Protein AF-A0AAN5IGB8-F1 (afdb_monomer)

Foldseek 3Di:
DPQLDDLKDKDFQDFCLVVADFQKAFQEWEEDAQWIWTQIQQQKTFIAGNSRDGPAIDHDDGDPDGWANAWYWYADPLQCWIWTQTPQKIWIWRDDPRDTHTQDIDHQWNHKDWEDPPPPAPCNNWTWIWTAGPQQKIFTFTQDPPNRDTDTPAIDHDPADWQDWDHHRFWIWTDGQFAIWIGGPVPPRPDDTDGLFTQDCVQADPPARGWEWDDDHQQWIWIFQSHQFWIFIAGNVSYRAADIQGGPDFHFNYWADFPFWIWGHGQFWIWIAGPNNDTSDIDTDPAGFNYWYAHNVRWIWTFHSDSRRIIMIIDRHDLLVVLVVCVVVVVLVSSQSSLVVDDQDDVSNLLSNLVSLLSVLVVVLVVVHPCSLVSNVVSVPALVSLCVSLVVLVDPDDDVLVNLSSLVSLLVSLVVVLVDDDDPVRNVSSVVSNVSSVVSCLVDLPSNCVVVVPDPDDDPPVSVVSPVVPDPPVVPVVPPDPPDPCVVVVPDPPPDPVCPPVCLVVVLVCVLPPDDLVCLVVCVVCLVVLLVDPVSVVSVLVCCLSCVVSDDPVVLCVSCPPHPCNLVRLVSSCVDPSCVPPPPSLLVNLLVLLVCLDPVNVVVDDLVRNLVSLLVNLLSLLSDPDPSNQVSQPDPLNQLSNLCNVQSVPLLSNLLSLLVVLVHPNSLSNNLSSLLSCVVPCLCSLVSNLQSNLVSCQVPVVSCVSNVVLVSLVSSCVSRVVCLVVPSVVSPHPPDDVVSNVVVLVVSCVVDPDPVVVVVSCVVVVVVVVVVVVPPPDDDDDDQDQCQAALEPRHGDDPPFDWDAQPCRGIHGPVRVPQPQQDSGSRYGDDD

pLDDT: mean 78.24, std 15.33, range [34.38, 96.38]

Secondary structure (DSSP, 8-state):
-------EEEEEEEE-TTTSPTT--EEEEEEETTEEEEEETTSEEEEE-TT--EEEEEEPPP-SSPPPTT-EEEEETTTTEEEEEETTEEEEEEEETTEEEEEEEEESEEEEEEBPTTS--SSTTSEEEEEEETTSEEEEEEEETTTTEEEEEEEEE-SS---EEEE-SSEEEEE-SSEEEEEESSSTTTPPPEEEEE--TTTS-TTPPPPEEEEEETTEEEEEEEETTEEEEEETTSS--SPPEE-SS---SEEEE-SSEEEEE-SSEEEEEETTS-EEEEEE-SS-EEEEEE-TTSPEEEEE-STT-EEEEEEEPPHHHHHHHHHHTT-HHHHHHHHHHS---SHHHHHHHHHHHHHHHHHHHHTT-TTHHHHHHHTT--HHHHHHHTHHHHS--S-HHHHHHHHHHHHHHHHHHTTS---HHHHHHHHHHHHHHHHHHHH-HHHHHHHHTTSTT--THHHHTTGGGGGTTHHHHTTT-----GGGTTT-----GGGHHHHHHHHHHHHHHH--TTHHHHHHHHHHHHTS-HHHHHHHHHHHHH-GGGS-HHHHHHHHTT-TTHHHHHHHHHHSGGGTT-HHHHHHHHHHHHHHTSTTTGGGS-HHHHHHHHHHHHHHHHH--SGGGGGT---TT-HHHHHHHHTTT-HHHHHHHHHHTTTSTTHHHHHHHHHHHHTTT-TTHHHHHHHHHHHHHHH-HHHHHHTTHHHHHHHHHHH-THHHHH-GGGGS-TTS-GGGGHHHHHHHHHH---HHHHHHHHHHHHHHHHHHH--TT--PPP---TT-B-TTT-PBPPTT---EEPTTS-EE-GGGTT-TTB-TTT-PBP--

Mean predicted aligned error: 18.36 Å

Solvent-accessible surface area (backbone atoms only — not comparable to full-atom values): 47542 Å² total; per-residue (Å²): 134,84,80,64,70,70,48,62,47,80,43,81,69,39,64,43,28,94,76,42,56,93,93,46,38,53,46,18,34,27,39,60,53,68,38,34,40,36,30,33,57,82,41,36,38,37,31,23,43,86,71,59,45,78,75,29,74,46,73,56,82,91,69,99,61,72,74,44,96,52,38,39,38,43,61,40,81,92,80,46,33,40,39,37,35,48,73,38,28,39,34,36,23,42,66,56,99,68,45,69,48,80,75,49,76,43,75,59,32,54,44,71,35,56,52,52,85,86,48,86,34,92,52,81,91,48,53,48,42,36,38,30,28,83,86,21,36,40,34,34,29,38,40,53,70,98,76,59,48,75,41,79,79,45,77,48,72,53,97,42,62,70,60,32,52,33,35,41,53,52,23,40,41,34,31,38,65,61,24,34,33,16,36,47,61,87,55,62,99,79,64,75,65,33,76,41,37,77,39,59,63,92,76,43,60,96,82,56,59,57,38,28,54,28,65,72,50,89,44,33,33,38,41,29,30,70,38,47,37,38,30,40,33,34,28,38,82,21,42,72,76,49,82,60,37,74,59,81,91,44,49,34,57,41,53,47,70,45,97,69,33,36,39,38,34,25,55,52,37,35,38,34,21,39,83,87,52,48,80,55,42,76,45,81,43,96,55,48,59,52,21,59,36,53,42,62,84,54,30,36,38,36,34,24,70,50,84,48,29,40,31,34,37,39,39,80,47,53,66,40,57,47,25,51,56,26,48,77,72,66,40,45,70,61,18,50,50,48,49,75,74,49,83,75,84,48,71,64,35,48,51,37,45,22,51,49,28,31,53,45,12,51,58,31,45,77,69,71,41,88,60,12,62,59,30,22,57,74,22,60,63,47,66,66,57,52,49,64,75,46,34,65,70,78,45,97,68,80,64,75,68,65,41,51,57,51,42,54,52,50,50,56,47,51,55,59,57,66,74,52,94,67,56,75,68,60,48,51,49,47,52,48,51,50,51,51,46,54,54,49,58,59,77,44,65,70,57,46,48,63,53,48,74,72,43,98,84,70,74,73,73,71,61,63,77,64,62,75,77,63,77,73,61,70,73,63,60,76,79,74,67,90,82,70,67,68,73,65,69,73,69,56,94,75,80,57,82,90,50,49,81,63,49,54,54,53,53,50,58,44,51,75,72,74,58,64,81,71,53,48,63,53,51,63,73,41,40,78,64,39,70,76,39,77,69,43,45,56,51,50,51,51,47,48,69,76,44,50,91,71,61,55,71,69,54,56,50,68,71,37,65,96,45,97,58,31,64,76,54,50,54,62,46,58,71,33,80,93,39,65,82,42,64,68,59,51,53,52,49,49,48,51,46,48,56,54,66,29,81,90,38,46,87,78,49,50,76,65,57,52,51,50,47,53,40,50,48,44,49,51,49,65,70,53,91,62,77,68,61,68,75,66,56,75,54,82,90,42,58,54,55,43,38,36,56,77,21,59,92,38,65,67,58,16,49,49,47,28,65,74,44,52,93,43,91,59,31,69,50,46,50,54,46,53,48,60,74,40,41,87,82,37,78,61,49,62,56,52,49,41,52,53,52,26,51,47,33,68,76,34,65,68,51,38,69,74,60,43,46,57,59,50,52,48,52,49,38,70,69,34,62,67,38,54,79,72,50,53,74,78,43,58,45,90,89,55,64,64,77,72,42,41,71,61,53,52,50,42,59,70,73,49,88,47,68,74,56,54,52,48,50,50,46,54,53,42,54,54,46,47,73,66,56,72,56,94,83,82,84,86,86,87,83,89,51,96,82,43,49,20,62,69,79,63,41,72,70,55,101,81,56,69,74,38,74,46,97,68,72,46,48,30,44,64,90,57,66,78,50,89,46,46,41,77,76,72,41,48,70,62,85,127

Organism: NCBI:txid1317129

Sequence (832 aa):
DSQDVSLFSLSQEGRLGDILVPFEYVLSVTARGSTLFALTSNGRILTLDEEFKVTGEAKLPPQKKQVSEHARIDYVDISGLLIVLFANTLYFFRIEDKSAELLYSKTDVLRFDLSASGTQLVFPDHDLVYVTTRNQVVRILLSIGEQCRERVLWKWRADSLVSAISFDGSAVCLTTQSGCYVHPFESSSSADPILAFPIDRAVLPLNAPPPSICHVNEGDFVVAGCMPDMALFVDGSGSAARPPLIWSHEHPRSVVRTDSCLVVIGETKLIVFDNVGRMRQELALPSHPCASGLAGDSTVVIFTRSADADVFCVRQMSWAQKASDLLEKGEFESALYVVRSNEVKTDEDLIAYRQVYVRLGFEKLASDEEDAISMLLEGQVTPFDVTTHFSAIFDKSDSPRDTISDVILVEKLISRVLEQEWSEELAKDWATLLTLARARLCESPIELIDVLETSEDYDHQAVADYADGRKMVNAQLVLRTISGPLNEALSMDWLDPALSPLVDRLLLATLLQRIDSTGVALVYKWRDLMMEEAESEQLLLELVRKRAAWFKEDTVIDMFEGRNNELDVILPLYHDESYAHSTALTNRLALLVTDRLSPVHHESLTVDEGSRLRKLLIEIILREKEVTVEHLLMGEHLTVERVVAANRTDPEKAIQGVIESVEFPGALQAIQQILHHFASSHASLSTHFLHQLKRKCESDPLAGSSLRLPEVMRTVIEASPALLASGAIKFIPENSQLETFAPLIFREVQSVNDRSVASRLARALGQRATQVLEDPLATQYFKVTESSRCGVCSGRFDKLSELHFLPSGKIVHPRCQPHLNLCPITNQVFRG

InterPro domains:
  IPR019453 Vacuolar sorting protein 39/Transforming growth factor beta receptor-associated zinc finger domain [PF10367] (782-817)
  IPR032914 Vam6/VPS39/TRAP1 family [PTHR12894] (28-486)

Structure (mmCIF, N/CA/C/O backbone):
data_AF-A0AAN5IGB8-F1
#
_entry.id   AF-A0AAN5IGB8-F1
#
loop_
_atom_site.group_PDB
_atom_site.id
_atom_site.type_symbol
_atom_site.label_atom_id
_atom_site.label_alt_id
_atom_site.label_comp_id
_atom_site.label_asym_id
_atom_site.label_entity_id
_atom_site.label_seq_id
_atom_site.pdbx_PDB_ins_code
_atom_site.Cartn_x
_atom_site.Cartn_y
_atom_site.Cartn_z
_atom_site.occupancy
_atom_site.B_iso_or_equiv
_atom_site.auth_seq_id
_atom_site.auth_comp_id
_atom_site.auth_asym_id
_atom_site.auth_atom_id
_atom_site.pdbx_PDB_model_num
ATOM 1 N N . ASP A 1 1 ? 8.751 23.805 12.625 1.00 38.59 1 ASP A N 1
ATOM 2 C CA . ASP A 1 1 ? 8.189 22.590 12.016 1.00 38.59 1 ASP A CA 1
ATOM 3 C C . ASP A 1 1 ? 6.742 22.845 11.642 1.00 38.59 1 ASP A C 1
ATOM 5 O O . ASP A 1 1 ? 5.879 22.864 12.508 1.00 38.59 1 ASP A O 1
ATOM 9 N N . SER A 1 2 ? 6.491 23.182 10.377 1.00 38.47 2 SER A N 1
ATOM 10 C CA . SER A 1 2 ? 5.135 23.203 9.823 1.00 38.47 2 SER A CA 1
ATOM 11 C C . SER A 1 2 ? 4.710 21.749 9.647 1.00 38.47 2 SER A C 1
ATOM 13 O O . SER A 1 2 ? 5.307 21.037 8.839 1.00 38.47 2 SER A O 1
ATOM 15 N N . GLN A 1 3 ? 3.756 21.279 10.446 1.00 49.31 3 GLN A N 1
ATOM 16 C CA . GLN A 1 3 ? 3.133 19.981 10.216 1.00 49.31 3 GLN A CA 1
ATOM 17 C C . GLN A 1 3 ? 2.326 20.084 8.918 1.00 49.31 3 GLN A C 1
ATOM 19 O O . GLN A 1 3 ? 1.175 20.485 8.953 1.00 49.31 3 GLN A O 1
ATOM 24 N N . ASP A 1 4 ? 2.927 19.787 7.764 1.00 57.06 4 ASP A N 1
ATOM 25 C CA . ASP A 1 4 ? 2.170 19.661 6.515 1.00 57.06 4 ASP A CA 1
ATOM 26 C C . ASP A 1 4 ? 1.112 18.573 6.739 1.00 57.06 4 ASP A C 1
ATOM 28 O O . ASP A 1 4 ? 1.438 17.411 7.003 1.00 57.06 4 ASP A O 1
ATOM 32 N N . VAL A 1 5 ? -0.167 18.957 6.723 1.00 63.44 5 VAL A N 1
ATOM 33 C CA . VAL A 1 5 ? -1.231 17.991 6.980 1.00 63.44 5 VAL A CA 1
ATOM 34 C C . VAL A 1 5 ? -1.286 17.005 5.830 1.00 63.44 5 VAL A C 1
ATOM 36 O O . VAL A 1 5 ? -1.385 17.380 4.665 1.00 63.44 5 VAL A O 1
ATOM 39 N N . SER A 1 6 ? -1.249 15.729 6.189 1.00 69.44 6 SER A N 1
ATOM 40 C CA . SER A 1 6 ? -1.499 14.593 5.315 1.00 69.44 6 SER A CA 1
ATOM 41 C C . SER A 1 6 ? -2.803 14.776 4.515 1.00 69.44 6 SER A C 1
ATOM 43 O O . SER A 1 6 ? -3.896 14.633 5.066 1.00 69.44 6 SER A O 1
ATOM 45 N N . LEU A 1 7 ? -2.675 15.081 3.218 1.00 84.62 7 LEU A N 1
ATOM 46 C CA . LEU A 1 7 ? -3.782 15.181 2.252 1.00 84.62 7 LEU A CA 1
ATOM 47 C C . LEU A 1 7 ? -4.020 13.877 1.480 1.00 84.62 7 LEU A C 1
ATOM 49 O O . LEU A 1 7 ? -4.922 13.811 0.655 1.00 84.62 7 LEU A O 1
ATOM 53 N N . PHE A 1 8 ? -3.219 12.842 1.718 1.00 90.06 8 PHE A N 1
ATOM 54 C CA . PHE A 1 8 ? -3.395 11.536 1.095 1.00 90.06 8 PHE A CA 1
ATOM 55 C C . PHE A 1 8 ? -3.805 10.518 2.152 1.00 90.06 8 PHE A C 1
ATOM 57 O O . PHE A 1 8 ? -3.162 10.413 3.203 1.00 90.06 8 PHE A O 1
ATOM 64 N N . SER A 1 9 ? -4.859 9.757 1.876 1.00 90.81 9 SER A N 1
ATOM 65 C CA . SER A 1 9 ? -5.251 8.607 2.689 1.00 90.81 9 SER A CA 1
ATOM 66 C C . SER A 1 9 ? -4.807 7.320 2.017 1.00 90.81 9 SER A C 1
ATOM 68 O O . SER A 1 9 ? -4.843 7.202 0.796 1.00 90.81 9 SER A O 1
ATOM 70 N N . LEU A 1 10 ? -4.368 6.364 2.835 1.00 93.62 10 LEU A N 1
ATOM 71 C CA . LEU A 1 10 ? -4.170 4.979 2.435 1.00 93.62 10 LEU A CA 1
ATOM 72 C C . LEU A 1 10 ? -5.294 4.167 3.072 1.00 93.62 10 LEU A C 1
ATOM 74 O O . LEU A 1 10 ? -5.348 4.063 4.299 1.00 93.62 10 LEU A O 1
ATOM 78 N N . SER A 1 11 ? -6.176 3.602 2.256 1.00 93.50 11 SER A N 1
ATOM 79 C CA . SER A 1 11 ? -7.280 2.756 2.710 1.00 93.50 11 SER A CA 1
ATOM 80 C C . SER A 1 11 ? -7.206 1.374 2.066 1.00 93.50 11 SER A C 1
ATOM 82 O O . SER A 1 11 ? -6.768 1.223 0.925 1.00 93.50 11 SER A O 1
ATOM 84 N N . GLN A 1 12 ? -7.592 0.342 2.819 1.00 94.75 12 GLN A N 1
ATOM 85 C CA . GLN A 1 12 ? -7.790 -0.999 2.273 1.00 94.75 12 GLN A CA 1
ATOM 86 C C . GLN A 1 12 ? -9.206 -1.072 1.702 1.00 94.75 12 GLN A C 1
ATOM 88 O O . GLN A 1 12 ? -10.170 -1.007 2.459 1.00 94.75 12 GLN A O 1
ATOM 93 N N . GLU A 1 13 ? -9.328 -1.220 0.386 1.00 93.62 13 GLU A N 1
ATOM 94 C CA . GLU A 1 13 ? -10.624 -1.157 -0.306 1.00 93.62 13 GLU A CA 1
ATOM 95 C C . GLU A 1 13 ? -11.088 -2.529 -0.815 1.00 93.62 13 GLU A C 1
ATOM 97 O O . GLU A 1 13 ? -12.259 -2.704 -1.134 1.00 93.62 13 GLU A O 1
ATOM 102 N N . GLY A 1 14 ? -10.198 -3.526 -0.879 1.00 91.44 14 GLY A N 1
ATOM 103 C CA . GLY A 1 14 ? -10.549 -4.846 -1.400 1.00 91.44 14 GLY A CA 1
ATOM 104 C C . GLY A 1 14 ? -9.584 -5.960 -1.008 1.00 91.44 14 GLY A C 1
ATOM 105 O O . GLY A 1 14 ? -8.507 -5.723 -0.450 1.00 91.44 14 GLY A O 1
ATOM 106 N N . ARG A 1 15 ? -9.993 -7.198 -1.310 1.00 93.69 15 ARG A N 1
ATOM 107 C CA . ARG A 1 15 ? -9.204 -8.429 -1.156 1.00 93.69 15 ARG A CA 1
ATOM 108 C C . ARG A 1 15 ? -9.451 -9.342 -2.347 1.00 93.69 15 ARG A C 1
ATOM 110 O O . ARG A 1 15 ? -10.602 -9.568 -2.717 1.00 93.69 15 ARG A O 1
ATOM 117 N N . LEU A 1 16 ? -8.380 -9.873 -2.932 1.00 92.38 16 LEU A N 1
ATOM 118 C CA . LEU A 1 16 ? -8.463 -10.815 -4.055 1.00 92.38 16 LEU A CA 1
ATOM 119 C C . LEU A 1 16 ? -8.115 -12.260 -3.664 1.00 92.38 16 LEU A C 1
ATOM 121 O O . LEU A 1 16 ? -8.181 -13.140 -4.522 1.00 92.38 16 LEU A O 1
ATOM 125 N N . GLY A 1 17 ? -7.768 -12.522 -2.400 1.00 87.69 17 GLY A N 1
ATOM 126 C CA . GLY A 1 17 ? -7.295 -13.825 -1.918 1.00 87.69 17 GLY A CA 1
ATOM 127 C C . GLY A 1 17 ? -8.217 -14.998 -2.256 1.00 87.69 17 GLY A C 1
ATOM 128 O O . GLY A 1 17 ? -7.735 -16.038 -2.689 1.00 87.69 17 GLY A O 1
ATOM 129 N N . ASP A 1 18 ? -9.537 -14.806 -2.182 1.00 88.56 18 ASP A N 1
ATOM 130 C CA . ASP A 1 18 ? -10.522 -15.858 -2.495 1.00 88.56 18 ASP A CA 1
ATOM 131 C C . ASP A 1 18 ? -10.593 -16.211 -3.994 1.00 88.56 18 ASP A C 1
ATOM 133 O O . ASP A 1 18 ? -11.121 -17.255 -4.382 1.00 88.56 18 ASP A O 1
ATOM 137 N N . ILE A 1 19 ? -10.085 -15.328 -4.857 1.00 91.88 19 ILE A N 1
ATOM 138 C CA . ILE A 1 19 ? -10.161 -15.439 -6.320 1.00 91.88 19 ILE A CA 1
ATOM 139 C C . ILE A 1 19 ? -8.831 -15.916 -6.913 1.00 91.88 19 ILE A C 1
ATOM 141 O O . ILE A 1 19 ? -8.786 -16.568 -7.971 1.00 91.88 19 ILE A O 1
ATOM 145 N N . LEU A 1 20 ? -7.732 -15.546 -6.263 1.00 91.62 20 LEU A N 1
ATOM 146 C CA . LEU A 1 20 ? -6.395 -15.947 -6.654 1.00 91.62 20 LEU A CA 1
ATOM 147 C C . LEU A 1 20 ? -6.136 -17.390 -6.213 1.00 91.62 20 LEU A C 1
ATOM 149 O O . LEU A 1 20 ? -6.487 -17.823 -5.120 1.00 91.62 20 LEU A O 1
ATOM 153 N N . VAL A 1 21 ? -5.513 -18.165 -7.095 1.00 89.56 21 VAL A N 1
ATOM 154 C CA . VAL A 1 21 ? -5.041 -19.511 -6.749 1.00 89.56 21 VAL A CA 1
ATOM 155 C C . VAL A 1 21 ? -3.937 -19.380 -5.684 1.00 89.56 21 VAL A C 1
ATOM 157 O O . VAL A 1 21 ? -3.217 -18.383 -5.695 1.00 89.56 21 VAL A O 1
ATOM 160 N N . PRO A 1 22 ? -3.719 -20.358 -4.782 1.00 87.75 22 PRO A N 1
ATOM 161 C CA . PRO A 1 22 ? -2.608 -20.284 -3.834 1.00 87.75 22 PRO A CA 1
ATOM 162 C C . PRO A 1 22 ? -1.275 -19.938 -4.517 1.00 87.75 22 PRO A C 1
ATOM 164 O O . PRO A 1 22 ? -0.919 -20.541 -5.532 1.00 87.75 22 PRO A O 1
ATOM 167 N N . PHE A 1 23 ? -0.547 -18.967 -3.951 1.00 85.81 23 PHE A N 1
ATOM 168 C CA . PHE A 1 23 ? 0.703 -18.384 -4.478 1.00 85.81 23 PHE A CA 1
ATOM 169 C C . PHE A 1 23 ? 0.571 -17.539 -5.757 1.00 85.81 23 PHE A C 1
ATOM 171 O O . PHE A 1 23 ? 1.577 -17.047 -6.282 1.00 85.81 23 PHE A O 1
ATOM 178 N N . GLU A 1 24 ? -0.643 -17.346 -6.264 1.00 91.31 24 GLU A N 1
ATOM 179 C CA . GLU A 1 24 ? -0.922 -16.382 -7.317 1.00 91.31 24 GLU A CA 1
ATOM 180 C C . GLU A 1 24 ? -0.945 -14.961 -6.741 1.00 91.31 24 GLU A C 1
ATOM 182 O O . GLU A 1 24 ? -1.462 -14.724 -5.656 1.00 91.31 24 GLU A O 1
ATOM 187 N N . TYR A 1 25 ? -0.369 -14.001 -7.461 1.00 92.75 25 TYR A N 1
ATOM 188 C CA . TYR A 1 25 ? -0.376 -12.589 -7.074 1.00 92.75 25 TYR A CA 1
ATOM 189 C C . TYR A 1 25 ? -0.449 -11.699 -8.312 1.00 92.75 25 TYR A C 1
ATOM 191 O O . TYR A 1 25 ? -0.102 -12.122 -9.420 1.00 92.75 25 TYR A O 1
ATOM 199 N N . VAL A 1 26 ? -0.892 -10.456 -8.128 1.00 94.62 26 VAL A N 1
ATOM 200 C CA . VAL A 1 26 ? -0.939 -9.457 -9.204 1.00 94.62 26 VAL A CA 1
ATOM 201 C C . VAL A 1 26 ? 0.481 -8.981 -9.522 1.00 94.62 26 VAL A C 1
ATOM 203 O O . VAL A 1 26 ? 1.239 -8.614 -8.626 1.00 94.62 26 VAL A O 1
ATOM 206 N N . LEU A 1 27 ? 0.856 -9.023 -10.799 1.00 93.12 27 LEU A N 1
ATOM 207 C CA . LEU A 1 27 ? 2.157 -8.591 -11.317 1.00 93.12 27 LEU A CA 1
ATOM 208 C C . LEU A 1 27 ? 2.141 -7.154 -11.825 1.00 93.12 27 LEU A C 1
ATOM 210 O O . LEU A 1 27 ? 3.134 -6.446 -11.703 1.00 93.12 27 LEU A O 1
ATOM 214 N N . SER A 1 28 ? 1.038 -6.740 -12.438 1.00 94.12 28 SER A N 1
ATOM 215 C CA . SER A 1 28 ? 0.895 -5.425 -13.054 1.00 94.12 28 SER A CA 1
ATOM 216 C C . SER A 1 28 ? -0.588 -5.095 -13.178 1.00 94.12 28 SER A C 1
ATOM 218 O O . SER A 1 28 ? -1.413 -6.003 -13.312 1.00 94.12 28 SER A O 1
ATOM 220 N N . VAL A 1 29 ? -0.917 -3.809 -13.117 1.00 95.31 29 VAL A N 1
ATOM 221 C CA . VAL A 1 29 ? -2.280 -3.300 -13.254 1.00 95.31 29 VAL A CA 1
ATOM 222 C C . VAL A 1 29 ? -2.280 -2.075 -14.164 1.00 95.31 29 VAL A C 1
ATOM 224 O O . VAL A 1 29 ? -1.329 -1.296 -14.156 1.00 95.31 29 VAL A O 1
ATOM 227 N N . THR A 1 30 ? -3.347 -1.923 -14.937 1.00 94.25 30 THR A N 1
ATOM 228 C CA . THR A 1 30 ? -3.658 -0.732 -15.737 1.00 94.25 30 THR A CA 1
ATOM 229 C C . THR A 1 30 ? -5.159 -0.445 -15.635 1.00 94.25 30 THR A C 1
ATOM 231 O O . THR A 1 30 ? -5.912 -1.287 -15.134 1.00 94.25 30 THR A O 1
ATOM 234 N N . ALA A 1 31 ? -5.605 0.720 -16.090 1.00 92.56 31 ALA A N 1
ATOM 235 C CA . ALA A 1 31 ? -6.995 1.150 -15.992 1.00 92.56 31 ALA A CA 1
ATOM 236 C C . ALA A 1 31 ? -7.528 1.671 -17.329 1.00 92.56 31 ALA A C 1
ATOM 238 O O . ALA A 1 31 ? -6.785 2.204 -18.148 1.00 92.56 31 ALA A O 1
ATOM 239 N N . ARG A 1 32 ? -8.844 1.556 -17.508 1.00 91.25 32 ARG A N 1
ATOM 240 C CA . ARG A 1 32 ? -9.628 2.247 -18.534 1.00 91.25 32 ARG A CA 1
ATOM 241 C C . ARG A 1 32 ? -10.838 2.872 -17.851 1.00 91.25 32 ARG A C 1
ATOM 243 O O . ARG A 1 32 ? -11.809 2.173 -17.550 1.00 91.25 32 ARG A O 1
ATOM 250 N N . GLY A 1 33 ? -10.792 4.182 -17.623 1.00 88.88 33 GLY A N 1
ATOM 251 C CA . GLY A 1 33 ? -11.803 4.853 -16.807 1.00 88.88 33 GLY A CA 1
ATOM 252 C C . GLY A 1 33 ? -11.903 4.182 -15.435 1.00 88.88 33 GLY A C 1
ATOM 253 O O . GLY A 1 33 ? -10.900 4.045 -14.739 1.00 88.88 33 GLY A O 1
ATOM 254 N N . SER A 1 34 ? -13.092 3.707 -15.078 1.00 89.94 34 SER A N 1
ATOM 255 C CA . SER A 1 34 ? -13.344 3.014 -13.812 1.00 89.94 34 SER A CA 1
ATOM 256 C C . SER A 1 34 ? -13.045 1.512 -13.808 1.00 89.94 34 SER A C 1
ATOM 258 O O . SER A 1 34 ? -13.142 0.861 -12.772 1.00 89.94 34 SER A O 1
ATOM 260 N N . THR A 1 35 ? -12.696 0.929 -14.957 1.00 92.88 35 THR A N 1
ATOM 261 C CA . THR A 1 35 ? -12.391 -0.504 -15.058 1.00 92.88 35 THR A CA 1
ATOM 262 C C . THR A 1 35 ? -10.893 -0.743 -14.908 1.00 92.88 35 THR A C 1
ATOM 264 O O . THR A 1 35 ? -10.097 -0.157 -15.644 1.00 92.88 35 THR A O 1
ATOM 267 N N . LEU A 1 36 ? -10.501 -1.644 -14.009 1.00 95.00 36 LEU A N 1
ATOM 268 C CA . LEU A 1 36 ? -9.106 -2.049 -13.822 1.00 95.00 36 LEU A CA 1
ATOM 269 C C . LEU A 1 36 ? -8.828 -3.387 -14.509 1.00 95.00 36 LEU A C 1
ATOM 271 O O . LEU A 1 36 ? -9.649 -4.303 -14.486 1.00 95.00 36 LEU A O 1
ATOM 275 N N . PHE A 1 37 ? -7.632 -3.527 -15.074 1.00 95.38 37 PHE A N 1
ATOM 276 C CA . PHE A 1 37 ? -7.130 -4.780 -15.629 1.00 95.38 37 PHE A CA 1
ATOM 277 C C . PHE A 1 37 ? -5.889 -5.217 -14.858 1.00 95.38 37 PHE A C 1
ATOM 279 O O . PHE A 1 37 ? -4.850 -4.560 -14.922 1.00 95.38 37 PHE A O 1
ATOM 286 N N . ALA A 1 38 ? -5.984 -6.340 -14.149 1.00 96.19 38 ALA A N 1
ATOM 287 C CA . ALA A 1 38 ? -4.895 -6.900 -13.357 1.00 96.19 38 ALA A CA 1
ATOM 288 C C . ALA A 1 38 ? -4.321 -8.155 -14.031 1.00 96.19 38 ALA A C 1
ATOM 290 O O . ALA A 1 38 ? -5.039 -9.119 -14.297 1.00 96.19 38 ALA A O 1
ATOM 291 N N . LEU A 1 39 ? -3.012 -8.162 -14.286 1.00 96.38 39 LEU A N 1
ATOM 292 C CA . LEU A 1 39 ? -2.276 -9.326 -14.782 1.00 96.38 39 LEU A CA 1
ATOM 293 C C . LEU A 1 39 ? -1.716 -10.122 -13.606 1.00 96.38 39 LEU A C 1
ATOM 295 O O . LEU A 1 39 ? -0.961 -9.580 -12.800 1.00 96.38 39 LEU A O 1
ATOM 299 N N . THR A 1 40 ? -2.020 -11.412 -13.533 1.00 95.31 40 THR A N 1
ATOM 300 C CA . THR A 1 40 ? -1.572 -12.283 -12.441 1.00 95.31 40 THR A CA 1
ATOM 301 C C . THR A 1 40 ? -0.320 -13.089 -12.788 1.00 95.31 40 THR A C 1
ATOM 303 O O . THR A 1 40 ? 0.054 -13.256 -13.954 1.00 95.31 40 THR A O 1
ATOM 306 N N . SER A 1 41 ? 0.315 -13.664 -11.764 1.00 93.06 41 SER A N 1
ATOM 307 C CA . SER A 1 41 ? 1.477 -14.542 -11.913 1.00 93.06 41 SER A CA 1
ATOM 308 C C . SER A 1 41 ? 1.203 -15.846 -12.661 1.00 93.06 41 SER A C 1
ATOM 310 O O . SER A 1 41 ? 2.129 -16.389 -13.262 1.00 93.06 41 SER A O 1
ATOM 312 N N . ASN A 1 42 ? -0.053 -16.290 -12.748 1.00 92.25 42 ASN A N 1
ATOM 313 C CA . ASN A 1 42 ? -0.445 -17.435 -13.575 1.00 92.25 42 ASN A CA 1
ATOM 314 C C . ASN A 1 42 ? -0.836 -17.049 -15.012 1.00 92.25 42 ASN A C 1
ATOM 316 O O . ASN A 1 42 ? -1.281 -17.905 -15.778 1.00 92.25 42 ASN A O 1
ATOM 320 N N . GLY A 1 43 ? -0.679 -15.778 -15.398 1.00 93.50 43 GLY A N 1
ATOM 321 C CA . GLY A 1 43 ? -1.057 -15.298 -16.726 1.00 93.50 43 GLY A CA 1
ATOM 322 C C . GLY A 1 43 ? -2.571 -15.199 -16.917 1.00 93.50 43 GLY A C 1
ATOM 323 O O . GLY A 1 43 ? -3.060 -15.402 -18.030 1.00 93.50 43 GLY A O 1
ATOM 324 N N . ARG A 1 44 ? -3.323 -14.920 -15.846 1.00 94.06 44 ARG A N 1
ATOM 325 C CA . ARG A 1 44 ? -4.726 -14.493 -15.936 1.00 94.06 44 ARG A CA 1
ATOM 326 C C . ARG A 1 44 ? -4.763 -12.973 -16.056 1.00 94.06 44 ARG A C 1
ATOM 328 O O . ARG A 1 44 ? -3.932 -12.278 -15.477 1.00 94.06 44 ARG A O 1
ATOM 335 N N . ILE A 1 45 ? -5.726 -12.475 -16.811 1.00 95.62 45 ILE A N 1
ATOM 336 C CA . ILE A 1 45 ? -6.094 -11.066 -16.878 1.00 95.62 45 ILE A CA 1
ATOM 337 C C . ILE A 1 45 ? -7.449 -10.970 -16.191 1.00 95.62 45 ILE A C 1
ATOM 339 O O . ILE A 1 45 ? -8.423 -11.545 -16.677 1.00 95.62 45 ILE A O 1
ATOM 343 N N . LEU A 1 46 ? -7.494 -10.291 -15.053 1.00 95.44 46 LEU A N 1
ATOM 344 C CA . LEU A 1 46 ? -8.718 -10.036 -14.306 1.00 95.44 46 LEU A CA 1
ATOM 345 C C . LEU A 1 46 ? -9.231 -8.645 -14.665 1.00 95.44 46 LEU A C 1
ATOM 347 O O . LEU A 1 46 ? -8.460 -7.686 -14.655 1.00 95.44 46 LEU A O 1
ATOM 351 N N . THR A 1 47 ? -10.520 -8.538 -14.959 1.00 95.50 47 THR A N 1
ATOM 352 C CA . THR A 1 47 ? -11.224 -7.262 -15.108 1.00 95.50 47 THR A CA 1
ATOM 353 C C . THR A 1 47 ? -11.930 -6.959 -13.794 1.00 95.50 47 THR A C 1
ATOM 355 O O . THR A 1 47 ? -12.768 -7.753 -13.364 1.00 95.50 47 THR A O 1
ATOM 358 N N . LEU A 1 48 ? -11.584 -5.844 -13.154 1.00 94.88 48 LEU A N 1
ATOM 359 C CA . LEU A 1 48 ? -12.139 -5.415 -11.871 1.00 94.88 48 LEU A CA 1
ATOM 360 C C . LEU A 1 48 ? -12.989 -4.154 -12.056 1.00 94.88 48 LEU A C 1
ATOM 362 O O . LEU A 1 48 ? -12.650 -3.299 -12.878 1.00 94.88 48 LEU A O 1
ATOM 366 N N . ASP A 1 49 ? -14.081 -4.054 -11.303 1.00 93.50 49 ASP A N 1
ATOM 367 C CA . ASP A 1 49 ? -14.851 -2.813 -11.163 1.00 93.50 49 ASP A CA 1
ATOM 368 C C . ASP A 1 49 ? -14.273 -1.890 -10.068 1.00 93.50 49 ASP A C 1
ATOM 370 O O . ASP A 1 49 ? -13.220 -2.173 -9.491 1.00 93.50 49 ASP A O 1
ATOM 374 N N . GLU A 1 50 ? -14.957 -0.775 -9.795 1.00 90.44 50 GLU A N 1
ATOM 375 C CA . GLU A 1 50 ? -14.576 0.223 -8.778 1.00 90.44 50 GLU A CA 1
ATOM 376 C C . GLU A 1 50 ? -14.542 -0.348 -7.352 1.00 90.44 50 GLU A C 1
ATOM 378 O O . GLU A 1 50 ? -13.827 0.166 -6.496 1.00 90.44 50 GLU A O 1
ATOM 383 N N . GLU A 1 51 ? -15.282 -1.432 -7.103 1.00 92.00 51 GLU A N 1
ATOM 384 C CA . GLU A 1 51 ? -15.311 -2.149 -5.824 1.00 92.00 51 GLU A CA 1
ATOM 385 C C . GLU A 1 51 ? -14.298 -3.308 -5.791 1.00 92.00 51 GLU A C 1
ATOM 387 O O . GLU A 1 51 ? -14.345 -4.166 -4.907 1.00 92.00 51 GLU A O 1
ATOM 392 N N . PHE A 1 52 ? -13.387 -3.365 -6.770 1.00 94.06 52 PHE A N 1
ATOM 393 C CA . PHE A 1 52 ? -12.382 -4.415 -6.943 1.00 94.06 52 PHE A CA 1
ATOM 394 C C . PHE A 1 52 ? -12.965 -5.826 -7.116 1.00 94.06 52 PHE A C 1
ATOM 396 O O . PHE A 1 52 ? -12.259 -6.822 -6.924 1.00 94.06 52 PHE A O 1
ATOM 403 N N . LYS A 1 53 ? -14.235 -5.946 -7.524 1.00 94.38 53 LYS A N 1
ATOM 404 C CA . LYS A 1 53 ? -14.870 -7.236 -7.812 1.00 94.38 53 LYS A CA 1
ATOM 405 C C . LYS A 1 53 ? -14.515 -7.685 -9.220 1.00 94.38 53 LYS A C 1
ATOM 407 O O . LYS A 1 53 ? -14.557 -6.913 -10.177 1.00 94.38 53 LYS A O 1
ATOM 412 N N . VAL A 1 54 ? -14.202 -8.972 -9.368 1.00 94.81 54 VAL A N 1
ATOM 413 C CA . VAL A 1 54 ? -13.909 -9.552 -10.683 1.00 94.81 54 VAL A CA 1
ATOM 414 C C . VAL A 1 54 ? -15.185 -9.634 -11.512 1.00 94.81 54 VAL A C 1
ATOM 416 O O . VAL A 1 54 ? -16.089 -10.418 -11.229 1.00 94.81 54 VAL A O 1
ATOM 419 N N . THR A 1 55 ? -15.234 -8.839 -12.576 1.00 94.62 55 THR A N 1
ATOM 420 C CA . THR A 1 55 ? -16.342 -8.801 -13.538 1.00 94.62 55 THR A CA 1
ATOM 421 C C . THR A 1 55 ? -16.052 -9.593 -14.811 1.00 94.62 55 THR A C 1
ATOM 423 O O . THR A 1 55 ? -16.990 -9.920 -15.542 1.00 94.62 55 THR A O 1
ATOM 426 N N . GLY A 1 56 ? -14.783 -9.922 -15.066 1.00 93.38 56 GLY A N 1
ATOM 427 C CA . GLY A 1 56 ? -14.333 -10.685 -16.227 1.00 93.38 56 GLY A CA 1
ATOM 428 C C . GLY A 1 56 ? -12.965 -11.329 -16.006 1.00 93.38 56 GLY A C 1
ATOM 429 O O . GLY A 1 56 ? -12.166 -10.871 -15.190 1.00 93.38 56 GLY A O 1
ATOM 430 N N . GLU A 1 57 ? -12.697 -12.409 -16.738 1.00 94.38 57 GLU A N 1
ATOM 431 C CA . GLU A 1 57 ? -11.412 -13.105 -16.716 1.00 94.38 57 GLU A CA 1
ATOM 432 C C . GLU A 1 57 ? -11.035 -13.571 -18.125 1.00 94.38 57 GLU A C 1
ATOM 434 O O . GLU A 1 57 ? -11.833 -14.204 -18.820 1.00 94.38 57 GLU A O 1
ATOM 439 N N . ALA A 1 58 ? -9.783 -13.334 -18.511 1.00 93.56 58 ALA A N 1
ATOM 440 C CA . ALA A 1 58 ? -9.164 -13.945 -19.679 1.00 93.56 58 ALA A CA 1
ATOM 441 C C . ALA A 1 58 ? -7.887 -14.691 -19.276 1.00 93.56 58 ALA A C 1
ATOM 443 O O . ALA A 1 58 ? -7.141 -14.259 -18.399 1.00 93.56 58 ALA A O 1
ATOM 444 N N . LYS A 1 59 ? -7.608 -15.822 -19.929 1.00 93.25 59 LYS A N 1
ATOM 445 C CA . LYS A 1 59 ? -6.380 -16.597 -19.705 1.00 93.25 59 LYS A CA 1
ATOM 446 C C . LYS A 1 59 ? -5.447 -16.453 -20.890 1.00 93.25 59 LYS A C 1
ATOM 448 O O . LYS A 1 59 ? -5.846 -16.680 -22.032 1.00 93.25 59 LYS A O 1
ATOM 453 N N . LEU A 1 60 ? -4.190 -16.127 -20.610 1.00 92.69 60 LEU A N 1
ATOM 454 C CA . LEU A 1 60 ? -3.142 -16.181 -21.616 1.00 92.69 60 LEU A CA 1
ATOM 455 C C . LEU A 1 60 ? -2.884 -17.642 -22.030 1.00 92.69 60 LEU A C 1
ATOM 457 O O . LEU A 1 60 ? -3.073 -18.559 -21.222 1.00 92.69 60 LEU A O 1
ATOM 461 N N . PRO A 1 61 ? -2.426 -17.887 -23.271 1.00 89.38 61 PRO A N 1
ATOM 462 C CA . PRO A 1 61 ? -2.039 -19.224 -23.705 1.00 89.38 61 PRO A CA 1
ATOM 463 C C . PRO A 1 61 ? -1.036 -19.860 -22.726 1.00 89.38 61 PRO A C 1
ATOM 465 O O . PRO A 1 61 ? -0.107 -19.174 -22.291 1.00 89.38 61 PRO A O 1
ATOM 468 N N . PRO A 1 62 ? -1.177 -21.155 -22.383 1.00 82.19 62 PRO A N 1
ATOM 469 C CA . PRO A 1 62 ? -0.336 -21.797 -21.381 1.00 82.19 62 PRO A CA 1
ATOM 470 C C . PRO A 1 62 ? 1.140 -21.753 -21.790 1.00 82.19 62 PRO A C 1
ATOM 472 O O . PRO A 1 62 ? 1.531 -22.230 -22.858 1.00 82.19 62 PRO A O 1
ATOM 475 N N . GLN A 1 63 ? 1.974 -21.195 -20.916 1.00 79.75 63 GLN A N 1
ATOM 476 C CA . GLN A 1 63 ? 3.415 -21.071 -21.117 1.00 79.75 63 GLN A CA 1
ATOM 477 C C . GLN A 1 63 ? 4.144 -22.094 -20.243 1.00 79.75 63 GLN A C 1
ATOM 479 O O . GLN A 1 63 ? 3.870 -22.229 -19.057 1.00 79.75 63 GLN A O 1
ATOM 484 N N . LYS A 1 64 ? 5.123 -22.808 -20.811 1.00 76.00 64 LYS A N 1
ATOM 485 C CA . LYS A 1 64 ? 5.936 -23.801 -20.077 1.00 76.00 64 LYS A CA 1
ATOM 486 C C . LYS A 1 64 ? 6.980 -23.179 -19.134 1.00 76.00 64 LYS A C 1
ATOM 488 O O . LYS A 1 64 ? 7.772 -23.910 -18.548 1.00 76.00 64 LYS A O 1
ATOM 493 N N . LYS A 1 65 ? 7.077 -21.848 -19.068 1.00 65.19 65 LYS A N 1
ATOM 494 C CA . LYS A 1 65 ? 8.185 -21.130 -18.423 1.00 65.19 65 LYS A CA 1
ATOM 495 C C . LYS A 1 65 ? 7.744 -20.410 -17.154 1.00 65.19 65 LYS A C 1
ATOM 497 O O . LYS A 1 65 ? 6.604 -19.976 -17.057 1.00 65.19 65 LYS A O 1
ATOM 502 N N . GLN A 1 66 ? 8.706 -20.266 -16.240 1.00 68.62 66 GLN A N 1
ATOM 503 C CA . GLN A 1 66 ? 8.628 -19.436 -15.039 1.00 68.62 66 GLN A CA 1
ATOM 504 C C . GLN A 1 66 ? 8.077 -18.038 -15.341 1.00 68.62 66 GLN A C 1
ATOM 506 O O . GLN A 1 66 ? 8.344 -17.458 -16.400 1.00 68.62 66 GLN A O 1
ATOM 511 N N . VAL A 1 67 ? 7.347 -17.513 -14.358 1.00 75.69 67 VAL A N 1
ATOM 512 C CA . VAL A 1 67 ? 6.848 -16.140 -14.302 1.00 75.69 67 VAL A CA 1
ATOM 513 C C . VAL A 1 67 ? 7.990 -15.172 -14.604 1.00 75.69 67 VAL A C 1
ATOM 515 O O . VAL A 1 67 ? 9.051 -15.236 -13.988 1.00 75.69 67 VAL A O 1
ATOM 518 N N . SER A 1 68 ? 7.795 -14.304 -15.595 1.00 75.56 68 SER A N 1
ATOM 519 C CA . SER A 1 68 ? 8.786 -13.286 -15.936 1.00 75.56 68 SER A CA 1
ATOM 520 C C . SER A 1 68 ? 8.642 -12.103 -14.986 1.00 75.56 68 SER A C 1
ATOM 522 O O . SER A 1 68 ? 7.554 -11.549 -14.868 1.00 75.56 68 SER A O 1
ATOM 524 N N . GLU A 1 69 ? 9.750 -11.656 -14.392 1.00 75.69 69 GLU A N 1
ATOM 525 C CA . GLU A 1 69 ? 9.830 -10.414 -13.596 1.00 75.69 69 GLU A CA 1
ATOM 526 C C . GLU A 1 69 ? 9.496 -9.144 -14.398 1.00 75.69 69 GLU A C 1
ATOM 528 O O . GLU A 1 69 ? 9.490 -8.040 -13.866 1.00 75.69 69 GLU A O 1
ATOM 533 N N . HIS A 1 70 ? 9.284 -9.273 -15.706 1.00 85.31 70 HIS A N 1
ATOM 534 C CA . HIS A 1 70 ? 8.993 -8.170 -16.616 1.00 85.31 70 HIS A CA 1
ATOM 535 C C . HIS A 1 70 ? 7.564 -8.224 -17.148 1.00 85.31 70 HIS A C 1
ATOM 537 O O . HIS A 1 70 ? 7.259 -7.598 -18.163 1.00 85.31 70 HIS A O 1
ATOM 543 N N . ALA A 1 71 ? 6.701 -9.012 -16.507 1.00 91.44 71 ALA A N 1
ATOM 544 C CA . ALA A 1 71 ? 5.301 -9.036 -16.864 1.00 91.44 71 ALA A CA 1
ATOM 545 C C . ALA A 1 71 ? 4.685 -7.648 -16.665 1.00 91.44 71 ALA A C 1
ATOM 547 O O . ALA A 1 71 ? 4.893 -7.012 -15.632 1.00 91.44 71 ALA A O 1
ATOM 548 N N . ARG A 1 72 ? 3.944 -7.184 -17.665 1.00 93.38 72 ARG A N 1
ATOM 549 C CA . ARG A 1 72 ? 3.317 -5.864 -17.657 1.00 93.38 72 ARG A CA 1
ATOM 550 C C . ARG A 1 72 ? 2.014 -5.919 -18.431 1.00 93.38 72 ARG A C 1
ATOM 552 O O . ARG A 1 72 ? 1.930 -6.631 -19.431 1.00 93.38 72 ARG A O 1
ATOM 559 N N . ILE A 1 73 ? 1.024 -5.171 -17.979 1.00 94.81 73 ILE A N 1
ATOM 560 C CA . ILE A 1 73 ? -0.227 -4.946 -18.691 1.00 94.81 73 ILE A CA 1
ATOM 561 C C . ILE A 1 73 ? -0.434 -3.449 -18.841 1.00 94.81 73 ILE A C 1
ATOM 563 O O . ILE A 1 73 ? -0.133 -2.698 -17.917 1.00 94.81 73 ILE A O 1
ATOM 567 N N . ASP A 1 74 ? -0.883 -3.021 -20.013 1.00 93.38 74 ASP A N 1
ATOM 568 C CA . ASP A 1 74 ? -1.148 -1.614 -20.271 1.00 93.38 74 ASP A CA 1
ATOM 569 C C . ASP A 1 74 ? -2.279 -1.439 -21.286 1.00 93.38 74 ASP A C 1
ATOM 571 O O . ASP A 1 74 ? -2.437 -2.270 -22.188 1.00 93.38 74 ASP A O 1
ATOM 575 N N . TYR A 1 75 ? -3.088 -0.397 -21.116 1.00 90.81 75 TYR A N 1
ATOM 576 C CA . TYR A 1 75 ? -4.265 -0.135 -21.939 1.00 90.81 75 TYR A CA 1
ATOM 577 C C . TYR A 1 75 ? -4.038 1.096 -22.818 1.00 90.81 75 TYR A C 1
ATOM 579 O O . TYR A 1 75 ? -3.558 2.128 -22.362 1.00 90.81 75 TYR A O 1
ATOM 587 N N . VAL A 1 76 ? -4.381 0.977 -24.099 1.00 87.50 76 VAL A N 1
ATOM 588 C CA . VAL A 1 76 ? -4.228 2.040 -25.092 1.00 87.50 76 VAL A CA 1
ATOM 589 C C . VAL A 1 76 ? -5.604 2.604 -25.431 1.00 87.50 76 VAL A C 1
ATOM 591 O O . VAL A 1 76 ? -6.381 1.965 -26.142 1.00 87.50 76 VAL A O 1
ATOM 594 N N . ASP A 1 77 ? -5.901 3.816 -24.957 1.00 82.62 77 ASP A N 1
ATOM 595 C CA . ASP A 1 77 ? -7.213 4.450 -25.155 1.00 82.62 77 ASP A CA 1
ATOM 596 C C . ASP A 1 77 ? -7.566 4.669 -26.631 1.00 82.62 77 ASP A C 1
ATOM 598 O O . ASP A 1 77 ? -8.700 4.412 -27.034 1.00 82.62 77 ASP A O 1
ATOM 602 N N . ILE A 1 78 ? -6.598 5.112 -27.441 1.00 78.12 78 ILE A N 1
ATOM 603 C CA . ILE A 1 78 ? -6.824 5.525 -28.837 1.00 78.12 78 ILE A CA 1
ATOM 604 C C . ILE A 1 78 ? -7.305 4.349 -29.699 1.00 78.12 78 ILE A C 1
ATOM 606 O O . ILE A 1 78 ? -8.226 4.505 -30.502 1.00 78.12 78 ILE A O 1
ATOM 610 N N . SER A 1 79 ? -6.719 3.164 -29.526 1.00 79.38 79 SER A N 1
ATOM 611 C CA . SER A 1 79 ? -7.089 1.960 -30.282 1.00 79.38 79 SER A CA 1
ATOM 612 C C . SER A 1 79 ? -7.997 0.990 -29.541 1.00 79.38 79 SER A C 1
ATOM 614 O O . SER A 1 79 ? -8.460 0.015 -30.138 1.00 79.38 79 SER A O 1
ATOM 616 N N . GLY A 1 80 ? -8.252 1.229 -28.256 1.00 86.50 80 GLY A N 1
ATOM 617 C CA . GLY A 1 80 ? -9.009 0.318 -27.407 1.00 86.50 80 GLY A CA 1
ATOM 618 C C . GLY A 1 80 ? -8.329 -1.040 -27.209 1.00 86.50 80 GLY A C 1
ATOM 619 O O . GLY A 1 80 ? -9.008 -2.064 -27.079 1.00 86.50 80 GLY A O 1
ATOM 620 N N . LEU A 1 81 ? -6.994 -1.069 -27.248 1.00 89.38 81 LEU A N 1
ATOM 621 C CA . LEU A 1 81 ? -6.203 -2.291 -27.140 1.00 89.38 81 LEU A CA 1
ATOM 622 C C . LEU A 1 81 ? -5.637 -2.469 -25.734 1.00 89.38 81 LEU A C 1
ATOM 624 O O . LEU A 1 81 ? -5.068 -1.551 -25.153 1.00 89.38 81 LEU A O 1
ATOM 628 N N . LEU A 1 82 ? -5.716 -3.694 -25.224 1.00 92.81 82 LEU A N 1
ATOM 629 C CA . LEU A 1 82 ? -5.035 -4.120 -24.009 1.00 92.81 82 LEU A CA 1
ATOM 630 C C . LEU A 1 82 ? -3.774 -4.896 -24.397 1.00 92.81 82 LEU A C 1
ATOM 632 O O . LEU A 1 82 ? -3.844 -5.971 -25.000 1.00 92.81 82 LEU A O 1
ATOM 636 N N . ILE A 1 83 ? -2.609 -4.345 -24.073 1.00 93.31 83 ILE A N 1
ATOM 637 C CA . ILE A 1 83 ? -1.311 -4.932 -24.398 1.00 93.31 83 ILE A CA 1
ATOM 638 C C . ILE A 1 83 ? -0.753 -5.623 -23.161 1.00 93.31 83 ILE A C 1
ATOM 640 O O . ILE A 1 83 ? -0.656 -5.042 -22.084 1.00 93.31 83 ILE A O 1
ATOM 644 N N . VAL A 1 84 ? -0.369 -6.886 -23.319 1.00 94.75 84 VAL A N 1
ATOM 645 C CA . VAL A 1 84 ? 0.068 -7.734 -22.209 1.00 94.75 84 VAL A CA 1
ATOM 646 C C . VAL A 1 84 ? 1.412 -8.348 -22.544 1.00 94.75 84 VAL A C 1
ATOM 648 O O . VAL A 1 84 ? 1.538 -9.103 -23.500 1.00 94.75 84 VAL A O 1
ATOM 651 N N . LEU A 1 85 ? 2.430 -8.079 -21.740 1.00 94.25 85 LEU A N 1
ATOM 652 C CA . LEU A 1 85 ? 3.700 -8.784 -21.791 1.00 94.25 85 LEU A CA 1
ATOM 653 C C . LEU A 1 85 ? 3.713 -9.867 -20.721 1.00 94.25 85 LEU A C 1
ATOM 655 O O . LEU A 1 85 ? 3.656 -9.574 -19.531 1.00 94.25 85 LEU A O 1
ATOM 659 N N . PHE A 1 86 ? 3.840 -11.122 -21.140 1.00 94.00 86 PHE A N 1
ATOM 660 C CA . PHE A 1 86 ? 3.944 -12.253 -20.223 1.00 94.00 86 PHE A CA 1
ATOM 661 C C . PHE A 1 86 ? 4.843 -13.344 -20.804 1.00 94.00 86 PHE A C 1
ATOM 663 O O . PHE A 1 86 ? 4.767 -13.676 -21.988 1.00 94.00 86 PHE A O 1
ATOM 670 N N . ALA A 1 87 ? 5.733 -13.900 -19.977 1.00 91.81 87 ALA A N 1
ATOM 671 C CA . ALA A 1 87 ? 6.705 -14.925 -20.380 1.00 91.81 87 ALA A CA 1
ATOM 672 C C . ALA A 1 87 ? 7.536 -14.564 -21.639 1.00 91.81 87 ALA A C 1
ATOM 674 O O . ALA A 1 87 ? 7.935 -15.436 -22.415 1.00 91.81 87 ALA A O 1
ATOM 675 N N . ASN A 1 88 ? 7.871 -13.281 -21.814 1.00 91.50 88 ASN A N 1
ATOM 676 C CA . ASN A 1 88 ? 8.555 -12.712 -22.987 1.00 91.50 88 ASN A CA 1
ATOM 677 C C . ASN A 1 88 ? 7.763 -12.752 -24.305 1.00 91.50 88 ASN A C 1
ATOM 679 O O . ASN A 1 88 ? 8.349 -12.765 -25.394 1.00 91.50 88 ASN A O 1
ATOM 683 N N . THR A 1 89 ? 6.439 -12.827 -24.208 1.00 92.00 89 THR A N 1
ATOM 684 C CA . THR A 1 89 ? 5.523 -12.714 -25.340 1.00 92.00 89 THR A CA 1
ATOM 685 C C . THR A 1 89 ? 4.622 -11.510 -25.108 1.00 92.00 89 THR A C 1
ATOM 687 O O . THR A 1 89 ? 4.015 -11.395 -24.047 1.00 92.00 89 THR A O 1
ATOM 690 N N . LEU A 1 90 ? 4.585 -10.605 -26.080 1.00 92.12 90 LEU A N 1
ATOM 691 C CA . LEU A 1 90 ? 3.724 -9.433 -26.109 1.00 92.12 90 LEU A CA 1
ATOM 692 C C . LEU A 1 90 ? 2.431 -9.801 -26.837 1.00 92.12 90 LEU A C 1
ATOM 694 O O . LEU A 1 90 ? 2.478 -10.167 -28.008 1.00 92.12 90 LEU A O 1
ATOM 698 N N . TYR A 1 91 ? 1.306 -9.736 -26.150 1.00 92.94 91 TYR A N 1
ATOM 699 C CA . TYR A 1 91 ? -0.028 -10.033 -26.650 1.00 92.94 91 TYR A CA 1
ATOM 700 C C . TYR A 1 91 ? -0.808 -8.734 -26.825 1.00 92.94 91 TYR A C 1
ATOM 702 O O . TYR A 1 91 ? -0.666 -7.815 -26.022 1.00 92.94 91 TYR A O 1
ATOM 710 N N . PHE A 1 92 ? -1.641 -8.684 -27.856 1.00 91.44 92 PHE A N 1
ATOM 711 C CA . PHE A 1 92 ? -2.519 -7.561 -28.157 1.00 91.44 92 PHE A CA 1
ATOM 712 C C . PHE A 1 92 ? -3.953 -8.065 -28.109 1.00 91.44 92 PHE A C 1
ATOM 714 O O . PHE A 1 92 ? -4.328 -8.924 -28.911 1.00 91.44 92 PHE A O 1
ATOM 721 N N . PHE A 1 93 ? -4.732 -7.546 -27.169 1.00 91.62 93 PHE A N 1
ATOM 722 C CA . PHE A 1 93 ? -6.133 -7.891 -26.993 1.00 91.62 93 PHE A CA 1
ATOM 723 C C . PHE A 1 93 ? -7.024 -6.731 -27.411 1.00 91.62 93 PHE A C 1
ATOM 725 O O . PHE A 1 93 ? -6.745 -5.582 -27.074 1.00 91.62 93 PHE A O 1
ATOM 732 N N . ARG A 1 94 ? -8.122 -7.041 -28.096 1.00 90.31 94 ARG A N 1
ATOM 733 C CA . ARG A 1 94 ? -9.261 -6.133 -28.215 1.00 90.31 94 ARG A CA 1
ATOM 734 C C . ARG A 1 94 ? -10.191 -6.379 -27.035 1.00 90.31 94 ARG A C 1
ATOM 736 O O . ARG A 1 94 ? -10.526 -7.531 -26.760 1.00 90.31 94 ARG A O 1
ATOM 743 N N . ILE A 1 95 ? -10.582 -5.313 -26.345 1.00 86.50 95 ILE A N 1
ATOM 744 C CA . ILE A 1 95 ? -11.527 -5.396 -25.230 1.00 86.50 95 ILE A CA 1
ATOM 745 C C . ILE A 1 95 ? -12.898 -4.925 -25.707 1.00 86.50 95 ILE A C 1
ATOM 747 O O . ILE A 1 95 ? -13.105 -3.733 -25.939 1.00 86.50 95 ILE A O 1
ATOM 751 N N . GLU A 1 96 ? -13.830 -5.869 -25.819 1.00 83.50 96 GLU A N 1
ATOM 752 C CA . GLU A 1 96 ? -15.247 -5.607 -26.082 1.00 83.50 96 GLU A CA 1
ATOM 753 C C . GLU A 1 96 ? -16.058 -6.066 -24.864 1.00 83.50 96 GLU A C 1
ATOM 755 O O . GLU A 1 96 ? -16.080 -7.253 -24.516 1.00 83.50 96 GLU A O 1
ATOM 760 N N . ASP A 1 97 ? -16.679 -5.097 -24.184 1.00 77.31 97 ASP A N 1
ATOM 761 C CA . ASP A 1 97 ? -17.400 -5.234 -22.916 1.00 77.31 97 ASP A CA 1
ATOM 762 C C . ASP A 1 97 ? -16.580 -5.914 -21.804 1.00 77.31 97 ASP A C 1
ATOM 764 O O . ASP A 1 97 ? -15.869 -5.256 -21.046 1.00 77.31 97 ASP A O 1
ATOM 768 N N . LYS A 1 98 ? -16.690 -7.244 -21.706 1.00 74.12 98 LYS A N 1
ATOM 769 C CA . LYS A 1 98 ? -16.062 -8.106 -20.688 1.00 74.12 98 LYS A CA 1
ATOM 770 C C . LYS A 1 98 ? -15.249 -9.249 -21.299 1.00 74.12 98 LYS A C 1
ATOM 772 O O . LYS A 1 98 ? -14.810 -10.150 -20.584 1.00 74.12 98 LYS A O 1
ATOM 777 N N . SER A 1 99 ? -15.091 -9.251 -22.620 1.00 80.38 99 SER A N 1
ATOM 778 C CA . SER A 1 99 ? -14.336 -10.262 -23.353 1.00 80.38 99 SER A CA 1
ATOM 779 C C . SER A 1 99 ? -13.056 -9.661 -23.926 1.00 80.38 99 SER A C 1
ATOM 781 O O . SER A 1 99 ? -13.042 -8.523 -24.396 1.00 80.38 99 SER A O 1
ATOM 783 N N . ALA A 1 100 ? -11.970 -10.429 -23.856 1.00 87.38 100 ALA A N 1
ATOM 784 C CA . ALA A 1 100 ? -10.688 -10.067 -24.439 1.00 87.38 100 ALA A CA 1
ATOM 785 C C . ALA A 1 100 ? -10.406 -10.987 -25.632 1.00 87.38 100 ALA A C 1
ATOM 787 O O . ALA A 1 100 ? -10.124 -12.175 -25.452 1.00 87.38 100 ALA A O 1
ATOM 788 N N . GLU A 1 101 ? -10.479 -10.449 -26.848 1.00 90.81 101 GLU A N 1
ATOM 789 C CA . GLU A 1 101 ? -10.131 -11.180 -28.067 1.00 90.81 101 GLU A CA 1
ATOM 790 C C . GLU A 1 101 ? -8.645 -10.987 -28.380 1.00 90.81 101 GLU A C 1
ATOM 792 O O . GLU A 1 101 ? -8.173 -9.863 -28.549 1.00 90.81 101 GLU A O 1
ATOM 797 N N . LEU A 1 102 ? -7.887 -12.083 -28.461 1.00 91.69 102 LEU A N 1
ATOM 798 C CA . LEU A 1 102 ? -6.477 -12.033 -28.844 1.00 91.69 102 LEU A CA 1
ATOM 799 C C . LEU A 1 102 ? -6.349 -11.743 -30.346 1.00 91.69 102 LEU A C 1
ATOM 801 O O . LEU A 1 102 ? -6.651 -12.605 -31.168 1.00 91.69 102 LEU A O 1
ATOM 805 N N . LEU A 1 103 ? -5.814 -10.574 -30.696 1.00 89.31 103 LEU A N 1
ATOM 806 C CA . LEU A 1 103 ? -5.583 -10.182 -32.088 1.00 89.31 103 LEU A CA 1
ATOM 807 C C . LEU A 1 103 ? -4.246 -10.709 -32.618 1.00 89.31 103 LEU A C 1
ATOM 809 O O . LEU A 1 103 ? -4.151 -11.229 -33.729 1.00 89.31 103 LEU A O 1
ATOM 813 N N . TYR A 1 104 ? -3.183 -10.530 -31.832 1.00 88.00 104 TYR A N 1
ATOM 814 C CA . TYR A 1 104 ? -1.811 -10.771 -32.270 1.00 88.00 104 TYR A CA 1
ATOM 815 C C . TYR A 1 104 ? -0.883 -11.039 -31.081 1.00 88.00 104 TYR A C 1
ATOM 817 O O . TYR A 1 104 ? -1.115 -10.562 -29.969 1.00 88.00 104 TYR A O 1
ATOM 825 N N . SER A 1 105 ? 0.193 -11.798 -31.312 1.00 90.69 105 SER A N 1
ATOM 826 C CA . SER A 1 105 ? 1.227 -12.048 -30.307 1.00 90.69 105 SER A CA 1
ATOM 827 C C . SER A 1 105 ? 2.631 -12.033 -30.909 1.00 90.69 105 SER A C 1
ATOM 829 O O . SER A 1 105 ? 2.849 -12.601 -31.981 1.00 90.69 105 SER A O 1
ATOM 831 N N . LYS A 1 106 ? 3.596 -11.472 -30.179 1.00 88.62 106 LYS A N 1
ATOM 832 C CA . LYS A 1 106 ? 5.005 -11.374 -30.564 1.00 88.62 106 LYS A CA 1
ATOM 833 C C . LYS A 1 106 ? 5.915 -11.934 -29.480 1.00 88.62 106 LYS A C 1
ATOM 835 O O . LYS A 1 106 ? 5.934 -11.444 -28.357 1.00 88.62 106 LYS A O 1
ATOM 840 N N . THR A 1 107 ? 6.730 -12.920 -29.822 1.00 90.44 107 THR A N 1
ATOM 841 C CA . THR A 1 107 ? 7.721 -13.498 -28.903 1.00 90.44 107 THR A CA 1
ATOM 842 C C . THR A 1 107 ? 9.022 -12.691 -28.860 1.00 90.44 107 THR A C 1
ATOM 844 O O . THR A 1 107 ? 9.309 -11.914 -29.769 1.00 90.44 107 THR A O 1
ATOM 847 N N . ASP A 1 108 ? 9.860 -12.974 -27.862 1.00 87.75 108 ASP A N 1
ATOM 848 C CA . ASP A 1 108 ? 11.199 -12.388 -27.673 1.00 87.75 108 ASP A CA 1
ATOM 849 C C . ASP A 1 108 ? 11.188 -10.903 -27.276 1.00 87.75 108 ASP A C 1
ATOM 851 O O . ASP A 1 108 ? 12.109 -10.144 -27.585 1.00 87.75 108 ASP A O 1
ATOM 855 N N . VAL A 1 109 ? 10.139 -10.498 -26.558 1.00 89.25 109 VAL A N 1
ATOM 856 C CA . VAL A 1 109 ? 9.999 -9.167 -25.959 1.00 89.25 109 VAL A CA 1
ATOM 857 C C . VAL A 1 109 ? 10.388 -9.229 -24.486 1.00 89.25 109 VAL A C 1
ATOM 859 O O . VAL A 1 109 ? 9.912 -10.100 -23.771 1.00 89.25 109 VAL A O 1
ATOM 862 N N . LEU A 1 110 ? 11.254 -8.331 -24.026 1.00 87.50 110 LEU A N 1
ATOM 863 C CA . LEU A 1 110 ? 11.677 -8.236 -22.627 1.00 87.50 110 LEU A CA 1
ATOM 864 C C . LEU A 1 110 ? 10.912 -7.174 -21.846 1.00 87.50 110 LEU A C 1
ATOM 866 O O . LEU A 1 110 ? 10.570 -7.415 -20.697 1.00 87.50 110 LEU A O 1
ATOM 870 N N . ARG A 1 111 ? 10.679 -6.004 -22.443 1.00 88.56 111 ARG A N 1
ATOM 871 C CA . ARG A 1 111 ? 9.941 -4.885 -21.845 1.00 88.56 111 ARG A CA 1
ATOM 872 C C . ARG A 1 111 ? 9.150 -4.169 -22.925 1.00 88.56 111 ARG A C 1
ATOM 874 O O . ARG A 1 111 ? 9.561 -4.176 -24.091 1.00 88.56 111 ARG A O 1
ATOM 881 N N . PHE A 1 112 ? 8.070 -3.516 -22.513 1.00 90.50 112 PHE A N 1
ATOM 882 C CA . PHE A 1 112 ? 7.409 -2.521 -23.337 1.00 90.50 112 PHE A CA 1
ATOM 883 C C . PHE A 1 112 ? 6.962 -1.304 -22.526 1.00 90.50 112 PHE A C 1
ATOM 885 O O . PHE A 1 112 ? 6.818 -1.394 -21.302 1.00 90.50 112 PHE A O 1
ATOM 892 N N . ASP A 1 113 ? 6.776 -0.190 -23.227 1.00 88.50 113 ASP A N 1
ATOM 893 C CA . ASP A 1 113 ? 6.024 0.963 -22.734 1.00 88.50 113 ASP A CA 1
ATOM 894 C C . ASP A 1 113 ? 5.163 1.557 -23.852 1.00 88.50 113 ASP A C 1
ATOM 896 O O . ASP A 1 113 ? 5.403 1.301 -25.043 1.00 88.50 113 ASP A O 1
ATOM 900 N N . LEU A 1 114 ? 4.151 2.311 -23.442 1.00 85.75 114 LEU A N 1
ATOM 901 C CA . LEU A 1 114 ? 3.230 3.027 -24.311 1.00 85.75 114 LEU A CA 1
ATOM 902 C C . LEU A 1 114 ? 3.555 4.516 -24.333 1.00 85.75 114 LEU A C 1
ATOM 904 O O . LEU A 1 114 ? 4.168 5.051 -23.414 1.00 85.75 114 LEU A O 1
ATOM 908 N N . SER A 1 115 ? 3.114 5.191 -25.389 1.00 77.44 115 SER A N 1
ATOM 909 C CA . SER A 1 115 ? 3.063 6.648 -25.375 1.00 77.44 115 SER A CA 1
ATOM 910 C C . SER A 1 115 ? 2.016 7.143 -24.395 1.00 77.44 115 SER A C 1
ATOM 912 O O . SER A 1 115 ? 0.877 6.679 -24.445 1.00 77.44 115 SER A O 1
ATOM 914 N N . ALA A 1 116 ? 2.380 8.132 -23.578 1.00 67.56 116 ALA A N 1
ATOM 915 C CA . ALA A 1 116 ? 1.408 8.891 -22.805 1.00 67.56 116 ALA A CA 1
ATOM 916 C C . ALA A 1 116 ? 0.332 9.461 -23.747 1.00 67.56 116 ALA A C 1
ATOM 918 O O . ALA A 1 116 ? 0.646 10.038 -24.793 1.00 67.56 116 ALA A O 1
ATOM 919 N N . SER A 1 117 ? -0.938 9.254 -23.403 1.00 58.06 117 SER A N 1
ATOM 920 C CA . SER A 1 117 ? -2.069 9.820 -24.131 1.00 58.06 117 SER A CA 1
ATOM 921 C C . SER A 1 117 ? -2.100 11.341 -23.930 1.00 58.06 117 SER A C 1
ATOM 923 O O . SER A 1 117 ? -1.914 11.844 -22.826 1.00 58.06 117 SER A O 1
ATOM 925 N N . GLY A 1 118 ? -2.311 12.096 -25.012 1.00 56.59 118 GLY A N 1
ATOM 926 C CA . GLY A 1 118 ? -2.545 13.545 -24.953 1.00 56.59 118 GLY A CA 1
ATOM 927 C C . GLY A 1 118 ? -1.359 14.457 -25.281 1.00 56.59 118 GLY A C 1
ATOM 928 O O . GLY A 1 118 ? -1.583 15.651 -25.484 1.00 56.59 118 GLY A O 1
ATOM 929 N N . THR A 1 119 ? -0.132 13.950 -25.419 1.00 55.44 119 THR A N 1
ATOM 930 C CA . THR A 1 119 ? 0.944 14.749 -26.030 1.00 55.44 119 THR A CA 1
ATOM 931 C C . THR A 1 119 ? 0.732 14.835 -27.541 1.00 55.44 119 THR A C 1
ATOM 933 O O . THR A 1 119 ? 0.202 13.906 -28.158 1.00 55.44 119 THR A O 1
ATOM 936 N N . GLN A 1 120 ? 1.075 15.976 -28.155 1.00 54.62 120 GLN A N 1
ATOM 937 C CA . GLN A 1 120 ? 1.061 16.112 -29.614 1.00 54.62 120 GLN A CA 1
ATOM 938 C C . GLN A 1 120 ? 2.114 15.168 -30.187 1.00 54.62 120 GLN A C 1
ATOM 940 O O . GLN A 1 120 ? 3.272 15.527 -30.380 1.00 54.62 120 GLN A O 1
ATOM 945 N N . LEU A 1 121 ? 1.712 13.925 -30.430 1.00 59.00 121 LEU A N 1
ATOM 946 C CA . LEU A 1 121 ? 2.585 12.951 -31.042 1.00 59.00 121 LEU A CA 1
ATOM 947 C C . LEU A 1 121 ? 2.967 13.449 -32.429 1.00 59.00 121 LEU A C 1
ATOM 949 O O . LEU A 1 121 ? 2.132 13.944 -33.187 1.00 59.00 121 LEU A O 1
ATOM 953 N N . VAL A 1 122 ? 4.214 13.185 -32.814 1.00 60.41 122 VAL A N 1
ATOM 954 C CA . VAL A 1 122 ? 4.645 13.254 -34.220 1.00 60.41 122 VAL A CA 1
ATOM 955 C C . VAL A 1 122 ? 3.721 12.400 -35.116 1.00 60.41 122 VAL A C 1
ATOM 957 O O . VAL A 1 122 ? 3.606 12.646 -36.316 1.00 60.41 122 VAL A O 1
ATOM 960 N N . PHE A 1 123 ? 3.024 11.419 -34.524 1.00 66.19 123 PHE A N 1
ATOM 961 C CA . PHE A 1 123 ? 2.050 10.534 -35.160 1.00 66.19 123 PHE A CA 1
ATOM 962 C C . PHE A 1 123 ? 0.716 10.524 -34.381 1.00 66.19 123 PHE A C 1
ATOM 964 O O . PHE A 1 123 ? 0.487 9.608 -33.596 1.00 66.19 123 PHE A O 1
ATOM 971 N N . PRO A 1 124 ? -0.171 11.517 -34.573 1.00 62.84 124 PRO A N 1
ATOM 972 C CA . PRO A 1 124 ? -1.389 11.679 -33.766 1.00 62.84 124 PRO A CA 1
ATOM 973 C C . PRO A 1 124 ? -2.436 10.566 -33.957 1.00 62.84 124 PRO A C 1
ATOM 975 O O . PRO A 1 124 ? -3.278 10.376 -33.088 1.00 62.84 124 PRO A O 1
ATOM 978 N N . ASP A 1 125 ? -2.363 9.808 -35.057 1.00 65.62 125 ASP A N 1
ATOM 979 C CA . ASP A 1 125 ? -3.350 8.775 -35.418 1.00 65.62 125 ASP A CA 1
ATOM 980 C C . ASP A 1 125 ? -2.863 7.335 -35.167 1.00 65.62 125 ASP A C 1
ATOM 982 O O . ASP A 1 125 ? -3.428 6.374 -35.704 1.00 65.62 125 ASP A O 1
ATOM 986 N N . HIS A 1 126 ? -1.755 7.154 -34.444 1.00 66.00 126 HIS A N 1
ATOM 987 C CA . HIS A 1 126 ? -1.126 5.844 -34.310 1.00 66.00 126 HIS A CA 1
ATOM 988 C C . HIS A 1 126 ? -0.631 5.558 -32.897 1.00 66.00 126 HIS A C 1
ATOM 990 O O . HIS A 1 126 ? 0.026 6.392 -32.279 1.00 66.00 126 HIS A O 1
ATOM 996 N N . ASP A 1 127 ? -0.824 4.318 -32.448 1.00 67.00 127 ASP A N 1
ATOM 997 C CA . ASP A 1 127 ? -0.228 3.868 -31.196 1.00 67.00 127 ASP A CA 1
ATOM 998 C C . ASP A 1 127 ? 1.240 3.528 -31.415 1.00 67.00 127 ASP A C 1
ATOM 1000 O O . ASP A 1 127 ? 1.607 2.739 -32.299 1.00 67.00 127 ASP A O 1
ATOM 1004 N N . LEU A 1 128 ? 2.085 4.100 -30.569 1.00 66.88 128 LEU A N 1
ATOM 1005 C CA . LEU A 1 128 ? 3.498 3.776 -30.509 1.00 66.88 128 LEU A CA 1
ATOM 1006 C C . LEU A 1 128 ? 3.734 2.822 -29.343 1.00 66.88 128 LEU A C 1
ATOM 1008 O O . LEU A 1 128 ? 3.544 3.176 -28.182 1.00 66.88 128 LEU A O 1
ATOM 1012 N N . VAL A 1 129 ? 4.170 1.607 -29.671 1.00 73.00 129 VAL A N 1
ATOM 1013 C CA . VAL A 1 129 ? 4.557 0.584 -28.698 1.00 73.00 129 VAL A CA 1
ATOM 1014 C C . VAL A 1 129 ? 6.067 0.422 -28.739 1.00 73.00 129 VAL A C 1
ATOM 1016 O O . VAL A 1 129 ? 6.653 0.016 -29.749 1.00 73.00 129 VAL A O 1
ATOM 1019 N N . TYR A 1 130 ? 6.714 0.710 -27.621 1.00 72.00 130 TYR A N 1
ATOM 1020 C CA . TYR A 1 130 ? 8.158 0.590 -27.477 1.00 72.00 130 TYR A CA 1
ATOM 1021 C C . TYR A 1 130 ? 8.477 -0.802 -26.989 1.00 72.00 130 TYR A C 1
ATOM 1023 O O . TYR A 1 130 ? 7.905 -1.250 -26.010 1.00 72.00 130 TYR A O 1
ATOM 1031 N N . VAL A 1 131 ? 9.379 -1.506 -27.662 1.00 78.62 131 VAL A N 1
ATOM 1032 C CA . VAL A 1 131 ? 9.674 -2.906 -27.364 1.00 78.62 131 VAL A CA 1
ATOM 1033 C C . VAL A 1 131 ? 11.170 -3.113 -27.280 1.00 78.62 131 VAL A C 1
ATOM 1035 O O . VAL A 1 131 ? 11.909 -2.810 -28.220 1.00 78.62 131 VAL A O 1
ATOM 1038 N N . THR A 1 132 ? 11.624 -3.711 -26.186 1.00 77.31 132 THR A N 1
ATOM 1039 C CA . THR A 1 132 ? 12.996 -4.208 -26.072 1.00 77.31 132 THR A CA 1
ATOM 1040 C C . THR A 1 132 ? 13.012 -5.715 -26.275 1.00 77.31 132 THR A C 1
ATOM 1042 O O . THR A 1 132 ? 12.101 -6.427 -25.861 1.00 77.31 132 THR A O 1
ATOM 1045 N N . THR A 1 133 ? 14.030 -6.218 -26.967 1.00 80.56 133 THR A N 1
ATOM 1046 C CA . THR A 1 133 ? 14.190 -7.654 -27.261 1.00 80.56 133 THR A CA 1
ATOM 1047 C C . THR A 1 133 ? 15.369 -8.240 -26.494 1.00 80.56 133 THR A C 1
ATOM 1049 O O . THR A 1 133 ? 16.255 -7.494 -26.068 1.00 80.56 133 THR A O 1
ATOM 1052 N N . ARG A 1 134 ? 15.453 -9.574 -26.365 1.00 78.62 134 ARG A N 1
ATOM 1053 C CA . ARG A 1 134 ? 16.597 -10.234 -25.691 1.00 78.62 134 ARG A CA 1
ATOM 1054 C C . ARG A 1 134 ? 17.949 -9.907 -26.307 1.00 78.62 134 ARG A C 1
ATOM 1056 O O . ARG A 1 134 ? 18.961 -9.921 -25.617 1.00 78.62 134 ARG A O 1
ATOM 1063 N N . ASN A 1 135 ? 17.957 -9.542 -27.584 1.00 79.69 135 ASN A N 1
ATOM 1064 C CA . ASN A 1 135 ? 19.154 -9.116 -28.301 1.00 79.69 135 ASN A CA 1
ATOM 1065 C C . ASN A 1 135 ? 19.573 -7.666 -27.996 1.00 79.69 135 ASN A C 1
ATOM 1067 O O . ASN A 1 135 ? 20.359 -7.101 -28.760 1.00 79.69 135 ASN A O 1
ATOM 1071 N N . GLN A 1 136 ? 19.027 -7.064 -26.929 1.00 83.81 136 GLN A N 1
ATOM 1072 C CA . GLN A 1 136 ? 19.276 -5.681 -26.501 1.00 83.81 136 GLN A CA 1
ATOM 1073 C C . GLN A 1 136 ? 18.896 -4.657 -27.577 1.00 83.81 136 GLN A C 1
ATOM 1075 O O . GLN A 1 136 ? 19.396 -3.539 -27.604 1.00 83.81 136 GLN A O 1
ATOM 1080 N N . VAL A 1 137 ? 18.012 -5.040 -28.501 1.00 82.06 137 VAL A N 1
ATOM 1081 C CA . VAL A 1 137 ? 17.517 -4.134 -29.534 1.00 82.06 137 VAL A CA 1
ATOM 1082 C C . VAL A 1 137 ? 16.233 -3.496 -29.034 1.00 82.06 137 VAL A C 1
ATOM 1084 O O . VAL A 1 137 ? 15.256 -4.215 -28.801 1.00 82.06 137 VAL A O 1
ATOM 1087 N N . VAL A 1 138 ? 16.243 -2.172 -28.929 1.00 79.88 138 VAL A N 1
ATOM 1088 C CA . VAL A 1 138 ? 15.064 -1.335 -28.706 1.00 79.88 138 VAL A CA 1
ATOM 1089 C C . VAL A 1 138 ? 14.439 -1.026 -30.061 1.00 79.88 138 VAL A C 1
ATOM 1091 O O . VAL A 1 138 ? 15.146 -0.673 -31.009 1.00 79.88 138 VAL A O 1
ATOM 1094 N N . ARG A 1 139 ? 13.128 -1.226 -30.180 1.00 83.56 139 ARG A N 1
ATOM 1095 C CA . ARG A 1 139 ? 12.340 -0.975 -31.390 1.00 83.56 139 ARG A CA 1
ATOM 1096 C C . ARG A 1 139 ? 11.116 -0.152 -31.035 1.00 83.56 139 ARG A C 1
ATOM 1098 O O . ARG A 1 139 ? 10.460 -0.443 -30.043 1.00 83.56 139 ARG A O 1
ATOM 1105 N N . ILE A 1 140 ? 10.777 0.792 -31.898 1.00 77.38 140 ILE A N 1
ATOM 1106 C CA . ILE A 1 140 ? 9.489 1.491 -31.843 1.00 77.38 140 ILE A CA 1
ATOM 1107 C C . ILE A 1 140 ? 8.591 0.846 -32.872 1.00 77.38 140 ILE A C 1
ATOM 1109 O O . ILE A 1 140 ? 8.926 0.850 -34.060 1.00 77.38 140 ILE A O 1
ATOM 1113 N N . LEU A 1 141 ? 7.500 0.256 -32.412 1.00 77.12 141 LEU A N 1
ATOM 1114 C CA . LEU A 1 141 ? 6.490 -0.349 -33.256 1.00 77.12 141 LEU A CA 1
ATOM 1115 C C . LEU A 1 141 ? 5.342 0.642 -33.390 1.00 77.12 141 LEU A C 1
ATOM 1117 O O . LEU A 1 141 ? 4.752 1.052 -32.398 1.00 77.12 141 LEU A O 1
ATOM 1121 N N . LEU A 1 142 ? 5.029 1.003 -34.624 1.00 70.00 142 LEU A N 1
ATOM 1122 C CA . LEU A 1 142 ? 3.771 1.657 -34.944 1.00 70.00 142 LEU A CA 1
ATOM 1123 C C . LEU A 1 142 ? 2.700 0.572 -35.079 1.00 70.00 142 LEU A C 1
ATOM 1125 O O . LEU A 1 142 ? 2.883 -0.335 -35.900 1.00 70.00 142 LEU A O 1
ATOM 1129 N N . SER A 1 143 ? 1.620 0.651 -34.303 1.00 68.88 143 SER A N 1
ATOM 1130 C CA . SER A 1 143 ? 0.418 -0.147 -34.548 1.00 68.88 143 SER A CA 1
ATOM 1131 C C . SER A 1 143 ? -0.483 0.619 -35.514 1.00 68.88 143 SER A C 1
ATOM 1133 O O . SER A 1 143 ? -0.963 1.705 -35.199 1.00 68.88 143 SER A O 1
ATOM 1135 N N . ILE A 1 144 ? -0.669 0.091 -36.728 1.00 62.28 144 ILE A N 1
ATOM 1136 C CA . ILE A 1 144 ? -1.501 0.730 -37.757 1.00 62.28 144 ILE A CA 1
ATOM 1137 C C . ILE A 1 144 ? -2.793 -0.072 -37.947 1.00 62.28 144 ILE A C 1
ATOM 1139 O O . ILE A 1 144 ? -2.783 -1.131 -38.585 1.00 62.28 144 ILE A O 1
ATOM 1143 N N . GLY A 1 145 ? -3.905 0.483 -37.455 1.00 65.81 145 GLY A N 1
ATOM 1144 C CA . GLY A 1 145 ? -5.268 -0.004 -37.690 1.00 65.81 145 GLY A CA 1
ATOM 1145 C C . GLY A 1 145 ? -5.583 -1.377 -37.082 1.00 65.81 145 GLY A C 1
ATOM 1146 O O . GLY A 1 145 ? -4.801 -1.946 -36.328 1.00 65.81 145 GLY A O 1
ATOM 1147 N N . GLU A 1 146 ? -6.735 -1.942 -37.459 1.00 65.25 146 GLU A N 1
ATOM 1148 C CA . GLU A 1 146 ? -7.262 -3.199 -36.892 1.00 65.25 146 GLU A CA 1
ATOM 1149 C C . GLU A 1 146 ? -6.365 -4.428 -37.095 1.00 65.25 146 GLU A C 1
ATOM 1151 O O . GLU A 1 146 ? -6.515 -5.427 -36.401 1.00 65.25 146 GLU A O 1
ATOM 1156 N N . GLN A 1 147 ? -5.437 -4.381 -38.055 1.00 67.38 147 GLN A N 1
ATOM 1157 C CA . GLN A 1 147 ? -4.559 -5.511 -38.368 1.00 67.38 147 GLN A CA 1
ATOM 1158 C C . GLN A 1 147 ? -3.264 -5.534 -37.543 1.00 67.38 147 GLN A C 1
ATOM 1160 O O . GLN A 1 147 ? -2.435 -6.410 -37.793 1.00 67.38 147 GLN A O 1
ATOM 1165 N N . CYS A 1 148 ? -3.048 -4.578 -36.626 1.00 66.38 148 CYS A N 1
ATOM 1166 C CA . CYS A 1 148 ? -1.837 -4.470 -35.796 1.00 66.38 148 CYS A CA 1
ATOM 1167 C C . CYS A 1 148 ? -0.537 -4.671 -36.604 1.00 66.38 148 CYS A C 1
ATOM 1169 O O . CYS A 1 148 ? 0.370 -5.401 -36.194 1.00 66.38 148 CYS A O 1
ATOM 1171 N N . ARG A 1 149 ? -0.445 -4.079 -37.807 1.00 70.44 149 ARG A N 1
ATOM 1172 C CA . ARG A 1 149 ? 0.749 -4.240 -38.647 1.00 70.44 149 ARG A CA 1
ATOM 1173 C C . ARG A 1 149 ? 1.906 -3.466 -38.044 1.00 70.44 149 ARG A C 1
ATOM 1175 O O . ARG A 1 149 ? 1.869 -2.244 -37.988 1.00 70.44 149 ARG A O 1
ATOM 1182 N N . GLU A 1 150 ? 2.955 -4.189 -37.674 1.00 72.62 150 GLU A N 1
ATOM 1183 C CA . GLU A 1 150 ? 4.150 -3.595 -37.095 1.00 72.62 150 GLU A CA 1
ATOM 1184 C C . GLU A 1 150 ? 4.988 -2.862 -38.148 1.00 72.62 150 GLU A C 1
ATOM 1186 O O . GLU A 1 150 ? 5.475 -3.460 -39.115 1.00 72.62 150 GLU A O 1
ATOM 1191 N N . ARG A 1 151 ? 5.261 -1.579 -37.910 1.00 81.00 151 ARG A N 1
ATOM 1192 C CA . ARG A 1 151 ? 6.334 -0.854 -38.600 1.00 81.00 151 ARG A CA 1
ATOM 1193 C C . ARG A 1 151 ? 7.390 -0.428 -37.591 1.00 81.00 151 ARG A C 1
ATOM 1195 O O . ARG A 1 151 ? 7.077 0.267 -36.632 1.00 81.00 151 ARG A O 1
ATOM 1202 N N . VAL A 1 152 ? 8.642 -0.825 -37.821 1.00 82.94 152 VAL A N 1
ATOM 1203 C CA . VAL A 1 152 ? 9.776 -0.382 -36.997 1.00 82.94 152 VAL A CA 1
ATOM 1204 C C . VAL A 1 152 ? 10.162 1.036 -37.417 1.00 82.94 152 VAL A C 1
ATOM 1206 O O . VAL A 1 152 ? 10.658 1.218 -38.528 1.00 82.94 152 VAL A O 1
ATOM 1209 N N . LEU A 1 153 ? 9.922 2.025 -36.554 1.00 79.06 153 LEU A N 1
ATOM 1210 C CA . LEU A 1 153 ? 10.269 3.428 -36.826 1.00 79.06 153 LEU A CA 1
ATOM 1211 C C . LEU A 1 153 ? 11.711 3.760 -36.447 1.00 79.06 153 LEU A C 1
ATOM 1213 O O . LEU A 1 153 ? 12.390 4.496 -37.156 1.00 79.06 153 LEU A O 1
ATOM 1217 N N . TRP A 1 154 ? 12.186 3.176 -35.352 1.00 83.25 154 TRP A N 1
ATOM 1218 C CA . TRP A 1 154 ? 13.533 3.374 -34.838 1.00 83.25 154 TRP A CA 1
ATOM 1219 C C . TRP A 1 154 ? 14.065 2.070 -34.265 1.00 83.25 154 TRP A C 1
ATOM 1221 O O . TRP A 1 154 ? 13.303 1.226 -33.777 1.00 83.25 154 TRP A O 1
ATOM 1231 N N . LYS A 1 155 ? 15.383 1.898 -34.364 1.00 87.31 155 LYS A N 1
ATOM 1232 C CA . LYS A 1 155 ? 16.092 0.719 -33.891 1.00 87.31 155 LYS A CA 1
ATOM 1233 C C . LYS A 1 155 ? 17.428 1.139 -33.304 1.00 87.31 155 LYS A C 1
ATOM 1235 O O . LYS A 1 155 ? 18.291 1.617 -34.032 1.00 87.31 155 LYS A O 1
ATOM 1240 N N . TRP A 1 156 ? 17.629 0.830 -32.035 1.00 87.88 156 TRP A N 1
ATOM 1241 C CA . TRP A 1 156 ? 18.906 1.022 -31.359 1.00 87.88 156 TRP A CA 1
ATOM 1242 C C . TRP A 1 156 ? 19.319 -0.244 -30.625 1.00 87.88 156 TRP A C 1
ATOM 1244 O O . TRP A 1 156 ? 18.478 -1.074 -30.274 1.00 87.88 156 TRP A O 1
ATOM 1254 N N . ARG A 1 157 ? 20.626 -0.423 -30.440 1.00 89.44 157 ARG A N 1
ATOM 1255 C CA . ARG A 1 157 ? 21.188 -1.551 -29.705 1.00 89.44 157 ARG A CA 1
ATOM 1256 C C . ARG A 1 157 ? 21.805 -1.033 -28.415 1.00 89.44 157 ARG A C 1
ATOM 1258 O O . ARG A 1 157 ? 22.838 -0.374 -28.468 1.00 89.44 157 ARG A O 1
ATOM 1265 N N . ALA A 1 158 ? 21.167 -1.356 -27.298 1.00 88.06 158 ALA A N 1
ATOM 1266 C CA . ALA A 1 158 ? 21.698 -1.082 -25.977 1.00 88.06 158 ALA A CA 1
ATOM 1267 C C . ALA A 1 158 ? 22.974 -1.896 -25.732 1.00 88.06 158 ALA A C 1
ATOM 1269 O O . ALA A 1 158 ? 23.167 -2.972 -26.301 1.00 88.06 158 ALA A O 1
ATOM 1270 N N . ASP A 1 159 ? 23.839 -1.366 -24.877 1.00 86.00 159 ASP A N 1
ATOM 1271 C CA . ASP A 1 159 ? 25.074 -2.014 -24.433 1.00 86.00 159 ASP A CA 1
ATOM 1272 C C . ASP A 1 159 ? 24.825 -3.155 -23.430 1.00 86.00 159 ASP A C 1
ATOM 1274 O O . ASP A 1 159 ? 25.651 -4.052 -23.260 1.00 86.00 159 ASP A O 1
ATOM 1278 N N . SER A 1 160 ? 23.669 -3.128 -22.771 1.00 89.50 160 SER A N 1
ATOM 1279 C CA . SER A 1 160 ? 23.239 -4.095 -21.774 1.00 89.50 160 SER A CA 1
ATOM 1280 C C . SER A 1 160 ? 21.714 -4.264 -21.794 1.00 89.50 160 SER A C 1
ATOM 1282 O O . SER A 1 160 ? 21.006 -3.696 -22.628 1.00 89.50 160 SER A O 1
ATOM 1284 N N . LEU A 1 161 ? 21.189 -5.129 -20.923 1.00 87.94 161 LEU A N 1
ATOM 1285 C CA . LEU A 1 161 ? 19.747 -5.361 -20.827 1.00 87.94 161 LEU A CA 1
ATOM 1286 C C . LEU A 1 161 ? 19.037 -4.094 -20.335 1.00 87.94 161 LEU A C 1
ATOM 1288 O O . LEU A 1 161 ? 19.414 -3.536 -19.306 1.00 87.94 161 LEU A O 1
ATOM 1292 N N . VAL A 1 162 ? 17.996 -3.677 -21.058 1.00 90.19 162 VAL A N 1
ATOM 1293 C CA . VAL A 1 162 ? 17.152 -2.536 -20.681 1.00 90.19 162 VAL A CA 1
ATOM 1294 C C . VAL A 1 162 ? 16.267 -2.936 -19.500 1.00 90.19 162 VAL A C 1
ATOM 1296 O O . VAL A 1 162 ? 15.471 -3.872 -19.615 1.00 90.19 162 VAL A O 1
ATOM 1299 N N . SER A 1 163 ? 16.415 -2.241 -18.373 1.00 89.56 163 SER A N 1
ATOM 1300 C CA . SER A 1 163 ? 15.670 -2.479 -17.133 1.00 89.56 163 SER A CA 1
ATOM 1301 C C . SER A 1 163 ? 14.313 -1.784 -17.115 1.00 89.56 163 SER A C 1
ATOM 1303 O O . SER A 1 163 ? 13.339 -2.397 -16.684 1.00 89.56 163 SER A O 1
ATOM 1305 N N . ALA A 1 164 ? 14.231 -0.553 -17.616 1.00 91.38 164 ALA A N 1
ATOM 1306 C CA . ALA A 1 164 ? 12.983 0.186 -17.782 1.00 91.38 164 ALA A CA 1
ATOM 1307 C C . ALA A 1 164 ? 13.064 1.122 -18.988 1.00 91.38 164 ALA A C 1
ATOM 1309 O O . ALA A 1 164 ? 14.150 1.456 -19.464 1.00 91.38 164 ALA A O 1
ATOM 1310 N N . ILE A 1 165 ? 11.903 1.508 -19.502 1.00 91.75 165 ILE A N 1
ATOM 1311 C CA . ILE A 1 165 ? 11.749 2.396 -20.649 1.00 91.75 165 ILE A CA 1
ATOM 1312 C C . ILE A 1 165 ? 10.496 3.236 -20.430 1.00 91.75 165 ILE A C 1
ATOM 1314 O O . ILE A 1 165 ? 9.509 2.699 -19.933 1.00 91.75 165 ILE A O 1
ATOM 1318 N N . SER A 1 166 ? 10.565 4.520 -20.775 1.00 91.56 166 SER A N 1
ATOM 1319 C CA . SER A 1 166 ? 9.407 5.393 -20.855 1.00 91.56 166 SER A CA 1
ATOM 1320 C C . SER A 1 166 ? 9.449 6.377 -22.012 1.00 91.56 166 SER A C 1
ATOM 1322 O O . SER A 1 166 ? 10.527 6.734 -22.489 1.00 91.56 166 SER A O 1
ATOM 1324 N N . PHE A 1 167 ? 8.271 6.761 -22.500 1.00 87.00 167 PHE A N 1
ATOM 1325 C CA . PHE A 1 167 ? 8.098 7.616 -23.668 1.00 87.00 167 PHE A CA 1
ATOM 1326 C C . PHE A 1 167 ? 7.046 8.698 -23.415 1.00 87.00 167 PHE A C 1
ATOM 1328 O O . PHE A 1 167 ? 5.933 8.409 -22.981 1.00 87.00 167 PHE A O 1
ATOM 1335 N N . ASP A 1 168 ? 7.397 9.941 -23.729 1.00 84.94 168 ASP A N 1
ATOM 1336 C CA . ASP A 1 168 ? 6.543 11.113 -23.509 1.00 84.94 168 ASP A CA 1
ATOM 1337 C C . ASP A 1 168 ? 5.893 11.660 -24.795 1.00 84.94 168 ASP A C 1
ATOM 1339 O O . ASP A 1 168 ? 5.067 12.564 -24.733 1.00 84.94 168 ASP A O 1
ATOM 1343 N N . GLY A 1 169 ? 6.249 11.137 -25.972 1.00 81.38 169 GLY A N 1
ATOM 1344 C CA . GLY A 1 169 ? 5.839 11.677 -27.277 1.00 81.38 169 GLY A CA 1
ATOM 1345 C C . GLY A 1 169 ? 6.976 12.323 -28.080 1.00 81.38 169 GLY A C 1
ATOM 1346 O O . GLY A 1 169 ? 6.980 12.259 -29.312 1.00 81.38 169 GLY A O 1
ATOM 1347 N N . SER A 1 170 ? 7.973 12.877 -27.391 1.00 84.38 170 SER A N 1
ATOM 1348 C CA . SER A 1 170 ? 9.073 13.684 -27.937 1.00 84.38 170 SER A CA 1
ATOM 1349 C C . SER A 1 170 ? 10.455 13.043 -27.750 1.00 84.38 170 SER A C 1
ATOM 1351 O O . SER A 1 170 ? 11.353 13.236 -28.573 1.00 84.38 170 SER A O 1
ATOM 1353 N N . ALA A 1 171 ? 10.623 12.219 -26.715 1.00 88.94 171 ALA A N 1
ATOM 1354 C CA . ALA A 1 171 ? 11.853 11.550 -26.333 1.00 88.94 171 ALA A CA 1
ATOM 1355 C C . ALA A 1 171 ? 11.563 10.200 -25.655 1.00 88.94 171 ALA A C 1
ATOM 1357 O O . ALA A 1 171 ? 10.557 10.016 -24.978 1.00 88.94 171 ALA A O 1
ATOM 1358 N N . VAL A 1 172 ? 12.462 9.229 -25.824 1.00 90.19 172 VAL A N 1
ATOM 1359 C CA . VAL A 1 172 ? 12.473 7.990 -25.026 1.00 90.19 172 VAL A CA 1
ATOM 1360 C C . VAL A 1 172 ? 13.512 8.118 -23.930 1.00 90.19 172 VAL A C 1
ATOM 1362 O O . VAL A 1 172 ? 14.681 8.345 -24.233 1.00 90.19 172 VAL A O 1
ATOM 1365 N N . CYS A 1 173 ? 13.121 7.854 -22.690 1.00 93.31 173 CYS A N 1
ATOM 1366 C CA . CYS A 1 173 ? 14.031 7.613 -21.579 1.00 93.31 173 CYS A CA 1
ATOM 1367 C C . CYS A 1 173 ? 14.120 6.110 -21.301 1.00 93.31 173 CYS A C 1
ATOM 1369 O O . CYS A 1 173 ? 13.112 5.409 -21.277 1.00 93.31 173 CYS A O 1
ATOM 1371 N N . LEU A 1 174 ? 15.319 5.574 -21.105 1.00 94.12 174 LEU A N 1
ATOM 1372 C CA . LEU A 1 174 ? 15.514 4.166 -20.771 1.00 94.12 174 LEU A CA 1
ATOM 1373 C C . LEU A 1 174 ? 16.653 3.985 -19.777 1.00 94.12 174 LEU A C 1
ATOM 1375 O O . LEU A 1 174 ? 17.626 4.734 -19.779 1.00 94.12 174 LEU A O 1
ATOM 1379 N N . THR A 1 175 ? 16.559 2.950 -18.953 1.00 93.69 175 THR A N 1
ATOM 1380 C CA . THR A 1 175 ? 17.635 2.538 -18.049 1.00 93.69 175 THR A CA 1
ATOM 1381 C C . THR A 1 175 ? 18.185 1.194 -18.486 1.00 93.69 175 THR A C 1
ATOM 1383 O O . THR A 1 175 ? 17.451 0.303 -18.919 1.00 93.69 175 THR A O 1
ATOM 1386 N N . THR A 1 176 ? 19.496 1.043 -18.386 1.00 92.31 176 THR A N 1
ATOM 1387 C CA . THR A 1 176 ? 20.214 -0.210 -18.600 1.00 92.31 176 THR A CA 1
ATOM 1388 C C . THR A 1 176 ? 21.021 -0.550 -17.346 1.00 92.31 176 THR A C 1
ATOM 1390 O O . THR A 1 176 ? 20.913 0.115 -16.315 1.00 92.31 176 THR A O 1
ATOM 1393 N N . GLN A 1 177 ? 21.852 -1.591 -17.408 1.00 87.88 177 GLN A N 1
ATOM 1394 C CA . GLN A 1 177 ? 22.744 -1.921 -16.293 1.00 87.88 177 GLN A CA 1
ATOM 1395 C C . GLN A 1 177 ? 23.892 -0.917 -16.128 1.00 87.88 177 GLN A C 1
ATOM 1397 O O . GLN A 1 177 ? 24.501 -0.888 -15.063 1.00 87.88 177 GLN A O 1
ATOM 1402 N N . SER A 1 178 ? 24.205 -0.147 -17.172 1.00 88.75 178 SER A N 1
ATOM 1403 C CA . SER A 1 178 ? 25.332 0.789 -17.226 1.00 88.75 178 SER A CA 1
ATOM 1404 C C . SER A 1 178 ? 24.917 2.249 -17.041 1.00 88.75 178 SER A C 1
ATOM 1406 O O . SER A 1 178 ? 25.731 3.062 -16.599 1.00 88.75 178 SER A O 1
ATOM 1408 N N . GLY A 1 179 ? 23.670 2.613 -17.352 1.00 92.25 179 GLY A N 1
ATOM 1409 C CA . GLY A 1 179 ? 23.251 4.009 -17.307 1.00 92.25 179 GLY A CA 1
ATOM 1410 C C . GLY A 1 179 ? 21.787 4.271 -17.629 1.00 92.25 179 GLY A C 1
ATOM 1411 O O . GLY A 1 179 ? 21.038 3.388 -18.046 1.00 92.25 179 GLY A O 1
ATOM 1412 N N . CYS A 1 180 ? 21.396 5.526 -17.436 1.00 93.94 180 CYS A N 1
ATOM 1413 C CA . CYS A 1 180 ? 20.160 6.103 -17.941 1.00 93.94 180 CYS A CA 1
ATOM 1414 C C . CYS A 1 180 ? 20.451 6.843 -19.250 1.00 93.94 180 CYS A C 1
ATOM 1416 O O . CYS A 1 180 ? 21.356 7.679 -19.299 1.00 93.94 180 CYS A O 1
ATOM 1418 N N . TYR A 1 181 ? 19.680 6.560 -20.295 1.00 94.00 181 TYR A N 1
ATOM 1419 C CA . TYR A 1 181 ? 19.833 7.135 -21.628 1.00 94.00 181 TYR A CA 1
ATOM 1420 C C . TYR A 1 181 ? 18.544 7.821 -22.062 1.00 94.00 181 TYR A C 1
ATOM 1422 O O . TYR A 1 181 ? 17.455 7.325 -21.780 1.00 94.00 181 TYR A O 1
ATOM 1430 N N . VAL A 1 182 ? 18.676 8.920 -22.799 1.00 93.12 182 VAL A N 1
ATOM 1431 C CA . VAL A 1 182 ? 17.556 9.646 -23.399 1.00 93.12 182 VAL A CA 1
ATOM 1432 C C . VAL A 1 182 ? 17.779 9.800 -24.896 1.00 93.12 182 VAL A C 1
ATOM 1434 O O . VAL A 1 182 ? 18.871 10.147 -25.339 1.00 93.12 182 VAL A O 1
ATOM 1437 N N . HIS A 1 183 ? 16.755 9.527 -25.694 1.00 90.75 183 HIS A N 1
ATOM 1438 C CA . HIS A 1 183 ? 16.788 9.680 -27.142 1.00 90.75 183 HIS A CA 1
ATOM 1439 C C . HIS A 1 183 ? 15.673 10.631 -27.606 1.00 90.75 183 HIS A C 1
ATOM 1441 O O . HIS A 1 183 ? 14.513 10.214 -27.605 1.00 90.75 183 HIS A O 1
ATOM 1447 N N . PRO A 1 184 ? 15.998 11.874 -28.007 1.00 88.62 184 PRO A N 1
ATOM 1448 C CA . PRO A 1 184 ? 15.024 12.808 -28.572 1.00 88.62 184 PRO A CA 1
ATOM 1449 C C . PRO A 1 184 ? 14.656 12.432 -30.019 1.00 88.62 184 PRO A C 1
ATOM 1451 O O . PRO A 1 184 ? 15.533 12.097 -30.815 1.00 88.62 184 PRO A O 1
ATOM 1454 N N . PHE A 1 185 ? 13.375 12.532 -30.389 1.00 79.56 185 PHE A N 1
ATOM 1455 C CA . PHE A 1 185 ? 12.883 12.213 -31.742 1.00 79.56 185 PHE A CA 1
ATOM 1456 C C . PHE A 1 185 ? 12.891 13.390 -32.713 1.00 79.56 185 PHE A C 1
ATOM 1458 O O . PHE A 1 185 ? 12.920 13.172 -33.925 1.00 79.56 185 PHE A O 1
ATOM 1465 N N . GLU A 1 186 ? 12.881 14.627 -32.216 1.00 73.88 186 GLU A N 1
ATOM 1466 C CA . GLU A 1 186 ? 12.831 15.819 -33.075 1.00 73.88 186 GLU A CA 1
ATOM 1467 C C . GLU A 1 186 ? 14.110 16.012 -33.909 1.00 73.88 186 GLU A C 1
ATOM 1469 O O . GLU A 1 186 ? 14.100 16.645 -34.966 1.00 73.88 186 GLU A O 1
ATOM 1474 N N . SER A 1 187 ? 15.228 15.433 -33.471 1.00 59.12 187 SER A N 1
ATOM 1475 C CA . SER A 1 187 ? 16.523 15.525 -34.143 1.00 59.12 187 SER A CA 1
ATOM 1476 C C . SER A 1 187 ? 16.768 14.253 -34.949 1.00 59.12 187 SER A C 1
ATOM 1478 O O . SER A 1 187 ? 17.062 13.225 -34.365 1.00 59.12 187 SER A O 1
ATOM 1480 N N . SER A 1 188 ? 16.635 14.324 -36.283 1.00 59.59 188 SER A N 1
ATOM 1481 C CA . SER A 1 188 ? 17.052 13.323 -37.292 1.00 59.59 188 SER A CA 1
ATOM 1482 C C . SER A 1 188 ? 17.232 11.879 -36.784 1.00 59.59 188 SER A C 1
ATOM 1484 O O . SER A 1 188 ? 18.203 11.608 -36.087 1.00 59.59 188 SER A O 1
ATOM 1486 N N . SER A 1 189 ? 16.395 10.941 -37.252 1.00 58.97 189 SER A N 1
ATOM 1487 C CA . SER A 1 189 ? 16.319 9.491 -36.913 1.00 58.97 189 SER A CA 1
ATOM 1488 C C . SER A 1 189 ? 17.617 8.660 -36.733 1.00 58.97 189 SER A C 1
ATOM 1490 O O . SER A 1 189 ? 17.542 7.477 -36.409 1.00 58.97 189 SER A O 1
ATOM 1492 N N . SER A 1 190 ? 18.796 9.240 -36.955 1.00 64.31 190 SER A N 1
ATOM 1493 C CA . SER A 1 190 ? 20.129 8.672 -36.766 1.00 64.31 190 SER A CA 1
ATOM 1494 C C . SER A 1 190 ? 20.880 9.153 -35.514 1.00 64.31 190 SER A C 1
ATOM 1496 O O . SER A 1 190 ? 22.050 8.804 -35.382 1.00 64.31 190 SER A O 1
ATOM 1498 N N . ALA A 1 191 ? 20.304 9.989 -34.642 1.00 76.12 191 ALA A N 1
ATOM 1499 C CA . ALA A 1 191 ? 21.005 10.418 -33.429 1.00 76.12 191 ALA A CA 1
ATOM 1500 C C . ALA A 1 191 ? 21.151 9.247 -32.435 1.00 76.12 191 ALA A C 1
ATOM 1502 O O . ALA A 1 191 ? 20.178 8.556 -32.132 1.00 76.12 191 ALA A O 1
ATOM 1503 N N . ASP A 1 192 ? 22.362 9.015 -31.929 1.00 85.00 192 ASP A N 1
ATOM 1504 C CA . ASP A 1 192 ? 22.585 8.048 -30.852 1.00 85.00 192 ASP A CA 1
ATOM 1505 C C . ASP A 1 192 ? 21.922 8.542 -29.547 1.00 85.00 192 ASP A C 1
ATOM 1507 O O . ASP A 1 192 ? 21.867 9.754 -29.315 1.00 85.00 192 ASP A O 1
ATOM 1511 N N . PRO A 1 193 ? 21.420 7.646 -28.674 1.00 89.62 193 PRO A N 1
ATOM 1512 C CA . PRO A 1 193 ? 20.920 8.033 -27.359 1.00 89.62 193 PRO A CA 1
ATOM 1513 C C . PRO A 1 193 ? 21.984 8.740 -26.518 1.00 89.62 193 PRO A C 1
ATOM 1515 O O . PRO A 1 193 ? 23.148 8.336 -26.471 1.00 89.62 193 PRO A O 1
ATOM 1518 N N . ILE A 1 194 ? 21.558 9.776 -25.809 1.00 92.38 194 ILE A N 1
ATOM 1519 C CA . ILE A 1 194 ? 22.372 10.592 -24.918 1.00 92.38 194 ILE A CA 1
ATOM 1520 C C . ILE A 1 194 ? 22.438 9.892 -23.561 1.00 92.38 194 ILE A C 1
ATOM 1522 O O . ILE A 1 194 ? 21.407 9.618 -22.954 1.00 92.38 194 ILE A O 1
ATOM 1526 N N . LEU A 1 195 ? 23.642 9.601 -23.060 1.00 93.12 195 LEU A N 1
ATOM 1527 C CA . LEU A 1 195 ? 23.823 9.112 -21.690 1.00 93.12 195 LEU A CA 1
ATOM 1528 C C . LEU A 1 195 ? 23.545 10.259 -20.708 1.00 93.12 195 LEU A C 1
ATOM 1530 O O . LEU A 1 195 ? 24.362 11.172 -20.591 1.00 93.12 195 LEU A O 1
ATOM 1534 N N . ALA A 1 196 ? 22.428 10.183 -19.986 1.00 91.50 196 ALA A N 1
ATOM 1535 C CA . ALA A 1 196 ? 22.065 11.167 -18.972 1.00 91.50 196 ALA A CA 1
ATOM 1536 C C . ALA A 1 196 ? 22.956 11.032 -17.729 1.00 91.50 196 ALA A C 1
ATOM 1538 O O . ALA A 1 196 ? 23.571 11.996 -17.270 1.00 91.50 196 ALA A O 1
ATOM 1539 N N . PHE A 1 197 ? 23.079 9.810 -17.202 1.00 91.00 197 PHE A N 1
ATOM 1540 C CA . PHE A 1 197 ? 23.992 9.495 -16.103 1.00 91.00 197 PHE A CA 1
ATOM 1541 C C . PHE A 1 197 ? 24.301 7.993 -16.019 1.00 91.00 197 PHE A C 1
ATOM 1543 O O . PHE A 1 197 ? 23.463 7.172 -16.398 1.00 91.00 197 PHE A O 1
ATOM 1550 N N . PRO A 1 198 ? 25.493 7.609 -15.524 1.00 90.06 198 PRO A N 1
ATOM 1551 C CA . PRO A 1 198 ? 25.829 6.208 -15.287 1.00 90.06 198 PRO A CA 1
ATOM 1552 C C . PRO A 1 198 ? 25.074 5.650 -14.070 1.00 90.06 198 PRO A C 1
ATOM 1554 O O . PRO A 1 198 ? 24.800 6.381 -13.117 1.00 90.06 198 PRO A O 1
ATOM 1557 N N . ILE A 1 199 ? 24.776 4.350 -14.087 1.00 88.38 199 ILE A N 1
ATOM 1558 C CA . ILE A 1 199 ? 24.189 3.616 -12.956 1.00 88.38 199 ILE A CA 1
ATOM 1559 C C . ILE A 1 199 ? 25.268 2.690 -12.398 1.00 88.38 199 ILE A C 1
ATOM 1561 O O . ILE A 1 199 ? 25.746 1.799 -13.098 1.00 88.38 199 ILE A O 1
ATOM 1565 N N . ASP A 1 200 ? 25.652 2.899 -11.139 1.00 82.06 200 ASP A N 1
ATOM 1566 C CA . ASP A 1 200 ? 26.616 2.036 -10.460 1.00 82.06 200 ASP A CA 1
ATOM 1567 C C . ASP A 1 200 ? 25.894 0.923 -9.693 1.00 82.06 200 ASP A C 1
ATOM 1569 O O . ASP A 1 200 ? 25.287 1.141 -8.642 1.00 82.06 200 ASP A O 1
ATOM 1573 N N . ARG A 1 201 ? 25.979 -0.303 -10.214 1.00 75.06 201 ARG A N 1
ATOM 1574 C CA . ARG A 1 201 ? 25.390 -1.482 -9.569 1.00 75.06 201 ARG A CA 1
ATOM 1575 C C . ARG A 1 201 ? 26.031 -1.838 -8.235 1.00 75.06 201 ARG A C 1
ATOM 1577 O O . ARG A 1 201 ? 25.380 -2.526 -7.458 1.00 75.06 201 ARG A O 1
ATOM 1584 N N . ALA A 1 202 ? 27.250 -1.383 -7.947 1.00 73.62 202 ALA A N 1
ATOM 1585 C CA . ALA A 1 202 ? 27.866 -1.620 -6.644 1.00 73.62 202 ALA A CA 1
ATOM 1586 C C . ALA A 1 202 ? 27.104 -0.919 -5.503 1.00 73.62 202 ALA A C 1
ATOM 1588 O O . ALA A 1 202 ? 27.227 -1.323 -4.348 1.00 73.62 202 ALA A O 1
ATOM 1589 N N . VAL A 1 203 ? 26.314 0.112 -5.827 1.00 72.50 203 VAL A N 1
ATOM 1590 C CA . VAL A 1 203 ? 25.513 0.886 -4.867 1.00 72.50 203 VAL A CA 1
ATOM 1591 C C . VAL A 1 203 ? 24.102 0.306 -4.699 1.00 72.50 203 VAL A C 1
ATOM 1593 O O . VAL A 1 203 ? 23.449 0.549 -3.685 1.00 72.50 203 VAL A O 1
ATOM 1596 N N . LEU A 1 204 ? 23.629 -0.490 -5.662 1.00 75.06 204 LEU A N 1
ATOM 1597 C CA . LEU A 1 204 ? 22.308 -1.107 -5.601 1.00 75.06 204 LEU A CA 1
ATOM 1598 C C . LEU A 1 204 ? 22.344 -2.394 -4.759 1.00 75.06 204 LEU A C 1
ATOM 1600 O O . LEU A 1 204 ? 23.241 -3.221 -4.937 1.00 75.06 204 LEU A O 1
ATOM 1604 N N . PRO A 1 205 ? 21.360 -2.619 -3.870 1.00 76.38 205 PRO A N 1
ATOM 1605 C CA . PRO A 1 205 ? 21.181 -3.912 -3.218 1.00 76.38 205 PRO A CA 1
ATOM 1606 C C . PRO A 1 205 ? 21.143 -5.056 -4.243 1.00 76.38 205 PRO A C 1
ATOM 1608 O O . PRO A 1 205 ? 20.518 -4.928 -5.291 1.00 76.38 205 PRO A O 1
ATOM 1611 N N . LEU A 1 206 ? 21.754 -6.207 -3.933 1.00 74.12 206 LEU A N 1
ATOM 1612 C CA . LEU A 1 206 ? 21.798 -7.376 -4.835 1.00 74.12 206 LEU A CA 1
ATOM 1613 C C . LEU A 1 206 ? 20.413 -7.839 -5.324 1.00 74.12 206 LEU A C 1
ATOM 1615 O O . LEU A 1 206 ? 20.305 -8.383 -6.418 1.00 74.12 206 LEU A O 1
ATOM 1619 N N . ASN A 1 207 ? 19.371 -7.585 -4.528 1.00 77.44 207 ASN A N 1
ATOM 1620 C CA . ASN A 1 207 ? 17.981 -7.942 -4.818 1.00 77.44 207 ASN A CA 1
ATOM 1621 C C . ASN A 1 207 ? 17.087 -6.712 -5.043 1.00 77.44 207 ASN A C 1
ATOM 1623 O O . ASN A 1 207 ? 15.869 -6.802 -4.900 1.00 77.44 207 ASN A O 1
ATOM 1627 N N . ALA A 1 208 ? 17.685 -5.557 -5.340 1.00 79.31 208 ALA A N 1
ATOM 1628 C CA . ALA A 1 208 ? 16.938 -4.352 -5.652 1.00 79.31 208 ALA A CA 1
ATOM 1629 C C . ALA A 1 208 ? 16.056 -4.556 -6.892 1.00 79.31 208 ALA A C 1
ATOM 1631 O O . ALA A 1 208 ? 16.517 -5.140 -7.883 1.00 79.31 208 ALA A O 1
ATOM 1632 N N . PRO A 1 209 ? 14.811 -4.049 -6.883 1.00 81.88 209 PRO A N 1
ATOM 1633 C CA . PRO A 1 209 ? 14.023 -3.978 -8.098 1.00 81.88 209 PRO A CA 1
ATOM 1634 C C . PRO A 1 209 ? 14.760 -3.129 -9.151 1.00 81.88 209 PRO A C 1
ATOM 1636 O O . PRO A 1 209 ? 15.519 -2.217 -8.810 1.00 81.88 209 PRO A O 1
ATOM 1639 N N . PRO A 1 210 ? 14.551 -3.413 -10.448 1.00 85.81 210 PRO A N 1
ATOM 1640 C CA . PRO A 1 210 ? 15.095 -2.579 -11.509 1.00 85.81 210 PRO A CA 1
ATOM 1641 C C . PRO A 1 210 ? 14.602 -1.129 -11.360 1.00 85.81 210 PRO A C 1
ATOM 1643 O O . PRO A 1 210 ? 13.473 -0.931 -10.907 1.00 85.81 210 PRO A O 1
ATOM 1646 N N . PRO A 1 211 ? 15.396 -0.126 -11.785 1.00 91.25 211 PRO A N 1
ATOM 1647 C CA . PRO A 1 211 ? 14.968 1.266 -11.748 1.00 91.25 211 PRO A CA 1
ATOM 1648 C C . PRO A 1 211 ? 13.612 1.465 -12.431 1.00 91.25 211 PRO A C 1
ATOM 1650 O O . PRO A 1 211 ? 13.373 0.908 -13.503 1.00 91.25 211 PRO A O 1
ATOM 1653 N N . SER A 1 212 ? 12.752 2.281 -11.831 1.00 92.31 212 SER A N 1
ATOM 1654 C CA . SER A 1 212 ? 11.461 2.687 -12.385 1.00 92.31 212 SER A CA 1
ATOM 1655 C C . SER A 1 212 ? 11.612 4.020 -13.110 1.00 92.31 212 SER A C 1
ATOM 1657 O O . SER A 1 212 ? 12.291 4.920 -12.615 1.00 92.31 212 SER A O 1
ATOM 1659 N N . ILE A 1 213 ? 10.958 4.164 -14.262 1.00 94.38 213 ILE A N 1
ATOM 1660 C CA . ILE A 1 213 ? 10.878 5.427 -15.005 1.00 94.38 213 ILE A CA 1
ATOM 1661 C C . ILE A 1 213 ? 9.409 5.824 -15.071 1.00 94.38 213 ILE A C 1
ATOM 1663 O O . ILE A 1 213 ? 8.573 4.996 -15.421 1.00 94.38 213 ILE A O 1
ATOM 1667 N N . CYS A 1 214 ? 9.111 7.071 -14.732 1.00 93.38 214 CYS A N 1
ATOM 1668 C CA . CYS A 1 214 ? 7.782 7.654 -14.834 1.00 93.38 214 CYS A CA 1
ATOM 1669 C C . CYS A 1 214 ? 7.860 8.916 -15.696 1.00 93.38 214 CYS A C 1
ATOM 1671 O O . CYS A 1 214 ? 8.702 9.782 -15.447 1.00 93.38 214 CYS A O 1
ATOM 1673 N N . HIS A 1 215 ? 7.011 9.016 -16.716 1.00 91.62 215 HIS A N 1
ATOM 1674 C CA . HIS A 1 215 ? 6.829 10.255 -17.464 1.00 91.62 215 HIS A CA 1
ATOM 1675 C C . HIS A 1 215 ? 6.130 11.292 -16.576 1.00 91.62 215 HIS A C 1
ATOM 1677 O O . HIS A 1 215 ? 5.136 10.994 -15.911 1.00 91.62 215 HIS A O 1
ATOM 1683 N N . VAL A 1 216 ? 6.672 12.508 -16.555 1.00 89.56 216 VAL A N 1
ATOM 1684 C CA . VAL A 1 216 ? 6.152 13.607 -15.749 1.00 89.56 216 VAL A CA 1
ATOM 1685 C C . VAL A 1 216 ? 5.488 14.625 -16.660 1.00 89.56 216 VAL A C 1
ATOM 1687 O O . VAL A 1 216 ? 4.269 14.673 -16.722 1.00 89.56 216 VAL A O 1
ATOM 1690 N N . ASN A 1 217 ? 6.247 15.426 -17.393 1.00 85.75 217 ASN A N 1
ATOM 1691 C CA . ASN A 1 217 ? 5.680 16.395 -18.334 1.00 85.75 217 ASN A CA 1
ATOM 1692 C C . ASN A 1 217 ? 6.286 16.176 -19.716 1.00 85.75 217 ASN A C 1
ATOM 1694 O O . ASN A 1 217 ? 7.214 15.389 -19.854 1.00 85.75 217 ASN A O 1
ATOM 1698 N N . GLU A 1 218 ? 5.813 16.924 -20.711 1.00 81.81 218 GLU A N 1
ATOM 1699 C CA . GLU A 1 218 ? 6.420 16.949 -22.041 1.00 81.81 218 GLU A CA 1
ATOM 1700 C C . GLU A 1 218 ? 7.929 17.220 -21.9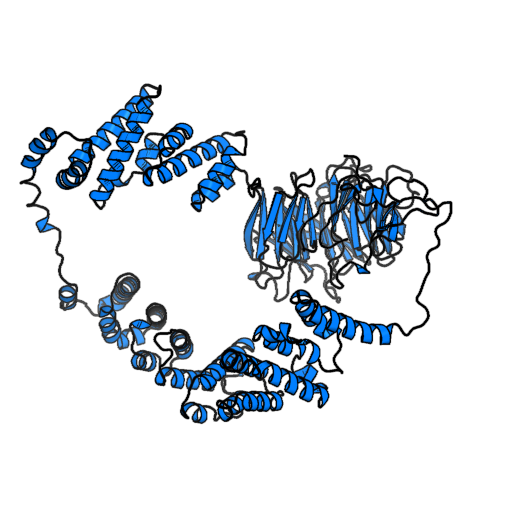34 1.00 81.81 218 GLU A C 1
ATOM 1702 O O . GLU A 1 218 ? 8.356 18.273 -21.455 1.00 81.81 218 GLU A O 1
ATOM 1707 N N . GLY A 1 219 ? 8.737 16.237 -22.322 1.00 83.50 219 GLY A N 1
ATOM 1708 C CA . GLY A 1 219 ? 10.187 16.266 -22.210 1.00 83.50 219 GLY A CA 1
ATOM 1709 C C . GLY A 1 219 ? 10.751 15.777 -20.876 1.00 83.50 219 GLY A C 1
ATOM 1710 O O . GLY A 1 219 ? 11.951 15.580 -20.817 1.00 83.50 219 GLY A O 1
ATOM 1711 N N . ASP A 1 220 ? 9.973 15.578 -19.810 1.00 91.06 220 ASP A N 1
ATOM 1712 C CA . ASP A 1 220 ? 10.472 15.334 -18.447 1.00 91.06 220 ASP A CA 1
ATOM 1713 C C . ASP A 1 220 ? 10.147 13.918 -17.937 1.00 91.06 220 ASP A C 1
ATOM 1715 O O . ASP A 1 220 ? 8.989 13.498 -17.862 1.00 91.06 220 ASP A O 1
ATOM 1719 N N . PHE A 1 221 ? 11.168 13.223 -17.438 1.00 94.62 221 PHE A N 1
ATOM 1720 C CA . PHE A 1 221 ? 11.078 11.900 -16.818 1.00 94.62 221 PHE A CA 1
ATOM 1721 C C . PHE A 1 221 ? 11.571 11.930 -15.374 1.00 94.62 221 PHE A C 1
ATOM 1723 O O . PHE A 1 221 ? 12.489 12.673 -15.036 1.00 94.62 221 PHE A O 1
ATOM 1730 N N . VAL A 1 222 ? 11.021 11.060 -14.529 1.00 95.62 222 VAL A N 1
ATOM 1731 C CA . VAL A 1 222 ? 11.547 10.749 -13.196 1.00 95.62 222 VAL A CA 1
ATOM 1732 C C . VAL A 1 222 ? 12.063 9.325 -13.182 1.00 95.62 222 VAL A C 1
ATOM 1734 O O . VAL A 1 222 ? 11.334 8.384 -13.488 1.00 95.62 222 VAL A O 1
ATOM 1737 N N . VAL A 1 223 ? 13.327 9.172 -12.803 1.00 95.50 223 VAL A N 1
ATOM 1738 C CA . VAL A 1 223 ? 14.020 7.889 -12.707 1.00 95.50 223 VAL A CA 1
ATOM 1739 C C . VAL A 1 223 ? 14.311 7.600 -11.241 1.00 95.50 223 VAL A C 1
ATOM 1741 O O . VAL A 1 223 ? 15.094 8.307 -10.607 1.00 95.50 223 VAL A O 1
ATOM 1744 N N . ALA A 1 224 ? 13.690 6.555 -10.702 1.00 94.62 224 ALA A N 1
ATOM 1745 C CA . ALA A 1 224 ? 13.847 6.122 -9.317 1.00 94.62 224 ALA A CA 1
ATOM 1746 C C . ALA A 1 224 ? 14.448 4.716 -9.241 1.00 94.62 224 ALA A C 1
ATOM 1748 O O . ALA A 1 224 ? 14.315 3.920 -10.168 1.00 94.62 224 ALA A O 1
ATOM 1749 N N . GLY A 1 225 ? 15.115 4.397 -8.133 1.00 90.50 225 GLY A N 1
ATOM 1750 C CA . GLY A 1 225 ? 15.712 3.074 -7.913 1.00 90.50 225 GLY A CA 1
ATOM 1751 C C . GLY A 1 225 ? 17.102 2.913 -8.521 1.00 90.50 225 GLY A C 1
ATOM 1752 O O . GLY A 1 225 ? 17.663 1.826 -8.484 1.00 90.50 225 GLY A O 1
ATOM 1753 N N . CYS A 1 226 ? 17.689 3.992 -9.052 1.00 88.31 226 CYS A N 1
ATOM 1754 C CA . CYS A 1 226 ? 19.133 4.066 -9.299 1.00 88.31 226 CYS A CA 1
ATOM 1755 C C . CYS A 1 226 ? 19.925 4.270 -7.998 1.00 88.31 226 CYS A C 1
ATOM 1757 O O . CYS A 1 226 ? 21.112 3.962 -7.954 1.00 88.31 226 CYS A O 1
ATOM 1759 N N . MET A 1 227 ? 19.264 4.774 -6.954 1.00 85.56 227 MET A N 1
ATOM 1760 C CA . MET A 1 227 ? 19.717 4.760 -5.567 1.00 85.56 227 MET A CA 1
ATOM 1761 C C . MET A 1 227 ? 18.517 4.471 -4.654 1.00 85.56 227 MET A C 1
ATOM 1763 O O . MET A 1 227 ? 17.382 4.746 -5.060 1.00 85.56 227 MET A O 1
ATOM 1767 N N . PRO A 1 228 ? 18.738 3.927 -3.443 1.00 83.31 228 PRO A N 1
ATOM 1768 C CA . PRO A 1 228 ? 17.648 3.588 -2.536 1.00 83.31 228 PRO A CA 1
ATOM 1769 C C . PRO A 1 228 ? 16.838 4.799 -2.071 1.00 83.31 228 PRO A C 1
ATOM 1771 O O . PRO A 1 228 ? 15.661 4.664 -1.823 1.00 83.31 228 PRO A O 1
ATOM 1774 N N . ASP A 1 229 ? 17.437 5.973 -1.939 1.00 88.75 229 ASP A N 1
ATOM 1775 C CA . ASP A 1 229 ? 16.874 7.120 -1.220 1.00 88.75 229 ASP A CA 1
ATOM 1776 C C . ASP A 1 229 ? 16.601 8.332 -2.124 1.00 88.75 229 ASP A C 1
ATOM 1778 O O . ASP A 1 229 ? 16.424 9.451 -1.638 1.00 88.75 229 ASP A O 1
ATOM 1782 N N . MET A 1 230 ? 16.600 8.129 -3.448 1.00 91.94 230 MET A N 1
ATOM 1783 C CA . MET A 1 230 ? 16.538 9.236 -4.395 1.00 91.94 230 MET A CA 1
ATOM 1784 C C . MET A 1 230 ? 15.904 8.891 -5.749 1.00 91.94 230 MET A C 1
ATOM 1786 O O . MET A 1 230 ? 16.110 7.804 -6.300 1.00 91.94 230 MET A O 1
ATOM 1790 N N . ALA A 1 231 ? 15.224 9.877 -6.344 1.00 94.56 231 ALA A N 1
ATOM 1791 C CA . ALA A 1 231 ? 14.874 9.908 -7.763 1.00 94.56 231 ALA A CA 1
ATOM 1792 C C . ALA A 1 231 ? 15.477 11.127 -8.467 1.00 94.56 231 ALA A C 1
ATOM 1794 O O . ALA A 1 231 ? 15.635 12.203 -7.885 1.00 94.56 231 ALA A O 1
ATOM 1795 N N . LEU A 1 232 ? 15.790 10.958 -9.748 1.00 93.88 232 LEU A N 1
ATOM 1796 C CA . LEU A 1 232 ? 16.336 11.995 -10.615 1.00 93.88 232 LEU A CA 1
ATOM 1797 C C . LEU A 1 232 ? 15.315 12.424 -11.660 1.00 93.88 232 LEU A C 1
ATOM 1799 O O . LEU A 1 232 ? 14.730 11.575 -12.326 1.00 93.88 232 LEU A O 1
ATOM 1803 N N . PHE A 1 233 ? 15.174 13.734 -11.857 1.00 94.25 233 PHE A N 1
ATOM 1804 C CA . PHE A 1 233 ? 14.514 14.266 -13.044 1.00 94.25 233 PHE A CA 1
ATOM 1805 C C . PHE A 1 233 ? 15.487 14.274 -14.218 1.00 94.25 233 PHE A C 1
ATOM 1807 O O . PHE A 1 233 ? 16.640 14.680 -14.054 1.00 94.25 233 PHE A O 1
ATOM 1814 N N . VAL A 1 234 ? 15.021 13.854 -15.388 1.00 93.94 234 VAL A N 1
ATOM 1815 C CA . VAL A 1 234 ? 15.786 13.828 -16.636 1.00 93.94 234 VAL A CA 1
ATOM 1816 C C . VAL A 1 234 ? 14.930 14.435 -17.731 1.00 93.94 234 VAL A C 1
ATOM 1818 O O . VAL A 1 234 ? 13.820 13.960 -17.944 1.00 93.94 234 VAL A O 1
ATOM 1821 N N . ASP A 1 235 ? 15.431 15.457 -18.416 1.00 93.12 235 ASP A N 1
ATOM 1822 C CA . ASP A 1 235 ? 14.737 16.024 -19.572 1.00 93.12 235 ASP A CA 1
ATOM 1823 C C . ASP A 1 235 ? 15.046 15.265 -20.880 1.00 93.12 235 ASP A C 1
ATOM 1825 O O . ASP A 1 235 ? 15.940 14.414 -20.945 1.00 93.12 235 ASP A O 1
ATOM 1829 N N . GLY A 1 236 ? 14.348 15.622 -21.960 1.00 89.81 236 GLY A N 1
ATOM 1830 C CA . GLY A 1 236 ? 14.494 15.067 -23.306 1.00 89.81 236 GLY A CA 1
ATOM 1831 C C . GLY A 1 236 ? 15.877 15.303 -23.923 1.00 89.81 236 GLY A C 1
ATOM 1832 O O . GLY A 1 236 ? 16.246 14.642 -24.893 1.00 89.81 236 GLY A O 1
ATOM 1833 N N . SER A 1 237 ? 16.673 16.209 -23.343 1.00 90.06 237 SER A N 1
ATOM 1834 C CA . SER A 1 237 ? 18.071 16.442 -23.720 1.00 90.06 237 SER A CA 1
ATOM 1835 C C . SER A 1 237 ? 19.058 15.541 -22.966 1.00 90.06 237 SER A C 1
ATOM 1837 O O . SER A 1 237 ? 20.260 15.589 -23.232 1.00 90.06 237 SER A O 1
ATOM 1839 N N . GLY A 1 238 ? 18.572 14.718 -22.030 1.00 89.25 238 GLY A N 1
ATOM 1840 C CA . GLY A 1 238 ? 19.395 13.897 -21.146 1.00 89.25 238 GLY A CA 1
ATOM 1841 C C . GLY A 1 238 ? 20.044 14.686 -20.005 1.00 89.25 238 GLY A C 1
ATOM 1842 O O . GLY A 1 238 ? 21.019 14.215 -19.421 1.00 89.25 238 GLY A O 1
ATOM 1843 N N . SER A 1 239 ? 19.548 15.883 -19.684 1.00 89.25 239 SER A N 1
ATOM 1844 C CA . SER A 1 239 ? 20.065 16.713 -18.590 1.00 89.25 239 SER A CA 1
ATOM 1845 C C . SER A 1 239 ? 19.213 16.565 -17.330 1.00 89.25 239 SER A C 1
ATOM 1847 O O . SER A 1 239 ? 18.020 16.276 -17.399 1.00 89.25 239 SER A O 1
ATOM 1849 N N . ALA A 1 240 ? 19.815 16.764 -16.151 1.00 83.19 240 ALA A N 1
ATOM 1850 C CA . ALA A 1 240 ? 19.060 16.775 -14.904 1.00 83.19 240 ALA A CA 1
ATOM 1851 C C . ALA A 1 240 ? 18.346 18.125 -14.757 1.00 83.19 240 ALA A C 1
ATOM 1853 O O . ALA A 1 240 ? 18.929 19.098 -14.276 1.00 83.19 240 ALA A O 1
ATOM 1854 N N . ALA A 1 241 ? 17.095 18.193 -15.210 1.00 72.62 241 ALA A N 1
ATOM 1855 C CA . ALA A 1 241 ? 16.356 19.451 -15.305 1.00 72.62 241 ALA A CA 1
ATOM 1856 C C . ALA A 1 241 ? 15.922 20.032 -13.952 1.00 72.62 241 ALA A C 1
ATOM 1858 O O . ALA A 1 241 ? 15.727 21.242 -13.838 1.00 72.62 241 ALA A O 1
ATOM 1859 N N . ARG A 1 242 ? 15.772 19.196 -12.915 1.00 86.12 242 ARG A N 1
ATOM 1860 C CA . ARG A 1 242 ? 15.264 19.607 -11.595 1.00 86.12 242 ARG A CA 1
ATOM 1861 C C . ARG A 1 242 ? 16.064 18.972 -10.456 1.00 86.12 242 ARG A C 1
ATOM 1863 O O . ARG A 1 242 ? 16.681 17.923 -10.671 1.00 86.12 242 ARG A O 1
ATOM 1870 N N . PRO A 1 243 ? 16.039 19.572 -9.249 1.00 86.81 243 PRO A N 1
ATOM 1871 C CA . PRO A 1 243 ? 16.621 18.962 -8.061 1.00 86.81 243 PRO A CA 1
ATOM 1872 C C . PRO A 1 243 ? 16.112 17.528 -7.847 1.00 86.81 243 PRO A C 1
ATOM 1874 O O . PRO A 1 243 ? 14.953 17.245 -8.157 1.00 86.81 243 PRO A O 1
ATOM 1877 N N . PRO A 1 244 ? 16.953 16.619 -7.326 1.00 90.81 244 PRO A N 1
ATOM 1878 C CA . PRO A 1 244 ? 16.535 15.257 -7.032 1.00 90.81 244 PRO A CA 1
ATOM 1879 C C . PRO A 1 244 ? 15.428 15.230 -5.976 1.00 90.81 244 PRO A C 1
ATOM 1881 O O . PRO A 1 244 ? 15.424 16.037 -5.046 1.00 90.81 244 PRO A O 1
ATOM 1884 N N . LEU A 1 245 ? 14.543 14.242 -6.083 1.00 93.81 245 LEU A N 1
ATOM 1885 C CA . LEU A 1 245 ? 13.645 13.876 -4.992 1.00 93.81 245 LEU A CA 1
ATOM 1886 C C . LEU A 1 245 ? 14.441 13.017 -4.019 1.00 93.81 245 LEU A C 1
ATOM 1888 O O . LEU A 1 245 ? 15.002 12.016 -4.449 1.00 93.81 245 LEU A O 1
ATOM 1892 N N . ILE A 1 246 ? 14.510 13.402 -2.748 1.00 91.25 246 ILE A N 1
ATOM 1893 C CA . ILE A 1 246 ? 15.271 12.688 -1.716 1.00 91.25 246 ILE A CA 1
ATOM 1894 C C . ILE A 1 246 ? 14.306 12.264 -0.610 1.00 91.25 246 ILE A C 1
ATOM 1896 O O . ILE A 1 246 ? 13.447 13.048 -0.205 1.00 91.25 246 ILE A O 1
ATOM 1900 N N . TRP A 1 247 ? 14.461 11.041 -0.114 1.00 93.31 247 TRP A N 1
ATOM 1901 C CA . TRP A 1 247 ? 13.697 10.488 1.006 1.00 93.31 247 TRP A CA 1
ATOM 1902 C C . TRP A 1 247 ? 14.581 9.600 1.884 1.00 93.31 247 TRP A C 1
ATOM 1904 O O . TRP A 1 247 ? 15.775 9.487 1.644 1.00 93.31 247 TRP A O 1
ATOM 1914 N N . SER A 1 248 ? 14.035 8.998 2.945 1.00 85.88 248 SER A N 1
ATOM 1915 C CA . SER A 1 248 ? 14.837 8.221 3.899 1.00 85.88 248 SER A CA 1
ATOM 1916 C C . SER A 1 248 ? 14.649 6.706 3.749 1.00 85.88 248 SER A C 1
ATOM 1918 O O . SER A 1 248 ? 13.541 6.194 3.866 1.00 85.88 248 SER A O 1
ATOM 1920 N N . HIS A 1 249 ? 15.762 5.994 3.524 1.00 80.75 249 HIS A N 1
ATOM 1921 C CA . HIS A 1 249 ? 15.924 4.542 3.716 1.00 80.75 249 HIS A CA 1
ATOM 1922 C C . HIS A 1 249 ? 14.873 3.619 3.071 1.00 80.75 249 HIS A C 1
ATOM 1924 O O . HIS A 1 249 ? 14.486 2.631 3.689 1.00 80.75 249 HIS A O 1
ATOM 1930 N N . GLU A 1 250 ? 14.447 3.886 1.834 1.00 87.38 250 GLU A N 1
ATOM 1931 C CA . GLU A 1 250 ? 13.339 3.137 1.230 1.00 87.38 250 GLU A CA 1
ATOM 1932 C C . GLU A 1 250 ? 13.533 2.883 -0.267 1.00 87.38 250 GLU A C 1
ATOM 1934 O O . GLU A 1 250 ? 13.328 3.789 -1.067 1.00 87.38 250 GLU A O 1
ATOM 1939 N N . HIS A 1 251 ? 13.858 1.650 -0.673 1.00 89.62 251 HIS A N 1
ATOM 1940 C CA . HIS A 1 251 ? 14.062 1.363 -2.094 1.00 89.62 251 HIS A CA 1
ATOM 1941 C C . HIS A 1 251 ? 12.744 1.478 -2.878 1.00 89.62 251 HIS A C 1
ATOM 1943 O O . HIS A 1 251 ? 11.817 0.705 -2.625 1.00 89.62 251 HIS A O 1
ATOM 1949 N N . PRO A 1 252 ? 12.657 2.363 -3.885 1.00 92.25 252 PRO A N 1
ATOM 1950 C CA . PRO A 1 252 ? 11.445 2.507 -4.677 1.00 92.25 252 PRO A CA 1
ATOM 1951 C C . PRO A 1 252 ? 11.243 1.263 -5.548 1.00 92.25 252 PRO A C 1
ATOM 1953 O O . PRO A 1 252 ? 12.181 0.789 -6.197 1.00 92.25 252 PRO A O 1
ATOM 1956 N N . ARG A 1 253 ? 10.020 0.734 -5.571 1.00 91.12 253 ARG A N 1
ATOM 1957 C CA . ARG A 1 253 ? 9.578 -0.318 -6.498 1.00 91.12 253 ARG A CA 1
ATOM 1958 C C . ARG A 1 253 ? 8.951 0.264 -7.748 1.00 91.12 253 ARG A C 1
ATOM 1960 O O . ARG A 1 253 ? 9.182 -0.238 -8.845 1.00 91.12 253 ARG A O 1
ATOM 1967 N N . SER A 1 254 ? 8.170 1.318 -7.574 1.00 92.38 254 SER A N 1
ATOM 1968 C CA . SER A 1 254 ? 7.503 2.018 -8.659 1.00 92.38 254 SER A CA 1
ATOM 1969 C C . SER A 1 254 ? 7.362 3.496 -8.331 1.00 92.38 254 SER A C 1
ATOM 1971 O O . SER A 1 254 ? 7.442 3.926 -7.177 1.00 92.38 254 SER A O 1
ATOM 1973 N N . VAL A 1 255 ? 7.179 4.285 -9.383 1.00 94.25 255 VAL A N 1
ATOM 1974 C CA . VAL A 1 255 ? 6.817 5.695 -9.285 1.00 94.25 255 VAL A CA 1
ATOM 1975 C C . VAL A 1 255 ? 5.592 5.896 -10.145 1.00 94.25 255 VAL A C 1
ATOM 1977 O O . VAL A 1 255 ? 5.599 5.527 -11.319 1.00 94.25 255 VAL A O 1
ATOM 1980 N N . VAL A 1 256 ? 4.556 6.473 -9.554 1.00 93.50 256 VAL A N 1
ATOM 1981 C CA . VAL A 1 256 ? 3.291 6.766 -10.218 1.00 93.50 256 VAL A CA 1
ATOM 1982 C C . VAL A 1 256 ? 3.092 8.272 -10.192 1.00 93.50 256 VAL A C 1
ATOM 1984 O O . VAL A 1 256 ? 3.263 8.913 -9.155 1.00 93.50 256 VAL A O 1
ATOM 1987 N N . ARG A 1 257 ? 2.761 8.848 -11.343 1.00 92.50 257 ARG A N 1
ATOM 1988 C CA . ARG A 1 257 ? 2.329 10.238 -11.436 1.00 92.50 257 ARG A CA 1
ATOM 1989 C C . ARG A 1 257 ? 0.808 10.292 -11.345 1.00 92.50 257 ARG A C 1
ATOM 1991 O O . ARG A 1 257 ? 0.137 9.553 -12.056 1.00 92.50 257 ARG A O 1
ATOM 1998 N N . THR A 1 258 ? 0.300 11.190 -10.513 1.00 91.56 258 THR A N 1
ATOM 1999 C CA . THR A 1 258 ? -1.093 11.650 -10.548 1.00 91.56 258 THR A CA 1
ATOM 2000 C C . THR A 1 258 ? -1.141 13.038 -11.199 1.00 91.56 258 THR A C 1
ATOM 2002 O O . THR A 1 258 ? -0.106 13.608 -11.555 1.00 91.56 258 THR A O 1
ATOM 2005 N N . ASP A 1 259 ? -2.325 13.630 -11.327 1.00 87.50 259 ASP A N 1
ATOM 2006 C CA . ASP A 1 259 ? -2.461 14.987 -11.875 1.00 87.50 259 ASP A CA 1
ATOM 2007 C C . ASP A 1 259 ? -1.747 16.065 -11.036 1.00 87.50 259 ASP A C 1
ATOM 2009 O O . ASP A 1 259 ? -1.320 17.101 -11.554 1.00 87.50 259 ASP A O 1
ATOM 2013 N N . SER A 1 260 ? -1.604 15.836 -9.729 1.00 86.69 260 SER A N 1
ATOM 2014 C CA . SER A 1 260 ? -1.151 16.846 -8.766 1.00 86.69 260 SER A CA 1
ATOM 2015 C C . SER A 1 260 ? 0.161 16.492 -8.060 1.00 86.69 260 SER A C 1
ATOM 2017 O O . SER A 1 260 ? 0.793 17.376 -7.466 1.00 86.69 260 SER A O 1
ATOM 2019 N N . CYS A 1 261 ? 0.567 15.221 -8.091 1.00 93.25 261 CYS A N 1
ATOM 2020 C CA . CYS A 1 261 ? 1.680 14.726 -7.297 1.00 93.25 261 CYS A CA 1
ATOM 2021 C C . CYS A 1 261 ? 2.435 13.565 -7.962 1.00 93.25 261 CYS A C 1
ATOM 2023 O O . CYS A 1 261 ? 2.001 12.938 -8.930 1.00 93.25 261 CYS A O 1
ATOM 2025 N N . LEU A 1 262 ? 3.606 13.276 -7.404 1.00 94.50 262 LEU A N 1
ATOM 2026 C CA . LEU A 1 262 ? 4.389 12.082 -7.684 1.00 94.50 262 LEU A CA 1
ATOM 2027 C C . LEU A 1 262 ? 4.358 11.187 -6.450 1.00 94.50 262 LEU A C 1
ATOM 2029 O O . LEU A 1 262 ? 4.739 11.611 -5.360 1.00 94.50 262 LEU A O 1
ATOM 2033 N N . VAL A 1 263 ? 3.936 9.941 -6.626 1.00 95.75 263 VAL A N 1
ATOM 2034 C CA . VAL A 1 263 ? 3.889 8.938 -5.564 1.00 95.75 263 VAL A CA 1
ATOM 2035 C C . VAL A 1 263 ? 4.994 7.920 -5.809 1.00 95.75 263 VAL A C 1
ATOM 2037 O O . VAL A 1 263 ? 4.991 7.193 -6.803 1.00 95.75 263 VAL A O 1
ATOM 2040 N N . VAL A 1 264 ? 5.956 7.874 -4.895 1.00 95.75 264 VAL A N 1
ATOM 2041 C CA . VAL A 1 264 ? 7.020 6.872 -4.862 1.00 95.75 264 VAL A CA 1
ATOM 2042 C C . VAL A 1 264 ? 6.564 5.737 -3.956 1.00 95.75 264 VAL A C 1
ATOM 2044 O O . VAL A 1 264 ? 6.316 5.950 -2.772 1.00 95.75 264 VAL A O 1
ATOM 2047 N N . ILE A 1 265 ? 6.449 4.531 -4.503 1.00 95.44 265 ILE A N 1
ATOM 2048 C CA . ILE A 1 265 ? 5.987 3.350 -3.769 1.00 95.44 265 ILE A CA 1
ATOM 2049 C C . ILE A 1 265 ? 7.205 2.480 -3.479 1.00 95.44 265 ILE A C 1
ATOM 2051 O O . ILE A 1 265 ? 7.836 1.957 -4.401 1.00 95.44 265 ILE A O 1
ATOM 2055 N N . GLY A 1 266 ? 7.554 2.357 -2.204 1.00 93.75 266 GLY A N 1
ATOM 2056 C CA . GLY A 1 266 ? 8.653 1.538 -1.711 1.00 93.75 266 GLY A CA 1
ATOM 2057 C C . GLY A 1 266 ? 8.244 0.105 -1.364 1.00 93.75 266 GLY A C 1
ATOM 2058 O O . GLY A 1 266 ? 7.270 -0.430 -1.885 1.00 93.75 266 GLY A O 1
ATOM 2059 N N . GLU A 1 267 ? 9.011 -0.545 -0.495 1.00 89.62 267 GLU A N 1
ATOM 2060 C CA . GLU A 1 267 ? 8.737 -1.885 0.037 1.00 89.62 267 GLU A CA 1
ATOM 2061 C C . GLU A 1 267 ? 7.894 -1.889 1.318 1.00 89.62 267 GLU A C 1
ATOM 2063 O O . GLU A 1 267 ? 7.191 -2.868 1.579 1.00 89.62 267 GLU A O 1
ATOM 2068 N N . THR A 1 268 ? 8.014 -0.835 2.121 1.00 91.44 268 THR A N 1
ATOM 2069 C CA . THR A 1 268 ? 7.412 -0.637 3.445 1.00 91.44 268 THR A CA 1
ATOM 2070 C C . THR A 1 268 ? 6.730 0.717 3.588 1.00 91.44 268 THR A C 1
ATOM 2072 O O . THR A 1 268 ? 5.962 0.914 4.528 1.00 91.44 268 THR A O 1
ATOM 2075 N N . LYS A 1 269 ? 6.991 1.662 2.682 1.00 94.12 269 LYS A N 1
ATOM 2076 C CA . LYS A 1 269 ? 6.454 3.022 2.733 1.00 94.12 269 LYS A CA 1
ATOM 2077 C C . LYS A 1 269 ? 6.078 3.511 1.344 1.00 94.12 269 LYS A C 1
ATOM 2079 O O . LYS A 1 269 ? 6.652 3.091 0.343 1.00 94.12 269 LYS A O 1
ATOM 2084 N N . LEU A 1 270 ? 5.139 4.442 1.292 1.00 94.94 270 LEU A N 1
ATOM 2085 C CA . LEU A 1 270 ? 4.891 5.271 0.121 1.00 94.94 270 LEU A CA 1
ATOM 2086 C C . LEU A 1 270 ? 5.179 6.732 0.477 1.00 94.94 270 LEU A C 1
ATOM 2088 O O . LEU A 1 270 ? 4.939 7.175 1.603 1.00 94.94 270 LEU A O 1
ATOM 2092 N N . ILE A 1 271 ? 5.717 7.477 -0.477 1.00 95.50 271 ILE A N 1
ATOM 2093 C CA . ILE A 1 271 ? 6.154 8.855 -0.277 1.00 95.50 271 ILE A CA 1
ATOM 2094 C C . ILE A 1 271 ? 5.531 9.706 -1.371 1.00 95.50 271 ILE A C 1
ATOM 2096 O O . ILE A 1 271 ? 5.635 9.389 -2.556 1.00 95.50 271 ILE A O 1
ATOM 2100 N N . VAL A 1 272 ? 4.879 10.790 -0.971 1.00 94.88 272 VAL A N 1
ATOM 2101 C CA . VAL A 1 272 ? 4.176 11.692 -1.876 1.00 94.88 272 VAL A CA 1
ATOM 2102 C C . VAL A 1 272 ? 4.955 12.991 -2.007 1.00 94.88 272 VAL A C 1
ATOM 2104 O O . VAL A 1 272 ? 5.251 13.653 -1.011 1.00 94.88 272 VAL A O 1
ATOM 2107 N N . PHE A 1 273 ? 5.256 13.369 -3.242 1.00 94.25 273 PHE A N 1
ATOM 2108 C CA . PHE A 1 273 ? 5.904 14.619 -3.611 1.00 94.25 273 PHE A CA 1
ATOM 2109 C C . PHE A 1 273 ? 4.935 15.500 -4.386 1.00 94.25 273 PHE A C 1
ATOM 2111 O O . PHE A 1 273 ? 4.200 15.011 -5.239 1.00 94.25 273 PHE A O 1
ATOM 2118 N N . ASP A 1 274 ? 4.956 16.805 -4.141 1.00 90.19 274 ASP A N 1
ATOM 2119 C CA . ASP A 1 274 ? 4.253 17.735 -5.023 1.00 90.19 274 ASP A CA 1
ATOM 2120 C C . ASP A 1 274 ? 4.974 17.908 -6.373 1.00 90.19 274 ASP A C 1
ATOM 2122 O O . ASP A 1 274 ? 6.105 17.458 -6.575 1.00 90.19 274 ASP A O 1
ATOM 2126 N N . ASN A 1 275 ? 4.333 18.613 -7.306 1.00 85.12 275 ASN A N 1
ATOM 2127 C CA . ASN A 1 275 ? 4.893 18.907 -8.631 1.00 85.12 275 ASN A CA 1
ATOM 2128 C C . ASN A 1 275 ? 6.203 19.728 -8.610 1.00 85.12 275 ASN A C 1
ATOM 2130 O O . ASN A 1 275 ? 6.896 19.809 -9.630 1.00 85.12 275 ASN A O 1
ATOM 2134 N N . VAL A 1 276 ? 6.552 20.339 -7.471 1.00 85.56 276 VAL A N 1
ATOM 2135 C CA . VAL A 1 276 ? 7.803 21.091 -7.259 1.00 85.56 276 VAL A CA 1
ATOM 2136 C C . VAL A 1 276 ? 8.907 20.181 -6.696 1.00 85.56 276 VAL A C 1
ATOM 2138 O O . VAL A 1 276 ? 10.068 20.579 -6.631 1.00 85.56 276 VAL A O 1
ATOM 2141 N N . GLY A 1 277 ? 8.569 18.944 -6.328 1.00 88.06 277 GLY A N 1
ATOM 2142 C CA . GLY A 1 277 ? 9.484 17.960 -5.764 1.00 88.06 277 GLY A CA 1
ATOM 2143 C C . GLY A 1 277 ? 9.665 18.072 -4.252 1.00 88.06 277 GLY A C 1
ATOM 2144 O O . GLY A 1 277 ? 10.636 17.542 -3.712 1.00 88.06 277 GLY A O 1
ATOM 2145 N N . ARG A 1 278 ? 8.754 18.752 -3.546 1.00 89.12 278 ARG A N 1
ATOM 2146 C CA . ARG A 1 278 ? 8.753 18.780 -2.077 1.00 89.12 278 ARG A CA 1
ATOM 2147 C C . ARG A 1 278 ? 8.016 17.561 -1.547 1.00 89.12 278 ARG A C 1
ATOM 2149 O O . ARG A 1 278 ? 6.889 17.296 -1.962 1.00 89.12 278 ARG A O 1
ATOM 2156 N N . MET A 1 279 ? 8.645 16.845 -0.618 1.00 91.94 279 MET A N 1
ATOM 2157 C CA . MET A 1 279 ? 8.000 15.746 0.096 1.00 91.94 279 MET A CA 1
ATOM 2158 C C . MET A 1 279 ? 6.845 16.308 0.928 1.00 91.94 279 MET A C 1
ATOM 2160 O O . MET A 1 279 ? 7.066 17.137 1.807 1.00 91.94 279 MET A O 1
ATOM 2164 N N . ARG A 1 280 ? 5.625 15.871 0.623 1.00 90.12 280 ARG A N 1
ATOM 2165 C CA . ARG A 1 280 ? 4.400 16.261 1.329 1.00 90.12 280 ARG A CA 1
ATOM 2166 C C . ARG A 1 280 ? 4.044 15.286 2.425 1.00 90.12 280 ARG A C 1
ATOM 2168 O O . ARG A 1 280 ? 3.571 15.691 3.478 1.00 90.12 280 ARG A O 1
ATOM 2175 N N . GLN A 1 281 ? 4.238 14.001 2.160 1.00 91.75 281 GLN A N 1
ATOM 2176 C CA . GLN A 1 281 ? 3.741 12.974 3.050 1.00 91.75 281 GLN A CA 1
ATOM 2177 C C . GLN A 1 281 ? 4.513 11.673 2.892 1.00 91.75 281 GLN A C 1
ATOM 2179 O O . GLN A 1 281 ? 4.939 11.317 1.796 1.00 91.75 281 GLN A O 1
ATOM 2184 N N . GLU A 1 282 ? 4.626 10.946 3.994 1.00 93.94 282 GLU A N 1
ATOM 2185 C CA . GLU A 1 282 ? 5.113 9.575 4.050 1.00 93.94 282 GLU A CA 1
ATOM 2186 C C . GLU A 1 282 ? 4.030 8.729 4.733 1.00 93.94 282 GLU A C 1
ATOM 2188 O O . GLU A 1 282 ? 3.518 9.112 5.787 1.00 93.94 282 GLU A O 1
ATOM 2193 N N . LEU A 1 283 ? 3.634 7.613 4.121 1.00 92.75 283 LEU A N 1
ATOM 2194 C CA . LEU A 1 283 ? 2.675 6.666 4.693 1.00 92.75 283 LEU A CA 1
ATOM 2195 C C . LEU A 1 283 ? 3.308 5.279 4.769 1.00 92.75 283 LEU A C 1
ATOM 2197 O O . LEU A 1 283 ? 3.941 4.823 3.819 1.00 92.75 283 LEU A O 1
ATOM 2201 N N . ALA A 1 284 ? 3.113 4.594 5.893 1.00 93.00 284 ALA A N 1
ATOM 2202 C CA . ALA A 1 284 ? 3.526 3.205 6.040 1.00 93.00 284 ALA A CA 1
ATOM 2203 C C . ALA A 1 284 ? 2.620 2.288 5.204 1.00 93.00 284 ALA A C 1
ATOM 2205 O O . ALA A 1 284 ? 1.397 2.417 5.231 1.00 93.00 284 ALA A O 1
ATOM 2206 N N . LEU A 1 285 ? 3.227 1.346 4.488 1.00 90.69 285 LEU A N 1
ATOM 2207 C CA . LEU A 1 285 ? 2.537 0.269 3.792 1.00 90.69 285 LEU A CA 1
ATOM 2208 C C . LEU A 1 285 ? 2.470 -0.956 4.717 1.00 90.69 285 LEU A C 1
ATOM 2210 O O . LEU A 1 285 ? 3.500 -1.386 5.239 1.00 90.69 285 LEU A O 1
ATOM 2214 N N . PRO A 1 286 ? 1.285 -1.553 4.919 1.00 83.81 286 PRO A N 1
ATOM 2215 C CA . PRO A 1 286 ? 1.115 -2.670 5.851 1.00 83.81 286 PRO A CA 1
ATOM 2216 C C . PRO A 1 286 ? 1.713 -3.986 5.337 1.00 83.81 286 PRO A C 1
ATOM 2218 O O . PRO A 1 286 ? 1.933 -4.912 6.112 1.00 83.81 286 PRO A O 1
ATOM 2221 N N . SER A 1 287 ? 1.966 -4.098 4.032 1.00 85.19 287 SER A N 1
ATOM 2222 C CA . SER A 1 287 ? 2.565 -5.282 3.418 1.00 85.19 287 SER A CA 1
ATOM 2223 C C . SER A 1 287 ? 3.339 -4.923 2.149 1.00 85.19 287 SER A C 1
ATOM 2225 O O . SER A 1 287 ? 3.256 -3.805 1.644 1.00 85.19 287 SER A O 1
ATOM 2227 N N . HIS A 1 288 ? 4.122 -5.877 1.642 1.00 87.75 288 HIS A N 1
ATOM 2228 C CA . HIS A 1 288 ? 4.999 -5.657 0.497 1.00 87.75 288 HIS A CA 1
ATOM 2229 C C . HIS A 1 288 ? 4.208 -5.522 -0.816 1.00 87.75 288 HIS A C 1
ATOM 2231 O O . HIS A 1 288 ? 3.599 -6.510 -1.258 1.00 87.75 288 HIS A O 1
ATOM 2237 N N . PRO A 1 289 ? 4.261 -4.360 -1.494 1.00 85.44 289 PRO A N 1
ATOM 2238 C CA . PRO A 1 289 ? 3.561 -4.164 -2.755 1.00 85.44 289 PRO A CA 1
ATOM 2239 C C . PRO A 1 289 ? 4.189 -5.014 -3.870 1.00 85.44 289 PRO A C 1
ATOM 2241 O O . PRO A 1 289 ? 5.418 -5.095 -4.011 1.00 85.44 289 PRO A O 1
ATOM 2244 N N . CYS A 1 290 ? 3.350 -5.670 -4.675 1.00 86.44 290 CYS A N 1
ATOM 2245 C CA . CYS A 1 290 ? 3.768 -6.356 -5.902 1.00 86.44 290 CYS A CA 1
ATOM 2246 C C . CYS A 1 290 ? 3.466 -5.582 -7.170 1.00 86.44 290 CYS A C 1
ATOM 2248 O O . CYS A 1 290 ? 4.240 -5.696 -8.118 1.00 86.44 290 CYS A O 1
ATOM 2250 N N . ALA A 1 291 ? 2.354 -4.859 -7.201 1.00 89.25 291 ALA A N 1
ATOM 2251 C CA . ALA A 1 291 ? 1.914 -4.128 -8.372 1.00 89.25 291 ALA A CA 1
ATOM 2252 C C . ALA A 1 291 ? 1.277 -2.814 -7.943 1.00 89.25 291 ALA A C 1
ATOM 2254 O O . ALA A 1 291 ? 0.656 -2.725 -6.885 1.00 89.25 291 ALA A O 1
ATOM 2255 N N . SER A 1 292 ? 1.423 -1.805 -8.788 1.00 92.81 292 SER A N 1
ATOM 2256 C CA . SER A 1 292 ? 0.783 -0.513 -8.602 1.00 92.81 292 SER A CA 1
ATOM 2257 C C . SER A 1 292 ? 0.391 0.073 -9.947 1.00 92.81 292 SER A C 1
ATOM 2259 O O . SER A 1 292 ? 1.094 -0.158 -10.933 1.00 92.81 292 SER A O 1
ATOM 2261 N N . GLY A 1 293 ? -0.663 0.875 -9.969 1.00 90.19 293 GLY A N 1
ATOM 2262 C CA . GLY A 1 293 ? -1.065 1.646 -11.140 1.00 90.19 293 GLY A CA 1
ATOM 2263 C C . GLY A 1 293 ? -1.987 2.793 -10.757 1.00 90.19 293 GLY A C 1
ATOM 2264 O O . GLY A 1 293 ? -2.220 3.040 -9.575 1.00 90.19 293 GLY A O 1
ATOM 2265 N N . LEU A 1 294 ? -2.484 3.495 -11.768 1.00 91.06 294 LEU A N 1
ATOM 2266 C CA . LEU A 1 294 ? -3.403 4.616 -11.615 1.00 91.06 294 LEU A CA 1
ATOM 2267 C C . LEU A 1 294 ? -4.795 4.187 -12.095 1.00 91.06 294 LEU A C 1
ATOM 2269 O O . LEU A 1 294 ? -4.907 3.615 -13.178 1.00 91.06 294 LEU A O 1
ATOM 2273 N N . ALA A 1 295 ? -5.828 4.438 -11.296 1.00 90.06 295 ALA A N 1
ATOM 2274 C CA . ALA A 1 295 ? -7.225 4.343 -11.709 1.00 90.06 295 ALA A CA 1
ATOM 2275 C C . ALA A 1 295 ? -7.664 5.631 -12.435 1.00 90.06 295 ALA A C 1
ATOM 2277 O O . ALA A 1 295 ? -6.967 6.645 -12.394 1.00 90.06 295 ALA A O 1
ATOM 2278 N N . GLY A 1 296 ? -8.810 5.607 -13.124 1.00 82.69 296 GLY A N 1
ATOM 2279 C CA . GLY A 1 296 ? -9.259 6.734 -13.955 1.00 82.69 296 GLY A CA 1
ATOM 2280 C C . GLY A 1 296 ? -9.571 8.035 -13.204 1.00 82.69 296 GLY A C 1
ATOM 2281 O O . GLY A 1 296 ? -9.663 9.081 -13.835 1.00 82.69 296 GLY A O 1
ATOM 2282 N N . ASP A 1 297 ? -9.718 7.985 -11.883 1.00 84.69 297 ASP A N 1
ATOM 2283 C CA . ASP A 1 297 ? -9.940 9.124 -10.985 1.00 84.69 297 ASP A CA 1
ATOM 2284 C C . ASP A 1 297 ? -8.636 9.650 -10.349 1.00 84.69 297 ASP A C 1
ATOM 2286 O O . ASP A 1 297 ? -8.673 10.358 -9.343 1.00 84.69 297 ASP A O 1
ATOM 2290 N N . SER A 1 298 ? -7.476 9.279 -10.899 1.00 87.94 298 SER A N 1
ATOM 2291 C CA . SER A 1 298 ? -6.153 9.572 -10.333 1.00 87.94 298 SER A CA 1
ATOM 2292 C C . SER A 1 298 ? -5.872 8.909 -8.973 1.00 87.94 298 SER A C 1
ATOM 2294 O O . SER A 1 298 ? -4.877 9.238 -8.319 1.00 87.94 298 SER A O 1
ATOM 2296 N N . THR A 1 299 ? -6.680 7.924 -8.559 1.00 92.38 299 THR A N 1
ATOM 2297 C CA . THR A 1 299 ? -6.383 7.078 -7.396 1.00 92.38 299 THR A CA 1
ATOM 2298 C C . THR A 1 299 ? -5.229 6.133 -7.713 1.00 92.38 299 THR A C 1
ATOM 2300 O O . THR A 1 299 ? -5.247 5.407 -8.709 1.00 92.38 299 THR A O 1
ATOM 2303 N N . VAL A 1 300 ? -4.220 6.087 -6.841 1.00 94.81 300 VAL A N 1
ATOM 2304 C CA . VAL A 1 300 ? -3.138 5.103 -6.969 1.00 94.81 300 VAL A CA 1
ATOM 2305 C C . VAL A 1 300 ? -3.583 3.804 -6.314 1.00 94.81 300 VAL A C 1
ATOM 2307 O O . VAL A 1 300 ? -3.837 3.761 -5.112 1.00 94.81 300 VAL A O 1
ATOM 2310 N N . VAL A 1 301 ? -3.652 2.732 -7.095 1.00 95.62 301 VAL A N 1
ATOM 2311 C CA . VAL A 1 301 ? -4.038 1.400 -6.620 1.00 95.62 301 VAL A CA 1
ATOM 2312 C C . VAL A 1 301 ? -2.780 0.572 -6.398 1.00 95.62 301 VAL A C 1
ATOM 2314 O O . VAL A 1 301 ? -1.903 0.525 -7.262 1.00 95.62 301 VAL A O 1
ATOM 2317 N N . ILE A 1 302 ? -2.691 -0.094 -5.248 1.00 95.44 302 ILE A N 1
ATOM 2318 C CA . ILE A 1 302 ? -1.550 -0.903 -4.819 1.00 95.44 302 ILE A CA 1
ATOM 2319 C C . ILE A 1 302 ? -2.044 -2.303 -4.452 1.00 95.44 302 ILE A C 1
ATOM 2321 O O . ILE A 1 302 ? -2.884 -2.466 -3.572 1.00 95.44 302 ILE A O 1
ATOM 2325 N N . PHE A 1 303 ? -1.474 -3.319 -5.090 1.00 93.31 303 PHE A N 1
ATOM 2326 C CA . PHE A 1 303 ? -1.701 -4.726 -4.768 1.00 93.31 303 PHE A CA 1
ATOM 2327 C C . PHE A 1 303 ? -0.512 -5.277 -3.993 1.00 93.31 303 PHE A C 1
ATOM 2329 O O . PHE A 1 303 ? 0.642 -4.939 -4.290 1.00 93.31 303 PHE A O 1
ATOM 2336 N N . THR A 1 304 ? -0.773 -6.161 -3.034 1.00 91.81 304 THR A N 1
ATOM 2337 C CA . THR A 1 304 ? 0.266 -6.723 -2.162 1.00 91.81 304 THR A CA 1
ATOM 2338 C C . THR A 1 304 ? 0.437 -8.227 -2.358 1.00 91.81 304 THR A C 1
ATOM 2340 O O . THR A 1 304 ? -0.446 -8.923 -2.860 1.00 91.81 304 THR A O 1
ATOM 2343 N N . ARG A 1 305 ? 1.613 -8.751 -1.982 1.00 86.62 305 ARG A N 1
ATOM 2344 C CA . ARG A 1 305 ? 1.903 -10.202 -2.019 1.00 86.62 305 ARG A CA 1
ATOM 2345 C C . ARG A 1 305 ? 1.377 -10.959 -0.791 1.00 86.62 305 ARG A C 1
ATOM 2347 O O . ARG A 1 305 ? 1.946 -11.994 -0.444 1.00 86.62 305 ARG A O 1
ATOM 2354 N N . SER A 1 306 ? 0.370 -10.440 -0.088 1.00 84.12 306 SER A N 1
ATOM 2355 C CA . SER A 1 306 ? -0.214 -11.140 1.061 1.00 84.12 306 SER A CA 1
ATOM 2356 C C . SER A 1 306 ? -1.006 -12.373 0.608 1.00 84.12 306 SER A C 1
ATOM 2358 O O . SER A 1 306 ? -1.383 -12.485 -0.558 1.00 84.12 306 SER A O 1
ATOM 2360 N N . ALA A 1 307 ? -1.250 -13.315 1.527 1.00 78.94 307 ALA A N 1
ATOM 2361 C CA . ALA A 1 307 ? -2.127 -14.459 1.257 1.00 78.94 307 ALA A CA 1
ATOM 2362 C C . ALA A 1 307 ? -3.544 -14.003 0.860 1.00 78.94 307 ALA A C 1
ATOM 2364 O O . ALA A 1 307 ? -4.179 -14.632 0.020 1.00 78.94 307 ALA A O 1
ATOM 2365 N N . ASP A 1 308 ? -3.980 -12.870 1.413 1.00 84.88 308 ASP A N 1
ATOM 2366 C CA . ASP A 1 308 ? -5.282 -12.257 1.155 1.00 84.88 308 ASP A CA 1
ATOM 2367 C C . ASP A 1 308 ? -5.298 -11.371 -0.106 1.00 84.88 308 ASP A C 1
ATOM 2369 O O . ASP A 1 308 ? -6.366 -10.918 -0.527 1.00 84.88 308 ASP A O 1
ATOM 2373 N N . ALA A 1 309 ? -4.128 -11.138 -0.721 1.00 88.56 309 ALA A N 1
ATOM 2374 C CA . ALA A 1 309 ? -3.922 -10.258 -1.870 1.00 88.56 309 ALA A CA 1
ATOM 2375 C C . ALA A 1 309 ? -4.684 -8.933 -1.724 1.00 88.56 309 ALA A C 1
ATOM 2377 O O . ALA A 1 309 ? -5.586 -8.612 -2.506 1.00 88.56 309 ALA A O 1
ATOM 2378 N N . ASP A 1 310 ? -4.344 -8.202 -0.663 1.00 93.38 310 ASP A N 1
ATOM 2379 C CA . ASP A 1 310 ? -5.017 -6.963 -0.297 1.00 93.38 310 ASP A CA 1
ATOM 2380 C C . ASP A 1 310 ? -4.829 -5.887 -1.373 1.00 93.38 310 ASP A C 1
ATOM 2382 O O . ASP A 1 310 ? -3.755 -5.753 -1.979 1.00 93.38 310 ASP A O 1
ATOM 2386 N N . VAL A 1 311 ? -5.883 -5.096 -1.570 1.00 94.69 311 VAL A N 1
ATOM 2387 C CA . VAL A 1 311 ? -5.887 -3.938 -2.461 1.00 94.69 311 VAL A CA 1
ATOM 2388 C C . VAL A 1 311 ? -5.975 -2.672 -1.625 1.00 94.69 311 VAL A C 1
ATOM 2390 O O . VAL A 1 311 ? -6.954 -2.450 -0.905 1.00 94.69 311 VAL A O 1
ATOM 2393 N N . PHE A 1 312 ? -4.946 -1.840 -1.732 1.00 95.31 312 PHE A N 1
ATOM 2394 C CA . PHE A 1 312 ? -4.894 -0.529 -1.106 1.00 95.31 312 PHE A CA 1
ATOM 2395 C C . PHE A 1 312 ? -5.082 0.565 -2.144 1.00 95.31 312 PHE A C 1
ATOM 2397 O O . PHE A 1 312 ? -4.543 0.484 -3.248 1.00 95.31 312 PHE A O 1
ATOM 2404 N N . CYS A 1 313 ? -5.798 1.613 -1.762 1.00 94.88 313 CYS A N 1
ATOM 2405 C CA . CYS A 1 313 ? -5.928 2.823 -2.554 1.00 94.88 313 CYS A CA 1
ATOM 2406 C C . CYS A 1 313 ? -5.260 3.985 -1.839 1.00 94.88 313 CYS A C 1
ATOM 2408 O O . CYS A 1 313 ? -5.438 4.171 -0.634 1.00 94.88 313 CYS A O 1
ATOM 2410 N N . VAL A 1 314 ? -4.507 4.774 -2.600 1.00 94.06 314 VAL A N 1
ATOM 2411 C CA . VAL A 1 314 ? -4.035 6.086 -2.177 1.00 94.06 314 VAL A CA 1
ATOM 2412 C C . VAL A 1 314 ? -4.867 7.125 -2.902 1.00 94.06 314 VAL A C 1
ATOM 2414 O O . VAL A 1 314 ? -4.715 7.319 -4.112 1.00 94.06 314 VAL A O 1
ATOM 2417 N N . ARG A 1 315 ? -5.753 7.776 -2.152 1.00 92.56 315 ARG A N 1
ATOM 2418 C CA . ARG A 1 315 ? -6.614 8.845 -2.660 1.00 92.56 315 ARG A CA 1
ATOM 2419 C C . ARG A 1 315 ? -6.090 10.185 -2.173 1.00 92.56 315 ARG A C 1
ATOM 2421 O O . ARG A 1 315 ? -5.690 10.323 -1.015 1.00 92.56 315 ARG A O 1
ATOM 2428 N N . GLN A 1 316 ? -6.097 11.175 -3.060 1.00 89.44 316 GLN A N 1
ATOM 2429 C CA . GLN A 1 316 ? -5.958 12.558 -2.634 1.00 89.44 316 GLN A CA 1
ATOM 2430 C C . GLN A 1 316 ? -7.290 12.989 -2.023 1.00 89.44 316 GLN A C 1
ATOM 2432 O O . GLN A 1 316 ? -8.311 13.016 -2.703 1.00 89.44 316 GLN A O 1
ATOM 2437 N N . MET A 1 317 ? -7.276 13.314 -0.740 1.00 88.69 317 MET A N 1
ATOM 2438 C CA . MET A 1 317 ? -8.429 13.867 -0.050 1.00 88.69 317 MET A CA 1
ATOM 2439 C C . MET A 1 317 ? -8.483 15.375 -0.256 1.00 88.69 317 MET A C 1
ATOM 2441 O O . MET A 1 317 ? -7.448 16.055 -0.279 1.00 88.69 317 MET A O 1
ATOM 2445 N N . SER A 1 318 ? -9.697 15.921 -0.331 1.00 88.56 318 SER A N 1
ATOM 2446 C CA . SER A 1 318 ? -9.855 17.354 -0.100 1.00 88.56 318 SER A CA 1
ATOM 2447 C C . SER A 1 318 ? -9.501 17.669 1.355 1.00 88.56 318 SER A C 1
ATOM 2449 O O . SER A 1 318 ? -9.659 16.836 2.255 1.00 88.56 318 SER A O 1
ATOM 2451 N N . TRP A 1 319 ? -9.017 18.885 1.616 1.00 90.00 319 TRP A N 1
ATOM 2452 C CA . TRP A 1 319 ? -8.751 19.291 2.995 1.00 90.00 319 TRP A CA 1
ATOM 2453 C C . TRP A 1 319 ? -10.047 19.297 3.826 1.00 90.00 319 TRP A C 1
ATOM 2455 O O . TRP A 1 319 ? -9.997 18.997 5.015 1.00 90.00 319 TRP A O 1
ATOM 2465 N N . ALA A 1 320 ? -11.203 19.551 3.199 1.00 90.50 320 ALA A N 1
ATOM 2466 C CA . ALA A 1 320 ? -12.522 19.483 3.823 1.00 90.50 320 ALA A CA 1
ATOM 2467 C C . ALA A 1 320 ? -12.855 18.063 4.315 1.00 90.50 320 ALA A C 1
ATOM 2469 O O . ALA A 1 320 ? -13.193 17.880 5.485 1.00 90.50 320 ALA A O 1
ATOM 2470 N N . GLN A 1 321 ? -12.671 17.047 3.462 1.00 90.19 321 GLN A N 1
ATOM 2471 C CA . GLN A 1 321 ? -12.825 15.638 3.848 1.00 90.19 321 GLN A CA 1
ATOM 2472 C C . GLN A 1 321 ? -11.853 15.269 4.968 1.00 90.19 321 GLN A C 1
ATOM 2474 O O . GLN A 1 321 ? -12.246 14.669 5.963 1.00 90.19 321 GLN A O 1
ATOM 2479 N N . LYS A 1 322 ? -10.587 15.687 4.852 1.00 89.88 322 LYS A N 1
ATOM 2480 C CA . LYS A 1 322 ? -9.577 15.407 5.875 1.00 89.88 322 LYS A CA 1
ATOM 2481 C C . LYS A 1 322 ? -9.944 16.012 7.228 1.00 89.88 322 LYS A C 1
ATOM 2483 O O . LYS A 1 322 ? -9.753 15.363 8.252 1.00 89.88 322 LYS A O 1
ATOM 2488 N N . ALA A 1 323 ? -10.447 17.242 7.239 1.00 91.56 323 ALA A N 1
ATOM 2489 C CA . ALA A 1 323 ? -10.885 17.896 8.460 1.00 91.56 323 ALA A CA 1
ATOM 2490 C C . ALA A 1 323 ? -12.073 17.153 9.093 1.00 91.56 323 ALA A C 1
ATOM 2492 O O . ALA A 1 323 ? -12.062 16.933 10.301 1.00 91.56 323 ALA A O 1
ATOM 2493 N N . SER A 1 324 ? -13.033 16.688 8.285 1.00 90.38 324 SER A N 1
ATOM 2494 C CA . SER A 1 324 ? -14.147 15.851 8.755 1.00 90.38 324 SER A CA 1
ATOM 2495 C C . SER A 1 324 ? -13.667 14.535 9.376 1.00 90.38 324 SER A C 1
ATOM 2497 O O . SER A 1 324 ? -14.051 14.213 10.497 1.00 90.38 324 SER A O 1
ATOM 2499 N N . ASP A 1 325 ? -12.759 13.816 8.711 1.00 89.25 325 ASP A N 1
ATOM 2500 C CA . ASP A 1 325 ? -12.189 12.565 9.231 1.00 89.25 325 ASP A CA 1
ATOM 2501 C C . ASP A 1 325 ? -11.459 12.768 10.569 1.00 89.25 325 ASP A C 1
ATOM 2503 O O . ASP A 1 325 ? -11.521 11.920 11.460 1.00 89.25 325 ASP A O 1
ATOM 2507 N N . LEU A 1 326 ? -10.734 13.883 10.713 1.00 90.19 326 LEU A N 1
ATOM 2508 C CA . LEU A 1 326 ? -10.040 14.233 11.956 1.00 90.19 326 LEU A CA 1
ATOM 2509 C C . LEU A 1 326 ? -11.034 14.564 13.074 1.00 90.19 326 LEU A C 1
ATOM 2511 O O . LEU A 1 326 ? -10.835 14.132 14.209 1.00 90.19 326 LEU A O 1
ATOM 2515 N N . LEU A 1 327 ? -12.131 15.260 12.756 1.00 89.94 327 LEU A N 1
ATOM 2516 C CA . LEU A 1 327 ? -13.209 15.513 13.714 1.00 89.94 327 LEU A CA 1
ATOM 2517 C C . LEU A 1 327 ? -13.868 14.223 14.200 1.00 89.94 327 LEU A C 1
ATOM 2519 O O . LEU A 1 327 ? -14.165 14.106 15.385 1.00 89.94 327 LEU A O 1
ATOM 2523 N N . GLU A 1 328 ? -14.123 13.263 13.312 1.00 90.12 328 GLU A N 1
ATOM 2524 C CA . GLU A 1 328 ? -14.734 11.979 13.683 1.00 90.12 328 GLU A CA 1
ATOM 2525 C C . GLU A 1 328 ? -13.827 11.131 14.580 1.00 90.12 328 GLU A C 1
ATOM 2527 O O . GLU A 1 328 ? -14.316 10.375 15.417 1.00 90.12 328 GLU A O 1
ATOM 2532 N N . LYS A 1 329 ? -12.506 11.295 14.452 1.00 90.06 329 LYS A N 1
ATOM 2533 C CA . LYS A 1 329 ? -11.508 10.651 15.319 1.00 90.06 329 LYS A CA 1
ATOM 2534 C C . LYS A 1 329 ? -11.273 11.387 16.643 1.00 90.06 329 LYS A C 1
ATOM 2536 O O . LYS A 1 329 ? -10.521 10.882 17.471 1.00 90.06 329 LYS A O 1
ATOM 2541 N N . GLY A 1 330 ? -11.885 12.558 16.843 1.00 90.75 330 GLY A N 1
ATOM 2542 C CA . GLY A 1 330 ? -11.653 13.413 18.013 1.00 90.75 330 GLY A CA 1
ATOM 2543 C C . GLY A 1 330 ? -10.313 14.164 17.987 1.00 90.75 330 GLY A C 1
ATOM 2544 O O . GLY A 1 330 ? -9.876 14.690 19.007 1.00 90.75 330 GLY A O 1
ATOM 2545 N N . GLU A 1 331 ? -9.638 14.240 16.836 1.00 92.38 331 GLU A N 1
ATOM 2546 C CA . GLU A 1 331 ? -8.370 14.965 16.658 1.00 92.38 331 GLU A CA 1
ATOM 2547 C C . GLU A 1 331 ? -8.628 16.448 16.321 1.00 92.38 331 GLU A C 1
ATOM 2549 O O . GLU A 1 331 ? -8.245 16.956 15.261 1.00 92.38 331 GLU A O 1
ATOM 2554 N N . PHE A 1 332 ? -9.320 17.156 17.218 1.00 91.25 332 PHE A N 1
ATOM 2555 C CA . PHE A 1 332 ? -9.880 18.482 16.930 1.00 91.25 332 PHE A CA 1
ATOM 2556 C C . PHE A 1 332 ? -8.834 19.555 16.584 1.00 91.25 332 PHE A C 1
ATOM 2558 O O . PHE A 1 332 ? -9.033 20.326 15.647 1.00 91.25 332 PHE A O 1
ATOM 2565 N N . GLU A 1 333 ? -7.696 19.589 17.282 1.00 91.44 333 GLU A N 1
ATOM 2566 C CA . GLU A 1 333 ? -6.622 20.563 17.016 1.00 91.44 333 GLU A CA 1
ATOM 2567 C C . GLU A 1 333 ? -5.992 20.365 15.630 1.00 91.44 333 GLU A C 1
ATOM 2569 O O . GLU A 1 333 ? -5.704 21.325 14.910 1.00 91.44 333 GLU A O 1
ATOM 2574 N N . SER A 1 334 ? -5.830 19.108 15.207 1.00 90.12 334 SER A N 1
ATOM 2575 C CA . SER A 1 334 ? -5.348 18.786 13.865 1.00 90.12 334 SER A CA 1
ATOM 2576 C C . SER A 1 334 ? -6.372 19.177 12.801 1.00 90.12 334 SER A C 1
ATOM 2578 O O . SER A 1 334 ? -5.985 19.737 11.773 1.00 90.12 334 SER A O 1
ATOM 2580 N N . ALA A 1 335 ? -7.667 18.954 13.053 1.00 92.19 335 ALA A N 1
ATOM 2581 C CA . ALA A 1 335 ? -8.737 19.408 12.164 1.00 92.19 335 ALA A CA 1
ATOM 2582 C C . ALA A 1 335 ? -8.732 20.940 12.016 1.00 92.19 335 ALA A C 1
ATOM 2584 O O . ALA A 1 335 ? -8.756 21.452 10.896 1.00 92.19 335 ALA A O 1
ATOM 2585 N N . LEU A 1 336 ? -8.613 21.682 13.122 1.00 92.75 336 LEU A N 1
ATOM 2586 C CA . LEU A 1 336 ? -8.537 23.145 13.104 1.00 92.75 336 LEU A CA 1
ATOM 2587 C C . LEU A 1 336 ? -7.317 23.644 12.319 1.00 92.75 336 LEU A C 1
ATOM 2589 O O . LEU A 1 336 ? -7.419 24.592 11.536 1.00 92.75 336 LEU A O 1
ATOM 2593 N N . TYR A 1 337 ? -6.165 22.995 12.495 1.00 91.19 337 TYR A N 1
ATOM 2594 C CA . TYR A 1 337 ? -4.954 23.338 11.759 1.00 91.19 337 TYR A CA 1
ATOM 2595 C C . TYR A 1 337 ? -5.113 23.133 10.243 1.00 91.19 337 TYR A C 1
ATOM 2597 O O . TYR A 1 337 ? -4.686 24.000 9.472 1.00 91.19 337 TYR A O 1
ATOM 2605 N N . VAL A 1 338 ? -5.764 22.041 9.805 1.00 89.69 338 VAL A N 1
ATOM 2606 C CA . VAL A 1 338 ? -6.103 21.812 8.384 1.00 89.69 338 VAL A CA 1
ATOM 2607 C C . VAL A 1 338 ? -6.909 22.977 7.838 1.00 89.69 338 VAL A C 1
ATOM 2609 O O . VAL A 1 338 ? -6.535 23.557 6.820 1.00 89.69 338 VAL A O 1
ATOM 2612 N N . VAL A 1 339 ? -7.992 23.326 8.527 1.00 93.25 339 VAL A N 1
ATOM 2613 C CA . VAL A 1 339 ? -8.927 24.361 8.085 1.00 93.25 339 VAL A CA 1
ATOM 2614 C C . VAL A 1 339 ? -8.239 25.725 7.988 1.00 93.25 339 VAL A C 1
ATOM 2616 O O . VAL A 1 339 ? -8.383 26.413 6.984 1.00 93.25 339 VAL A O 1
ATOM 2619 N N . ARG A 1 340 ? -7.428 26.103 8.984 1.00 91.62 340 ARG A N 1
ATOM 2620 C CA . ARG A 1 340 ? -6.729 27.403 9.006 1.00 91.62 340 ARG A CA 1
ATOM 2621 C C . ARG A 1 340 ? -5.599 27.520 7.986 1.00 91.62 340 ARG A C 1
ATOM 2623 O O . ARG A 1 340 ? -5.246 28.629 7.593 1.00 91.62 340 ARG A O 1
ATOM 2630 N N . SER A 1 341 ? -5.011 26.395 7.589 1.00 87.88 341 SER A N 1
ATOM 2631 C CA . SER A 1 341 ? -3.885 26.365 6.650 1.00 87.88 341 SER A CA 1
ATOM 2632 C C . SER A 1 341 ? -4.323 26.340 5.184 1.00 87.88 341 SER A C 1
ATOM 2634 O O . SER A 1 341 ? -3.471 26.419 4.299 1.00 87.88 341 SER A O 1
ATOM 2636 N N . ASN A 1 342 ? -5.627 26.222 4.914 1.00 88.44 342 ASN A N 1
ATOM 2637 C CA . ASN A 1 342 ? -6.176 26.111 3.568 1.00 88.44 342 ASN A CA 1
ATOM 2638 C C . ASN A 1 342 ? -7.177 27.236 3.272 1.00 88.44 342 ASN A C 1
ATOM 2640 O O . ASN A 1 342 ? -7.878 27.731 4.148 1.00 88.44 342 ASN A O 1
ATOM 2644 N N . GLU A 1 343 ? -7.237 27.652 2.008 1.00 90.06 343 GLU A N 1
ATOM 2645 C CA . GLU A 1 343 ? -8.215 28.639 1.547 1.00 90.06 343 GLU A CA 1
ATOM 2646 C C . GLU A 1 343 ? -9.562 27.966 1.255 1.00 90.06 343 GLU A C 1
ATOM 2648 O O . GLU A 1 343 ? -9.613 26.947 0.562 1.00 90.06 343 GLU A O 1
ATOM 2653 N N . VAL A 1 344 ? -10.653 28.580 1.719 1.00 91.12 344 VAL A N 1
ATOM 2654 C CA . VAL A 1 344 ? -12.032 28.187 1.392 1.00 91.12 344 VAL A CA 1
ATOM 2655 C C . VAL A 1 344 ? -12.342 28.587 -0.049 1.00 91.12 344 VAL A C 1
ATOM 2657 O O . VAL A 1 344 ? -12.434 29.778 -0.354 1.00 91.12 344 VAL A O 1
ATOM 2660 N N . LYS A 1 345 ? -12.477 27.602 -0.945 1.00 90.62 345 LYS A N 1
ATOM 2661 C CA . LYS A 1 345 ? -12.722 27.831 -2.381 1.00 90.62 345 LYS A CA 1
ATOM 2662 C C . LYS A 1 345 ? -14.101 27.373 -2.830 1.00 90.62 345 LYS A C 1
ATOM 2664 O O . LYS A 1 345 ? -14.623 27.912 -3.804 1.00 90.62 345 LYS A O 1
ATOM 2669 N N . THR A 1 346 ? -14.666 26.382 -2.151 1.00 90.44 346 THR A N 1
ATOM 2670 C CA . THR A 1 346 ? -15.956 25.771 -2.488 1.00 90.44 346 THR A CA 1
ATOM 2671 C C . THR A 1 346 ? -16.968 25.923 -1.348 1.00 90.44 346 THR A C 1
ATOM 2673 O O . THR A 1 346 ? -16.610 26.263 -0.221 1.00 90.44 346 THR A O 1
ATOM 2676 N N . ASP A 1 347 ? -18.249 25.670 -1.620 1.00 90.81 347 ASP A N 1
ATOM 2677 C CA . ASP A 1 347 ? -19.266 25.646 -0.559 1.00 90.81 347 ASP A CA 1
ATOM 2678 C C . ASP A 1 347 ? -19.047 24.462 0.402 1.00 90.81 347 ASP A C 1
ATOM 2680 O O . ASP A 1 347 ? -19.288 24.591 1.601 1.00 90.81 347 ASP A O 1
ATOM 2684 N N . GLU A 1 348 ? -18.526 23.331 -0.091 1.00 89.44 348 GLU A N 1
ATOM 2685 C CA . GLU A 1 348 ? -18.142 22.176 0.737 1.00 89.44 348 GLU A CA 1
ATOM 2686 C C . GLU A 1 348 ? -17.027 22.536 1.724 1.00 89.44 348 GLU A C 1
ATOM 2688 O O . GLU A 1 348 ? -17.114 22.209 2.908 1.00 89.44 348 GLU A O 1
ATOM 2693 N N . ASP A 1 349 ? -16.023 23.282 1.259 1.00 90.50 349 ASP A N 1
ATOM 2694 C CA . ASP A 1 349 ? -14.957 23.826 2.099 1.00 90.50 349 ASP A CA 1
ATOM 2695 C C . ASP A 1 349 ? -15.523 24.712 3.218 1.00 90.50 349 ASP A C 1
ATOM 2697 O O . ASP A 1 349 ? -15.101 24.620 4.370 1.00 90.50 349 ASP A O 1
ATOM 2701 N N . LEU A 1 350 ? -16.499 25.567 2.894 1.00 91.88 350 LEU A N 1
ATOM 2702 C CA . LEU A 1 350 ? -17.126 26.458 3.868 1.00 91.88 350 LEU A CA 1
ATOM 2703 C C . LEU A 1 350 ? -17.948 25.677 4.902 1.00 91.88 350 LEU A C 1
ATOM 2705 O O . LEU A 1 350 ? -17.934 26.022 6.085 1.00 91.88 350 LEU A O 1
ATOM 2709 N N . ILE A 1 351 ? -18.650 24.625 4.474 1.00 90.94 351 ILE A N 1
ATOM 2710 C CA . ILE A 1 351 ? -19.398 23.738 5.371 1.00 90.94 351 ILE A CA 1
ATOM 2711 C C . ILE A 1 351 ? -18.434 23.027 6.325 1.00 90.94 351 ILE A C 1
ATOM 2713 O O . ILE A 1 351 ? -18.646 23.075 7.538 1.00 90.94 351 ILE A O 1
ATOM 2717 N N . ALA A 1 352 ? -17.353 22.437 5.809 1.00 90.50 352 ALA A N 1
ATOM 2718 C CA . ALA A 1 352 ? -16.351 21.760 6.631 1.00 90.50 352 ALA A CA 1
ATOM 2719 C C . ALA A 1 352 ? -15.658 22.730 7.600 1.00 90.50 352 ALA A C 1
ATOM 2721 O O . ALA A 1 352 ? -15.510 22.413 8.781 1.00 90.50 352 ALA A O 1
ATOM 2722 N N . TYR A 1 353 ? -15.310 23.938 7.135 1.00 94.56 353 TYR A N 1
ATOM 2723 C CA . TYR A 1 353 ? -14.775 25.013 7.976 1.00 94.56 353 TYR A CA 1
ATOM 2724 C C . TYR A 1 353 ? -15.685 25.259 9.182 1.00 94.56 353 TYR A C 1
ATOM 2726 O O . TYR A 1 353 ? -15.248 25.178 10.329 1.00 94.56 353 TYR A O 1
ATOM 2734 N N . ARG A 1 354 ? -16.975 25.508 8.932 1.00 94.44 354 ARG A N 1
ATOM 2735 C CA . ARG A 1 354 ? -17.953 25.800 9.988 1.00 94.44 354 ARG A CA 1
ATOM 2736 C C . ARG A 1 354 ? -18.134 24.628 10.941 1.00 94.44 354 ARG A C 1
ATOM 2738 O O . ARG A 1 354 ? -18.108 24.827 12.150 1.00 94.44 354 ARG A O 1
ATOM 2745 N N . GLN A 1 355 ? -18.258 23.410 10.417 1.00 92.56 355 GLN A N 1
ATOM 2746 C CA . GLN A 1 355 ? -18.441 22.210 11.236 1.00 92.56 355 GLN A CA 1
ATOM 2747 C C . GLN A 1 355 ? -17.274 21.970 12.199 1.00 92.56 355 GLN A C 1
ATOM 2749 O O . GLN A 1 355 ? -17.514 21.619 13.354 1.00 92.56 355 GLN A O 1
ATOM 2754 N N . VAL A 1 356 ? -16.031 22.198 11.759 1.00 94.62 356 VAL A N 1
ATOM 2755 C CA . VAL A 1 356 ? -14.840 22.078 12.619 1.00 94.62 356 VAL A CA 1
ATOM 2756 C C . VAL A 1 356 ? -14.885 23.081 13.758 1.00 94.62 356 VAL A C 1
ATOM 2758 O O . VAL A 1 356 ? -14.739 22.690 14.914 1.00 94.62 356 VAL A O 1
ATOM 2761 N N . TYR A 1 357 ? -15.147 24.348 13.447 1.00 95.12 357 TYR A N 1
ATOM 2762 C CA . TYR A 1 357 ? -15.228 25.408 14.448 1.00 95.12 357 TYR A CA 1
ATOM 2763 C C . TYR A 1 357 ? -16.382 25.208 15.435 1.00 95.12 357 TYR A C 1
ATOM 2765 O O . TYR A 1 357 ? -16.200 25.412 16.634 1.00 95.12 357 TYR A O 1
ATOM 2773 N N . VAL A 1 358 ? -17.545 24.756 14.959 1.00 94.19 358 VAL A N 1
ATOM 2774 C CA . VAL A 1 358 ? -18.697 24.475 15.823 1.00 94.19 358 VAL A CA 1
ATOM 2775 C C . VAL A 1 358 ? -18.418 23.284 16.743 1.00 94.19 358 VAL A C 1
ATOM 2777 O O . VAL A 1 358 ? -18.609 23.394 17.952 1.00 94.19 358 VAL A O 1
ATOM 2780 N N . ARG A 1 359 ? -17.922 22.155 16.213 1.00 92.56 359 ARG A N 1
ATOM 2781 C CA . ARG A 1 359 ? -17.630 20.967 17.037 1.00 92.56 359 ARG A CA 1
ATOM 2782 C C . ARG A 1 359 ? -16.533 21.225 18.062 1.00 92.56 359 ARG A C 1
ATOM 2784 O O . ARG A 1 359 ? -16.728 20.913 19.231 1.00 92.56 359 ARG A O 1
ATOM 2791 N N . LEU A 1 360 ? -15.412 21.809 17.640 1.00 92.50 360 LEU A N 1
ATOM 2792 C CA . LEU A 1 360 ? -14.318 22.137 18.554 1.00 92.50 360 LEU A CA 1
ATOM 2793 C C . LEU A 1 360 ? -14.746 23.201 19.574 1.00 92.50 360 LEU A C 1
ATOM 2795 O O . LEU A 1 360 ? -14.370 23.117 20.738 1.00 92.50 360 LEU A O 1
ATOM 2799 N N . GLY A 1 361 ? -15.564 24.170 19.157 1.00 92.75 361 GLY A N 1
ATOM 2800 C CA . GLY A 1 361 ? -16.131 25.172 20.049 1.00 92.75 361 GLY A CA 1
ATOM 2801 C C . GLY A 1 361 ? -16.986 24.555 21.158 1.00 92.75 361 GLY A C 1
ATOM 2802 O O . GLY A 1 361 ? -16.847 24.956 22.308 1.00 92.75 361 GLY A O 1
ATOM 2803 N N . PHE A 1 362 ? -17.815 23.551 20.855 1.00 91.50 362 PHE A N 1
ATOM 2804 C CA . PHE A 1 362 ? -18.579 22.843 21.886 1.00 91.50 362 PHE A CA 1
ATOM 2805 C C . PHE A 1 362 ? -17.703 21.966 22.792 1.00 91.50 362 PHE A C 1
ATOM 2807 O O . PHE A 1 362 ? -17.898 21.984 24.004 1.00 91.50 362 PHE A O 1
ATOM 2814 N N . GLU A 1 363 ? -16.709 21.266 22.240 1.00 89.56 363 GLU A N 1
ATOM 2815 C CA . GLU A 1 363 ? -15.759 20.461 23.028 1.00 89.56 363 GLU A CA 1
ATOM 2816 C C . GLU A 1 363 ? -14.993 21.329 24.046 1.00 89.56 363 GLU A C 1
ATOM 2818 O O . GLU A 1 363 ? -14.893 21.009 25.233 1.00 89.56 363 GLU A O 1
ATOM 2823 N N . LYS A 1 364 ? -14.507 22.491 23.594 1.00 90.50 364 LYS A N 1
ATOM 2824 C CA . LYS A 1 364 ? -13.846 23.488 24.445 1.00 90.50 364 LYS A CA 1
ATOM 2825 C C . LYS A 1 364 ? -14.801 24.113 25.458 1.00 90.50 364 LYS A C 1
ATOM 2827 O O . LYS A 1 364 ? -14.395 24.390 26.583 1.00 90.50 364 LYS A O 1
ATOM 2832 N N . LEU A 1 365 ? -16.071 24.304 25.087 1.00 87.62 365 LEU A N 1
ATOM 2833 C CA . LEU A 1 365 ? -17.097 24.831 25.989 1.00 87.62 365 LEU A CA 1
ATOM 2834 C C . LEU A 1 365 ? -17.373 23.862 27.143 1.00 87.62 365 LEU A C 1
ATOM 2836 O O . LEU A 1 365 ? -17.504 24.304 28.280 1.00 87.62 365 LEU A O 1
ATOM 2840 N N . ALA A 1 366 ? -17.407 22.555 26.870 1.00 84.12 366 ALA A N 1
ATOM 2841 C CA . ALA A 1 366 ? -17.542 21.523 27.900 1.00 84.12 366 ALA A CA 1
ATOM 2842 C C . ALA A 1 366 ? -16.347 21.500 28.874 1.00 84.12 366 ALA A C 1
ATOM 2844 O O . ALA A 1 366 ? -16.494 21.099 30.027 1.00 84.12 366 ALA A O 1
ATOM 2845 N N . SER A 1 367 ? -15.181 21.974 28.425 1.00 85.12 367 SER A N 1
ATOM 2846 C CA . SER A 1 367 ? -13.964 22.119 29.234 1.00 85.12 367 SER A CA 1
ATOM 2847 C C . SER A 1 367 ? -13.803 23.510 29.879 1.00 85.12 367 SER A C 1
ATOM 2849 O O . SER A 1 367 ? -12.782 23.757 30.518 1.00 85.12 367 SER A O 1
ATOM 2851 N N . ASP A 1 368 ? -14.794 24.404 29.731 1.00 82.69 368 ASP A N 1
ATOM 2852 C CA . ASP A 1 368 ? -14.798 25.805 30.202 1.00 82.69 368 ASP A CA 1
ATOM 2853 C C . ASP A 1 368 ? -13.594 26.641 29.706 1.00 82.69 368 ASP A C 1
ATOM 2855 O O . ASP A 1 368 ? -13.049 27.483 30.421 1.00 82.69 368 ASP A O 1
ATOM 2859 N N . GLU A 1 369 ? -13.150 26.416 28.463 1.00 87.06 369 GLU A N 1
ATOM 2860 C CA . GLU A 1 369 ? -12.080 27.213 27.848 1.00 87.06 369 GLU A CA 1
ATOM 2861 C C . GLU A 1 369 ? -12.603 28.555 27.297 1.00 87.06 369 GLU A C 1
ATOM 2863 O O . GLU A 1 369 ? -13.637 28.625 26.628 1.00 87.06 369 GLU A O 1
ATOM 2868 N N . GLU A 1 370 ? -11.864 29.649 27.529 1.00 83.81 370 GLU A N 1
ATOM 2869 C CA . GLU A 1 370 ? -12.294 31.015 27.172 1.00 83.81 370 GLU A CA 1
ATOM 2870 C C . GLU A 1 370 ? -12.512 31.237 25.660 1.00 83.81 370 GLU A C 1
ATOM 2872 O O . GLU A 1 370 ? -13.303 32.099 25.264 1.00 83.81 370 GLU A O 1
ATOM 2877 N N . ASP A 1 371 ? -11.828 30.481 24.796 1.00 90.56 371 ASP A N 1
ATOM 2878 C CA . ASP A 1 371 ? -11.908 30.626 23.338 1.00 90.56 371 ASP A CA 1
ATOM 2879 C C . ASP A 1 371 ? -13.081 29.858 22.700 1.00 90.56 371 ASP A C 1
ATOM 2881 O O . ASP A 1 371 ? -13.413 30.111 21.536 1.00 90.56 371 ASP A O 1
ATOM 2885 N N . ALA A 1 372 ? -13.771 29.005 23.467 1.00 90.19 372 ALA A N 1
ATOM 2886 C CA . ALA A 1 372 ? -14.880 28.169 23.010 1.00 90.19 372 ALA A CA 1
ATOM 2887 C C . ALA A 1 372 ? -15.991 28.970 22.312 1.00 90.19 372 ALA A C 1
ATOM 2889 O O . ALA A 1 372 ? -16.383 28.678 21.181 1.00 90.19 372 ALA A O 1
ATOM 2890 N N . ILE A 1 373 ? -16.462 30.043 22.959 1.00 87.50 373 ILE A N 1
ATOM 2891 C CA . ILE A 1 373 ? -17.535 30.896 22.424 1.00 87.50 373 ILE A CA 1
ATOM 2892 C C . ILE A 1 373 ? -17.074 31.606 21.147 1.00 87.50 373 ILE A C 1
ATOM 2894 O O . ILE A 1 373 ? -17.837 31.702 20.188 1.00 87.50 373 ILE A O 1
ATOM 2898 N N . SER A 1 374 ? -15.821 32.071 21.100 1.00 91.19 374 SER A N 1
ATOM 2899 C CA . SER A 1 374 ? -15.279 32.708 19.895 1.00 91.19 374 SER A CA 1
ATOM 2900 C C . SER A 1 374 ? -15.266 31.737 18.715 1.00 91.19 374 SER A C 1
ATOM 2902 O O . SER A 1 374 ? -15.611 32.136 17.603 1.00 91.19 374 SER A O 1
ATOM 2904 N N . MET A 1 375 ? -14.910 30.471 18.951 1.00 92.88 375 MET A N 1
ATOM 2905 C CA . MET A 1 375 ? -14.915 29.442 17.910 1.00 92.88 375 MET A CA 1
ATOM 2906 C C . MET A 1 375 ? -16.329 29.115 17.425 1.00 92.88 375 MET A C 1
ATOM 2908 O O . MET A 1 375 ? -16.549 29.041 16.218 1.00 92.88 375 MET A O 1
ATOM 2912 N N . LEU A 1 376 ? -17.299 28.996 18.337 1.00 92.50 376 LEU A N 1
ATOM 2913 C CA . LEU A 1 376 ? -18.709 28.780 17.985 1.00 92.50 376 LEU A CA 1
ATOM 2914 C C . LEU A 1 376 ? -19.265 29.923 17.121 1.00 92.50 376 LEU A C 1
ATOM 2916 O O . LEU A 1 376 ? -19.964 29.680 16.136 1.00 92.50 376 LEU A O 1
ATOM 2920 N N . LEU A 1 377 ? -18.924 31.169 17.456 1.00 89.00 377 LEU A N 1
ATOM 2921 C CA . LEU A 1 377 ? -19.335 32.346 16.687 1.00 89.00 377 LEU A CA 1
ATOM 2922 C C . LEU A 1 377 ? -18.675 32.387 15.304 1.00 89.00 377 LEU A C 1
ATOM 2924 O O . LEU A 1 377 ? -19.346 32.662 14.310 1.00 89.00 377 LEU A O 1
ATOM 2928 N N . GLU A 1 378 ? -17.382 32.073 15.217 1.00 92.75 378 GLU A N 1
ATOM 2929 C CA . GLU A 1 378 ? -16.656 32.000 13.943 1.00 92.75 378 GLU A CA 1
ATOM 2930 C C . GLU A 1 378 ? -17.193 30.879 13.039 1.00 92.75 378 GLU A C 1
ATOM 2932 O O . GLU A 1 378 ? -17.341 31.065 11.829 1.00 92.75 378 GLU A O 1
ATOM 2937 N N . GLY A 1 379 ? -17.575 29.747 13.636 1.00 92.75 379 GLY A N 1
ATOM 2938 C CA . GLY A 1 379 ? -18.259 28.644 12.965 1.00 92.75 379 GLY A CA 1
ATOM 2939 C C . GLY A 1 379 ? -19.702 28.953 12.555 1.00 92.75 379 GLY A C 1
ATOM 2940 O O . GLY A 1 379 ? -20.317 28.135 11.876 1.00 92.75 379 GLY A O 1
ATOM 2941 N N . GLN A 1 380 ? -20.231 30.128 12.917 1.00 92.88 380 GLN A N 1
ATOM 2942 C CA . GLN A 1 380 ? -21.625 30.523 12.707 1.00 92.88 380 GLN A CA 1
ATOM 2943 C C . GLN A 1 380 ? -22.608 29.500 13.283 1.00 92.88 380 GLN A C 1
ATOM 2945 O O . GLN A 1 380 ? -23.520 29.051 12.586 1.00 92.88 380 GLN A O 1
ATOM 2950 N N . VAL A 1 381 ? -22.402 29.132 14.554 1.00 92.38 381 VAL A N 1
ATOM 2951 C CA . VAL A 1 381 ? -23.298 28.239 15.297 1.00 92.38 381 VAL A CA 1
ATOM 2952 C C . VAL A 1 381 ? -24.757 28.660 15.105 1.00 92.38 381 VAL A C 1
ATOM 2954 O O . VAL A 1 381 ? -25.087 29.849 15.132 1.00 92.38 381 VAL A O 1
ATOM 2957 N N . THR A 1 382 ? -25.638 27.686 14.898 1.00 91.00 382 THR A N 1
ATOM 2958 C CA . THR A 1 382 ? -27.080 27.906 14.759 1.00 91.00 382 THR A CA 1
ATOM 2959 C C . THR A 1 382 ? -27.833 27.397 15.992 1.00 91.00 382 THR A C 1
ATOM 2961 O O . THR A 1 382 ? -27.318 26.545 16.723 1.00 91.00 382 THR A O 1
ATOM 2964 N N . PRO A 1 383 ? -29.082 27.848 16.230 1.00 86.94 383 PRO A N 1
ATOM 2965 C CA . PRO A 1 383 ? -29.911 27.293 17.301 1.00 86.94 383 PRO A CA 1
ATOM 2966 C C . PRO A 1 383 ? -30.068 25.768 17.200 1.00 86.94 383 PRO A C 1
ATOM 2968 O O . PRO A 1 383 ? -30.101 25.081 18.219 1.00 86.94 383 PRO A O 1
ATOM 2971 N N . PHE A 1 384 ? -30.116 25.235 15.974 1.00 87.25 384 PHE A N 1
ATOM 2972 C CA . PHE A 1 384 ? -30.213 23.799 15.715 1.00 87.25 384 PHE A CA 1
ATOM 2973 C C . PHE A 1 384 ? -28.976 23.030 16.205 1.00 87.25 384 PHE A C 1
ATOM 2975 O O . PHE A 1 384 ? -29.113 21.975 16.832 1.00 87.25 384 PHE A O 1
ATOM 2982 N N . ASP A 1 385 ? -27.776 23.573 15.987 1.00 87.50 385 ASP A N 1
ATOM 2983 C CA . ASP A 1 385 ? -26.529 22.955 16.452 1.00 87.50 385 ASP A CA 1
ATOM 2984 C C . ASP A 1 385 ? -26.506 22.853 17.982 1.00 87.50 385 ASP A C 1
ATOM 2986 O O . ASP A 1 385 ? -26.186 21.797 18.527 1.00 87.50 385 ASP A O 1
ATOM 2990 N N . VAL A 1 386 ? -26.945 23.913 18.675 1.00 86.56 386 VAL A N 1
ATOM 2991 C CA . VAL A 1 386 ? -27.054 23.930 20.144 1.00 86.56 386 VAL A CA 1
ATOM 2992 C C . VAL A 1 386 ? -28.067 22.896 20.631 1.00 86.56 386 VAL A C 1
ATOM 2994 O O . VAL A 1 386 ? -27.766 22.149 21.559 1.00 86.56 386 VAL A O 1
ATOM 2997 N N . THR A 1 387 ? -29.239 22.788 19.993 1.00 83.38 387 THR A N 1
ATOM 2998 C CA . THR A 1 387 ? -30.222 21.754 20.370 1.00 83.38 387 THR A CA 1
ATOM 2999 C C . THR A 1 387 ? -29.712 20.335 20.153 1.00 83.38 387 THR A C 1
ATOM 3001 O O . THR A 1 387 ? -30.032 19.449 20.940 1.00 83.38 387 THR A O 1
ATOM 3004 N N . THR A 1 388 ? -28.919 20.117 19.103 1.00 84.75 388 THR A N 1
ATOM 3005 C CA . THR A 1 388 ? -28.379 18.795 18.771 1.00 84.75 388 THR A CA 1
ATOM 3006 C C . THR A 1 388 ? -27.296 18.390 19.766 1.00 84.75 388 THR A C 1
ATOM 3008 O O . THR A 1 388 ? -27.297 17.259 20.249 1.00 84.75 388 THR A O 1
ATOM 3011 N N . HIS A 1 389 ? -26.389 19.314 20.095 1.00 81.75 389 HIS A N 1
ATOM 3012 C CA . HIS A 1 389 ? -25.280 19.041 21.004 1.00 81.75 389 HIS A CA 1
ATOM 3013 C C . HIS A 1 389 ? -25.750 18.901 22.458 1.00 81.75 389 HIS A C 1
ATOM 3015 O O . HIS A 1 389 ? -25.357 17.967 23.147 1.00 81.75 389 HIS A O 1
ATOM 3021 N N . PHE A 1 390 ? -26.682 19.753 22.890 1.00 79.12 390 PHE A N 1
ATOM 3022 C CA . PHE A 1 390 ? -27.272 19.711 24.228 1.00 79.12 390 PHE A CA 1
ATOM 3023 C C . PHE A 1 390 ? -28.627 19.000 24.251 1.00 79.12 390 PHE A C 1
ATOM 3025 O O . PHE A 1 390 ? -29.556 19.430 24.935 1.00 79.12 390 PHE A O 1
ATOM 3032 N N . SER A 1 391 ? -28.759 17.902 23.502 1.00 77.44 391 SER A N 1
ATOM 3033 C CA . SER A 1 391 ? -30.016 17.144 23.425 1.00 77.44 391 SER A CA 1
ATOM 3034 C C . SER A 1 391 ? -30.534 16.727 24.803 1.00 77.44 391 SER A C 1
ATOM 3036 O O . SER A 1 391 ? -31.734 16.796 25.025 1.00 77.44 391 SER A O 1
ATOM 3038 N N . ALA A 1 392 ? -29.657 16.434 25.771 1.00 63.78 392 ALA A N 1
ATOM 3039 C CA . ALA A 1 392 ? -30.025 16.115 27.155 1.00 63.78 392 ALA A CA 1
ATOM 3040 C C . ALA A 1 392 ? -30.766 17.248 27.899 1.00 63.78 392 ALA A C 1
ATOM 3042 O O . ALA A 1 392 ? -31.582 16.976 28.777 1.00 63.78 392 ALA A O 1
ATOM 3043 N N . ILE A 1 393 ? -30.554 18.520 27.530 1.00 65.56 393 ILE A N 1
ATOM 3044 C CA . ILE A 1 393 ? -31.349 19.645 28.058 1.00 65.56 393 ILE A CA 1
ATOM 3045 C C . ILE A 1 393 ? -32.793 19.569 27.538 1.00 65.56 393 ILE A C 1
ATOM 3047 O O . ILE A 1 393 ? -33.755 19.953 28.215 1.00 65.56 393 ILE A O 1
ATOM 3051 N N . PHE A 1 394 ? -32.960 19.092 26.307 1.00 65.88 394 PHE A N 1
ATOM 3052 C CA . PHE A 1 394 ? -34.221 19.152 25.578 1.00 65.88 394 PHE A CA 1
ATOM 3053 C C . PHE A 1 394 ? -35.010 17.830 25.642 1.00 65.88 394 PHE A C 1
ATOM 3055 O O . PHE A 1 394 ? -36.245 17.878 25.678 1.00 65.88 394 PHE A O 1
ATOM 3062 N N . ASP A 1 395 ? -34.335 16.692 25.811 1.00 67.00 395 ASP A N 1
ATOM 3063 C CA . ASP A 1 395 ? -34.878 15.340 25.961 1.00 67.00 395 ASP A CA 1
ATOM 3064 C C . ASP A 1 395 ? -34.954 14.918 27.441 1.00 67.00 395 ASP A C 1
ATOM 3066 O O . ASP A 1 395 ? -34.115 15.245 28.268 1.00 67.00 395 ASP A O 1
ATOM 3070 N N . LYS A 1 396 ? -36.020 14.211 27.834 1.00 57.47 396 LYS A N 1
ATOM 3071 C CA . LYS A 1 396 ? -36.375 13.953 29.250 1.00 57.47 396 LYS A CA 1
ATOM 3072 C C . LYS A 1 396 ? -35.592 12.810 29.935 1.00 57.47 396 LYS A C 1
ATOM 3074 O O . LYS A 1 396 ? -36.136 12.217 30.868 1.00 57.47 396 LYS A O 1
ATOM 3079 N N . SER A 1 397 ? -34.390 12.449 29.487 1.00 51.16 397 SER A N 1
ATOM 3080 C CA . SER A 1 397 ? -33.698 11.235 29.958 1.00 51.16 397 SER A CA 1
ATOM 3081 C C . SER A 1 397 ? -32.321 11.500 30.575 1.00 51.16 397 SER A C 1
ATOM 3083 O O . SER A 1 397 ? -31.355 11.730 29.859 1.00 51.16 397 SER A O 1
ATOM 3085 N N . ASP A 1 398 ? -32.300 11.314 31.899 1.00 52.84 398 ASP A N 1
ATOM 3086 C CA . ASP A 1 398 ? -31.190 10.948 32.793 1.00 52.84 398 ASP A CA 1
ATOM 3087 C C . ASP A 1 398 ? -30.241 12.045 33.337 1.00 52.84 398 ASP A C 1
ATOM 3089 O O . ASP A 1 398 ? -29.761 12.908 32.619 1.00 52.84 398 ASP A O 1
ATOM 3093 N N . SER A 1 399 ? -29.975 11.940 34.656 1.00 53.75 399 SER A N 1
ATOM 3094 C CA . SER A 1 399 ? -29.061 12.732 35.515 1.00 53.75 399 SER A CA 1
ATOM 3095 C C . SER A 1 399 ? -29.308 14.257 35.591 1.00 53.75 399 SER A C 1
ATOM 3097 O O . SER A 1 399 ? -28.856 14.985 34.713 1.00 53.75 399 SER A O 1
ATOM 3099 N N . PRO A 1 400 ? -29.941 14.800 36.658 1.00 57.88 400 PRO A N 1
ATOM 3100 C CA . PRO A 1 400 ? -30.308 16.220 36.710 1.00 57.88 400 PRO A CA 1
ATOM 3101 C C . PRO A 1 400 ? -29.148 17.173 37.080 1.00 57.88 400 PRO A C 1
ATOM 3103 O O . PRO A 1 400 ? -29.282 18.386 36.903 1.00 57.88 400 PRO A O 1
ATOM 3106 N N . ARG A 1 401 ? -27.990 16.646 37.519 1.00 56.28 401 ARG A N 1
ATOM 3107 C CA . ARG A 1 401 ? -26.786 17.438 37.838 1.00 56.28 401 ARG A CA 1
ATOM 3108 C C . ARG A 1 401 ? -26.033 17.885 36.592 1.00 56.28 401 ARG A C 1
ATOM 3110 O O . ARG A 1 401 ? -25.647 19.049 36.513 1.00 56.28 401 ARG A O 1
ATOM 3117 N N . ASP A 1 402 ? -25.865 16.989 35.625 1.00 58.16 402 ASP A N 1
ATOM 3118 C CA . ASP A 1 402 ? -25.178 17.300 34.367 1.00 58.16 402 ASP A CA 1
ATOM 3119 C C . ASP A 1 402 ? -26.012 18.298 33.540 1.00 58.16 402 ASP A C 1
ATOM 3121 O O . ASP A 1 402 ? -25.481 19.238 32.951 1.00 58.16 402 ASP A O 1
ATOM 3125 N N . THR A 1 403 ? -27.346 18.214 33.642 1.00 65.88 403 THR A N 1
ATOM 3126 C CA . THR A 1 403 ? -28.273 19.112 32.937 1.00 65.88 403 THR A CA 1
ATOM 3127 C C . THR A 1 403 ? -28.174 20.574 33.384 1.00 65.88 403 THR A C 1
ATOM 3129 O O . THR A 1 403 ? -28.431 21.468 32.587 1.00 65.88 403 THR A O 1
ATOM 3132 N N . ILE A 1 404 ? -27.827 20.862 34.644 1.00 65.25 404 ILE A N 1
ATOM 3133 C CA . ILE A 1 404 ? -27.777 22.249 35.143 1.00 65.25 404 ILE A CA 1
ATOM 3134 C C . ILE A 1 404 ? -26.516 22.971 34.660 1.00 65.25 404 ILE A C 1
ATOM 3136 O O . ILE A 1 404 ? -26.600 24.131 34.252 1.00 65.25 404 ILE A O 1
ATOM 3140 N N . SER A 1 405 ? -25.367 22.287 34.667 1.00 69.00 405 SER A N 1
ATOM 3141 C CA . SER A 1 405 ? -24.112 22.829 34.128 1.00 69.00 405 SER A CA 1
ATOM 3142 C C . SER A 1 405 ? -24.260 23.163 32.641 1.00 69.00 405 SER A C 1
ATOM 3144 O O . SER A 1 405 ? -23.947 24.276 32.212 1.00 69.00 405 SER A O 1
ATOM 3146 N N . ASP A 1 406 ? -24.849 22.240 31.880 1.00 72.81 406 ASP A N 1
ATOM 3147 C CA . ASP A 1 406 ? -25.106 22.406 30.452 1.00 72.81 406 ASP A CA 1
ATOM 3148 C C . ASP A 1 406 ? -26.037 23.590 30.160 1.00 72.81 406 ASP A C 1
ATOM 3150 O O . ASP A 1 406 ? -25.796 24.367 29.234 1.00 72.81 406 ASP A O 1
ATOM 3154 N N . VAL A 1 407 ? -27.073 23.805 30.978 1.00 75.00 407 VAL A N 1
ATOM 3155 C CA . VAL A 1 407 ? -27.976 24.947 30.781 1.00 75.00 407 VAL A CA 1
ATOM 3156 C C . VAL A 1 407 ? -27.298 26.290 31.081 1.00 75.00 407 VAL A C 1
ATOM 3158 O O . VAL A 1 407 ? -27.539 27.257 30.355 1.00 75.00 407 VAL A O 1
ATOM 3161 N N . ILE A 1 408 ? -26.423 26.368 32.090 1.00 77.19 408 ILE A N 1
ATOM 3162 C CA . ILE A 1 408 ? -25.648 27.590 32.374 1.00 77.19 408 ILE A CA 1
ATOM 3163 C C . ILE A 1 408 ? -24.712 27.914 31.199 1.00 77.19 408 ILE A C 1
ATOM 3165 O O . ILE A 1 408 ? -24.616 29.074 30.784 1.00 77.19 408 ILE A O 1
ATOM 3169 N N . LEU A 1 409 ? -24.053 26.902 30.627 1.00 78.06 409 LEU A N 1
ATOM 3170 C CA . LEU A 1 409 ? -23.197 27.065 29.447 1.00 78.06 409 LEU A CA 1
ATOM 3171 C C . LEU A 1 409 ? -23.999 27.529 28.223 1.00 78.06 409 LEU A C 1
ATOM 3173 O O . LEU A 1 409 ? -23.587 28.469 27.538 1.00 78.06 409 LEU A O 1
ATOM 3177 N N . VAL A 1 410 ? -25.178 26.944 27.989 1.00 79.62 410 VAL A N 1
ATOM 3178 C CA . VAL A 1 410 ? -26.090 27.362 26.913 1.00 79.62 410 VAL A CA 1
ATOM 3179 C C . VAL A 1 410 ? -26.571 28.801 27.113 1.00 79.62 410 VAL A C 1
ATOM 3181 O O . VAL A 1 410 ? -26.580 29.574 26.157 1.00 79.62 410 VAL A O 1
ATOM 3184 N N . GLU A 1 411 ? -26.911 29.220 28.333 1.00 81.75 411 GLU A N 1
ATOM 3185 C CA . GLU A 1 411 ? -27.306 30.608 28.604 1.00 81.75 411 GLU A CA 1
ATOM 3186 C C . GLU A 1 411 ? -26.160 31.600 28.348 1.00 81.75 411 GLU A C 1
ATOM 3188 O O . GLU A 1 411 ? -26.383 32.637 27.709 1.00 81.75 411 GLU A O 1
ATOM 3193 N N . LYS A 1 412 ? -24.934 31.278 28.786 1.00 82.00 412 LYS A N 1
ATOM 3194 C CA . LYS A 1 412 ? -23.738 32.091 28.501 1.00 82.00 412 LYS A CA 1
ATOM 3195 C C . LYS A 1 412 ? -23.501 32.218 26.994 1.00 82.00 412 LYS A C 1
ATOM 3197 O O . LYS A 1 412 ? -23.288 33.331 26.507 1.00 82.00 412 LYS A O 1
ATOM 3202 N N . LEU A 1 413 ? -23.590 31.108 26.256 1.00 81.81 413 LEU A N 1
ATOM 3203 C CA . LEU A 1 413 ? -23.449 31.088 24.800 1.00 81.81 413 LEU A CA 1
ATOM 3204 C C . LEU A 1 413 ? -24.512 31.962 24.126 1.00 81.81 413 LEU A C 1
ATOM 3206 O O . LEU A 1 413 ? -24.159 32.870 23.377 1.00 81.81 413 LEU A O 1
ATOM 3210 N N . ILE A 1 414 ? -25.799 31.739 24.414 1.00 81.69 414 ILE A N 1
ATOM 3211 C CA . ILE A 1 414 ? -26.891 32.478 23.763 1.00 81.69 414 ILE A CA 1
ATOM 3212 C C . ILE A 1 414 ? -26.808 33.973 24.086 1.00 81.69 414 ILE A C 1
ATOM 3214 O O . ILE A 1 414 ? -27.033 34.802 23.208 1.00 81.69 414 ILE A O 1
ATOM 3218 N N . SER A 1 415 ? -26.434 34.332 25.317 1.00 81.44 415 SER A N 1
ATOM 3219 C CA . SER A 1 415 ? -26.266 35.736 25.709 1.00 81.44 415 SER A CA 1
ATOM 3220 C C . SER A 1 415 ? -25.189 36.428 24.873 1.00 81.44 415 SER A C 1
ATOM 3222 O O . SER A 1 415 ? -25.424 37.527 24.380 1.00 81.44 415 SER A O 1
ATOM 3224 N N . ARG A 1 416 ? -24.050 35.763 24.637 1.00 80.06 416 ARG A N 1
ATOM 3225 C CA . ARG A 1 416 ? -22.971 36.271 23.771 1.00 80.06 416 ARG A CA 1
ATOM 3226 C C . ARG A 1 416 ? -23.341 36.289 22.294 1.00 80.06 416 ARG A C 1
ATOM 3228 O O . ARG A 1 416 ? -22.981 37.223 21.588 1.00 80.06 416 ARG A O 1
ATOM 3235 N N . VAL A 1 417 ? -24.072 35.283 21.826 1.00 80.12 417 VAL A N 1
ATOM 3236 C CA . VAL A 1 417 ? -24.589 35.239 20.455 1.00 80.12 417 VAL A CA 1
ATOM 3237 C C . VAL A 1 417 ? -25.513 36.432 20.207 1.00 80.12 417 VAL A C 1
ATOM 3239 O O . VAL A 1 417 ? -25.329 37.144 19.225 1.00 80.12 417 VAL A O 1
ATOM 3242 N N . LEU A 1 418 ? -26.441 36.723 21.122 1.00 80.06 418 LEU A N 1
ATOM 3243 C CA . LEU A 1 418 ? -27.388 37.839 21.008 1.00 80.06 418 LEU A CA 1
ATOM 3244 C C . LEU A 1 418 ? -26.742 39.239 21.089 1.00 80.06 418 LEU A C 1
ATOM 3246 O O . LEU A 1 418 ? -27.416 40.218 20.775 1.00 80.06 418 LEU A O 1
ATOM 3250 N N . GLU A 1 419 ? -25.462 39.358 21.468 1.00 83.94 419 GLU A N 1
ATOM 3251 C CA . GLU A 1 419 ? -24.705 40.622 21.378 1.00 83.94 419 GLU A CA 1
ATOM 3252 C C . GLU A 1 419 ? -24.376 41.009 19.920 1.00 83.94 419 GLU A C 1
ATOM 3254 O O . GLU A 1 419 ? -24.040 42.165 19.656 1.00 83.94 419 GLU A O 1
ATOM 3259 N N . GLN A 1 420 ? -24.474 40.072 18.967 1.00 80.94 420 GLN A N 1
ATOM 3260 C CA . GLN A 1 420 ? -24.239 40.319 17.540 1.00 80.94 420 GLN A CA 1
ATOM 3261 C C . GLN A 1 420 ? -25.520 40.733 16.791 1.00 80.94 420 GLN A C 1
ATOM 3263 O O . GLN A 1 420 ? -26.639 40.499 17.242 1.00 80.94 420 GLN A O 1
ATOM 3268 N N . GLU A 1 421 ? -25.365 41.353 15.618 1.00 79.69 421 GLU A N 1
ATOM 3269 C CA . GLU A 1 421 ? -26.496 41.699 14.750 1.00 79.69 421 GLU A CA 1
ATOM 3270 C C . GLU A 1 421 ? -26.992 40.462 13.983 1.00 79.69 421 GLU A C 1
ATOM 3272 O O . GLU A 1 421 ? -26.271 39.897 13.161 1.00 79.69 421 GLU A O 1
ATOM 3277 N N . TRP A 1 422 ? -28.246 40.064 14.217 1.00 78.94 422 TRP A N 1
ATOM 3278 C CA . TRP A 1 422 ? -28.897 38.934 13.543 1.00 78.94 422 TRP A CA 1
ATOM 3279 C C . TRP A 1 422 ? -30.105 39.381 12.728 1.00 78.94 422 TRP A C 1
ATOM 3281 O O . TRP A 1 422 ? -30.702 40.430 12.976 1.00 78.94 422 TRP A O 1
ATOM 3291 N N . SER A 1 423 ? -30.514 38.539 11.776 1.00 84.62 423 SER A N 1
ATOM 3292 C CA . SER A 1 423 ? -31.842 38.679 11.173 1.00 84.62 423 SER A CA 1
ATOM 3293 C C . SER A 1 423 ? -32.936 38.494 12.232 1.00 84.62 423 SER A C 1
ATOM 3295 O O . SER A 1 423 ? -32.751 37.769 13.211 1.00 84.62 423 SER A O 1
ATOM 3297 N N . GLU A 1 424 ? -34.088 39.133 12.028 1.00 80.38 424 GLU A N 1
ATOM 3298 C CA . GLU A 1 424 ? -35.215 39.087 12.970 1.00 80.38 424 GLU A CA 1
ATOM 3299 C C . GLU A 1 424 ? -35.710 37.648 13.224 1.00 80.38 424 GLU A C 1
ATOM 3301 O O . GLU A 1 424 ? -36.079 37.308 14.348 1.00 80.38 424 GLU A O 1
ATOM 3306 N N . GLU A 1 425 ? -35.652 36.782 12.206 1.00 79.56 425 GLU A N 1
ATOM 3307 C CA . GLU A 1 425 ? -36.007 35.361 12.315 1.00 79.56 425 GLU A CA 1
ATOM 3308 C C . GLU A 1 425 ? -35.009 34.588 13.193 1.00 79.56 425 GLU A C 1
ATOM 3310 O O . GLU A 1 425 ? -35.418 33.954 14.164 1.00 79.56 425 GLU A O 1
ATOM 3315 N N . LEU A 1 426 ? -33.700 34.720 12.942 1.00 77.81 426 LEU A N 1
ATOM 3316 C CA . LEU A 1 426 ? -32.664 34.058 13.750 1.00 77.81 426 LEU A CA 1
ATOM 3317 C C . LEU A 1 426 ? -32.645 34.563 15.199 1.00 77.81 426 LEU A C 1
ATOM 3319 O O . LEU A 1 426 ? -32.501 33.768 16.127 1.00 77.81 426 LEU A O 1
ATOM 3323 N N . ALA A 1 427 ? -32.837 35.867 15.416 1.00 79.50 427 ALA A N 1
ATOM 3324 C CA . ALA A 1 427 ? -32.928 36.442 16.758 1.00 79.50 427 ALA A CA 1
ATOM 3325 C C . ALA A 1 427 ? -34.109 35.854 17.549 1.00 79.50 427 ALA A C 1
ATOM 3327 O O . ALA A 1 427 ? -33.993 35.587 18.748 1.00 79.50 427 ALA A O 1
ATOM 3328 N N . LYS A 1 428 ? -35.242 35.612 16.876 1.00 82.19 428 LYS A N 1
ATOM 3329 C CA . LYS A 1 428 ? -36.421 34.982 17.475 1.00 82.19 428 LYS A CA 1
ATOM 3330 C C . LYS A 1 428 ? -36.165 33.520 17.842 1.00 82.19 428 LYS A C 1
ATOM 3332 O O . LYS A 1 428 ? -36.595 33.093 18.917 1.00 82.19 428 LYS A O 1
ATOM 3337 N N . ASP A 1 429 ? -35.456 32.774 17.001 1.00 83.19 429 ASP A N 1
ATOM 3338 C CA . ASP A 1 429 ? -35.103 31.379 17.280 1.00 83.19 429 ASP A CA 1
ATOM 3339 C C . ASP A 1 429 ? -34.141 31.274 18.473 1.00 83.19 429 ASP A C 1
ATOM 3341 O O . ASP A 1 429 ? -34.396 30.507 19.404 1.00 83.19 429 ASP A O 1
ATOM 3345 N N . TRP A 1 430 ? -33.110 32.125 18.528 1.00 83.75 430 TRP A N 1
ATOM 3346 C CA . TRP A 1 430 ? -32.202 32.225 19.677 1.00 83.75 430 TRP A CA 1
ATOM 3347 C C . TRP A 1 430 ? -32.919 32.635 20.971 1.00 83.75 430 TRP A C 1
ATOM 3349 O O . TRP A 1 430 ? -32.699 32.032 22.023 1.00 83.75 430 TRP A O 1
ATOM 3359 N N . ALA A 1 431 ? -33.831 33.610 20.907 1.00 79.75 431 ALA A N 1
ATOM 3360 C CA . ALA A 1 431 ? -34.641 34.014 22.058 1.00 79.75 431 ALA A CA 1
ATOM 3361 C C . ALA A 1 431 ? -35.582 32.892 22.538 1.00 79.75 431 ALA A C 1
ATOM 3363 O O . ALA A 1 431 ? -35.805 32.726 23.743 1.00 79.75 431 ALA A O 1
ATOM 3364 N N . THR A 1 432 ? -36.118 32.098 21.607 1.00 82.69 432 THR A N 1
ATOM 3365 C CA . THR A 1 432 ? -36.948 30.926 21.921 1.00 82.69 432 THR A CA 1
ATOM 3366 C C . THR A 1 432 ? -36.120 29.852 22.620 1.00 82.69 432 THR A C 1
ATOM 3368 O O . THR A 1 432 ? -36.538 29.347 23.663 1.00 82.69 432 THR A O 1
ATOM 3371 N N . LEU A 1 433 ? -34.921 29.560 22.106 1.00 79.06 433 LEU A N 1
ATOM 3372 C CA . LEU A 1 433 ? -33.980 28.616 22.708 1.00 79.06 433 LEU A CA 1
ATOM 3373 C C . LEU A 1 433 ? -33.596 29.031 24.139 1.00 79.06 433 LEU A C 1
ATOM 3375 O O . LEU A 1 433 ? -33.658 28.209 25.051 1.00 79.06 433 LEU A O 1
ATOM 3379 N N . LEU A 1 434 ? -33.295 30.317 24.358 1.00 78.81 434 LEU A N 1
ATOM 3380 C CA . LEU A 1 434 ? -32.987 30.863 25.685 1.00 78.81 434 LEU A CA 1
ATOM 3381 C C . LEU A 1 434 ? -34.160 30.700 26.656 1.00 78.81 434 LEU A C 1
ATOM 3383 O O . LEU A 1 434 ? -33.976 30.342 27.818 1.00 78.81 434 LEU A O 1
ATOM 3387 N N . THR A 1 435 ? -35.380 30.950 26.177 1.00 77.88 435 THR A N 1
ATOM 3388 C CA . THR A 1 435 ? -36.600 30.795 26.978 1.00 77.88 435 THR A CA 1
ATOM 3389 C C . THR A 1 435 ? -36.814 29.335 27.381 1.00 77.88 435 THR A C 1
ATOM 3391 O O . THR A 1 435 ? -37.162 29.066 28.529 1.00 77.88 435 THR A O 1
ATOM 3394 N N . LEU A 1 436 ? -36.571 28.389 26.466 1.00 75.62 436 LEU A N 1
ATOM 3395 C CA . LEU A 1 436 ? -36.671 26.951 26.736 1.00 75.62 436 LEU A CA 1
ATOM 3396 C C . LEU A 1 436 ? -35.604 26.475 27.727 1.00 75.62 436 LEU A C 1
ATOM 3398 O O . LEU A 1 436 ? -35.940 25.772 28.678 1.00 75.62 436 LEU A O 1
ATOM 3402 N N . ALA A 1 437 ? -34.351 26.896 27.543 1.00 71.56 437 ALA A N 1
ATOM 3403 C CA . ALA A 1 437 ? -33.256 26.589 28.459 1.00 71.56 437 ALA A CA 1
ATOM 3404 C C . ALA A 1 437 ? -33.575 27.087 29.884 1.00 71.56 437 ALA A C 1
ATOM 3406 O O . ALA A 1 437 ? -33.556 26.313 30.841 1.00 71.56 437 ALA A O 1
ATOM 3407 N N . ARG A 1 438 ? -34.018 28.345 30.020 1.00 72.44 438 ARG A N 1
ATOM 3408 C CA . ARG A 1 438 ? -34.451 28.919 31.307 1.00 72.44 438 ARG A CA 1
ATOM 3409 C C . ARG A 1 438 ? -35.650 28.196 31.918 1.00 72.44 438 ARG A C 1
ATOM 3411 O O . ARG A 1 438 ? -35.680 27.987 33.126 1.00 72.44 438 ARG A O 1
ATOM 3418 N N . ALA A 1 439 ? -36.623 27.781 31.107 1.00 69.69 439 ALA A N 1
ATOM 3419 C CA . ALA A 1 439 ? -37.766 27.008 31.592 1.00 69.69 439 ALA A CA 1
ATOM 3420 C C . ALA A 1 439 ? -37.346 25.638 32.160 1.00 69.69 439 ALA A C 1
ATOM 3422 O O . ALA A 1 439 ? -37.943 25.181 33.134 1.00 69.69 439 ALA A O 1
ATOM 3423 N N . ARG A 1 440 ? -36.301 25.003 31.610 1.00 66.50 440 ARG A N 1
ATOM 3424 C CA . ARG A 1 440 ? -35.755 23.736 32.126 1.00 66.50 440 ARG A CA 1
ATOM 3425 C C . ARG A 1 440 ? -34.989 23.894 33.439 1.00 66.50 440 ARG A C 1
ATOM 3427 O O . ARG A 1 440 ? -35.134 23.023 34.292 1.00 66.50 440 ARG A O 1
ATOM 3434 N N . LEU A 1 441 ? -34.283 25.012 33.657 1.00 60.94 441 LEU A N 1
ATOM 3435 C CA . LEU A 1 441 ? -33.728 25.339 34.986 1.00 60.94 441 LEU A CA 1
ATOM 3436 C C . LEU A 1 441 ? -34.831 25.353 36.046 1.00 60.94 441 LEU A C 1
ATOM 3438 O O . LEU A 1 441 ? -34.623 24.887 37.162 1.00 60.94 441 LEU A O 1
ATOM 3442 N N . CYS A 1 442 ? -36.026 25.829 35.687 1.00 55.34 442 CYS A N 1
ATOM 3443 C CA . CYS A 1 442 ? -37.162 25.778 36.592 1.00 55.34 442 CYS A CA 1
ATOM 3444 C C . CYS A 1 442 ? -37.589 24.323 36.882 1.00 55.34 442 CYS A C 1
ATOM 3446 O O . CYS A 1 442 ? -37.831 23.991 38.028 1.00 55.34 442 CYS A O 1
ATOM 3448 N N . GLU A 1 443 ? -37.616 23.396 35.924 1.00 57.84 443 GLU A N 1
ATOM 3449 C CA . GLU A 1 443 ? -38.139 22.031 36.156 1.00 57.84 443 GLU A CA 1
ATOM 3450 C C . GLU A 1 443 ? -37.351 21.152 37.164 1.00 57.84 443 GLU A C 1
ATOM 3452 O O . GLU A 1 443 ? -37.930 20.187 37.672 1.00 57.84 443 GLU A O 1
ATOM 3457 N N . SER A 1 444 ? -36.095 21.482 37.520 1.00 54.72 444 SER A N 1
ATOM 3458 C CA . SER A 1 444 ? -35.275 20.754 38.520 1.00 54.72 444 SER A CA 1
ATOM 3459 C C . SER A 1 444 ? -34.886 21.612 39.752 1.00 54.72 444 SER A C 1
ATOM 3461 O O . SER A 1 444 ? -33.712 21.909 39.981 1.00 54.72 444 SER A O 1
ATOM 3463 N N . PRO A 1 445 ? -35.858 21.996 40.607 1.00 47.44 445 PRO A N 1
ATOM 3464 C CA . PRO A 1 445 ? -35.684 22.933 41.726 1.00 47.44 445 PRO A CA 1
ATOM 3465 C C . PRO A 1 445 ? -34.560 22.606 42.710 1.00 47.44 445 PRO A C 1
ATOM 3467 O O . PRO A 1 445 ? -34.005 23.490 43.342 1.00 47.44 445 PRO A O 1
ATOM 3470 N N . ILE A 1 446 ? -34.340 21.315 42.964 1.00 45.25 446 ILE A N 1
ATOM 3471 C CA . ILE A 1 446 ? -33.618 20.830 44.149 1.00 45.25 446 ILE A CA 1
ATOM 3472 C C . ILE A 1 446 ? -32.118 20.842 43.889 1.00 45.25 446 ILE A C 1
ATOM 3474 O O . ILE A 1 446 ? -31.344 21.234 44.750 1.00 45.25 446 ILE A O 1
ATOM 3478 N N . GLU A 1 447 ? -31.733 20.429 42.687 1.00 50.38 447 GLU A N 1
ATOM 3479 C CA . GLU A 1 447 ? -30.340 20.354 42.261 1.00 50.38 447 GLU A CA 1
ATOM 3480 C C . GLU A 1 447 ? -29.848 21.717 41.772 1.00 50.38 447 GLU A C 1
ATOM 3482 O O . GLU A 1 447 ? -28.682 22.048 41.961 1.00 50.38 447 GLU A O 1
ATOM 3487 N N . LEU A 1 448 ? -30.758 22.555 41.253 1.00 45.72 448 LEU A N 1
ATOM 3488 C CA . LEU A 1 448 ? -30.473 23.951 40.934 1.00 45.72 448 LEU A CA 1
ATOM 3489 C C . LEU A 1 448 ? -30.057 24.732 42.187 1.00 45.72 448 LEU A C 1
ATOM 3491 O O . LEU A 1 448 ? -29.157 25.554 42.114 1.00 45.72 448 LEU A O 1
ATOM 3495 N N . ILE A 1 449 ? -30.662 24.455 43.344 1.00 47.91 449 ILE A N 1
ATOM 3496 C CA . ILE A 1 449 ? -30.309 25.115 44.609 1.00 47.91 449 ILE A CA 1
ATOM 3497 C C . ILE A 1 449 ? -28.921 24.676 45.094 1.00 47.91 449 ILE A C 1
ATOM 3499 O O . ILE A 1 449 ? -28.123 25.542 45.420 1.00 47.91 449 ILE A O 1
ATOM 3503 N N . ASP A 1 450 ? -28.582 23.383 45.046 1.00 53.31 450 ASP A N 1
ATOM 3504 C CA . ASP A 1 450 ? -27.235 22.891 45.407 1.00 53.31 450 ASP A CA 1
ATOM 3505 C C . ASP A 1 450 ? -26.127 23.471 44.491 1.00 53.31 450 ASP A C 1
ATOM 3507 O O . ASP A 1 450 ? -25.018 23.763 44.947 1.00 53.31 450 ASP A O 1
ATOM 3511 N N . VAL A 1 451 ? -26.410 23.653 43.192 1.00 53.62 451 VAL A N 1
ATOM 3512 C CA . VAL A 1 451 ? -25.461 24.231 42.218 1.00 53.62 451 VAL A CA 1
ATOM 3513 C C . VAL A 1 451 ? -25.385 25.761 42.333 1.00 53.62 451 VAL A C 1
ATOM 3515 O O . VAL A 1 451 ? -24.294 26.326 42.298 1.00 53.62 451 VAL A O 1
ATOM 3518 N N . LEU A 1 452 ? -26.512 26.453 42.526 1.00 50.72 452 LEU A N 1
ATOM 3519 C CA . LEU A 1 452 ? -26.542 27.910 42.709 1.00 50.72 452 LEU A CA 1
ATOM 3520 C C . LEU A 1 452 ? -26.001 28.347 44.081 1.00 50.72 452 LEU A C 1
ATOM 3522 O O . LEU A 1 452 ? -25.431 29.426 44.174 1.00 50.72 452 LEU A O 1
ATOM 3526 N N . GLU A 1 453 ? -26.110 27.524 45.131 1.00 51.31 453 GLU A N 1
ATOM 3527 C CA . GLU A 1 453 ? -25.505 27.793 46.450 1.00 51.31 453 GLU A CA 1
ATOM 3528 C C . GLU A 1 453 ? -23.969 27.684 46.445 1.00 51.31 453 GLU A C 1
ATOM 3530 O O . GLU A 1 453 ? -23.313 28.193 47.355 1.00 51.31 453 GLU A O 1
ATOM 3535 N N . THR A 1 454 ? -23.384 27.041 45.428 1.00 52.44 454 THR A N 1
ATOM 3536 C CA . THR A 1 454 ? -21.925 26.914 45.253 1.00 52.44 454 THR A CA 1
ATOM 3537 C C . THR A 1 454 ? -21.349 27.873 44.203 1.00 52.44 454 THR A C 1
ATOM 3539 O O . THR A 1 454 ? -20.129 27.994 44.098 1.00 52.44 454 THR A O 1
ATOM 3542 N N . SER A 1 455 ? -22.204 28.590 43.468 1.00 50.12 455 SER A N 1
ATOM 3543 C CA . SER A 1 455 ? -21.837 29.605 42.476 1.00 50.12 455 SER A CA 1
ATOM 3544 C C . SER A 1 455 ? -21.851 31.002 43.110 1.00 50.12 455 SER A C 1
ATOM 3546 O O . SER A 1 455 ? -22.832 31.389 43.736 1.00 50.12 455 SER A O 1
ATOM 3548 N N . GLU A 1 456 ? -20.778 31.785 42.950 1.00 50.56 456 GLU A N 1
ATOM 3549 C CA . GLU A 1 456 ? -20.631 33.100 43.608 1.00 50.56 456 GLU A CA 1
ATOM 3550 C C . GLU A 1 456 ? -21.586 34.204 43.078 1.00 50.56 456 GLU A C 1
ATOM 3552 O O . GLU A 1 456 ? -21.612 35.298 43.642 1.00 50.56 456 GLU A O 1
ATOM 3557 N N . ASP A 1 457 ? -22.416 33.933 42.058 1.00 48.09 457 ASP A N 1
ATOM 3558 C CA . ASP A 1 457 ? -23.068 34.971 41.237 1.00 48.09 457 ASP A CA 1
ATOM 3559 C C . ASP A 1 457 ? -24.619 35.086 41.328 1.00 48.09 457 ASP A C 1
ATOM 3561 O O . ASP A 1 457 ? -25.194 35.871 40.570 1.00 48.09 457 ASP A O 1
ATOM 3565 N N . TYR A 1 458 ? -25.344 34.375 42.216 1.00 48.03 458 TYR A N 1
ATOM 3566 C CA . TYR A 1 458 ? -26.835 34.330 42.182 1.00 48.03 458 TYR A CA 1
ATOM 3567 C C . TYR A 1 458 ? -27.606 34.859 43.424 1.00 48.03 458 TYR A C 1
ATOM 3569 O O . TYR A 1 458 ? -27.172 34.735 44.566 1.00 48.03 458 TYR A O 1
ATOM 3577 N N . ASP A 1 459 ? -28.797 35.444 43.191 1.00 55.78 459 ASP A N 1
ATOM 3578 C CA . ASP A 1 459 ? -29.675 36.114 44.181 1.00 55.78 459 ASP A CA 1
ATOM 3579 C C . ASP A 1 459 ? -30.582 35.139 44.974 1.00 55.78 459 ASP A C 1
ATOM 3581 O O . ASP A 1 459 ? -31.427 34.435 44.414 1.00 55.78 459 ASP A O 1
ATOM 3585 N N . HIS A 1 460 ? -30.458 35.140 46.306 1.00 49.53 460 HIS A N 1
ATOM 3586 C CA . HIS A 1 460 ? -31.119 34.213 47.236 1.00 49.53 460 HIS A CA 1
ATOM 3587 C C . HIS A 1 460 ? -32.653 34.338 47.335 1.00 49.53 460 HIS A C 1
ATOM 3589 O O . HIS A 1 460 ? -33.308 33.400 47.797 1.00 49.53 460 HIS A O 1
ATOM 3595 N N . GLN A 1 461 ? -33.259 35.460 46.933 1.00 43.94 461 GLN A N 1
ATOM 3596 C CA . GLN A 1 461 ? -34.703 35.669 47.125 1.00 43.94 461 GLN A CA 1
ATOM 3597 C C . GLN A 1 461 ? -35.561 34.867 46.126 1.00 43.94 461 GLN A C 1
ATOM 3599 O O . GLN A 1 461 ? -36.658 34.431 46.472 1.00 43.94 461 GLN A O 1
ATOM 3604 N N . ALA A 1 462 ? -35.047 34.608 44.919 1.00 49.69 462 ALA A N 1
ATOM 3605 C CA . ALA A 1 462 ? -35.739 33.838 43.880 1.00 49.69 462 ALA A CA 1
ATOM 3606 C C . ALA A 1 462 ? -35.833 32.331 44.201 1.00 49.69 462 ALA A C 1
ATOM 3608 O O . ALA A 1 462 ? -36.748 31.645 43.749 1.00 49.69 462 ALA A O 1
ATOM 3609 N N . VAL A 1 463 ? -34.914 31.826 45.028 1.00 50.41 463 VAL A N 1
ATOM 3610 C CA . VAL A 1 463 ? -34.839 30.418 45.445 1.00 50.41 463 VAL A CA 1
ATOM 3611 C C . VAL A 1 463 ? -35.980 30.032 46.402 1.00 50.41 463 VAL A C 1
ATOM 3613 O O . VAL A 1 463 ? -36.470 28.901 46.375 1.00 50.41 463 VAL A O 1
ATOM 3616 N N . ALA A 1 464 ? -36.451 30.970 47.228 1.00 46.00 464 ALA A N 1
ATOM 3617 C CA . ALA A 1 464 ? -37.419 30.694 48.290 1.00 46.00 464 ALA A CA 1
ATOM 3618 C C . ALA A 1 464 ? -38.855 30.456 47.778 1.00 46.00 464 ALA A C 1
ATOM 3620 O O . ALA A 1 464 ? -39.551 29.579 48.291 1.00 46.00 464 ALA A O 1
ATOM 3621 N N . ASP A 1 465 ? -39.284 31.177 46.741 1.00 44.66 465 ASP A N 1
ATOM 3622 C CA . ASP A 1 465 ? -40.655 31.102 46.209 1.00 44.66 465 ASP A CA 1
ATOM 3623 C C . ASP A 1 465 ? -40.922 29.806 45.415 1.00 44.66 465 ASP A C 1
ATOM 3625 O O . ASP A 1 465 ? -42.067 29.394 45.218 1.00 44.66 465 ASP A O 1
ATOM 3629 N N . TYR A 1 466 ? -39.859 29.118 44.990 1.00 48.25 466 TYR A N 1
ATOM 3630 C CA . TYR A 1 466 ? -39.924 27.924 44.148 1.00 48.25 466 TYR A CA 1
ATOM 3631 C C . TYR A 1 466 ? -40.120 26.616 44.953 1.00 48.25 466 TYR A C 1
ATOM 3633 O O . TYR A 1 466 ? -40.603 25.604 44.438 1.00 48.25 466 TYR A O 1
ATOM 3641 N N . ALA A 1 467 ? -39.819 26.635 46.256 1.00 42.75 467 ALA A N 1
ATOM 3642 C CA . ALA A 1 467 ? -39.827 25.456 47.125 1.00 42.75 467 ALA A CA 1
ATOM 3643 C C . ALA A 1 467 ? -41.234 24.929 47.504 1.00 42.75 467 ALA A C 1
ATOM 3645 O O . ALA A 1 467 ? -41.367 23.760 47.885 1.00 42.75 467 ALA A O 1
ATOM 3646 N N . ASP A 1 468 ? -42.293 25.736 47.375 1.00 41.03 468 ASP A N 1
ATOM 3647 C CA . ASP A 1 468 ? -43.633 25.400 47.890 1.00 41.03 468 ASP A CA 1
ATOM 3648 C C . ASP A 1 468 ? -44.510 24.554 46.935 1.00 41.03 468 ASP A C 1
ATOM 3650 O O . ASP A 1 468 ? -45.445 23.881 47.381 1.00 41.03 468 ASP A O 1
ATOM 3654 N N . GLY A 1 469 ? -44.172 24.449 45.642 1.00 43.25 469 GLY A N 1
ATOM 3655 C CA . GLY A 1 469 ? -44.873 23.583 44.667 1.00 43.25 469 GLY A CA 1
ATOM 3656 C C . GLY A 1 469 ? -44.627 22.067 44.835 1.00 43.25 469 GLY A C 1
ATOM 3657 O O . GLY A 1 469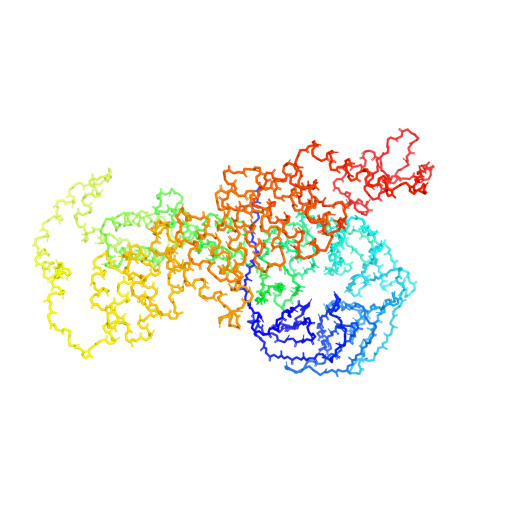 ? -45.265 21.233 44.191 1.00 43.25 469 GLY A O 1
ATOM 3658 N N . ARG A 1 470 ? -43.714 21.691 45.738 1.00 43.81 470 ARG A N 1
ATOM 3659 C CA . ARG A 1 470 ? -43.001 20.400 45.819 1.00 43.81 470 ARG A CA 1
ATOM 3660 C C . ARG A 1 470 ? -43.785 19.221 46.429 1.00 43.81 470 ARG A C 1
ATOM 3662 O O . ARG A 1 470 ? -43.328 18.082 46.370 1.00 43.81 470 ARG A O 1
ATOM 3669 N N . LYS A 1 471 ? -44.967 19.429 47.021 1.00 36.53 471 LYS A N 1
ATOM 3670 C CA . LYS A 1 471 ? -45.652 18.383 47.823 1.00 36.53 471 LYS A CA 1
ATOM 3671 C C . LYS A 1 471 ? -46.520 17.392 47.031 1.00 36.53 471 LYS A C 1
ATOM 3673 O O . LYS A 1 471 ? -46.872 16.350 47.575 1.00 36.53 471 LYS A O 1
ATOM 3678 N N . MET A 1 472 ? -46.850 17.666 45.767 1.00 37.22 472 MET A N 1
ATOM 3679 C CA . MET A 1 472 ? -47.851 16.881 45.019 1.00 37.22 472 MET A CA 1
ATOM 3680 C C . MET A 1 472 ? -47.259 15.790 44.104 1.00 37.22 472 MET A C 1
ATOM 3682 O O . MET A 1 472 ? -47.938 14.814 43.795 1.00 37.22 472 MET A O 1
ATOM 3686 N N . VAL A 1 473 ? -45.983 15.902 43.719 1.00 39.16 473 VAL A N 1
ATOM 3687 C CA . VAL A 1 473 ? -45.318 14.985 42.766 1.00 39.16 473 VAL A CA 1
ATOM 3688 C C . VAL A 1 473 ? -44.751 13.729 43.452 1.00 39.16 473 VAL A C 1
ATOM 3690 O O . VAL A 1 473 ? -44.770 12.638 42.881 1.00 39.16 473 VAL A O 1
ATOM 3693 N N . ASN A 1 474 ? -44.365 13.833 44.729 1.00 37.28 474 ASN A N 1
ATOM 3694 C CA . ASN A 1 474 ? -43.772 12.730 45.501 1.00 37.28 474 ASN A CA 1
ATOM 3695 C C . ASN A 1 474 ? -44.706 11.521 45.723 1.00 37.28 474 ASN A C 1
ATOM 3697 O O . ASN A 1 474 ? -44.231 10.436 46.044 1.00 37.28 474 ASN A O 1
ATOM 3701 N N . ALA A 1 475 ? -46.019 11.662 45.520 1.00 35.31 475 ALA A N 1
ATOM 3702 C CA . ALA A 1 475 ? -46.975 10.562 45.673 1.00 35.31 475 ALA A CA 1
ATOM 3703 C C . ALA A 1 475 ? -47.058 9.629 44.445 1.00 35.31 475 ALA A C 1
ATOM 3705 O O . ALA A 1 475 ? -47.552 8.510 44.565 1.00 35.31 475 ALA A O 1
ATOM 3706 N N . GLN A 1 476 ? -46.580 10.056 43.268 1.00 37.12 476 GLN A N 1
ATOM 3707 C CA . GLN A 1 476 ? -46.725 9.291 42.018 1.00 37.12 476 GLN A CA 1
ATOM 3708 C C . GLN A 1 476 ? -45.494 8.438 41.662 1.00 37.12 476 GLN A C 1
ATOM 3710 O O . GLN A 1 476 ? -45.632 7.451 40.941 1.00 37.12 476 GLN A O 1
ATOM 3715 N N . LEU A 1 477 ? -44.311 8.756 42.204 1.00 34.38 477 LEU A N 1
ATOM 3716 C CA . LEU A 1 477 ? -43.064 8.024 41.928 1.00 34.38 477 LEU A CA 1
ATOM 3717 C C . LEU A 1 477 ? -42.968 6.670 42.655 1.00 34.38 477 LEU A C 1
ATOM 3719 O O . LEU A 1 477 ? -42.381 5.730 42.133 1.00 34.38 477 LEU A O 1
ATOM 3723 N N . VAL A 1 478 ? -43.606 6.544 43.823 1.00 37.34 478 VAL A N 1
ATOM 3724 C CA . VAL A 1 478 ? -43.596 5.320 44.650 1.00 37.34 478 VAL A CA 1
ATOM 3725 C C . VAL A 1 478 ? -44.321 4.142 43.970 1.00 37.34 478 VAL A C 1
ATOM 3727 O O . VAL A 1 478 ? -44.131 2.993 44.350 1.00 37.34 478 VAL A O 1
ATOM 3730 N N . LEU A 1 479 ? -45.121 4.398 42.926 1.00 35.34 479 LEU A N 1
ATOM 3731 C CA . LEU A 1 479 ? -45.922 3.384 42.229 1.00 35.34 479 LEU A CA 1
ATOM 3732 C C . LEU A 1 479 ? -45.253 2.776 40.976 1.00 35.34 479 LEU A C 1
ATOM 3734 O O . LEU A 1 479 ? -45.831 1.860 40.395 1.00 35.34 479 LEU A O 1
ATOM 3738 N N . ARG A 1 480 ? -44.073 3.250 40.533 1.00 38.19 480 ARG A N 1
ATOM 3739 C CA . ARG A 1 480 ? -43.423 2.777 39.282 1.00 38.19 480 ARG A CA 1
ATOM 3740 C C . ARG A 1 480 ? -42.144 1.953 39.456 1.00 38.19 480 ARG A C 1
ATOM 3742 O O . ARG A 1 480 ? -41.743 1.279 38.513 1.00 38.19 480 ARG A O 1
ATOM 3749 N N . THR A 1 481 ? -41.525 1.957 40.627 1.00 39.31 481 THR A N 1
ATOM 3750 C CA . THR A 1 481 ? -40.268 1.251 40.914 1.00 39.31 481 THR A CA 1
ATOM 3751 C C . THR A 1 481 ? -40.523 0.032 41.802 1.00 39.31 481 THR A C 1
ATOM 3753 O O . THR A 1 481 ? -40.274 0.055 43.003 1.00 39.31 481 THR A O 1
ATOM 3756 N N . ILE A 1 482 ? -41.000 -1.076 41.219 1.00 36.97 482 ILE A N 1
ATOM 3757 C CA . ILE A 1 482 ? -40.741 -2.396 41.816 1.00 36.97 482 ILE A CA 1
ATOM 3758 C C . ILE A 1 482 ? -39.263 -2.697 41.557 1.00 36.97 482 ILE A C 1
ATOM 3760 O O . ILE A 1 482 ? -38.873 -3.202 40.509 1.00 36.97 482 ILE A O 1
ATOM 3764 N N . SER A 1 483 ? -38.442 -2.304 42.522 1.00 43.66 483 SER A N 1
ATOM 3765 C CA . SER A 1 483 ? -37.033 -2.641 42.684 1.00 43.66 483 SER A CA 1
ATOM 3766 C C . SER A 1 483 ? -36.924 -3.793 43.692 1.00 43.66 483 SER A C 1
ATOM 3768 O O . SER A 1 483 ? -36.588 -3.574 44.856 1.00 43.66 483 SER A O 1
ATOM 3770 N N . GLY A 1 484 ? -37.294 -5.005 43.273 1.00 41.22 484 GLY A N 1
ATOM 3771 C CA . GLY A 1 484 ? -37.086 -6.233 44.052 1.00 41.22 484 GLY A CA 1
ATOM 3772 C C . GLY A 1 484 ? -35.790 -6.948 43.633 1.00 41.22 484 GLY A C 1
ATOM 3773 O O . GLY A 1 484 ? -35.414 -6.864 42.462 1.00 41.22 484 GLY A O 1
ATOM 3774 N N . PRO A 1 485 ? -35.083 -7.644 44.544 1.00 45.03 485 PRO A N 1
ATOM 3775 C CA . PRO A 1 485 ? -33.901 -8.433 44.202 1.00 45.03 485 PRO A CA 1
ATOM 3776 C C . PRO A 1 485 ? -34.282 -9.604 43.282 1.00 45.03 485 PRO A C 1
ATOM 3778 O O . PRO A 1 485 ? -35.269 -10.295 43.525 1.00 45.03 485 PRO A O 1
ATOM 3781 N N . LEU A 1 486 ? -33.458 -9.876 42.264 1.00 42.94 486 LEU A N 1
ATOM 3782 C CA . LEU A 1 486 ? -33.630 -10.952 41.268 1.00 42.94 486 LEU A CA 1
ATOM 3783 C C . LEU A 1 486 ? -33.929 -12.342 41.888 1.00 42.94 486 LEU A C 1
ATOM 3785 O O . LEU A 1 486 ? -34.540 -13.193 41.248 1.00 42.94 486 LEU A O 1
ATOM 3789 N N . ASN A 1 487 ? -33.566 -12.549 43.159 1.00 40.00 487 ASN A N 1
ATOM 3790 C CA . ASN A 1 487 ? -33.901 -13.731 43.959 1.00 40.00 487 ASN A CA 1
ATOM 3791 C C . ASN A 1 487 ? -35.413 -14.008 44.086 1.00 40.00 487 ASN A C 1
ATOM 3793 O O . ASN A 1 487 ? -35.793 -15.162 44.267 1.00 40.00 487 ASN A O 1
ATOM 3797 N N . GLU A 1 488 ? -36.277 -12.994 43.972 1.00 42.75 488 GLU A N 1
ATOM 3798 C CA . GLU A 1 488 ? -37.740 -13.166 43.988 1.00 42.75 488 GLU A CA 1
ATOM 3799 C C . GLU A 1 488 ? -38.316 -13.520 42.609 1.00 42.75 488 GLU A C 1
ATOM 3801 O O . GLU A 1 488 ? -39.349 -14.177 42.530 1.00 42.75 488 GLU A O 1
ATOM 3806 N N . ALA A 1 489 ? -37.632 -13.165 41.517 1.00 42.28 489 ALA A N 1
ATOM 3807 C CA . ALA A 1 489 ? -38.001 -13.618 40.173 1.00 42.28 489 ALA A CA 1
ATOM 3808 C C . ALA A 1 489 ? -37.605 -15.090 39.939 1.00 42.28 489 ALA A C 1
ATOM 3810 O O . ALA A 1 489 ? -38.271 -15.807 39.195 1.00 42.28 489 ALA A O 1
ATOM 3811 N N . LEU A 1 490 ? -36.543 -15.552 40.611 1.00 42.56 490 LEU A N 1
ATOM 3812 C CA . LEU A 1 490 ? -36.009 -16.917 40.528 1.00 42.56 490 LEU A CA 1
ATOM 3813 C C . LEU A 1 490 ? -36.748 -17.946 41.407 1.00 42.56 490 LEU A C 1
ATOM 3815 O O . LEU A 1 490 ? -36.511 -19.143 41.255 1.00 42.56 490 LEU A O 1
ATOM 3819 N N . SER A 1 491 ? -37.631 -17.511 42.313 1.00 42.47 491 SER A N 1
ATOM 3820 C CA . SER A 1 491 ? -38.456 -18.390 43.161 1.00 42.47 491 SER A CA 1
ATOM 3821 C C . SER A 1 491 ? -39.827 -18.715 42.558 1.00 42.47 491 SER A C 1
ATOM 3823 O O . SER A 1 491 ? -40.653 -19.355 43.208 1.00 42.47 491 SER A O 1
ATOM 3825 N N . MET A 1 492 ? -40.092 -18.271 41.328 1.00 40.72 492 MET A N 1
ATOM 3826 C CA . MET A 1 492 ? -41.396 -18.420 40.698 1.00 40.72 492 MET A CA 1
ATOM 3827 C C . MET A 1 492 ? -41.455 -19.623 39.733 1.00 40.72 492 MET A C 1
ATOM 3829 O O . MET A 1 492 ? -40.825 -19.631 38.680 1.00 40.72 492 MET A O 1
ATOM 3833 N N . ASP A 1 493 ? -42.284 -20.613 40.078 1.00 35.50 493 ASP A N 1
ATOM 3834 C CA . ASP A 1 493 ? -42.453 -21.928 39.423 1.00 35.50 493 ASP A CA 1
ATOM 3835 C C . ASP A 1 493 ? -43.197 -21.934 38.052 1.00 35.50 493 ASP A C 1
ATOM 3837 O O . ASP A 1 493 ? -43.889 -22.900 37.737 1.00 35.50 493 ASP A O 1
ATOM 3841 N N . TRP A 1 494 ? -43.121 -20.895 37.205 1.00 43.12 494 TRP A N 1
ATOM 3842 C CA . TRP A 1 494 ? -43.945 -20.812 35.967 1.00 43.12 494 TRP A CA 1
ATOM 3843 C C . TRP A 1 494 ? -43.215 -21.002 34.630 1.00 43.12 494 TRP A C 1
ATOM 3845 O O . TRP A 1 494 ? -43.811 -20.758 33.580 1.00 43.12 494 TRP A O 1
ATOM 3855 N N . LEU A 1 495 ? -41.971 -21.483 34.609 1.00 42.03 495 LEU A N 1
ATOM 3856 C CA . LEU A 1 495 ? -41.344 -21.866 33.339 1.00 42.03 495 LEU A CA 1
ATOM 3857 C C . LEU A 1 495 ? -41.804 -23.266 32.914 1.00 42.03 495 LEU A C 1
ATOM 3859 O O . LEU A 1 495 ? -41.235 -24.285 33.297 1.00 42.03 495 LEU A O 1
ATOM 3863 N N . ASP A 1 496 ? -42.881 -23.273 32.129 1.00 43.12 496 ASP A N 1
ATOM 3864 C CA . ASP A 1 496 ? -43.362 -24.409 31.345 1.00 43.12 496 ASP A CA 1
ATOM 3865 C C . ASP A 1 496 ? -42.209 -24.983 30.484 1.00 43.12 496 ASP A C 1
ATOM 3867 O O . ASP A 1 496 ? -41.590 -24.225 29.725 1.00 43.12 496 ASP A O 1
ATOM 3871 N N . PRO A 1 497 ? -41.913 -26.298 30.557 1.00 42.41 497 PRO A N 1
ATOM 3872 C CA . PRO A 1 497 ? -40.901 -26.964 29.730 1.00 42.41 497 PRO A CA 1
ATOM 3873 C C . PRO A 1 497 ? -41.061 -26.735 28.217 1.00 42.41 497 PRO A C 1
ATOM 3875 O O . PRO A 1 497 ? -40.104 -26.898 27.464 1.00 42.41 497 PRO A O 1
ATOM 3878 N N . ALA A 1 498 ? -42.249 -26.329 27.755 1.00 40.72 498 ALA A N 1
ATOM 3879 C CA . ALA A 1 498 ? -42.527 -26.037 26.349 1.00 40.72 498 ALA A CA 1
ATOM 3880 C C . ALA A 1 498 ? -41.872 -24.745 25.804 1.00 40.72 498 ALA A C 1
ATOM 3882 O O . ALA A 1 498 ? -41.890 -24.528 24.592 1.00 40.72 498 ALA A O 1
ATOM 3883 N N . LEU A 1 499 ? -41.299 -23.882 26.656 1.00 44.22 499 LEU A N 1
ATOM 3884 C CA . LEU A 1 499 ? -40.684 -22.600 26.259 1.00 44.22 499 LEU A CA 1
ATOM 3885 C C . LEU A 1 499 ? -39.143 -22.640 26.133 1.00 44.22 499 LEU A C 1
ATOM 3887 O O . LEU A 1 499 ? -38.535 -21.606 25.843 1.00 44.22 499 LEU A O 1
ATOM 3891 N N . SER A 1 500 ? -38.521 -23.813 26.312 1.00 48.44 500 SER A N 1
ATOM 3892 C CA . SER A 1 500 ? -37.061 -24.006 26.426 1.00 48.44 500 SER A CA 1
ATOM 3893 C C . SER A 1 500 ? -36.224 -23.301 25.338 1.00 48.44 500 SER A C 1
ATOM 3895 O O . SER A 1 500 ? -35.443 -22.426 25.703 1.00 48.44 500 SER A O 1
ATOM 3897 N N . PRO A 1 501 ? -36.439 -23.474 24.018 1.00 46.16 501 PRO A N 1
ATOM 3898 C CA . PRO A 1 501 ? -35.466 -22.979 23.030 1.00 46.16 501 PRO A CA 1
ATOM 3899 C C . PRO A 1 501 ? -35.379 -21.444 22.923 1.00 46.16 501 PRO A C 1
ATOM 3901 O O . PRO A 1 501 ? -34.385 -20.887 22.455 1.00 46.16 501 PRO A O 1
ATOM 3904 N N . LEU A 1 502 ? -36.442 -20.736 23.322 1.00 42.53 502 LEU A N 1
ATOM 3905 C CA . LEU A 1 502 ? -36.562 -19.277 23.188 1.00 42.53 502 LEU A CA 1
ATOM 3906 C C . LEU A 1 502 ? -36.144 -18.557 24.477 1.00 42.53 502 LEU A C 1
ATOM 3908 O O . LEU A 1 502 ? -35.564 -17.471 24.418 1.00 42.53 502 LEU A O 1
ATOM 3912 N N . VAL A 1 503 ? -36.385 -19.194 25.626 1.00 49.16 503 VAL A N 1
ATOM 3913 C CA . VAL A 1 503 ? -35.879 -18.750 26.929 1.00 49.16 503 VAL A CA 1
ATOM 3914 C C . VAL A 1 503 ? -34.369 -18.967 26.998 1.00 49.16 503 VAL A C 1
ATOM 3916 O O . VAL A 1 503 ? -33.670 -18.045 27.404 1.00 49.16 503 VAL A O 1
ATOM 3919 N N . ASP A 1 504 ? -33.848 -20.085 26.486 1.00 51.66 504 ASP A N 1
ATOM 3920 C CA . ASP A 1 504 ? -32.414 -20.401 26.512 1.00 51.66 504 ASP A CA 1
ATOM 3921 C C . ASP A 1 504 ? -31.576 -19.371 25.733 1.00 51.66 504 ASP A C 1
ATOM 3923 O O . ASP A 1 504 ? -30.555 -18.894 26.228 1.00 51.66 504 ASP A O 1
ATOM 3927 N N . ARG A 1 505 ? -32.056 -18.898 24.575 1.00 50.81 505 ARG A N 1
ATOM 3928 C CA . ARG A 1 505 ? -31.369 -17.858 23.781 1.00 50.81 505 ARG A CA 1
ATOM 3929 C C . ARG A 1 505 ? -31.425 -16.468 24.421 1.00 50.81 505 ARG A C 1
ATOM 3931 O O . ARG A 1 505 ? -30.432 -15.740 24.396 1.00 50.81 505 ARG A O 1
ATOM 3938 N N . LEU A 1 506 ? -32.569 -16.090 25.000 1.00 48.06 506 LEU A N 1
ATOM 3939 C CA . LEU A 1 506 ? -32.744 -14.776 25.628 1.00 48.06 506 LEU A CA 1
ATOM 3940 C C . LEU A 1 506 ? -31.973 -14.690 26.952 1.00 48.06 506 LEU A C 1
ATOM 3942 O O . LEU A 1 506 ? -31.320 -13.684 27.229 1.00 48.06 506 LEU A O 1
ATOM 3946 N N . LEU A 1 507 ? -32.008 -15.758 27.752 1.00 52.66 507 LEU A N 1
ATOM 3947 C CA . LEU A 1 507 ? -31.328 -15.826 29.040 1.00 52.66 507 LEU A CA 1
ATOM 3948 C C . LEU A 1 507 ? -29.808 -15.809 28.857 1.00 52.66 507 LEU A C 1
ATOM 3950 O O . LEU A 1 507 ? -29.121 -15.091 29.579 1.00 52.66 507 LEU A O 1
ATOM 3954 N N . LEU A 1 508 ? -29.284 -16.514 27.850 1.00 52.12 508 LEU A N 1
ATOM 3955 C CA . LEU A 1 508 ? -27.850 -16.544 27.574 1.00 52.12 508 LEU A CA 1
ATOM 3956 C C . LEU A 1 508 ? -27.325 -15.231 26.972 1.00 52.12 508 LEU A C 1
ATOM 3958 O O . LEU A 1 508 ? -26.268 -14.750 27.381 1.00 52.12 508 LEU A O 1
ATOM 3962 N N . ALA A 1 509 ? -28.089 -14.588 26.080 1.00 50.88 509 ALA A N 1
ATOM 3963 C CA . ALA A 1 509 ? -27.775 -13.240 25.595 1.00 50.88 509 ALA A CA 1
ATOM 3964 C C . ALA A 1 509 ? -27.770 -12.209 26.741 1.00 50.88 509 ALA A C 1
ATOM 3966 O O . ALA A 1 509 ? -26.923 -11.315 26.782 1.00 50.88 509 ALA A O 1
ATOM 3967 N N . THR A 1 510 ? -28.666 -12.379 27.717 1.00 53.16 510 THR A N 1
ATOM 3968 C CA . THR A 1 510 ? -28.737 -11.527 28.914 1.00 53.16 510 THR A CA 1
ATOM 3969 C C . THR A 1 510 ? -27.588 -11.818 29.894 1.00 53.16 510 THR A C 1
ATOM 3971 O O . THR A 1 510 ? -27.005 -10.880 30.445 1.00 53.16 510 THR A O 1
ATOM 3974 N N . LEU A 1 511 ? -27.190 -13.089 30.055 1.00 54.56 511 LEU A N 1
ATOM 3975 C CA . LEU A 1 511 ? -26.017 -13.519 30.836 1.00 54.56 511 LEU A CA 1
ATOM 3976 C C . LEU A 1 511 ? -24.707 -12.963 30.262 1.00 54.56 511 LEU A C 1
ATOM 3978 O O . LEU A 1 511 ? -23.843 -12.531 31.024 1.00 54.56 511 LEU A O 1
ATOM 3982 N N . LEU A 1 512 ? -24.576 -12.903 28.934 1.00 54.75 512 LEU A N 1
ATOM 3983 C CA . LEU A 1 512 ? -23.409 -12.319 28.268 1.00 54.75 512 LEU A CA 1
ATOM 3984 C C . LEU A 1 512 ? -23.292 -10.801 28.505 1.00 54.75 512 LEU A C 1
ATOM 3986 O O . LEU A 1 512 ? -22.172 -10.291 28.602 1.00 54.75 512 LEU A O 1
ATOM 3990 N N . GLN A 1 513 ? -24.418 -10.088 28.645 1.00 54.06 513 GLN A N 1
ATOM 3991 C CA . GLN A 1 513 ? -24.443 -8.621 28.690 1.00 54.06 513 GLN A CA 1
ATOM 3992 C C . GLN A 1 513 ? -24.506 -7.995 30.096 1.00 54.06 513 GLN A C 1
ATOM 3994 O O . GLN A 1 513 ? -24.021 -6.873 30.240 1.00 54.06 513 GLN A O 1
ATOM 3999 N N . ARG A 1 514 ? -25.105 -8.632 31.123 1.00 54.91 514 ARG A N 1
ATOM 4000 C CA . ARG A 1 514 ? -25.485 -7.893 32.358 1.00 54.91 514 ARG A CA 1
ATOM 4001 C C . ARG A 1 514 ? -25.424 -8.622 33.709 1.00 54.91 514 ARG A C 1
ATOM 4003 O O . ARG A 1 514 ? -25.837 -8.026 34.700 1.00 54.91 514 ARG A O 1
ATOM 4010 N N . ILE A 1 515 ? -24.945 -9.862 33.797 1.00 56.62 515 ILE A N 1
ATOM 4011 C CA . ILE A 1 515 ? -25.055 -10.644 35.046 1.00 56.62 515 ILE A CA 1
ATOM 4012 C C . ILE A 1 515 ? -23.710 -10.730 35.791 1.00 56.62 515 ILE A C 1
ATOM 4014 O O . ILE A 1 515 ? -22.644 -10.741 35.177 1.00 56.62 515 ILE A O 1
ATOM 4018 N N . ASP A 1 516 ? -23.778 -10.727 37.124 1.00 58.62 516 ASP A N 1
ATOM 4019 C CA . ASP A 1 516 ? -22.659 -10.908 38.054 1.00 58.62 516 ASP A CA 1
ATOM 4020 C C . ASP A 1 516 ? -22.372 -12.408 38.317 1.00 58.62 516 ASP A C 1
ATOM 4022 O O . ASP A 1 516 ? -22.896 -13.298 37.647 1.00 58.62 516 ASP A O 1
ATOM 4026 N N . SER A 1 517 ? -21.526 -12.734 39.296 1.00 58.19 517 SER A N 1
ATOM 4027 C CA . SER A 1 517 ? -21.128 -14.119 39.604 1.00 58.19 517 SER A CA 1
ATOM 4028 C C . SER A 1 517 ? -22.280 -15.059 40.015 1.00 58.19 517 SER A C 1
ATOM 4030 O O . SER A 1 517 ? -22.069 -16.271 40.102 1.00 58.19 517 SER A O 1
ATOM 4032 N N . THR A 1 518 ? -23.507 -14.562 40.227 1.00 58.53 518 THR A N 1
ATOM 4033 C CA . THR A 1 518 ? -24.680 -15.401 40.540 1.00 58.53 518 THR A CA 1
ATOM 4034 C C . THR A 1 518 ? -25.224 -16.179 39.334 1.00 58.53 518 THR A C 1
ATOM 4036 O O . THR A 1 518 ? -25.844 -17.230 39.521 1.00 58.53 518 THR A O 1
ATOM 4039 N N . GLY A 1 519 ? -24.920 -15.753 38.099 1.00 63.97 519 GLY A N 1
ATOM 4040 C CA . GLY A 1 519 ? -25.317 -16.454 36.864 1.00 63.97 519 GLY A CA 1
ATOM 4041 C C . GLY A 1 519 ? -24.729 -17.865 36.728 1.00 63.97 519 GLY A C 1
ATOM 4042 O O . GLY A 1 519 ? -25.287 -18.721 36.044 1.00 63.97 519 GLY A O 1
ATOM 4043 N N . VAL A 1 520 ? -23.646 -18.147 37.452 1.00 64.00 520 VAL A N 1
ATOM 4044 C CA . VAL A 1 520 ? -22.936 -19.430 37.448 1.00 64.00 520 VAL A CA 1
ATOM 4045 C C . VAL A 1 520 ? -23.804 -20.581 37.964 1.00 64.00 520 VAL A C 1
ATOM 4047 O O . VAL A 1 520 ? -23.827 -21.654 37.366 1.00 64.00 520 VAL A O 1
ATOM 4050 N N . ALA A 1 521 ? -24.580 -20.360 39.031 1.00 64.44 521 ALA A N 1
ATOM 4051 C CA . ALA A 1 521 ? -25.504 -21.365 39.574 1.00 64.44 521 ALA A CA 1
ATOM 4052 C C . ALA A 1 521 ? -26.582 -21.777 38.556 1.00 64.44 521 ALA A C 1
ATOM 4054 O O . ALA A 1 521 ? -27.082 -22.903 38.573 1.00 64.44 521 ALA A O 1
ATOM 4055 N N . LEU A 1 522 ? -26.916 -20.856 37.655 1.00 62.81 522 LEU A N 1
ATOM 4056 C CA . LEU A 1 522 ? -27.898 -21.045 36.603 1.00 62.81 522 LEU A CA 1
ATOM 4057 C C . LEU A 1 522 ? -27.311 -21.882 35.460 1.00 62.81 522 LEU A C 1
ATOM 4059 O O . LEU A 1 522 ? -27.935 -22.856 35.053 1.00 62.81 522 LEU A O 1
ATOM 4063 N N . VAL A 1 523 ? -26.066 -21.613 35.053 1.00 68.88 523 VAL A N 1
ATOM 4064 C CA . VAL A 1 523 ? -25.334 -22.478 34.108 1.00 68.88 523 VAL A CA 1
ATOM 4065 C C . VAL A 1 523 ? -25.200 -23.903 34.657 1.00 68.88 523 VAL A C 1
ATOM 4067 O O . VAL A 1 523 ? -25.446 -24.859 33.931 1.00 68.88 523 VAL A O 1
ATOM 4070 N N . TYR A 1 524 ? -24.915 -24.072 35.955 1.00 69.75 524 TYR A N 1
ATOM 4071 C CA . TYR A 1 524 ? -24.865 -25.399 36.586 1.00 69.75 524 TYR A CA 1
ATOM 4072 C C . TYR A 1 524 ? -26.200 -26.146 36.537 1.00 69.75 524 TYR A C 1
ATOM 4074 O O . TYR A 1 524 ? -26.225 -27.343 36.262 1.00 69.75 524 TYR A O 1
ATOM 4082 N N . LYS A 1 525 ? -27.311 -25.451 36.807 1.00 65.88 525 LYS A N 1
ATOM 4083 C CA . LYS A 1 525 ? -28.653 -26.052 36.826 1.00 65.88 525 LYS A CA 1
ATOM 4084 C C . LYS A 1 525 ? -29.124 -26.466 35.428 1.00 65.88 525 LYS A C 1
ATOM 4086 O O . LYS A 1 525 ? -29.904 -27.404 35.311 1.00 65.88 525 LYS A O 1
ATOM 4091 N N . TRP A 1 526 ? -28.649 -25.773 34.397 1.00 63.69 526 TRP A N 1
ATOM 4092 C CA . TRP A 1 526 ? -29.051 -25.985 33.005 1.00 63.69 526 TRP A CA 1
ATOM 4093 C C . TRP A 1 526 ? -28.003 -26.726 32.174 1.00 63.69 526 TRP A C 1
ATOM 4095 O O . TRP A 1 526 ? -28.263 -27.017 31.010 1.00 63.69 526 TRP A O 1
ATOM 4105 N N . ARG A 1 527 ? -26.858 -27.084 32.776 1.00 70.12 527 ARG A N 1
ATOM 4106 C CA . ARG A 1 527 ? -25.773 -27.845 32.147 1.00 70.12 527 ARG A CA 1
ATOM 4107 C C . ARG A 1 527 ? -26.332 -29.045 31.403 1.00 70.12 527 ARG A C 1
ATOM 4109 O O . ARG A 1 527 ? -26.180 -29.119 30.200 1.00 70.12 527 ARG A O 1
ATOM 4116 N N . ASP A 1 528 ? -27.029 -29.941 32.088 1.00 66.50 528 ASP A N 1
ATOM 4117 C CA . ASP A 1 528 ? -27.462 -31.203 31.480 1.00 66.50 528 ASP A CA 1
ATOM 4118 C C . ASP A 1 528 ? -28.423 -30.983 30.292 1.00 66.50 528 ASP A C 1
ATOM 4120 O O . ASP A 1 528 ? -28.410 -31.772 29.357 1.00 66.50 528 ASP A O 1
ATOM 4124 N N . LEU A 1 529 ? -29.171 -29.870 30.280 1.00 62.38 529 LEU A N 1
ATOM 4125 C CA . LEU A 1 529 ? -30.093 -29.494 29.202 1.00 62.38 529 LEU A CA 1
ATOM 4126 C C . LEU A 1 529 ? -29.363 -28.878 27.994 1.00 62.38 529 LEU A C 1
ATOM 4128 O O . LEU A 1 529 ? -29.616 -29.246 26.852 1.00 62.38 529 LEU A O 1
ATOM 4132 N N . MET A 1 530 ? -28.406 -27.974 28.242 1.00 64.44 530 MET A N 1
ATOM 4133 C CA . MET A 1 530 ? -27.594 -27.347 27.186 1.00 64.44 530 MET A CA 1
ATOM 4134 C C . MET A 1 530 ? -26.675 -28.345 26.476 1.00 64.44 530 MET A C 1
ATOM 4136 O O . MET A 1 530 ? -26.190 -28.074 25.382 1.00 64.44 530 MET A O 1
ATOM 4140 N N . MET A 1 531 ? -26.435 -29.499 27.096 1.00 63.81 531 MET A N 1
ATOM 4141 C CA . MET A 1 531 ? -25.549 -30.536 26.581 1.00 63.81 531 MET A CA 1
ATOM 4142 C C . MET A 1 531 ? -26.218 -31.489 25.582 1.00 63.81 531 MET A C 1
ATOM 4144 O O . MET A 1 531 ? -25.507 -32.295 24.985 1.00 63.81 531 MET A O 1
ATOM 4148 N N . GLU A 1 532 ? -27.537 -31.395 25.375 1.00 67.50 532 GLU A N 1
ATOM 4149 C CA . GLU A 1 532 ? -28.279 -32.219 24.406 1.00 67.50 532 GLU A CA 1
ATOM 4150 C C . GLU A 1 532 ? -28.343 -31.592 22.995 1.00 67.50 532 GLU A C 1
ATOM 4152 O O . GLU A 1 532 ? -28.617 -32.300 22.024 1.00 67.50 532 GLU A O 1
ATOM 4157 N N . GLU A 1 533 ? -28.029 -30.297 22.845 1.00 73.62 533 GLU A N 1
ATOM 4158 C CA . GLU A 1 533 ? -28.114 -29.564 21.571 1.00 73.62 533 GLU A CA 1
ATOM 4159 C C . GLU A 1 533 ? -26.766 -28.962 21.130 1.00 73.62 533 GLU A C 1
ATOM 4161 O O . GLU A 1 533 ? -26.117 -28.223 21.869 1.00 73.62 533 GLU A O 1
ATOM 4166 N N . ALA A 1 534 ? -26.367 -29.204 19.875 1.00 68.38 534 ALA A N 1
ATOM 4167 C CA . ALA A 1 534 ? -25.090 -28.727 19.323 1.00 68.38 534 ALA A CA 1
ATOM 4168 C C . ALA A 1 534 ? -24.963 -27.186 19.266 1.00 68.38 534 ALA A C 1
ATOM 4170 O O . ALA A 1 534 ? -23.864 -26.648 19.390 1.00 68.38 534 ALA A O 1
ATOM 4171 N N . GLU A 1 535 ? -26.074 -26.457 19.099 1.00 66.88 535 GLU A N 1
ATOM 4172 C CA . GLU A 1 535 ? -26.074 -24.982 19.128 1.00 66.88 535 GLU A CA 1
ATOM 4173 C C . GLU A 1 535 ? -25.802 -24.439 20.542 1.00 66.88 535 GLU A C 1
ATOM 4175 O O . GLU A 1 535 ? -25.062 -23.468 20.717 1.00 66.88 535 GLU A O 1
ATOM 4180 N N . SER A 1 536 ? -26.360 -25.099 21.559 1.00 68.88 536 SER A N 1
ATOM 4181 C CA . SER A 1 536 ? -26.177 -24.759 22.973 1.00 68.88 536 SER A CA 1
ATOM 4182 C C . SER A 1 536 ? -24.739 -25.008 23.437 1.00 68.88 536 SER A C 1
ATOM 4184 O O . SER A 1 536 ? -24.199 -24.240 24.233 1.00 68.88 536 SER A O 1
ATOM 4186 N N . GLU A 1 537 ? -24.067 -26.006 22.861 1.00 71.62 537 GLU A N 1
ATOM 4187 C CA . GLU A 1 537 ? -22.647 -26.273 23.090 1.00 71.62 537 GLU A CA 1
ATOM 4188 C C . GLU A 1 537 ? -21.733 -25.139 22.590 1.00 71.62 537 GLU A C 1
ATOM 4190 O O . GLU A 1 537 ? -20.812 -24.726 23.299 1.00 71.62 537 GLU A O 1
ATOM 4195 N N . GLN A 1 538 ? -21.999 -24.581 21.404 1.00 73.56 538 GLN A N 1
ATOM 4196 C CA . GLN A 1 538 ? -21.205 -23.474 20.852 1.00 73.56 538 GLN A CA 1
ATOM 4197 C C . GLN A 1 538 ? -21.371 -22.184 21.670 1.00 73.56 538 GLN A C 1
ATOM 4199 O O . GLN A 1 538 ? -20.416 -21.434 21.886 1.00 73.56 538 GLN A O 1
ATOM 4204 N N . LEU A 1 539 ? -22.581 -21.954 22.165 1.00 70.00 539 LEU A N 1
ATOM 4205 C CA . LEU A 1 539 ? -22.912 -20.829 23.026 1.00 70.00 539 LEU A CA 1
ATOM 4206 C C . LEU A 1 539 ? -22.284 -20.950 24.423 1.00 70.00 539 LEU A C 1
ATOM 4208 O O . LEU A 1 539 ? -21.756 -19.974 24.963 1.00 70.00 539 LEU A O 1
ATOM 4212 N N . LEU A 1 540 ? -22.285 -22.155 24.993 1.00 75.12 540 LEU A N 1
ATOM 4213 C CA . LEU A 1 540 ? -21.602 -22.453 26.249 1.00 75.12 540 LEU A CA 1
ATOM 4214 C C . LEU A 1 540 ? -20.084 -22.253 26.121 1.00 75.12 540 LEU A C 1
ATOM 4216 O O . LEU A 1 540 ? -19.451 -21.685 27.010 1.00 75.12 540 LEU A O 1
ATOM 4220 N N . LEU A 1 541 ? -19.516 -22.653 24.984 1.00 75.19 541 LEU A N 1
ATOM 4221 C CA . LEU A 1 541 ? -18.114 -22.435 24.636 1.00 75.19 541 LEU A CA 1
ATOM 4222 C C . LEU A 1 541 ? -17.771 -20.938 24.551 1.00 75.19 541 LEU A C 1
ATOM 4224 O O . LEU A 1 541 ? -16.736 -20.509 25.063 1.00 75.19 541 LEU A O 1
ATOM 4228 N N . GLU A 1 542 ? -18.652 -20.116 23.979 1.00 79.00 542 GLU A N 1
ATOM 4229 C CA . GLU A 1 542 ? -18.476 -18.660 23.955 1.00 79.00 542 GLU A CA 1
ATOM 4230 C C . GLU A 1 542 ? -18.587 -18.028 25.354 1.00 79.00 542 GLU A C 1
ATOM 4232 O O . GLU A 1 542 ? -17.813 -17.126 25.690 1.00 79.00 542 GLU A O 1
ATOM 4237 N N . LEU A 1 543 ? -19.494 -18.531 26.198 1.00 79.50 543 LEU A N 1
ATOM 4238 C CA . LEU A 1 543 ? -19.656 -18.077 27.580 1.00 79.50 543 LEU A CA 1
ATOM 4239 C C . LEU A 1 543 ? -18.414 -18.379 28.429 1.00 79.50 543 LEU A C 1
ATOM 4241 O O . LEU A 1 543 ? -17.906 -17.480 29.101 1.00 79.50 543 LEU A O 1
ATOM 4245 N N . VAL A 1 544 ? -17.900 -19.611 28.362 1.00 80.75 544 VAL A N 1
ATOM 4246 C CA . VAL A 1 544 ? -16.678 -20.023 29.073 1.00 80.75 544 VAL A CA 1
ATOM 4247 C C . VAL A 1 544 ? -15.479 -19.195 28.607 1.00 80.75 544 VAL A C 1
ATOM 4249 O O . VAL A 1 544 ? -14.709 -18.725 29.440 1.00 80.75 544 VAL A O 1
ATOM 4252 N N . ARG A 1 545 ? -15.363 -18.911 27.300 1.00 76.94 545 ARG A N 1
ATOM 4253 C CA . ARG A 1 545 ? -14.303 -18.041 26.755 1.00 76.94 545 ARG A CA 1
ATOM 4254 C C . ARG A 1 545 ? -14.405 -16.594 27.236 1.00 76.94 545 ARG A C 1
ATOM 4256 O O . ARG A 1 545 ? -13.390 -15.992 27.565 1.00 76.94 545 ARG A O 1
ATOM 4263 N N . LYS A 1 546 ? -15.611 -16.015 27.269 1.00 79.62 546 LYS A N 1
ATOM 4264 C CA . LYS A 1 546 ? -15.818 -14.606 27.657 1.00 79.62 546 LYS A CA 1
ATOM 4265 C C . LYS A 1 546 ? -15.767 -14.375 29.165 1.00 79.62 546 LYS A C 1
ATOM 4267 O O . LYS A 1 546 ? -15.525 -13.249 29.596 1.00 79.62 546 LYS A O 1
ATOM 4272 N N . ARG A 1 547 ? -16.056 -15.400 29.967 1.00 81.12 547 ARG A N 1
ATOM 4273 C CA . ARG A 1 547 ? -16.231 -15.295 31.422 1.00 81.12 547 ARG A CA 1
ATOM 4274 C C . ARG A 1 547 ? -15.471 -16.393 32.163 1.00 81.12 547 ARG A C 1
ATOM 4276 O O . ARG A 1 547 ? -15.998 -16.951 33.118 1.00 81.12 547 ARG A O 1
ATOM 4283 N N . ALA A 1 548 ? -14.241 -16.685 31.745 1.00 74.56 548 ALA A N 1
ATOM 4284 C CA . ALA A 1 548 ? -13.420 -17.762 32.297 1.00 74.56 548 ALA A CA 1
ATOM 4285 C C . ALA A 1 548 ? -13.428 -17.770 33.838 1.00 74.56 548 ALA A C 1
ATOM 4287 O O . ALA A 1 548 ? -13.883 -18.742 34.426 1.00 74.56 548 ALA A O 1
ATOM 4288 N N . ALA A 1 549 ? -13.125 -16.635 34.482 1.00 78.56 549 ALA A N 1
ATOM 4289 C CA . ALA A 1 549 ? -13.082 -16.459 35.944 1.00 78.56 549 ALA A CA 1
ATOM 4290 C C . ALA A 1 549 ? -14.346 -16.872 36.739 1.00 78.56 549 ALA A C 1
ATOM 4292 O O . ALA A 1 549 ? -14.322 -16.907 37.970 1.00 78.56 549 ALA A O 1
ATOM 4293 N N . TRP A 1 550 ? -15.469 -17.141 36.074 1.00 80.81 550 TRP A N 1
ATOM 4294 C CA . TRP A 1 550 ? -16.707 -17.596 36.706 1.00 80.81 550 TRP A CA 1
ATOM 4295 C C . TRP A 1 550 ? -16.725 -19.094 37.021 1.00 80.81 550 TRP A C 1
ATOM 4297 O O . TRP A 1 550 ? -17.478 -19.529 37.897 1.00 80.81 550 TRP A O 1
ATOM 4307 N N . PHE A 1 551 ? -15.926 -19.892 36.316 1.00 81.25 551 PHE A N 1
ATOM 4308 C CA . PHE A 1 551 ? -15.994 -21.346 36.392 1.00 81.25 551 PHE A CA 1
ATOM 4309 C C . PHE A 1 551 ? -14.885 -21.916 37.282 1.00 81.25 551 PHE A C 1
ATOM 4311 O O . PHE A 1 551 ? -13.781 -21.384 37.365 1.00 81.25 551 PHE A O 1
ATOM 4318 N N . LYS A 1 552 ? -15.158 -23.027 37.971 1.00 84.19 552 LYS A N 1
ATOM 4319 C CA . LYS A 1 552 ? -14.092 -23.797 38.629 1.00 84.19 552 LYS A CA 1
ATOM 4320 C C . LYS A 1 552 ? -13.427 -24.710 37.604 1.00 84.19 552 LYS A C 1
ATOM 4322 O O . LYS A 1 552 ? -14.110 -25.229 36.729 1.00 84.19 552 LYS A O 1
ATOM 4327 N N . GLU A 1 553 ? -12.126 -24.930 37.741 1.00 84.00 553 GLU A N 1
ATOM 4328 C CA . GLU A 1 553 ? -11.326 -25.762 36.829 1.00 84.00 553 GLU A CA 1
ATOM 4329 C C . GLU A 1 553 ? -11.922 -27.163 36.611 1.00 84.00 553 GLU A C 1
ATOM 4331 O O . GLU A 1 553 ? -12.225 -27.522 35.474 1.00 84.00 553 GLU A O 1
ATOM 4336 N N . ASP A 1 554 ? -12.209 -27.894 37.694 1.00 85.81 554 ASP A N 1
ATOM 4337 C CA . ASP A 1 554 ? -12.763 -29.255 37.644 1.00 85.81 554 ASP A CA 1
ATOM 4338 C C . ASP A 1 554 ? -14.105 -29.287 36.915 1.00 85.81 554 ASP A C 1
ATOM 4340 O O . ASP A 1 554 ? -14.407 -30.208 36.170 1.00 85.81 554 ASP A O 1
ATOM 4344 N N . THR A 1 555 ? -14.901 -28.229 37.072 1.00 84.50 555 THR A N 1
ATOM 4345 C CA . THR A 1 555 ? -16.190 -28.115 36.394 1.00 84.50 555 THR A CA 1
ATOM 4346 C C . THR A 1 555 ? -16.028 -27.992 34.892 1.00 84.50 555 THR A C 1
ATOM 4348 O O . THR A 1 555 ? -16.779 -28.620 34.153 1.00 84.50 555 THR A O 1
ATOM 4351 N N . VAL A 1 556 ? -15.093 -27.161 34.428 1.00 84.81 556 VAL A N 1
ATOM 4352 C CA . VAL A 1 556 ? -14.892 -26.994 32.987 1.00 84.81 556 VAL A CA 1
ATOM 4353 C C . VAL A 1 556 ? -14.377 -28.298 32.381 1.00 84.81 556 VAL A C 1
ATOM 4355 O O . VAL A 1 556 ? -14.864 -28.707 31.331 1.00 84.81 556 VAL A O 1
ATOM 4358 N N . ILE A 1 557 ? -13.465 -28.986 33.071 1.00 87.62 557 ILE A N 1
ATOM 4359 C CA . ILE A 1 557 ? -12.970 -30.299 32.643 1.00 87.62 557 ILE A CA 1
ATOM 4360 C C . ILE A 1 557 ? -14.130 -31.301 32.559 1.00 87.62 557 ILE A C 1
ATOM 4362 O O . ILE A 1 557 ? -14.359 -31.854 31.488 1.00 87.62 557 ILE A O 1
ATOM 4366 N N . ASP A 1 558 ? -14.919 -31.453 33.626 1.00 86.00 558 ASP A N 1
ATOM 4367 C CA . ASP A 1 558 ? -16.068 -32.370 33.671 1.00 86.00 558 ASP A CA 1
ATOM 4368 C C . ASP A 1 558 ? -17.116 -32.060 32.591 1.00 86.00 558 ASP A C 1
ATOM 4370 O O . ASP A 1 558 ? -17.782 -32.958 32.077 1.00 86.00 558 ASP A O 1
ATOM 4374 N N . MET A 1 559 ? -17.302 -30.780 32.250 1.00 83.88 559 MET A N 1
ATOM 4375 C CA . MET A 1 559 ? -18.256 -30.368 31.221 1.00 83.88 559 MET A CA 1
ATOM 4376 C C . MET A 1 559 ? -17.812 -30.823 29.831 1.00 83.88 559 MET A C 1
ATOM 4378 O O . MET A 1 559 ? -18.632 -31.328 29.065 1.00 83.88 559 MET A O 1
ATOM 4382 N N . PHE A 1 560 ? -16.534 -30.666 29.498 1.00 85.94 560 PHE A N 1
ATOM 4383 C CA . PHE A 1 560 ? -16.053 -30.921 28.141 1.00 85.94 560 PHE A CA 1
ATOM 4384 C C . PHE A 1 560 ? -15.359 -32.277 27.960 1.00 85.94 560 PHE A C 1
ATOM 4386 O O . PHE A 1 560 ? -14.978 -32.602 26.837 1.00 85.94 560 PHE A O 1
ATOM 4393 N N . GLU A 1 561 ? -15.252 -33.093 29.012 1.00 89.00 561 GLU A N 1
ATOM 4394 C CA . GLU A 1 561 ? -14.563 -34.381 28.961 1.00 89.00 561 GLU A CA 1
ATOM 4395 C C . GLU A 1 561 ? -15.113 -35.319 27.866 1.00 89.00 561 GLU A C 1
ATOM 4397 O O . GLU A 1 561 ? -16.295 -35.670 27.844 1.00 89.00 561 GLU A O 1
ATOM 4402 N N . GLY A 1 562 ? -14.233 -35.765 26.962 1.00 83.31 562 GLY A N 1
ATOM 4403 C CA . GLY A 1 562 ? -14.538 -36.747 25.919 1.00 83.31 562 GLY A CA 1
ATOM 4404 C C . GLY A 1 562 ? -15.201 -36.161 24.672 1.00 83.31 562 GLY A C 1
ATOM 4405 O O . GLY A 1 562 ? -15.700 -36.918 23.834 1.00 83.31 562 GLY A O 1
ATOM 4406 N N . ARG A 1 563 ? -15.226 -34.832 24.535 1.00 83.38 563 ARG A N 1
ATOM 4407 C CA . ARG A 1 563 ? -15.878 -34.139 23.417 1.00 83.38 563 ARG A CA 1
ATOM 4408 C C . ARG A 1 563 ? -14.897 -33.738 22.320 1.00 83.38 563 ARG A C 1
ATOM 4410 O O . ARG A 1 563 ? -13.720 -33.494 22.558 1.00 83.38 563 ARG A O 1
ATOM 4417 N N . ASN A 1 564 ? -15.409 -33.593 21.097 1.00 79.19 564 ASN A N 1
ATOM 4418 C CA . ASN A 1 564 ? -14.590 -33.263 19.922 1.00 79.19 564 ASN A CA 1
ATOM 4419 C C . ASN A 1 564 ? -13.965 -31.856 19.979 1.00 79.19 564 ASN A C 1
ATOM 4421 O O . ASN A 1 564 ? -12.929 -31.624 19.366 1.00 79.19 564 ASN A O 1
ATOM 4425 N N . ASN A 1 565 ? -14.597 -30.929 20.697 1.00 81.88 565 ASN A N 1
ATOM 4426 C CA . ASN A 1 565 ? -14.178 -29.537 20.888 1.00 81.88 565 ASN A CA 1
ATOM 4427 C C . ASN A 1 565 ? -13.447 -29.312 22.225 1.00 81.88 565 ASN A C 1
ATOM 4429 O O . ASN A 1 565 ? -13.160 -28.169 22.576 1.00 81.88 565 ASN A O 1
ATOM 4433 N N . GLU A 1 566 ? -13.154 -30.371 22.986 1.00 88.19 566 GLU A N 1
ATOM 4434 C CA . GLU A 1 566 ? -12.581 -30.259 24.330 1.00 88.19 566 GLU A CA 1
ATOM 4435 C C . GLU A 1 566 ? -11.252 -29.483 24.320 1.00 88.19 566 GLU A C 1
ATOM 4437 O O . GLU A 1 566 ? -11.029 -28.585 25.135 1.00 88.19 566 GLU A O 1
ATOM 4442 N N . LEU A 1 567 ? -10.402 -29.752 23.325 1.00 88.12 567 LEU A N 1
ATOM 4443 C CA . LEU A 1 567 ? -9.137 -29.044 23.134 1.00 88.12 567 LEU A CA 1
ATOM 4444 C C . LEU A 1 567 ? -9.341 -27.540 22.863 1.00 88.12 567 LEU A C 1
ATOM 4446 O O . LEU A 1 567 ? -8.608 -26.716 23.410 1.00 88.12 567 LEU A O 1
ATOM 4450 N N . ASP A 1 568 ? -10.363 -27.175 22.082 1.00 84.06 568 ASP A N 1
ATOM 4451 C CA . ASP A 1 568 ? -10.678 -25.784 21.719 1.00 84.06 568 ASP A CA 1
ATOM 4452 C C . ASP A 1 568 ? -11.221 -24.957 22.895 1.00 84.06 568 ASP A C 1
ATOM 4454 O O . ASP A 1 568 ? -11.246 -23.719 22.831 1.00 84.06 568 ASP A O 1
ATOM 4458 N N . VAL A 1 569 ? -11.686 -25.627 23.952 1.00 83.62 569 VAL A N 1
ATOM 4459 C CA . VAL A 1 569 ? -12.170 -25.005 25.192 1.00 83.62 569 VAL A CA 1
ATOM 4460 C C . VAL A 1 569 ? -11.058 -24.890 26.218 1.00 83.62 569 VAL A C 1
ATOM 4462 O O . VAL A 1 569 ? -10.874 -23.826 26.808 1.00 83.62 569 VAL A O 1
ATOM 4465 N N . ILE A 1 570 ? -10.306 -25.971 26.423 1.00 88.44 570 ILE A N 1
ATOM 4466 C CA . ILE A 1 570 ? -9.269 -26.014 27.454 1.00 88.44 570 ILE A CA 1
ATOM 4467 C C . ILE A 1 570 ? -8.082 -25.119 27.077 1.00 88.44 570 ILE A C 1
ATOM 4469 O O . ILE A 1 570 ? -7.494 -24.488 27.955 1.00 88.44 570 ILE A O 1
ATOM 4473 N N . LEU A 1 571 ? -7.755 -24.996 25.785 1.00 87.31 571 LEU A N 1
ATOM 4474 C CA . LEU A 1 571 ? -6.611 -24.201 25.335 1.00 87.31 571 LEU A CA 1
ATOM 4475 C C . LEU A 1 571 ? -6.714 -22.702 25.705 1.00 87.31 571 LEU A C 1
ATOM 4477 O O . LEU A 1 571 ? -5.764 -22.188 26.295 1.00 87.31 571 LEU A O 1
ATOM 4481 N N . PRO A 1 572 ? -7.823 -21.979 25.435 1.00 84.25 572 PRO A N 1
ATOM 4482 C CA . PRO A 1 572 ? -7.986 -20.602 25.909 1.00 84.25 572 PRO A CA 1
ATOM 4483 C C . PRO A 1 572 ? -7.877 -20.454 27.430 1.00 84.25 572 PRO A C 1
ATOM 4485 O O . PRO A 1 572 ? -7.270 -19.496 27.900 1.00 84.25 572 PRO A O 1
ATOM 4488 N N . LEU A 1 573 ? -8.427 -21.405 28.193 1.00 84.44 573 LEU A N 1
ATOM 4489 C CA . LEU A 1 573 ? -8.400 -21.366 29.658 1.00 84.44 573 LEU A CA 1
ATOM 4490 C C . LEU A 1 573 ? -6.989 -21.549 30.209 1.00 84.44 573 LEU A C 1
ATOM 4492 O O . LEU A 1 573 ? -6.616 -20.869 31.154 1.00 84.44 573 LEU A O 1
ATOM 4496 N N . TYR A 1 574 ? -6.182 -22.406 29.585 1.00 86.38 574 TYR A N 1
ATOM 4497 C CA . TYR A 1 574 ? -4.775 -22.582 29.945 1.00 86.38 574 TYR A CA 1
ATOM 4498 C C . TYR A 1 574 ? -3.948 -21.294 29.798 1.00 86.38 574 TYR A C 1
ATOM 4500 O O . TYR A 1 574 ? -2.983 -21.080 30.532 1.00 86.38 574 TYR A O 1
ATOM 4508 N N . HIS A 1 575 ? -4.317 -20.433 28.847 1.00 85.12 575 HIS A N 1
ATOM 4509 C CA . HIS A 1 575 ? -3.657 -19.147 28.631 1.00 85.12 575 HIS A CA 1
ATOM 4510 C C . HIS A 1 575 ? -4.197 -18.017 29.522 1.00 85.12 575 HIS A C 1
ATOM 4512 O O . HIS A 1 575 ? -3.562 -16.965 29.588 1.00 85.12 575 HIS A O 1
ATOM 4518 N N . ASP A 1 576 ? -5.322 -18.216 30.213 1.00 84.44 576 ASP A N 1
ATOM 4519 C CA . ASP A 1 576 ? -5.863 -17.253 31.174 1.00 84.44 576 ASP A CA 1
ATOM 4520 C C . ASP A 1 576 ? -5.068 -17.314 32.491 1.00 84.44 576 ASP A C 1
ATOM 4522 O O . ASP A 1 576 ? -4.858 -18.382 33.074 1.00 84.44 576 ASP A O 1
ATOM 4526 N N . GLU A 1 577 ? -4.620 -16.154 32.981 1.00 82.38 577 GLU A N 1
ATOM 4527 C CA . GLU A 1 577 ? -3.810 -16.048 34.204 1.00 82.38 577 GLU A CA 1
ATOM 4528 C C . GLU A 1 577 ? -4.506 -16.650 35.434 1.00 82.38 577 GLU A C 1
ATOM 4530 O O . GLU A 1 577 ? -3.836 -17.154 36.338 1.00 82.38 577 GLU A O 1
ATOM 4535 N N . SER A 1 578 ? -5.843 -16.668 35.445 1.00 81.31 578 SER A N 1
ATOM 4536 C CA . SER A 1 578 ? -6.656 -17.230 36.529 1.00 81.31 578 SER A CA 1
ATOM 4537 C C . SER A 1 578 ? -6.457 -18.740 36.699 1.00 81.31 578 SER A C 1
ATOM 4539 O O . SER A 1 578 ? -6.662 -19.259 37.797 1.00 81.31 578 SER A O 1
ATOM 4541 N N . TYR A 1 579 ? -6.036 -19.442 35.639 1.00 82.50 579 TYR A N 1
ATOM 4542 C CA . TYR A 1 579 ? -5.844 -20.899 35.620 1.00 82.50 579 TYR A CA 1
ATOM 4543 C C . TYR A 1 579 ? -4.392 -21.325 35.402 1.00 82.50 579 TYR A C 1
ATOM 4545 O O . TYR A 1 579 ? -4.113 -22.522 35.342 1.00 82.50 579 TYR A O 1
ATOM 4553 N N . ALA A 1 580 ? -3.442 -20.387 35.352 1.00 78.00 580 ALA A N 1
ATOM 4554 C CA . ALA A 1 580 ? -2.032 -20.671 35.070 1.00 78.00 580 ALA A CA 1
ATOM 4555 C C . ALA A 1 580 ? -1.352 -21.632 36.075 1.00 78.00 580 ALA A C 1
ATOM 4557 O O . ALA A 1 580 ? -0.238 -22.098 35.834 1.00 78.00 580 ALA A O 1
ATOM 4558 N N . HIS A 1 581 ? -1.997 -21.921 37.210 1.00 83.19 581 HIS A N 1
ATOM 4559 C CA . HIS A 1 581 ? -1.513 -22.827 38.258 1.00 83.19 581 HIS A CA 1
ATOM 4560 C C . HIS A 1 581 ? -2.346 -24.111 38.411 1.00 83.19 581 HIS A C 1
ATOM 4562 O O . HIS A 1 581 ? -2.117 -24.875 39.350 1.00 83.19 581 HIS A O 1
ATOM 4568 N N . SER A 1 582 ? -3.306 -24.351 37.516 1.00 89.25 582 SER A N 1
ATOM 4569 C CA . SER A 1 582 ? -4.178 -25.525 37.559 1.00 89.25 582 SER A CA 1
ATOM 4570 C C . SER A 1 582 ? -3.460 -26.787 37.078 1.00 89.25 582 SER A C 1
ATOM 4572 O O . SER A 1 582 ? -3.307 -27.012 35.878 1.00 89.25 582 SER A O 1
ATOM 4574 N N . THR A 1 583 ? -3.063 -27.666 38.000 1.00 87.38 583 THR A N 1
ATOM 4575 C CA . THR A 1 583 ? -2.436 -28.949 37.633 1.00 87.38 583 THR A CA 1
ATOM 4576 C C . THR A 1 583 ? -3.419 -29.897 36.941 1.00 87.38 583 THR A C 1
ATOM 4578 O O . THR A 1 583 ? -3.028 -30.636 36.037 1.00 87.38 583 THR A O 1
ATOM 4581 N N . ALA A 1 584 ? -4.701 -29.874 37.321 1.00 88.12 584 ALA A N 1
ATOM 4582 C CA . ALA A 1 584 ? -5.744 -30.692 36.703 1.00 88.12 584 ALA A CA 1
ATOM 4583 C C . ALA A 1 584 ? -5.956 -30.312 35.230 1.00 88.12 584 ALA A C 1
ATOM 4585 O O . ALA A 1 584 ? -5.930 -31.183 34.354 1.00 88.12 584 ALA A O 1
ATOM 4586 N N . LEU A 1 585 ? -6.080 -29.010 34.951 1.00 88.75 585 LEU A N 1
ATOM 4587 C CA . LEU A 1 585 ? -6.272 -28.493 33.600 1.00 88.75 585 LEU A CA 1
ATOM 4588 C C . LEU A 1 585 ? -5.036 -28.728 32.732 1.00 88.75 585 LEU A C 1
ATOM 4590 O O . LEU A 1 585 ? -5.174 -29.193 31.600 1.00 88.75 585 LEU A O 1
ATOM 4594 N N . THR A 1 586 ? -3.831 -28.508 33.269 1.00 89.81 586 THR A N 1
ATOM 4595 C CA . THR A 1 586 ? -2.594 -28.792 32.531 1.00 89.81 586 THR A CA 1
ATOM 4596 C C . THR A 1 586 ? -2.457 -30.277 32.189 1.00 89.81 586 THR A C 1
ATOM 4598 O O . THR A 1 586 ? -2.139 -30.616 31.047 1.00 89.81 586 THR A O 1
ATOM 4601 N N . ASN A 1 587 ? -2.727 -31.180 33.140 1.00 89.25 587 ASN A N 1
ATOM 4602 C CA . ASN A 1 587 ? -2.659 -32.624 32.895 1.00 89.25 587 ASN A CA 1
ATOM 4603 C C . ASN A 1 587 ? -3.676 -33.061 31.831 1.00 89.25 587 ASN A C 1
ATOM 4605 O O . ASN A 1 587 ? -3.346 -33.869 30.958 1.00 89.25 587 ASN A O 1
ATOM 4609 N N . ARG A 1 588 ? -4.898 -32.510 31.868 1.00 91.31 588 ARG A N 1
ATOM 4610 C CA . ARG A 1 588 ? -5.925 -32.814 30.867 1.00 91.31 588 ARG A CA 1
ATOM 4611 C C . ARG A 1 588 ? -5.553 -32.277 29.487 1.00 91.31 588 ARG A C 1
ATOM 4613 O O . ARG A 1 588 ? -5.663 -33.007 28.505 1.00 91.31 588 ARG A O 1
ATOM 4620 N N . LEU A 1 589 ? -5.044 -31.049 29.410 1.00 91.69 589 LEU A N 1
ATOM 4621 C CA . LEU A 1 589 ? -4.563 -30.473 28.156 1.00 91.69 589 LEU A CA 1
ATOM 4622 C C . LEU A 1 589 ? -3.417 -31.301 27.564 1.00 91.69 589 LEU A C 1
ATOM 4624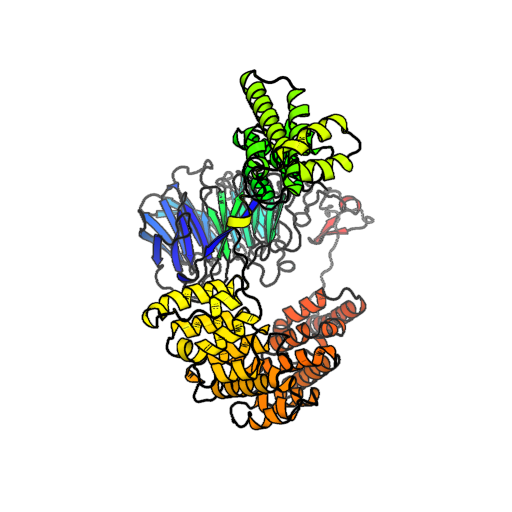 O O . LEU A 1 589 ? -3.436 -31.613 26.376 1.00 91.69 589 LEU A O 1
ATOM 4628 N N . ALA A 1 590 ? -2.450 -31.715 28.387 1.00 91.12 590 ALA A N 1
ATOM 4629 C CA . ALA A 1 590 ? -1.345 -32.565 27.950 1.00 91.12 590 ALA A CA 1
ATOM 4630 C C . ALA A 1 590 ? -1.839 -33.904 27.379 1.00 91.12 590 ALA A C 1
ATOM 4632 O O . ALA A 1 590 ? -1.340 -34.340 26.340 1.00 91.12 590 ALA A O 1
ATOM 4633 N N . LEU A 1 591 ? -2.837 -34.528 28.015 1.00 91.44 591 LEU A N 1
ATOM 4634 C CA . LEU A 1 591 ? -3.485 -35.746 27.518 1.00 91.44 591 LEU A CA 1
ATOM 4635 C C . LEU A 1 591 ? -4.123 -35.532 26.141 1.00 91.44 591 LEU A C 1
ATOM 4637 O O . LEU A 1 591 ? -3.827 -36.290 25.221 1.00 91.44 591 LEU A O 1
ATOM 4641 N N . LEU A 1 592 ? -4.934 -34.484 25.983 1.00 92.06 592 LEU A N 1
ATOM 4642 C CA . LEU A 1 592 ? -5.624 -34.182 24.723 1.00 92.06 592 LEU A CA 1
ATOM 4643 C C . LEU A 1 592 ? -4.650 -33.870 23.589 1.00 92.06 592 LEU A C 1
ATOM 4645 O O . LEU A 1 592 ? -4.816 -34.352 22.472 1.00 92.06 592 LEU A O 1
ATOM 4649 N N . VAL A 1 593 ? -3.605 -33.091 23.872 1.00 92.88 593 VAL A N 1
ATOM 4650 C CA . VAL A 1 593 ? -2.573 -32.758 22.884 1.00 92.88 593 VAL A CA 1
ATOM 4651 C C . VAL A 1 593 ? -1.783 -34.005 22.485 1.00 92.88 593 VAL A C 1
ATOM 4653 O O . VAL A 1 593 ? -1.518 -34.205 21.301 1.00 92.88 593 VAL A O 1
ATOM 4656 N N . THR A 1 594 ? -1.437 -34.866 23.446 1.00 92.25 594 THR A N 1
ATOM 4657 C CA . THR A 1 594 ? -0.728 -36.131 23.182 1.00 92.25 594 THR A CA 1
ATOM 4658 C C . THR A 1 594 ? -1.586 -37.079 22.346 1.00 92.25 594 THR A C 1
ATOM 4660 O O . THR A 1 594 ? -1.095 -37.653 21.375 1.00 92.25 594 THR A O 1
ATOM 4663 N N . ASP A 1 595 ? -2.871 -37.208 22.677 1.00 91.38 595 ASP A N 1
ATOM 4664 C CA . ASP A 1 595 ? -3.819 -38.018 21.914 1.00 91.38 595 ASP A CA 1
ATOM 4665 C C . ASP A 1 595 ? -3.965 -37.492 20.480 1.00 91.38 595 ASP A C 1
ATOM 4667 O O . ASP A 1 595 ? -3.803 -38.245 19.516 1.00 91.38 595 ASP A O 1
ATOM 4671 N N . ARG A 1 596 ? -4.125 -36.172 20.318 1.00 91.50 596 ARG A N 1
ATOM 4672 C CA . ARG A 1 596 ? -4.229 -35.517 19.007 1.00 91.50 596 ARG A CA 1
ATOM 4673 C C . ARG A 1 596 ? -2.965 -35.672 18.160 1.00 91.50 596 ARG A C 1
ATOM 4675 O O . ARG A 1 596 ? -3.071 -35.822 16.948 1.00 91.50 596 ARG A O 1
ATOM 4682 N N . LEU A 1 597 ? -1.784 -35.672 18.780 1.00 91.12 597 LEU A N 1
ATOM 4683 C CA . LEU A 1 597 ? -0.498 -35.908 18.111 1.00 91.12 597 LEU A CA 1
ATOM 4684 C C . LEU A 1 597 ? -0.224 -37.388 17.805 1.00 91.12 597 LEU A C 1
ATOM 4686 O O . LEU A 1 597 ? 0.759 -37.690 17.118 1.00 91.12 597 LEU A O 1
ATOM 4690 N N . SER A 1 598 ? -1.072 -38.303 18.282 1.00 91.81 598 SER A N 1
ATOM 4691 C CA . SER A 1 598 ? -0.888 -39.732 18.068 1.00 91.81 598 SER A CA 1
ATOM 4692 C C . SER A 1 598 ? -0.939 -40.109 16.579 1.00 91.81 598 SER A C 1
ATOM 4694 O O . SER A 1 598 ? -1.606 -39.447 15.775 1.00 91.81 598 SER A O 1
ATOM 4696 N N . PRO A 1 599 ? -0.288 -41.218 16.173 1.00 88.62 599 PRO A N 1
ATOM 4697 C CA . PRO A 1 599 ? -0.312 -41.686 14.788 1.00 88.62 599 PRO A CA 1
ATOM 4698 C C . PRO A 1 599 ? -1.728 -41.923 14.249 1.00 88.62 599 PRO A C 1
ATOM 4700 O O . PRO A 1 599 ? -1.940 -41.828 13.046 1.00 88.62 599 PRO A O 1
ATOM 4703 N N . VAL A 1 600 ? -2.696 -42.195 15.134 1.00 88.62 600 VAL A N 1
ATOM 4704 C CA . VAL A 1 600 ? -4.108 -42.418 14.787 1.00 88.62 600 VAL A CA 1
ATOM 4705 C C . VAL A 1 600 ? -4.761 -41.146 14.233 1.00 88.62 600 VAL A C 1
ATOM 4707 O O . VAL A 1 600 ? -5.639 -41.226 13.378 1.00 88.62 600 VAL A O 1
ATOM 4710 N N . HIS A 1 601 ? -4.317 -39.970 14.679 1.00 85.94 601 HIS A N 1
ATOM 4711 C CA . HIS A 1 601 ? -4.866 -38.675 14.270 1.00 85.94 601 HIS A CA 1
ATOM 4712 C C . HIS A 1 601 ? -3.950 -37.895 13.318 1.00 85.94 601 HIS A C 1
ATOM 4714 O O . HIS A 1 601 ? -4.391 -36.920 12.705 1.00 85.94 601 HIS A O 1
ATOM 4720 N N . HIS A 1 602 ? -2.714 -38.361 13.111 1.00 80.94 602 HIS A N 1
ATOM 4721 C CA . HIS A 1 602 ? -1.708 -37.681 12.294 1.00 80.94 602 HIS A CA 1
ATOM 4722 C C . HIS A 1 602 ? -2.137 -37.461 10.830 1.00 80.94 602 HIS A C 1
ATOM 4724 O O . HIS A 1 602 ? -1.757 -36.456 10.235 1.00 80.94 602 HIS A O 1
ATOM 4730 N N . GLU A 1 603 ? -2.936 -38.351 10.233 1.00 81.12 603 GLU A N 1
ATOM 4731 C CA . GLU A 1 603 ? -3.418 -38.172 8.849 1.00 81.12 603 GLU A CA 1
ATOM 4732 C C . GLU A 1 603 ? -4.425 -37.018 8.705 1.00 81.12 603 GLU A C 1
ATOM 4734 O O . GLU A 1 603 ? -4.595 -36.483 7.612 1.00 81.12 603 GLU A O 1
ATOM 4739 N N . SER A 1 604 ? -5.071 -36.612 9.804 1.00 84.31 604 SER A N 1
ATOM 4740 C CA . SER A 1 604 ? -6.055 -35.520 9.820 1.00 84.31 604 SER A CA 1
ATOM 4741 C C . SER A 1 604 ? -5.457 -34.148 10.143 1.00 84.31 604 SER A C 1
ATOM 4743 O O . SER A 1 604 ? -6.112 -33.133 9.919 1.00 84.31 604 SER A O 1
ATOM 4745 N N . LEU A 1 605 ? -4.223 -34.108 10.655 1.00 87.00 605 LEU A N 1
ATOM 4746 C CA . LEU A 1 605 ? -3.564 -32.879 11.084 1.00 87.00 605 LEU A CA 1
ATOM 4747 C C . LEU A 1 605 ? -2.830 -32.204 9.928 1.00 87.00 605 LEU A C 1
ATOM 4749 O O . LEU A 1 605 ? -2.031 -32.818 9.217 1.00 87.00 605 LEU A O 1
ATOM 4753 N N . THR A 1 606 ? -3.022 -30.893 9.793 1.00 87.00 606 THR A N 1
ATOM 4754 C CA . THR A 1 606 ? -2.152 -30.091 8.926 1.00 87.00 606 THR A CA 1
ATOM 4755 C C . THR A 1 606 ? -0.750 -29.974 9.538 1.00 87.00 606 THR A C 1
ATOM 4757 O O . THR A 1 606 ? -0.573 -30.044 10.756 1.00 87.00 606 THR A O 1
ATOM 4760 N N . VAL A 1 607 ? 0.276 -29.761 8.704 1.00 80.44 607 VAL A N 1
ATOM 4761 C CA . VAL A 1 607 ? 1.671 -29.596 9.169 1.00 80.44 607 VAL A CA 1
ATOM 4762 C C . VAL A 1 607 ? 1.809 -28.429 10.161 1.00 80.44 607 VAL A C 1
ATOM 4764 O O . VAL A 1 607 ? 2.600 -28.508 11.105 1.00 80.44 607 VAL A O 1
ATOM 4767 N N . ASP A 1 608 ? 1.030 -27.360 9.967 1.00 81.88 608 ASP A N 1
ATOM 4768 C CA . ASP A 1 608 ? 1.031 -26.195 10.857 1.00 81.88 608 ASP A CA 1
ATOM 4769 C C . ASP A 1 608 ? 0.367 -26.512 12.204 1.00 81.88 608 ASP A C 1
ATOM 4771 O O . ASP A 1 608 ? 0.950 -26.254 13.256 1.00 81.88 608 ASP A O 1
ATOM 4775 N N . GLU A 1 609 ? -0.801 -27.160 12.194 1.00 85.69 609 GLU A N 1
ATOM 4776 C CA . GLU A 1 609 ? -1.509 -27.563 13.415 1.00 85.69 609 GLU A CA 1
ATOM 4777 C C . GLU A 1 609 ? -0.671 -28.532 14.261 1.00 85.69 609 GLU A C 1
ATOM 4779 O O . GLU A 1 609 ? -0.471 -28.298 15.453 1.00 85.69 609 GLU A O 1
ATOM 4784 N N . GLY A 1 610 ? -0.070 -29.550 13.636 1.00 87.50 610 GLY A N 1
ATOM 4785 C CA . GLY A 1 610 ? 0.842 -30.466 14.325 1.00 87.50 610 GLY A CA 1
ATOM 4786 C C . GLY A 1 610 ? 2.049 -29.747 14.941 1.00 87.50 610 GLY A C 1
ATOM 4787 O O . GLY A 1 610 ? 2.459 -30.060 16.059 1.00 87.50 610 GLY A O 1
ATOM 4788 N N . SER A 1 611 ? 2.589 -28.730 14.260 1.00 83.38 611 SER A N 1
ATOM 4789 C CA . SER A 1 611 ? 3.689 -27.911 14.790 1.00 83.38 611 SER A CA 1
ATOM 4790 C C . SER A 1 611 ? 3.261 -27.061 15.992 1.00 83.38 611 SER A C 1
ATOM 4792 O O . SER A 1 611 ? 4.024 -26.942 16.956 1.00 83.38 611 SER A O 1
ATOM 4794 N N . ARG A 1 612 ? 2.047 -26.492 15.967 1.00 86.31 612 ARG A N 1
ATOM 4795 C CA . ARG A 1 612 ? 1.476 -25.710 17.079 1.00 86.31 612 ARG A CA 1
ATOM 4796 C C . ARG A 1 612 ? 1.221 -26.576 18.310 1.00 86.31 612 ARG A C 1
ATOM 4798 O O . ARG A 1 612 ? 1.599 -26.183 19.410 1.00 86.31 612 ARG A O 1
ATOM 4805 N N . LEU A 1 613 ? 0.652 -27.765 18.121 1.00 89.88 613 LEU A N 1
ATOM 4806 C CA . LEU A 1 613 ? 0.370 -28.706 19.207 1.00 89.88 613 LEU A CA 1
ATOM 4807 C C . LEU A 1 613 ? 1.650 -29.224 19.871 1.00 89.88 613 LEU A C 1
ATOM 4809 O O . LEU A 1 613 ? 1.737 -29.248 21.096 1.00 89.88 613 LEU A O 1
ATOM 4813 N N . ARG A 1 614 ? 2.690 -29.548 19.090 1.00 90.50 614 ARG A N 1
ATOM 4814 C CA . ARG A 1 614 ? 4.005 -29.922 19.645 1.00 90.50 614 ARG A CA 1
ATOM 4815 C C . ARG A 1 614 ? 4.634 -28.784 20.442 1.00 90.50 614 ARG A C 1
ATOM 4817 O O . ARG A 1 614 ? 5.150 -29.008 21.532 1.00 90.50 614 ARG A O 1
ATOM 4824 N N . LYS A 1 615 ? 4.561 -27.551 19.927 1.00 88.75 615 LYS A N 1
ATOM 4825 C CA . LYS A 1 615 ? 5.036 -26.358 20.641 1.00 88.75 615 LYS A CA 1
ATOM 4826 C C . LYS A 1 615 ? 4.337 -26.208 22.000 1.00 88.75 615 LYS A C 1
ATOM 4828 O O . LYS A 1 615 ? 5.025 -26.021 23.000 1.00 88.75 615 LYS A O 1
ATOM 4833 N N . LEU A 1 616 ? 3.011 -26.339 22.030 1.00 89.69 616 LEU A N 1
ATOM 4834 C CA . LEU A 1 616 ? 2.209 -26.272 23.254 1.00 89.69 616 LEU A CA 1
ATOM 4835 C C . LEU A 1 616 ? 2.566 -27.390 24.246 1.00 89.69 616 LEU A C 1
ATOM 4837 O O . LEU A 1 616 ? 2.746 -27.127 25.430 1.00 89.69 616 LEU A O 1
ATOM 4841 N N . LEU A 1 617 ? 2.723 -28.631 23.773 1.00 92.44 617 LEU A N 1
ATOM 4842 C CA . LEU A 1 617 ? 3.100 -29.758 24.632 1.00 92.44 617 LEU A CA 1
ATOM 4843 C C . LEU A 1 617 ? 4.454 -29.524 25.313 1.00 92.44 617 LEU A C 1
ATOM 4845 O O . LEU A 1 617 ? 4.620 -29.811 26.495 1.00 92.44 617 LEU A O 1
ATOM 4849 N N . ILE A 1 618 ? 5.416 -28.958 24.586 1.00 90.38 618 ILE A N 1
ATOM 4850 C CA . ILE A 1 618 ? 6.740 -28.633 25.125 1.00 90.38 618 ILE A CA 1
ATOM 4851 C C . ILE A 1 618 ? 6.657 -27.509 26.155 1.00 90.38 618 ILE A C 1
ATOM 4853 O O . ILE A 1 618 ? 7.317 -27.581 27.189 1.00 90.38 618 ILE A O 1
ATOM 4857 N N . GLU A 1 619 ? 5.828 -26.496 25.910 1.00 89.75 619 GLU A N 1
ATOM 4858 C CA . GLU A 1 619 ? 5.567 -25.438 26.886 1.00 89.75 619 GLU A CA 1
ATOM 4859 C C . GLU A 1 619 ? 4.995 -26.004 28.196 1.00 89.75 619 GLU A C 1
ATOM 4861 O O . GLU A 1 619 ? 5.479 -25.658 29.277 1.00 89.75 619 GLU A O 1
ATOM 4866 N N . ILE A 1 620 ? 4.040 -26.933 28.096 1.00 90.38 620 ILE A N 1
ATOM 4867 C CA . ILE A 1 620 ? 3.466 -27.640 29.246 1.00 90.38 620 ILE A CA 1
ATOM 4868 C C . ILE A 1 620 ? 4.545 -28.434 29.999 1.00 90.38 620 ILE A C 1
ATOM 4870 O O . ILE A 1 620 ? 4.678 -28.286 31.215 1.00 90.38 620 ILE A O 1
ATOM 4874 N N . ILE A 1 621 ? 5.361 -29.221 29.285 1.00 90.69 621 ILE A N 1
ATOM 4875 C CA . ILE A 1 621 ? 6.460 -30.018 29.865 1.00 90.69 621 ILE A CA 1
ATOM 4876 C C . ILE A 1 621 ? 7.435 -29.145 30.664 1.00 90.69 621 ILE A C 1
ATOM 4878 O O . ILE A 1 621 ? 7.916 -29.564 31.717 1.00 90.69 621 ILE A O 1
ATOM 4882 N N . LEU A 1 622 ? 7.756 -27.955 30.153 1.00 88.88 622 LEU A N 1
ATOM 4883 C CA . LEU A 1 622 ? 8.721 -27.053 30.780 1.00 88.88 622 LEU A CA 1
ATOM 4884 C C . LEU A 1 622 ? 8.143 -26.318 31.996 1.00 88.88 622 LEU A C 1
ATOM 4886 O O . LEU A 1 622 ? 8.876 -26.054 32.947 1.00 88.88 622 LEU A O 1
ATOM 4890 N N . ARG A 1 623 ? 6.845 -25.993 31.989 1.00 86.75 623 ARG A N 1
ATOM 4891 C CA . ARG A 1 623 ? 6.177 -25.297 33.103 1.00 86.75 623 ARG A CA 1
ATOM 4892 C C . ARG A 1 623 ? 5.886 -26.213 34.294 1.00 86.75 623 ARG A C 1
ATOM 4894 O O . ARG A 1 623 ? 5.973 -25.760 35.437 1.00 86.75 623 ARG A O 1
ATOM 4901 N N . GLU A 1 624 ? 5.552 -27.477 34.047 1.00 85.56 624 GLU A N 1
ATOM 4902 C CA . GLU A 1 624 ? 5.117 -28.399 35.098 1.00 85.56 624 GLU A CA 1
ATOM 4903 C C . GLU A 1 624 ? 6.282 -28.983 35.911 1.00 85.56 624 GLU A C 1
ATOM 4905 O O . GLU A 1 624 ? 7.204 -29.630 35.399 1.00 85.56 624 GLU A O 1
ATOM 4910 N N . LYS A 1 625 ? 6.216 -28.786 37.233 1.00 73.38 625 LYS A N 1
ATOM 4911 C CA . LYS A 1 625 ? 7.259 -29.221 38.179 1.00 73.38 625 LYS A CA 1
ATOM 4912 C C . LYS A 1 625 ? 7.158 -30.701 38.561 1.00 73.38 625 LYS A C 1
ATOM 4914 O O . LYS A 1 625 ? 8.128 -31.250 39.082 1.00 73.38 625 LYS A O 1
ATOM 4919 N N . GLU A 1 626 ? 6.018 -31.352 38.326 1.00 65.00 626 GLU A N 1
ATOM 4920 C CA . GLU A 1 626 ? 5.733 -32.706 38.823 1.00 65.00 626 GLU A CA 1
ATOM 4921 C C . GLU A 1 626 ? 5.923 -33.821 37.776 1.00 65.00 626 GLU A C 1
ATOM 4923 O O . GLU A 1 626 ? 5.939 -33.607 36.568 1.00 65.00 626 GLU A O 1
ATOM 4928 N N . VAL A 1 627 ? 6.100 -35.056 38.253 1.00 58.06 627 VAL A N 1
ATOM 4929 C CA . VAL A 1 627 ? 6.373 -36.300 37.490 1.00 58.06 627 VAL A CA 1
ATOM 4930 C C . VAL A 1 627 ? 5.186 -36.752 36.608 1.00 58.06 627 VAL A C 1
ATOM 4932 O O . VAL A 1 627 ? 5.291 -37.707 35.837 1.00 58.06 627 VAL A O 1
ATOM 4935 N N . THR A 1 628 ? 4.045 -36.065 36.675 1.00 68.00 628 THR A N 1
ATOM 4936 C CA . THR A 1 628 ? 2.809 -36.450 35.977 1.00 68.00 628 THR A CA 1
ATOM 4937 C C . THR A 1 628 ? 2.957 -36.461 34.457 1.00 68.00 628 THR A C 1
ATOM 4939 O O . THR A 1 628 ? 2.454 -37.379 33.814 1.00 68.00 628 THR A O 1
ATOM 4942 N N . VAL A 1 629 ? 3.726 -35.533 33.879 1.00 67.50 629 VAL A N 1
ATOM 4943 C CA . VAL A 1 629 ? 3.877 -35.417 32.417 1.00 67.50 629 VAL A CA 1
ATOM 4944 C C . VAL A 1 629 ? 4.674 -36.580 31.806 1.00 67.50 629 VAL A C 1
ATOM 4946 O O . VAL A 1 629 ? 4.415 -36.981 30.676 1.00 67.50 629 VAL A O 1
ATOM 4949 N N . GLU A 1 630 ? 5.592 -37.201 32.551 1.00 71.56 630 GLU A N 1
ATOM 4950 C CA . GLU A 1 630 ? 6.406 -38.320 32.042 1.00 71.56 630 GLU A CA 1
ATOM 4951 C C . GLU A 1 630 ? 5.557 -39.556 31.714 1.00 71.56 630 GLU A C 1
ATOM 4953 O O . GLU A 1 630 ? 5.840 -40.267 30.750 1.00 71.56 630 GLU A O 1
ATOM 4958 N N . HIS A 1 631 ? 4.470 -39.770 32.460 1.00 74.12 631 HIS A N 1
ATOM 4959 C CA . HIS A 1 631 ? 3.530 -40.868 32.225 1.00 74.12 631 HIS A CA 1
ATOM 4960 C C . HIS A 1 631 ? 2.661 -40.649 30.978 1.00 74.12 631 HIS A C 1
ATOM 4962 O O . HIS A 1 631 ? 2.095 -41.605 30.452 1.00 74.12 631 HIS A O 1
ATOM 4968 N N . LEU A 1 632 ? 2.566 -39.405 30.498 1.00 71.00 632 LEU A N 1
ATOM 4969 C CA . LEU A 1 632 ? 1.781 -39.031 29.321 1.00 71.00 632 LEU A CA 1
ATOM 4970 C C . LEU A 1 632 ? 2.578 -39.200 28.019 1.00 71.00 632 LEU A C 1
ATOM 4972 O O . LEU A 1 632 ? 2.004 -39.419 26.958 1.00 71.00 632 LEU A O 1
ATOM 4976 N N . LEU A 1 633 ? 3.912 -39.195 28.094 1.00 82.69 633 LEU A N 1
ATOM 4977 C CA . LEU A 1 633 ? 4.811 -39.255 26.936 1.00 82.69 633 LEU A CA 1
ATOM 4978 C C . LEU A 1 633 ? 5.217 -40.691 26.556 1.00 82.69 633 LEU A C 1
ATOM 4980 O O . LEU A 1 633 ? 6.372 -40.963 26.224 1.00 82.69 633 LEU A O 1
ATOM 4984 N N . MET A 1 634 ? 4.268 -41.628 26.595 1.00 81.69 634 MET A N 1
ATOM 4985 C CA . MET A 1 634 ? 4.524 -43.050 26.308 1.00 81.69 634 MET A CA 1
ATOM 4986 C C . MET A 1 634 ? 4.603 -43.371 24.803 1.00 81.69 634 MET A C 1
ATOM 4988 O O . MET A 1 634 ? 5.015 -44.466 24.425 1.00 81.69 634 MET A O 1
ATOM 4992 N N . GLY A 1 635 ? 4.230 -42.430 23.929 1.00 81.81 635 GLY A N 1
ATOM 4993 C CA . GLY A 1 635 ? 4.254 -42.610 22.477 1.00 81.81 635 GLY A CA 1
ATOM 4994 C C . GLY A 1 635 ? 5.658 -42.528 21.860 1.00 81.81 635 GLY A C 1
ATOM 4995 O O . GLY A 1 635 ? 6.431 -41.620 22.157 1.00 81.81 635 GLY A O 1
ATOM 4996 N N . GLU A 1 636 ? 5.983 -43.434 20.930 1.00 83.06 636 GLU A N 1
ATOM 4997 C CA . GLU A 1 636 ? 7.274 -43.427 20.208 1.00 83.06 636 GLU A CA 1
ATOM 4998 C C . GLU A 1 636 ? 7.459 -42.200 19.289 1.00 83.06 636 GLU A C 1
ATOM 5000 O O . GLU A 1 636 ? 8.584 -41.772 19.043 1.00 83.06 636 GLU A O 1
ATOM 5005 N N . HIS A 1 637 ? 6.356 -41.595 18.842 1.00 84.31 637 HIS A N 1
ATOM 5006 C CA . HIS A 1 637 ? 6.298 -40.432 17.944 1.00 84.31 637 HIS A CA 1
ATOM 5007 C C . HIS A 1 637 ? 6.614 -39.082 18.625 1.00 84.31 637 HIS A C 1
ATOM 5009 O O . HIS A 1 637 ? 6.755 -38.062 17.940 1.00 84.31 637 HIS A O 1
ATOM 5015 N N . LEU A 1 638 ? 6.733 -39.077 19.959 1.00 90.19 638 LEU A N 1
ATOM 5016 C CA . LEU A 1 638 ? 7.025 -37.909 20.799 1.00 90.19 638 LEU A CA 1
ATOM 5017 C C . LEU A 1 638 ? 8.499 -37.880 21.226 1.00 90.19 638 LEU A C 1
ATOM 5019 O O . LEU A 1 638 ? 8.836 -37.681 22.394 1.00 90.19 638 LEU A O 1
ATOM 5023 N N . THR A 1 639 ? 9.404 -38.189 20.296 1.00 88.81 639 THR A N 1
ATOM 5024 C CA . THR A 1 639 ? 10.829 -38.383 20.595 1.00 88.81 639 THR A CA 1
ATOM 5025 C C . THR A 1 639 ? 11.463 -37.121 21.182 1.00 88.81 639 THR A C 1
ATOM 5027 O O . THR A 1 639 ? 12.160 -37.194 22.191 1.00 88.81 639 THR A O 1
ATOM 5030 N N . VAL A 1 640 ? 11.176 -35.959 20.592 1.00 89.38 640 VAL A N 1
ATOM 5031 C CA . VAL A 1 640 ? 11.719 -34.664 21.024 1.00 89.38 640 VAL A CA 1
ATOM 5032 C C . VAL A 1 640 ? 11.154 -34.280 22.389 1.00 89.38 640 VAL A C 1
ATOM 5034 O O . VAL A 1 640 ? 11.900 -33.925 23.297 1.00 89.38 640 VAL A O 1
ATOM 5037 N N . GLU A 1 641 ? 9.846 -34.420 22.565 1.00 92.88 641 GLU A N 1
ATOM 5038 C CA . GLU A 1 641 ? 9.118 -34.072 23.780 1.00 92.88 641 GLU A CA 1
ATOM 5039 C C . GLU A 1 641 ? 9.582 -34.927 24.970 1.00 92.88 641 GLU A C 1
ATOM 5041 O O . GLU A 1 641 ? 9.818 -34.403 26.058 1.00 92.88 641 GLU A O 1
ATOM 5046 N N . ARG A 1 642 ? 9.836 -36.225 24.748 1.00 91.00 642 ARG A N 1
ATOM 5047 C CA . ARG A 1 642 ? 10.438 -37.123 25.750 1.00 91.00 642 ARG A CA 1
ATOM 5048 C C . ARG A 1 642 ? 11.837 -36.685 26.163 1.00 91.00 642 ARG A C 1
ATOM 5050 O O . ARG A 1 642 ? 12.171 -36.749 27.345 1.00 91.00 642 ARG A O 1
ATOM 5057 N N . VAL A 1 643 ? 12.652 -36.240 25.209 1.00 91.06 643 VAL A N 1
ATOM 5058 C CA . VAL A 1 643 ? 14.000 -35.734 25.493 1.00 91.06 643 VAL A CA 1
ATOM 5059 C C . VAL A 1 643 ? 13.942 -34.447 26.314 1.00 91.06 643 VAL A C 1
ATOM 5061 O O . VAL A 1 643 ? 14.721 -34.307 27.262 1.00 91.06 643 VAL A O 1
ATOM 5064 N N . VAL A 1 644 ? 13.007 -33.541 26.006 1.00 90.75 644 VAL A N 1
ATOM 5065 C CA . VAL A 1 644 ? 12.786 -32.334 26.816 1.00 90.75 644 VAL A CA 1
ATOM 5066 C C . VAL A 1 644 ? 12.329 -32.709 28.223 1.00 90.75 644 VAL A C 1
ATOM 5068 O O . VAL A 1 644 ? 12.925 -32.241 29.189 1.00 90.75 644 VAL A O 1
ATOM 5071 N N . ALA A 1 645 ? 11.342 -33.597 28.358 1.00 90.44 645 ALA A N 1
ATOM 5072 C CA . ALA A 1 645 ? 10.825 -34.020 29.658 1.00 90.44 645 ALA A CA 1
ATOM 5073 C C . ALA A 1 645 ? 11.903 -34.670 30.536 1.00 90.44 645 ALA A C 1
ATOM 5075 O O . ALA A 1 645 ? 12.045 -34.306 31.703 1.00 90.44 645 ALA A O 1
ATOM 5076 N N . ALA A 1 646 ? 12.728 -35.551 29.961 1.00 89.56 646 ALA A N 1
ATOM 5077 C CA . ALA A 1 646 ? 13.821 -36.218 30.670 1.00 89.56 646 ALA A CA 1
ATOM 5078 C C . ALA A 1 646 ? 14.906 -35.250 31.179 1.00 89.56 646 ALA A C 1
ATOM 5080 O O . ALA A 1 646 ? 15.626 -35.571 32.122 1.00 89.56 646 ALA A O 1
ATOM 5081 N N . ASN A 1 647 ? 15.030 -34.070 30.563 1.00 90.31 647 ASN A N 1
ATOM 5082 C CA . ASN A 1 647 ? 16.067 -33.087 30.872 1.00 90.31 647 ASN A CA 1
ATOM 5083 C C . ASN A 1 647 ? 15.496 -31.726 31.306 1.00 90.31 647 ASN A C 1
ATOM 5085 O O . ASN A 1 647 ? 16.216 -30.733 31.302 1.00 90.31 647 ASN A O 1
ATOM 5089 N N . ARG A 1 648 ? 14.224 -31.651 31.711 1.00 87.25 648 ARG A N 1
ATOM 5090 C CA . ARG A 1 648 ? 13.534 -30.380 32.014 1.00 87.25 648 ARG A CA 1
ATOM 5091 C C . ARG A 1 648 ? 14.202 -29.526 33.096 1.00 87.25 648 ARG A C 1
ATOM 5093 O O . ARG A 1 648 ? 14.045 -28.313 33.104 1.00 87.25 648 ARG A O 1
ATOM 5100 N N . THR A 1 649 ? 14.959 -30.142 34.005 1.00 87.06 649 THR A N 1
ATOM 5101 C CA . THR A 1 649 ? 15.698 -29.439 35.068 1.00 87.06 649 THR A CA 1
ATOM 5102 C C . THR A 1 649 ? 17.072 -28.932 34.625 1.00 87.06 649 THR A C 1
ATOM 5104 O O . THR A 1 649 ? 17.711 -28.189 35.363 1.00 87.06 649 THR A O 1
ATOM 5107 N N . ASP A 1 650 ? 17.561 -29.378 33.468 1.00 89.81 650 ASP A N 1
ATOM 5108 C CA . ASP A 1 650 ? 18.887 -29.074 32.934 1.00 89.81 650 ASP A CA 1
ATOM 5109 C C . ASP A 1 650 ? 18.746 -28.634 31.465 1.00 89.81 650 ASP A C 1
ATOM 5111 O O . ASP A 1 650 ? 18.801 -29.463 30.547 1.00 89.81 650 ASP A O 1
ATOM 5115 N N . PRO A 1 651 ? 18.527 -27.329 31.219 1.00 87.88 651 PRO A N 1
ATOM 5116 C CA . PRO A 1 651 ? 18.210 -26.834 29.885 1.00 87.88 651 PRO A CA 1
ATOM 5117 C C . PRO A 1 651 ? 19.344 -27.058 28.878 1.00 87.88 651 PRO A C 1
ATOM 5119 O O . PRO A 1 651 ? 19.073 -27.196 27.686 1.00 87.88 651 PRO A O 1
ATOM 5122 N N . GLU A 1 652 ? 20.602 -27.150 29.331 1.00 87.00 652 GLU A N 1
ATOM 5123 C CA . GLU A 1 652 ? 21.741 -27.471 28.463 1.00 87.00 652 GLU A CA 1
ATOM 5124 C C . GLU A 1 652 ? 21.657 -28.914 27.954 1.00 87.00 652 GLU A C 1
ATOM 5126 O O . GLU A 1 652 ? 21.819 -29.155 26.756 1.00 87.00 652 GLU A O 1
ATOM 5131 N N . LYS A 1 653 ? 21.332 -29.874 28.832 1.00 89.88 653 LYS A N 1
ATOM 5132 C CA . LYS A 1 653 ? 21.124 -31.271 28.419 1.00 89.88 653 LYS A CA 1
ATOM 5133 C C . LYS A 1 653 ? 19.873 -31.455 27.573 1.00 89.88 653 LYS A C 1
ATOM 5135 O O . LYS A 1 653 ? 19.909 -32.249 26.636 1.00 89.88 653 LYS A O 1
ATOM 5140 N N . ALA A 1 654 ? 18.796 -30.721 27.861 1.00 89.75 654 ALA A N 1
ATOM 5141 C CA . ALA A 1 654 ? 17.587 -30.750 27.039 1.00 89.75 654 ALA A CA 1
ATOM 5142 C C . ALA A 1 654 ? 17.899 -30.297 25.610 1.00 89.75 654 ALA A C 1
ATOM 5144 O O . ALA A 1 654 ? 17.600 -31.007 24.653 1.00 89.75 654 ALA A O 1
ATOM 5145 N N . ILE A 1 655 ? 18.593 -29.167 25.470 1.00 86.19 655 ILE A N 1
ATOM 5146 C CA . ILE A 1 655 ? 19.079 -28.666 24.183 1.00 86.19 655 ILE A CA 1
ATOM 5147 C C . ILE A 1 655 ? 19.977 -29.686 23.486 1.00 86.19 655 ILE A C 1
ATOM 5149 O O . ILE A 1 655 ? 19.768 -29.966 22.307 1.00 86.19 655 ILE A O 1
ATOM 5153 N N . GLN A 1 656 ? 20.954 -30.250 24.198 1.00 88.88 656 GLN A N 1
ATOM 5154 C CA . GLN A 1 656 ? 21.888 -31.213 23.623 1.00 88.88 656 GLN A CA 1
ATOM 5155 C C . GLN A 1 656 ? 21.153 -32.446 23.092 1.00 88.88 656 GLN A C 1
ATOM 5157 O O . GLN A 1 656 ? 21.366 -32.840 21.948 1.00 88.88 656 GLN A O 1
ATOM 5162 N N . GLY A 1 657 ? 20.239 -33.008 23.884 1.00 89.00 657 GLY A N 1
ATOM 5163 C CA . GLY A 1 657 ? 19.445 -34.157 23.468 1.00 89.00 657 GLY A CA 1
ATOM 5164 C C . GLY A 1 657 ? 18.546 -33.842 22.270 1.00 89.00 657 GLY A C 1
ATOM 5165 O O . GLY A 1 657 ? 18.398 -34.680 21.381 1.00 89.00 657 GLY A O 1
ATOM 5166 N N . VAL A 1 658 ? 17.962 -32.638 22.207 1.00 88.75 658 VAL A N 1
ATOM 5167 C CA . VAL A 1 658 ? 17.149 -32.220 21.053 1.00 88.75 658 VAL A CA 1
ATOM 5168 C C . VAL A 1 658 ? 18.019 -32.051 19.803 1.00 88.75 658 VAL A C 1
ATOM 5170 O O . VAL A 1 658 ? 17.610 -32.507 18.740 1.00 88.75 658 VAL A O 1
ATOM 5173 N N . ILE A 1 659 ? 19.229 -31.482 19.921 1.00 84.44 659 ILE A N 1
ATOM 5174 C CA . ILE A 1 659 ? 20.213 -31.373 18.822 1.00 84.44 659 ILE A CA 1
ATOM 5175 C C . ILE A 1 659 ? 20.667 -32.764 18.336 1.00 84.44 659 ILE A C 1
ATOM 5177 O O . ILE A 1 659 ? 20.919 -32.978 17.148 1.00 84.44 659 ILE A O 1
ATOM 5181 N N . GLU A 1 660 ? 20.777 -33.732 19.239 1.00 86.00 660 GLU A N 1
ATOM 5182 C CA . GLU A 1 660 ? 21.081 -35.122 18.885 1.00 86.00 660 GLU A CA 1
ATOM 5183 C C . GLU A 1 660 ? 19.885 -35.830 18.229 1.00 86.00 660 GLU A C 1
ATOM 5185 O O . GLU A 1 660 ? 20.084 -36.734 17.423 1.00 86.00 660 GLU A O 1
ATOM 5190 N N . SER A 1 661 ? 18.663 -35.352 18.486 1.00 83.75 661 SER A N 1
ATOM 5191 C CA . SER A 1 661 ? 17.388 -35.860 17.949 1.00 83.75 661 SER A CA 1
ATOM 5192 C C . SER A 1 661 ? 16.881 -35.064 16.733 1.00 83.75 661 SER A C 1
ATOM 5194 O O . SER A 1 661 ? 15.691 -35.046 16.430 1.00 83.75 661 SER A O 1
ATOM 5196 N N . VAL A 1 662 ? 17.770 -34.369 16.026 1.00 68.44 662 VAL A N 1
ATOM 5197 C CA . VAL A 1 662 ? 17.431 -33.411 14.955 1.00 68.44 662 VAL A CA 1
ATOM 5198 C C . VAL A 1 662 ? 16.778 -34.030 13.721 1.00 68.44 662 VAL A C 1
ATOM 5200 O O . VAL A 1 662 ? 16.142 -33.324 12.942 1.00 68.44 662 VAL A O 1
ATOM 5203 N N . GLU A 1 663 ? 16.890 -35.342 13.549 1.00 73.75 663 GLU A N 1
ATOM 5204 C CA . GLU A 1 663 ? 16.216 -36.065 12.467 1.00 73.75 663 GLU A CA 1
ATOM 5205 C C . GLU A 1 663 ? 14.687 -36.121 12.651 1.00 73.75 663 GLU A C 1
ATOM 5207 O O . GLU A 1 663 ? 13.968 -36.475 11.716 1.00 73.75 663 GLU A O 1
ATOM 5212 N N . PHE A 1 664 ? 14.173 -35.744 13.829 1.00 72.25 664 PHE A N 1
ATOM 5213 C CA . PHE A 1 664 ? 12.754 -35.832 14.155 1.00 72.25 664 PHE A CA 1
ATOM 5214 C C . PHE A 1 664 ? 12.002 -34.499 13.948 1.00 72.25 664 PHE A C 1
ATOM 5216 O O . PHE A 1 664 ? 12.485 -33.430 14.343 1.00 72.25 664 PHE A O 1
ATOM 5223 N N . PRO A 1 665 ? 10.780 -34.536 13.378 1.00 70.25 665 PRO A N 1
ATOM 5224 C CA . PRO A 1 665 ? 9.898 -33.372 13.301 1.00 70.25 665 PRO A CA 1
ATOM 5225 C C . PRO A 1 665 ? 9.658 -32.755 14.688 1.00 70.25 665 PRO A C 1
ATOM 5227 O O . PRO A 1 665 ? 9.352 -33.473 15.634 1.00 70.25 665 PRO A O 1
ATOM 5230 N N . GLY A 1 666 ? 9.766 -31.427 14.812 1.00 73.75 666 GLY A N 1
ATOM 5231 C CA . GLY A 1 666 ? 9.514 -30.708 16.072 1.00 73.75 666 GLY A CA 1
ATOM 5232 C C . GLY A 1 666 ? 10.762 -30.211 16.812 1.00 73.75 666 GLY A C 1
ATOM 5233 O O . GLY A 1 666 ? 10.637 -29.402 17.732 1.00 73.75 666 GLY A O 1
ATOM 5234 N N . ALA A 1 667 ? 11.968 -30.635 16.411 1.00 81.88 667 ALA A N 1
ATOM 5235 C CA . ALA A 1 667 ? 13.214 -30.255 17.086 1.00 81.88 667 ALA A CA 1
ATOM 5236 C C . ALA A 1 667 ? 13.430 -28.730 17.139 1.00 81.88 667 ALA A C 1
ATOM 5238 O O . ALA A 1 667 ? 13.832 -28.187 18.168 1.00 81.88 667 ALA A O 1
ATOM 5239 N N . LEU A 1 668 ? 13.107 -28.013 16.056 1.00 77.69 668 LEU A N 1
ATOM 5240 C CA . LEU A 1 668 ? 13.243 -26.556 16.010 1.00 77.69 668 LEU A CA 1
ATOM 5241 C C . LEU A 1 668 ? 12.278 -25.861 16.978 1.00 77.69 668 LEU A C 1
ATOM 5243 O O . LEU A 1 668 ? 12.690 -24.981 17.731 1.00 77.69 668 LEU A O 1
ATOM 5247 N N . GLN A 1 669 ? 11.010 -26.274 16.989 1.00 81.50 669 GLN A N 1
ATOM 5248 C CA . GLN A 1 669 ? 9.988 -25.738 17.888 1.00 81.50 669 GLN A CA 1
ATOM 5249 C C . GLN A 1 669 ? 10.380 -25.975 19.350 1.00 81.50 669 GLN A C 1
ATOM 5251 O O . GLN A 1 669 ? 10.255 -25.069 20.174 1.00 81.50 669 GLN A O 1
ATOM 5256 N N . ALA A 1 670 ? 10.925 -27.155 19.653 1.00 82.88 670 ALA A N 1
ATOM 5257 C CA . ALA A 1 670 ? 11.428 -27.493 20.976 1.00 82.88 670 ALA A CA 1
ATOM 5258 C C . ALA A 1 670 ? 12.547 -26.561 21.431 1.00 82.88 670 ALA A C 1
ATOM 5260 O O . ALA A 1 670 ? 12.479 -25.996 22.520 1.00 82.88 670 ALA A O 1
ATOM 5261 N N . ILE A 1 671 ? 13.541 -26.343 20.570 1.00 83.19 671 ILE A N 1
ATOM 5262 C CA . ILE A 1 671 ? 14.651 -25.426 20.840 1.00 83.19 671 ILE A CA 1
ATOM 5263 C C . ILE A 1 671 ? 14.127 -24.017 21.128 1.00 83.19 671 ILE A C 1
ATOM 5265 O O . ILE A 1 671 ? 14.543 -23.395 22.104 1.00 83.19 671 ILE A O 1
ATOM 5269 N N . GLN A 1 672 ? 13.191 -23.523 20.313 1.00 81.62 672 GLN A N 1
ATOM 5270 C CA . GLN A 1 672 ? 12.590 -22.203 20.507 1.00 81.62 672 GLN A CA 1
ATOM 5271 C C . GLN A 1 672 ? 11.887 -22.088 21.866 1.00 81.62 672 GLN A C 1
ATOM 5273 O O . GLN A 1 672 ? 12.058 -21.080 22.549 1.00 81.62 672 GLN A O 1
ATOM 5278 N N . GLN A 1 673 ? 11.131 -23.114 22.277 1.00 84.38 673 GLN A N 1
ATOM 5279 C CA . GLN A 1 673 ? 10.435 -23.110 23.567 1.00 84.38 673 GLN A CA 1
ATOM 5280 C C . GLN A 1 673 ? 11.385 -23.212 24.757 1.00 84.38 673 GLN A C 1
ATOM 5282 O O . GLN A 1 673 ? 11.221 -22.461 25.715 1.00 84.38 673 GLN A O 1
ATOM 5287 N N . ILE A 1 674 ? 12.409 -24.068 24.686 1.00 85.38 674 ILE A N 1
ATOM 5288 C CA . ILE A 1 674 ? 13.419 -24.172 25.748 1.00 85.38 674 ILE A CA 1
ATOM 5289 C C . ILE A 1 674 ? 14.130 -22.826 25.917 1.00 85.38 674 ILE A C 1
ATOM 5291 O O . ILE A 1 674 ? 14.236 -22.314 27.030 1.00 85.38 674 ILE A O 1
ATOM 5295 N N . LEU A 1 675 ? 14.573 -22.212 24.816 1.00 83.31 675 LEU A N 1
ATOM 5296 C CA . LEU A 1 675 ? 15.233 -20.910 24.875 1.00 83.31 675 LEU A CA 1
ATOM 5297 C C . LEU A 1 675 ? 14.304 -19.833 25.433 1.00 83.31 675 LEU A C 1
ATOM 5299 O O . LEU A 1 675 ? 14.740 -19.074 26.287 1.00 83.31 675 LEU A O 1
ATOM 5303 N N . HIS A 1 676 ? 13.038 -19.786 25.010 1.00 84.19 676 HIS A N 1
ATOM 5304 C CA . HIS A 1 676 ? 12.074 -18.814 25.525 1.00 84.19 676 HIS A CA 1
ATOM 5305 C C . HIS A 1 676 ? 11.816 -18.989 27.030 1.00 84.19 676 HIS A C 1
ATOM 5307 O O . HIS A 1 676 ? 11.875 -18.012 27.775 1.00 84.19 676 HIS A O 1
ATOM 5313 N N . HIS A 1 677 ? 11.602 -20.227 27.485 1.00 83.50 677 HIS A N 1
ATOM 5314 C CA . HIS A 1 677 ? 11.307 -20.539 28.884 1.00 83.50 677 HIS A CA 1
ATOM 5315 C C . HIS A 1 677 ? 12.470 -20.181 29.824 1.00 83.50 677 HIS A C 1
ATOM 5317 O O . HIS A 1 677 ? 12.254 -19.641 30.906 1.00 83.50 677 HIS A O 1
ATOM 5323 N N . PHE A 1 678 ? 13.712 -20.439 29.402 1.00 82.69 678 PHE A N 1
ATOM 5324 C CA . PHE A 1 678 ? 14.906 -20.228 30.228 1.00 82.69 678 PHE A CA 1
ATOM 5325 C C . PHE A 1 678 ? 15.682 -18.938 29.906 1.00 82.69 678 PHE A C 1
ATOM 5327 O O . PHE A 1 678 ? 16.697 -18.666 30.552 1.00 82.69 678 PHE A O 1
ATOM 5334 N N . ALA A 1 679 ? 15.239 -18.123 28.940 1.00 77.50 679 ALA A N 1
ATOM 5335 C CA . ALA A 1 679 ? 15.947 -16.905 28.522 1.00 77.50 679 ALA A CA 1
ATOM 5336 C C . ALA A 1 679 ? 16.157 -15.913 29.674 1.00 77.50 679 ALA A C 1
ATOM 5338 O O . ALA A 1 679 ? 17.203 -15.267 29.748 1.00 77.50 679 ALA A O 1
ATOM 5339 N N . SER A 1 680 ? 15.182 -15.804 30.581 1.00 75.31 680 SER A N 1
ATOM 5340 C CA . SER A 1 680 ? 15.234 -14.886 31.724 1.00 75.31 680 SER A CA 1
ATOM 5341 C C . SER A 1 680 ? 16.211 -15.341 32.815 1.00 75.31 680 SER A C 1
ATOM 5343 O O . SER A 1 680 ? 16.790 -14.498 33.500 1.00 75.31 680 SER A O 1
ATOM 5345 N N . SER A 1 681 ? 16.433 -16.651 32.964 1.00 75.69 681 SER A N 1
ATOM 5346 C CA . SER A 1 681 ? 17.266 -17.230 34.026 1.00 75.69 681 SER A CA 1
ATOM 5347 C C . SER A 1 681 ? 18.668 -17.647 33.568 1.00 75.69 681 SER A C 1
ATOM 5349 O O . SER A 1 681 ? 19.577 -17.727 34.396 1.00 75.69 681 SER A O 1
ATOM 5351 N N . HIS A 1 682 ? 18.882 -17.881 32.268 1.00 78.31 682 HIS A N 1
ATOM 5352 C CA . HIS A 1 682 ? 20.144 -18.395 31.729 1.00 78.31 682 HIS A CA 1
ATOM 5353 C C . HIS A 1 682 ? 20.593 -17.655 30.462 1.00 78.31 682 HIS A C 1
ATOM 5355 O O . HIS A 1 682 ? 20.553 -18.188 29.354 1.00 78.31 682 HIS A O 1
ATOM 5361 N N . ALA A 1 683 ? 21.141 -16.447 30.623 1.00 72.88 683 ALA A N 1
ATOM 5362 C CA . ALA A 1 683 ? 21.688 -15.660 29.509 1.00 72.88 683 ALA A CA 1
ATOM 5363 C C . ALA A 1 683 ? 22.794 -16.389 28.704 1.00 72.88 683 ALA A C 1
ATOM 5365 O O . ALA A 1 683 ? 23.006 -16.104 27.525 1.00 72.88 683 ALA A O 1
ATOM 5366 N N . SER A 1 684 ? 23.497 -17.353 29.312 1.00 85.38 684 SER A N 1
ATOM 5367 C CA . SER A 1 684 ? 24.517 -18.176 28.647 1.00 85.38 684 SER A CA 1
ATOM 5368 C C . SER A 1 684 ? 23.946 -19.306 27.785 1.00 85.38 684 SER A C 1
ATOM 5370 O O . SER A 1 684 ? 24.669 -19.830 26.936 1.00 85.38 684 SER A O 1
ATOM 5372 N N . LEU A 1 685 ? 22.671 -19.670 27.957 1.00 84.69 685 LEU A N 1
ATOM 5373 C CA . LEU A 1 685 ? 22.062 -20.841 27.323 1.00 84.69 685 LEU A CA 1
ATOM 5374 C C . LEU A 1 685 ? 22.029 -20.716 25.799 1.00 84.69 685 LEU A C 1
ATOM 5376 O O . LEU A 1 685 ? 22.448 -21.628 25.092 1.00 84.69 685 LEU A O 1
ATOM 5380 N N . SER A 1 686 ? 21.640 -19.548 25.284 1.00 85.19 686 SER A N 1
ATOM 5381 C CA . SER A 1 686 ? 21.625 -19.266 23.844 1.00 85.19 686 SER A CA 1
ATOM 5382 C C . SER A 1 686 ? 23.031 -19.325 23.232 1.00 85.19 686 SER A C 1
ATOM 5384 O O . SER A 1 686 ? 23.209 -19.740 22.090 1.00 85.19 686 SER A O 1
ATOM 5386 N N . THR A 1 687 ? 24.059 -18.973 24.013 1.00 85.81 687 THR A N 1
ATOM 5387 C CA . THR A 1 687 ? 25.467 -19.062 23.591 1.00 85.81 687 THR A CA 1
ATOM 5388 C C . THR A 1 687 ? 25.942 -20.518 23.559 1.00 85.81 687 THR A C 1
ATOM 5390 O O . THR A 1 687 ? 26.596 -20.938 22.603 1.00 85.81 687 THR A O 1
ATOM 5393 N N . HIS A 1 688 ? 25.595 -21.299 24.589 1.00 85.06 688 HIS A N 1
ATOM 5394 C CA . HIS A 1 688 ? 25.874 -22.734 24.653 1.00 85.06 688 HIS A CA 1
ATOM 5395 C C . HIS A 1 688 ? 25.209 -23.471 23.484 1.00 85.06 688 HIS A C 1
ATOM 5397 O O . HIS A 1 688 ? 25.865 -24.246 22.788 1.00 85.06 688 HIS A O 1
ATOM 5403 N N . PHE A 1 689 ? 23.939 -23.161 23.214 1.00 85.81 689 PHE A N 1
ATOM 5404 C CA . PHE A 1 689 ? 23.180 -23.699 22.091 1.00 85.81 689 PHE A CA 1
ATOM 5405 C C . PHE A 1 689 ? 23.900 -23.472 20.757 1.00 85.81 689 PHE A C 1
ATOM 5407 O O . PHE A 1 689 ? 24.166 -24.425 20.028 1.00 85.81 689 PHE A O 1
ATOM 5414 N N . LEU A 1 690 ? 24.281 -22.224 20.459 1.00 86.81 690 LEU A N 1
ATOM 5415 C CA . LEU A 1 690 ? 24.973 -21.898 19.210 1.00 86.81 690 LEU A CA 1
ATOM 5416 C C . LEU A 1 690 ? 26.335 -22.601 19.090 1.00 86.81 690 LEU A C 1
ATOM 5418 O O . LEU A 1 690 ? 26.728 -22.994 17.993 1.00 86.81 690 LEU A O 1
ATOM 5422 N N . HIS A 1 691 ? 27.041 -22.822 20.203 1.00 88.94 691 HIS A N 1
ATOM 5423 C CA . HIS A 1 691 ? 28.269 -23.619 20.214 1.00 88.94 691 HIS A CA 1
ATOM 5424 C C . HIS A 1 691 ? 28.028 -25.092 19.866 1.00 88.94 691 HIS A C 1
ATOM 5426 O O . HIS A 1 691 ? 28.790 -25.657 19.078 1.00 88.94 691 HIS A O 1
ATOM 5432 N N . GLN A 1 692 ? 26.999 -25.714 20.442 1.00 87.75 692 GLN A N 1
ATOM 5433 C CA . GLN A 1 692 ? 26.667 -27.112 20.157 1.00 87.75 692 GLN A CA 1
ATOM 5434 C C . GLN A 1 692 ? 26.158 -27.282 18.726 1.00 87.75 692 GLN A C 1
ATOM 5436 O O . GLN A 1 692 ? 26.581 -28.200 18.026 1.00 87.75 692 GLN A O 1
ATOM 5441 N N . LEU A 1 693 ? 25.336 -26.342 18.254 1.00 84.62 693 LEU A N 1
ATOM 5442 C CA . LEU A 1 693 ? 24.848 -26.311 16.879 1.00 84.62 693 LEU A CA 1
ATOM 5443 C C . LEU A 1 693 ? 26.004 -26.200 15.879 1.00 84.62 693 LEU A C 1
ATOM 5445 O O . LEU A 1 693 ? 26.063 -26.972 14.921 1.00 84.62 693 LEU A O 1
ATOM 5449 N N . LYS A 1 694 ? 26.960 -25.297 16.143 1.00 88.94 694 LYS A N 1
ATOM 5450 C CA . LYS A 1 694 ? 28.184 -25.161 15.347 1.00 88.94 694 LYS A CA 1
ATOM 5451 C C . LYS A 1 694 ? 28.963 -26.477 15.300 1.00 88.94 694 LYS A C 1
ATOM 5453 O O . LYS A 1 694 ? 29.238 -26.973 14.212 1.00 88.94 694 LYS A O 1
ATOM 5458 N N . ARG A 1 695 ? 29.238 -27.088 16.459 1.00 89.25 695 ARG A N 1
ATOM 5459 C CA . ARG A 1 695 ? 29.950 -28.378 16.548 1.00 89.25 695 ARG A CA 1
ATOM 5460 C C . ARG A 1 695 ? 29.234 -29.500 15.798 1.00 89.25 695 ARG A C 1
ATOM 5462 O O . ARG A 1 695 ? 29.889 -30.299 15.128 1.00 89.25 695 ARG A O 1
ATOM 5469 N N . LYS A 1 696 ? 27.904 -29.575 15.889 1.00 86.06 696 LYS A N 1
ATOM 5470 C CA . LYS A 1 696 ? 27.105 -30.581 15.177 1.00 86.06 696 LYS A CA 1
ATOM 5471 C C . LYS A 1 696 ? 27.186 -30.382 13.661 1.00 86.06 696 LYS A C 1
ATOM 5473 O O . LYS A 1 696 ? 27.431 -31.349 12.958 1.00 86.06 696 LYS A O 1
ATOM 5478 N N . CYS A 1 697 ? 27.080 -29.149 13.167 1.00 83.06 697 CYS A N 1
ATOM 5479 C CA . CYS A 1 697 ? 27.187 -28.853 11.730 1.00 83.06 697 CYS A CA 1
ATOM 5480 C C . CYS A 1 697 ? 28.612 -29.030 11.171 1.00 83.06 697 CYS A C 1
ATOM 5482 O O . CYS A 1 697 ? 28.791 -29.306 9.985 1.00 83.06 697 CYS A O 1
ATOM 5484 N N . GLU A 1 698 ? 29.636 -28.855 12.008 1.00 85.69 698 GLU A N 1
ATOM 5485 C CA . GLU A 1 698 ? 31.034 -29.103 11.637 1.00 85.69 698 GLU A CA 1
ATOM 5486 C C . GLU A 1 698 ? 31.365 -30.600 11.610 1.00 85.69 698 GLU A C 1
ATOM 5488 O O . GLU A 1 698 ? 32.123 -31.043 10.749 1.00 85.69 698 GLU A O 1
ATOM 5493 N N . SER A 1 699 ? 30.790 -31.384 12.529 1.00 87.25 699 SER A N 1
ATOM 5494 C CA . SER A 1 699 ? 30.975 -32.842 12.578 1.00 87.25 699 SER A CA 1
ATOM 5495 C C . SER A 1 699 ? 30.089 -33.603 11.589 1.00 87.25 699 SER A C 1
ATOM 5497 O O . SER A 1 699 ? 30.491 -34.664 11.114 1.00 87.25 699 SER A O 1
ATOM 5499 N N . ASP A 1 700 ? 28.922 -33.057 11.250 1.00 84.94 700 ASP A N 1
ATOM 5500 C CA . ASP A 1 700 ? 27.968 -33.614 10.296 1.00 84.94 700 ASP A CA 1
ATOM 5501 C C . ASP A 1 700 ? 27.448 -32.508 9.353 1.00 84.94 700 ASP A C 1
ATOM 5503 O O . ASP A 1 700 ? 26.502 -31.785 9.684 1.00 84.94 700 ASP A O 1
ATOM 5507 N N . PRO A 1 701 ? 28.050 -32.356 8.158 1.00 78.56 701 PRO A N 1
ATOM 5508 C CA . PRO A 1 701 ? 27.645 -31.337 7.192 1.00 78.56 701 PRO A CA 1
ATOM 5509 C C . PRO A 1 701 ? 26.194 -31.478 6.704 1.00 78.56 701 PRO A C 1
ATOM 5511 O O . PRO A 1 701 ? 25.590 -30.478 6.314 1.00 78.56 701 PRO A O 1
ATOM 5514 N N . LEU A 1 702 ? 25.620 -32.690 6.728 1.00 76.81 702 LEU A N 1
ATOM 5515 C CA . LEU A 1 702 ? 24.236 -32.934 6.300 1.00 76.81 702 LEU A CA 1
ATOM 5516 C C . LEU A 1 702 ? 23.227 -32.419 7.334 1.00 76.81 702 LEU A C 1
ATOM 5518 O O . LEU A 1 702 ? 22.134 -31.975 6.963 1.00 76.81 702 LEU A O 1
ATOM 5522 N N . ALA A 1 703 ? 23.613 -32.383 8.613 1.00 75.69 703 ALA A N 1
ATOM 5523 C CA . ALA A 1 703 ? 22.796 -31.799 9.672 1.00 75.69 703 ALA A CA 1
ATOM 5524 C C . ALA A 1 703 ? 22.505 -30.313 9.411 1.00 75.69 703 ALA A C 1
ATOM 5526 O O . ALA A 1 703 ? 21.395 -29.860 9.677 1.00 75.69 703 ALA A O 1
ATOM 5527 N N . GLY A 1 704 ? 23.448 -29.564 8.822 1.00 69.31 704 GLY A N 1
ATOM 5528 C CA . GLY A 1 704 ? 23.271 -28.139 8.515 1.00 69.31 704 GLY A CA 1
ATOM 5529 C C . GLY A 1 704 ? 22.109 -27.857 7.554 1.00 69.31 704 GLY A C 1
ATOM 5530 O O . GLY A 1 704 ? 21.356 -26.901 7.762 1.00 69.31 704 GLY A O 1
ATOM 5531 N N . SER A 1 705 ? 21.917 -28.713 6.543 1.00 68.81 705 SER A N 1
ATOM 5532 C CA . SER A 1 705 ? 20.776 -28.624 5.620 1.00 68.81 705 SER A CA 1
ATOM 5533 C C . SER A 1 705 ? 19.457 -29.059 6.260 1.00 68.81 705 SER A C 1
ATOM 5535 O O . SER A 1 705 ? 18.440 -28.398 6.054 1.00 68.81 705 SER A O 1
ATOM 5537 N N . SER A 1 706 ? 19.467 -30.124 7.067 1.00 69.88 706 SER A N 1
ATOM 5538 C CA . SER A 1 706 ? 18.261 -30.633 7.739 1.00 69.88 706 SER A CA 1
ATOM 5539 C C . SER A 1 706 ? 17.752 -29.681 8.823 1.00 69.88 706 SER A C 1
ATOM 5541 O O . SER A 1 706 ? 16.546 -29.529 9.003 1.00 69.88 706 SER A O 1
ATOM 5543 N N . LEU A 1 707 ? 18.668 -28.988 9.504 1.00 68.38 707 LEU A N 1
ATOM 5544 C CA . LEU A 1 707 ? 18.360 -28.068 10.595 1.00 68.38 707 LEU A CA 1
ATOM 5545 C C . LEU A 1 707 ? 17.744 -26.754 10.149 1.00 68.38 707 LEU A C 1
ATOM 5547 O O . LEU A 1 707 ? 17.193 -26.065 10.998 1.00 68.38 707 LEU A O 1
ATOM 5551 N N . ARG A 1 708 ? 17.855 -26.377 8.867 1.00 78.56 708 ARG A N 1
ATOM 5552 C CA . ARG A 1 708 ? 17.589 -24.993 8.436 1.00 78.56 708 ARG A CA 1
ATOM 5553 C C . ARG A 1 708 ? 18.401 -24.012 9.290 1.00 78.56 708 ARG A C 1
ATOM 5555 O O . ARG A 1 708 ? 17.880 -23.140 9.981 1.00 78.56 708 ARG A O 1
ATOM 5562 N N . LEU A 1 709 ? 19.716 -24.244 9.313 1.00 79.75 709 LEU A N 1
ATOM 5563 C CA . LEU A 1 709 ? 20.670 -23.565 10.192 1.00 79.75 709 LEU A CA 1
ATOM 5564 C C . LEU A 1 709 ? 20.524 -22.022 10.236 1.00 79.75 709 LEU A C 1
ATOM 5566 O O . LEU A 1 709 ? 20.565 -21.472 11.340 1.00 79.75 709 LEU A O 1
ATOM 5570 N N . PRO A 1 710 ? 20.317 -21.305 9.111 1.00 77.50 710 PRO A N 1
ATOM 5571 C CA . PRO A 1 710 ? 20.085 -19.858 9.134 1.00 77.50 710 PRO A CA 1
ATOM 5572 C C . PRO A 1 710 ? 18.833 -19.458 9.921 1.00 77.50 710 PRO A C 1
ATOM 5574 O O . PRO A 1 710 ? 18.869 -18.488 10.679 1.00 77.50 710 PRO A O 1
ATOM 5577 N N . GLU A 1 711 ? 17.736 -20.196 9.762 1.00 76.62 711 GLU A N 1
ATOM 5578 C CA . GLU A 1 711 ? 16.481 -19.976 10.476 1.00 76.62 711 GLU A CA 1
ATOM 5579 C C . GLU A 1 711 ? 16.638 -20.257 11.971 1.00 76.62 711 GLU A C 1
ATOM 5581 O O . GLU A 1 711 ? 16.208 -19.439 12.784 1.00 76.62 711 GLU A O 1
ATOM 5586 N N . VAL A 1 712 ? 17.324 -21.345 12.346 1.00 78.31 712 VAL A N 1
ATOM 5587 C CA . VAL A 1 712 ? 17.595 -21.665 13.760 1.00 78.31 712 VAL A CA 1
ATOM 5588 C C . VAL A 1 712 ? 18.423 -20.569 14.413 1.00 78.31 712 VAL A C 1
ATOM 5590 O O . VAL A 1 712 ? 18.061 -20.064 15.476 1.00 78.31 712 VAL A O 1
ATOM 5593 N N . MET A 1 713 ? 19.523 -20.167 13.769 1.00 81.94 713 MET A N 1
ATOM 5594 C CA . MET A 1 713 ? 20.381 -19.103 14.283 1.00 81.94 713 MET A CA 1
ATOM 5595 C C . MET A 1 713 ? 19.616 -17.785 14.394 1.00 81.94 713 MET A C 1
ATOM 5597 O O . MET A 1 713 ? 19.749 -17.100 15.406 1.00 81.94 713 MET A O 1
ATOM 5601 N N . ARG A 1 714 ? 18.774 -17.454 13.407 1.00 81.50 714 ARG A N 1
ATOM 5602 C CA . ARG A 1 714 ? 17.909 -16.271 13.463 1.00 81.50 714 ARG A CA 1
ATOM 5603 C C . ARG A 1 714 ? 16.988 -16.321 14.675 1.00 81.50 714 ARG A C 1
ATOM 5605 O O . ARG A 1 714 ? 16.976 -15.355 15.432 1.00 81.50 714 ARG A O 1
ATOM 5612 N N . THR A 1 715 ? 16.279 -17.428 14.902 1.00 75.56 715 THR A N 1
ATOM 5613 C CA . THR A 1 715 ? 15.355 -17.492 16.038 1.00 75.56 715 THR A CA 1
ATOM 5614 C C . THR A 1 715 ? 16.079 -17.430 17.381 1.00 75.56 715 THR A C 1
ATOM 5616 O O . THR A 1 715 ? 15.601 -16.775 18.301 1.00 75.56 715 THR A O 1
ATOM 5619 N N . VAL A 1 716 ? 17.250 -18.057 17.507 1.00 79.81 716 VAL A N 1
ATOM 5620 C CA . VAL A 1 716 ? 18.044 -18.003 18.748 1.00 79.81 716 VAL A CA 1
ATOM 5621 C C . VAL A 1 716 ? 18.517 -16.579 19.041 1.00 79.81 716 VAL A C 1
ATOM 5623 O O . VAL A 1 716 ? 18.503 -16.141 20.191 1.00 79.81 716 VAL A O 1
ATOM 5626 N N . ILE A 1 717 ? 18.913 -15.845 18.001 1.00 78.06 717 ILE A N 1
ATOM 5627 C CA . ILE A 1 717 ? 19.325 -14.444 18.104 1.00 78.06 717 ILE A CA 1
ATOM 5628 C C . ILE A 1 717 ? 18.137 -13.543 18.460 1.00 78.06 717 ILE A C 1
ATOM 5630 O O . ILE A 1 717 ? 18.278 -12.649 19.290 1.00 78.06 717 ILE A O 1
ATOM 5634 N N . GLU A 1 718 ? 16.963 -13.786 17.877 1.00 77.69 718 GLU A N 1
ATOM 5635 C CA . GLU A 1 718 ? 15.734 -13.048 18.195 1.00 77.69 718 GLU A CA 1
ATOM 5636 C C . GLU A 1 718 ? 15.263 -13.304 19.629 1.00 77.69 718 GLU A C 1
ATOM 5638 O O . GLU A 1 718 ? 14.871 -12.367 20.319 1.00 77.69 718 GLU A O 1
ATOM 5643 N N . ALA A 1 719 ? 15.375 -14.547 20.105 1.00 72.62 719 ALA A N 1
ATOM 5644 C CA . ALA A 1 719 ? 15.063 -14.913 21.484 1.00 72.62 719 ALA A CA 1
ATOM 5645 C C . ALA A 1 719 ? 16.081 -14.362 22.499 1.00 72.62 719 ALA A C 1
ATOM 5647 O O . ALA A 1 719 ? 15.783 -14.276 23.689 1.00 72.62 719 ALA A O 1
ATOM 5648 N N . SER A 1 720 ? 17.288 -13.990 22.059 1.00 79.31 720 SER A N 1
ATOM 5649 C CA . SER A 1 720 ? 18.340 -13.466 22.930 1.00 79.31 720 SER A CA 1
ATOM 5650 C C . SER A 1 720 ? 19.110 -12.320 22.263 1.00 79.31 720 SER A C 1
ATOM 5652 O O . SER A 1 720 ? 20.219 -12.520 21.759 1.00 79.31 720 SER A O 1
ATOM 5654 N N . PRO A 1 721 ? 18.581 -11.082 22.310 1.00 75.50 721 PRO A N 1
ATOM 5655 C CA . PRO A 1 721 ? 19.224 -9.909 21.708 1.00 75.50 721 PRO A CA 1
ATOM 5656 C C . PRO A 1 721 ? 20.656 -9.649 22.209 1.00 75.50 721 PRO A C 1
ATOM 5658 O O . PRO A 1 721 ? 21.475 -9.077 21.492 1.00 75.50 721 PRO A O 1
ATOM 5661 N N . ALA A 1 722 ? 21.005 -10.124 23.411 1.00 76.81 722 ALA A N 1
ATOM 5662 C CA . ALA A 1 722 ? 22.367 -10.074 23.951 1.00 76.81 722 ALA A CA 1
ATOM 5663 C C . ALA A 1 722 ? 23.401 -10.826 23.079 1.00 76.81 722 ALA A C 1
ATOM 5665 O O . ALA A 1 722 ? 24.601 -10.528 23.126 1.00 76.81 722 ALA A O 1
ATOM 5666 N N . LEU A 1 723 ? 22.962 -11.777 22.247 1.00 76.00 723 LEU A N 1
ATOM 5667 C CA . LEU A 1 723 ? 23.817 -12.455 21.275 1.00 76.00 723 LEU A CA 1
ATOM 5668 C C . LEU A 1 723 ? 24.271 -11.539 20.135 1.00 76.00 723 LEU A C 1
ATOM 5670 O O . LEU A 1 723 ? 25.413 -11.670 19.699 1.00 76.00 723 LEU A O 1
ATOM 5674 N N . LEU A 1 724 ? 23.447 -10.571 19.711 1.00 70.75 724 LEU A N 1
ATOM 5675 C CA . LEU A 1 724 ? 23.860 -9.567 18.719 1.00 70.75 724 LEU A CA 1
ATOM 5676 C C . LEU A 1 724 ? 25.018 -8.720 19.256 1.00 70.75 724 LEU A C 1
ATOM 5678 O O . LEU A 1 724 ? 26.007 -8.503 18.564 1.00 70.75 724 LEU A O 1
ATOM 5682 N N . ALA A 1 725 ? 24.951 -8.320 20.529 1.00 68.75 725 ALA A N 1
ATOM 5683 C CA . ALA A 1 725 ? 26.012 -7.543 21.169 1.00 68.75 725 ALA A CA 1
ATOM 5684 C C . ALA A 1 725 ? 27.300 -8.359 21.414 1.00 68.75 725 ALA A C 1
ATOM 5686 O O . ALA A 1 725 ? 28.408 -7.820 21.371 1.00 68.75 725 ALA A O 1
ATOM 5687 N N . SER A 1 726 ? 27.177 -9.667 21.672 1.00 67.75 726 SER A N 1
ATOM 5688 C CA . SER A 1 726 ? 28.313 -10.550 21.995 1.00 67.75 726 SER A CA 1
ATOM 5689 C C . SER A 1 726 ? 28.955 -11.243 20.781 1.00 67.75 726 SER A C 1
ATOM 5691 O O . SER A 1 726 ? 29.961 -11.958 20.938 1.00 67.75 726 SER A O 1
ATOM 5693 N N . GLY A 1 727 ? 28.437 -10.981 19.577 1.00 73.62 727 GLY A N 1
ATOM 5694 C CA . GLY A 1 727 ? 28.990 -11.403 18.294 1.00 73.62 727 GLY A CA 1
ATOM 5695 C C . GLY A 1 727 ? 28.448 -12.751 17.826 1.00 73.62 727 GLY A C 1
ATOM 5696 O O . GLY A 1 727 ? 29.169 -13.747 17.926 1.00 73.62 727 GLY A O 1
ATOM 5697 N N . ALA A 1 728 ? 27.205 -12.809 17.340 1.00 79.12 728 ALA A N 1
ATOM 5698 C CA . ALA A 1 728 ? 26.562 -14.061 16.934 1.00 79.12 728 ALA A CA 1
ATOM 5699 C C . ALA A 1 728 ? 27.202 -14.669 15.670 1.00 79.12 728 ALA A C 1
ATOM 5701 O O . ALA A 1 728 ? 27.255 -15.894 15.525 1.00 79.12 728 ALA A O 1
ATOM 5702 N N . ILE A 1 729 ? 27.804 -13.834 14.816 1.00 78.31 729 ILE A N 1
ATOM 5703 C CA . ILE A 1 729 ? 28.567 -14.248 13.624 1.00 78.31 729 ILE A CA 1
ATOM 5704 C C . ILE A 1 729 ? 29.656 -15.291 13.930 1.00 78.31 729 ILE A C 1
ATOM 5706 O O . ILE A 1 729 ? 29.925 -16.153 13.095 1.00 78.31 729 ILE A O 1
ATOM 5710 N N . LYS A 1 730 ? 30.273 -15.281 15.124 1.00 81.62 730 LYS A N 1
ATOM 5711 C CA . LYS A 1 730 ? 31.347 -16.243 15.472 1.00 81.62 730 LYS A CA 1
ATOM 5712 C C . LYS A 1 730 ? 30.866 -17.701 15.547 1.00 81.62 730 LYS A C 1
ATOM 5714 O O . LYS A 1 730 ? 31.684 -18.628 15.545 1.00 81.62 730 LYS A O 1
ATOM 5719 N N . PHE A 1 731 ? 29.550 -17.895 15.627 1.00 84.38 731 PHE A N 1
ATOM 5720 C CA . PHE A 1 731 ? 28.909 -19.204 15.685 1.00 84.38 731 PHE A CA 1
ATOM 5721 C C . PHE A 1 731 ? 28.504 -19.753 14.318 1.00 84.38 731 PHE A C 1
ATOM 5723 O O . PHE A 1 731 ? 28.064 -20.896 14.251 1.00 84.38 731 PHE A O 1
ATOM 5730 N N . ILE A 1 732 ? 28.681 -18.987 13.238 1.00 84.06 732 ILE A N 1
ATOM 5731 C CA . ILE A 1 732 ? 28.489 -19.505 11.882 1.00 84.06 732 ILE A CA 1
ATOM 5732 C C . ILE A 1 732 ? 29.556 -20.592 11.638 1.00 84.06 732 ILE A C 1
ATOM 5734 O O . ILE A 1 732 ? 30.746 -20.321 11.850 1.00 84.06 732 ILE A O 1
ATOM 5738 N N . PRO A 1 733 ? 29.171 -21.819 11.234 1.00 82.19 733 PRO A N 1
ATOM 5739 C CA . PRO A 1 733 ? 30.126 -22.876 10.912 1.00 82.19 733 PRO A CA 1
ATOM 5740 C C . PRO A 1 733 ? 31.055 -22.470 9.767 1.00 82.19 733 PRO A C 1
ATOM 5742 O O . PRO A 1 733 ? 30.636 -21.820 8.808 1.00 82.19 733 PRO A O 1
ATOM 5745 N N . GLU A 1 734 ? 32.322 -22.871 9.835 1.00 79.00 734 GLU A N 1
ATOM 5746 C CA . GLU A 1 734 ? 33.337 -22.444 8.856 1.00 79.00 734 GLU A CA 1
ATOM 5747 C C . GLU A 1 734 ? 33.062 -22.965 7.436 1.00 79.00 734 GLU A C 1
ATOM 5749 O O . GLU A 1 734 ? 33.412 -22.316 6.450 1.00 79.00 734 GLU A O 1
ATOM 5754 N N . ASN A 1 735 ? 32.379 -24.107 7.339 1.00 73.19 735 ASN A N 1
ATOM 5755 C CA . ASN A 1 735 ? 31.961 -24.773 6.105 1.00 73.19 735 ASN A CA 1
ATOM 5756 C C . ASN A 1 735 ? 30.670 -24.197 5.486 1.00 73.19 735 ASN A C 1
ATOM 5758 O O . ASN A 1 735 ? 30.240 -24.662 4.430 1.00 73.19 735 ASN A O 1
ATOM 5762 N N . SER A 1 736 ? 30.043 -23.201 6.116 1.00 77.12 736 SER A N 1
ATOM 5763 C CA . SER A 1 736 ? 28.803 -22.596 5.627 1.00 77.12 736 SER A CA 1
ATOM 5764 C C . SER A 1 736 ? 29.043 -21.539 4.544 1.00 77.12 736 SER A C 1
ATOM 5766 O O . SER A 1 736 ? 29.961 -20.720 4.639 1.00 77.12 736 SER A O 1
ATOM 5768 N N . GLN A 1 737 ? 28.172 -21.503 3.531 1.00 75.75 737 GLN A N 1
ATOM 5769 C CA . GLN A 1 737 ? 28.165 -20.427 2.537 1.00 75.75 737 GLN A CA 1
ATOM 5770 C C . GLN A 1 737 ? 27.724 -19.114 3.201 1.00 75.75 737 GLN A C 1
ATOM 5772 O O . GLN A 1 737 ? 26.639 -19.027 3.771 1.00 75.75 737 GLN A O 1
ATOM 5777 N N . LEU A 1 738 ? 28.575 -18.085 3.136 1.00 65.56 738 LEU A N 1
ATOM 5778 C CA . LEU A 1 738 ? 28.332 -16.760 3.732 1.00 65.56 738 LEU A CA 1
ATOM 5779 C C . LEU A 1 738 ? 27.035 -16.109 3.239 1.00 65.56 738 LEU A C 1
ATOM 5781 O O . LEU A 1 738 ? 26.359 -15.434 4.011 1.00 65.56 738 LEU A O 1
ATOM 5785 N N . GLU A 1 739 ? 26.696 -16.328 1.969 1.00 67.81 739 GLU A N 1
ATOM 5786 C CA . GLU A 1 739 ? 25.493 -15.799 1.319 1.00 67.81 739 GLU A CA 1
ATOM 5787 C C . GLU A 1 739 ? 24.221 -16.221 2.064 1.00 67.81 739 GLU A C 1
ATOM 5789 O O . GLU A 1 739 ? 23.331 -15.402 2.289 1.00 67.81 739 GLU A O 1
ATOM 5794 N N . THR A 1 740 ? 24.183 -17.457 2.571 1.00 69.62 740 THR A N 1
ATOM 5795 C CA . THR A 1 740 ? 23.059 -17.999 3.343 1.00 69.62 740 THR A CA 1
ATOM 5796 C C . THR A 1 740 ? 22.856 -17.277 4.683 1.00 69.62 740 THR A C 1
ATOM 5798 O O . THR A 1 740 ? 21.750 -17.252 5.220 1.00 69.62 740 THR A O 1
ATOM 5801 N N . PHE A 1 741 ? 23.906 -16.644 5.217 1.00 73.69 741 PHE A N 1
ATOM 5802 C CA . PHE A 1 741 ? 23.884 -15.903 6.484 1.00 73.69 741 PHE A CA 1
ATOM 5803 C C . PHE A 1 741 ? 23.901 -14.385 6.295 1.00 73.69 741 PHE A C 1
ATOM 5805 O O . PHE A 1 741 ? 23.887 -13.654 7.287 1.00 73.69 741 PHE A O 1
ATOM 5812 N N . ALA A 1 742 ? 23.889 -13.889 5.053 1.00 70.50 742 ALA A N 1
ATOM 5813 C CA . ALA A 1 742 ? 23.971 -12.463 4.761 1.00 70.50 742 ALA A CA 1
ATOM 5814 C C . ALA A 1 742 ? 22.926 -11.622 5.524 1.00 70.50 742 ALA A C 1
ATOM 5816 O O . ALA A 1 742 ? 23.335 -10.644 6.147 1.00 70.50 742 ALA A O 1
ATOM 5817 N N . PRO A 1 743 ? 21.629 -11.998 5.611 1.00 66.56 743 PRO A N 1
ATOM 5818 C CA . PRO A 1 743 ? 20.646 -11.215 6.368 1.00 66.56 743 PRO A CA 1
ATOM 5819 C C . PRO A 1 743 ? 20.994 -11.072 7.857 1.00 66.56 743 PRO A C 1
ATOM 5821 O O . PRO A 1 743 ? 20.779 -10.021 8.455 1.00 66.56 743 PRO A O 1
ATOM 5824 N N . LEU A 1 744 ? 21.561 -12.124 8.454 1.00 68.94 744 LEU A N 1
ATOM 5825 C CA . LEU A 1 744 ? 21.972 -12.156 9.859 1.00 68.94 744 LEU A CA 1
ATOM 5826 C C . LEU A 1 744 ? 23.228 -11.304 10.076 1.00 68.94 744 LEU A C 1
ATOM 5828 O O . LEU A 1 744 ? 23.278 -10.520 11.021 1.00 68.94 744 LEU A O 1
ATOM 5832 N N . ILE A 1 745 ? 24.192 -11.387 9.153 1.00 72.31 745 ILE A N 1
ATOM 5833 C CA . ILE A 1 745 ? 25.404 -10.558 9.149 1.00 72.31 745 ILE A CA 1
ATOM 5834 C C . ILE A 1 745 ? 25.041 -9.075 9.003 1.00 72.31 745 ILE A C 1
ATOM 5836 O O . ILE A 1 745 ? 25.523 -8.256 9.781 1.00 72.31 745 ILE A O 1
ATOM 5840 N N . PHE A 1 746 ? 24.167 -8.722 8.056 1.00 67.88 746 PHE A N 1
ATOM 5841 C CA . PHE A 1 746 ? 23.715 -7.343 7.850 1.00 67.88 746 PHE A CA 1
ATOM 5842 C C . PHE A 1 746 ? 22.966 -6.796 9.066 1.00 67.88 746 PHE A C 1
ATOM 5844 O O . PHE A 1 746 ? 23.244 -5.676 9.489 1.00 67.88 746 PHE A O 1
ATOM 5851 N N . ARG A 1 747 ? 22.072 -7.589 9.669 1.00 66.69 747 ARG A N 1
ATOM 5852 C CA . ARG A 1 747 ? 21.345 -7.195 10.883 1.00 66.69 747 ARG A CA 1
ATOM 5853 C C . ARG A 1 747 ? 22.288 -6.965 12.064 1.00 66.69 747 ARG A C 1
ATOM 5855 O O . ARG A 1 747 ? 22.135 -5.974 12.772 1.00 66.69 747 ARG A O 1
ATOM 5862 N N . GLU A 1 748 ? 23.283 -7.833 12.260 1.00 66.19 748 GLU A N 1
ATOM 5863 C CA . GLU A 1 748 ? 24.293 -7.648 13.308 1.00 66.19 748 GLU A CA 1
ATOM 5864 C C . GLU A 1 748 ? 25.120 -6.378 13.052 1.00 66.19 748 GLU A C 1
ATOM 5866 O O . GLU A 1 748 ? 25.257 -5.554 13.952 1.00 66.19 748 GLU A O 1
ATOM 5871 N N . VAL A 1 749 ? 25.556 -6.144 11.808 1.00 64.31 749 VAL A N 1
ATOM 5872 C CA . VAL A 1 749 ? 26.260 -4.913 11.398 1.00 64.31 749 VAL A CA 1
ATOM 5873 C C . VAL A 1 749 ? 25.422 -3.653 11.650 1.00 64.31 749 VAL A C 1
ATOM 5875 O O . VAL A 1 749 ? 25.962 -2.664 12.137 1.00 64.31 749 VAL A O 1
ATOM 5878 N N . GLN A 1 750 ? 24.119 -3.683 11.362 1.00 63.62 750 GLN A N 1
ATOM 5879 C CA . GLN A 1 750 ? 23.209 -2.551 11.584 1.00 63.62 750 GLN A CA 1
ATOM 5880 C C . GLN A 1 750 ? 22.908 -2.305 13.069 1.00 63.62 750 GLN A C 1
ATOM 5882 O O . GLN A 1 750 ? 22.744 -1.161 13.482 1.00 63.62 750 GLN A O 1
ATOM 5887 N N . SER A 1 751 ? 22.846 -3.363 13.884 1.00 58.97 751 SER A N 1
ATOM 5888 C CA . SER A 1 751 ? 22.535 -3.264 15.320 1.00 58.97 751 SER A CA 1
ATOM 5889 C C . SER A 1 751 ? 23.686 -2.717 16.175 1.00 58.97 751 SER A C 1
ATOM 5891 O O . SER A 1 751 ? 23.504 -2.375 17.344 1.00 58.97 751 SER A O 1
ATOM 5893 N N . VAL A 1 752 ? 24.888 -2.636 15.607 1.00 58.16 752 VAL A N 1
ATOM 5894 C CA . VAL A 1 752 ? 26.119 -2.336 16.330 1.00 58.16 752 VAL A CA 1
ATOM 5895 C C . VAL A 1 752 ? 26.528 -0.877 16.104 1.00 58.16 752 VAL A C 1
ATOM 5897 O O . VAL A 1 752 ? 27.188 -0.535 15.127 1.00 58.16 752 VAL A O 1
ATOM 5900 N N . ASN A 1 753 ? 26.223 -0.018 17.080 1.00 53.66 753 ASN A N 1
ATOM 5901 C CA . ASN A 1 753 ? 26.822 1.323 17.202 1.00 53.66 753 ASN A CA 1
ATOM 5902 C C . ASN A 1 753 ? 28.245 1.294 17.808 1.00 53.66 753 ASN A C 1
ATOM 5904 O O . ASN A 1 753 ? 28.913 2.326 17.909 1.00 53.66 753 ASN A O 1
ATOM 5908 N N . ASP A 1 754 ? 28.729 0.124 18.238 1.00 54.00 754 ASP A N 1
ATOM 5909 C CA . ASP A 1 754 ? 30.019 -0.020 18.910 1.00 54.00 754 ASP A CA 1
ATOM 5910 C C . ASP A 1 754 ? 31.175 -0.214 17.908 1.00 54.00 754 ASP A C 1
ATOM 5912 O O . ASP A 1 754 ? 31.323 -1.258 17.258 1.00 54.00 754 ASP A O 1
ATOM 5916 N N . ARG A 1 755 ? 32.062 0.790 17.841 1.00 55.28 755 ARG A N 1
ATOM 5917 C CA . ARG A 1 755 ? 33.297 0.788 17.032 1.00 55.28 755 ARG A CA 1
ATOM 5918 C C . ARG A 1 755 ? 34.170 -0.456 17.270 1.00 55.28 755 ARG A C 1
ATOM 5920 O O . ARG A 1 755 ? 34.921 -0.852 16.375 1.00 55.28 755 ARG A O 1
ATOM 5927 N N . SER A 1 756 ? 34.096 -1.092 18.443 1.00 54.31 756 SER A N 1
ATOM 5928 C CA . SER A 1 756 ? 34.892 -2.285 18.779 1.00 54.31 756 SER A CA 1
ATOM 5929 C C . SER A 1 756 ? 34.413 -3.562 18.068 1.00 54.31 756 SER A C 1
ATOM 5931 O O . SER A 1 756 ? 35.208 -4.440 17.726 1.00 54.31 756 SER A O 1
ATOM 5933 N N . VAL A 1 757 ? 33.109 -3.679 17.824 1.00 53.50 757 VAL A N 1
ATOM 5934 C CA . VAL A 1 757 ? 32.502 -4.809 17.114 1.00 53.50 757 VAL A CA 1
ATOM 5935 C C . VAL A 1 757 ? 32.580 -4.552 15.613 1.00 53.50 757 VAL A C 1
ATOM 5937 O O . VAL A 1 757 ? 33.052 -5.428 14.895 1.00 53.50 757 VAL A O 1
ATOM 5940 N N . ALA A 1 758 ? 32.282 -3.329 15.153 1.00 56.00 758 ALA A N 1
ATOM 5941 C CA . ALA A 1 758 ? 32.467 -2.926 13.756 1.00 56.00 758 ALA A CA 1
ATOM 5942 C C . ALA A 1 758 ? 33.917 -3.131 13.281 1.00 56.00 758 ALA A C 1
ATOM 5944 O O . ALA A 1 758 ? 34.145 -3.632 12.186 1.00 56.00 758 ALA A O 1
ATOM 5945 N N . SER A 1 759 ? 34.914 -2.840 14.127 1.00 60.31 759 SER A N 1
ATOM 5946 C CA . SER A 1 759 ? 36.327 -3.102 13.809 1.00 60.31 759 SER A CA 1
ATOM 5947 C C . SER A 1 759 ? 36.703 -4.587 13.826 1.00 60.31 759 SER A C 1
ATOM 5949 O O . SER A 1 759 ? 37.590 -4.988 13.074 1.00 60.31 759 SER A O 1
ATOM 5951 N N . ARG A 1 760 ? 36.042 -5.429 14.633 1.00 58.19 760 ARG A N 1
ATOM 5952 C CA . ARG A 1 760 ? 36.208 -6.894 14.582 1.00 58.19 760 ARG A CA 1
ATOM 5953 C C . ARG A 1 760 ? 35.562 -7.494 13.337 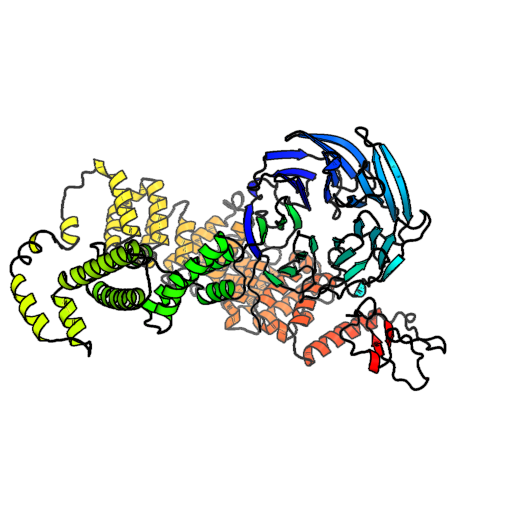1.00 58.19 760 ARG A C 1
ATOM 5955 O O . ARG A 1 760 ? 36.189 -8.330 12.697 1.00 58.19 760 ARG A O 1
ATOM 5962 N N . LEU A 1 761 ? 34.369 -7.032 12.970 1.00 57.03 761 LEU A N 1
ATOM 5963 C CA . LEU A 1 761 ? 33.641 -7.421 11.761 1.00 57.03 761 LEU A CA 1
ATOM 5964 C C . LEU A 1 761 ? 34.398 -6.978 10.505 1.00 57.03 761 LEU A C 1
ATOM 5966 O O . LEU A 1 761 ? 34.670 -7.800 9.639 1.00 57.03 761 LEU A O 1
ATOM 5970 N N . ALA A 1 762 ? 34.859 -5.727 10.464 1.00 61.47 762 ALA A N 1
ATOM 5971 C CA . ALA A 1 762 ? 35.724 -5.210 9.408 1.00 61.47 762 ALA A CA 1
ATOM 5972 C C . ALA A 1 762 ? 37.067 -5.947 9.339 1.00 61.47 762 ALA A C 1
ATOM 5974 O O . ALA A 1 762 ? 37.603 -6.125 8.254 1.00 61.47 762 ALA A O 1
ATOM 5975 N N . ARG A 1 763 ? 37.614 -6.421 10.468 1.00 64.69 763 ARG A N 1
ATOM 5976 C CA . ARG A 1 763 ? 38.830 -7.248 10.478 1.00 64.69 763 ARG A CA 1
ATOM 5977 C C . ARG A 1 763 ? 38.566 -8.666 9.985 1.00 64.69 763 ARG A C 1
ATOM 5979 O O . ARG A 1 763 ? 39.385 -9.175 9.237 1.00 64.69 763 ARG A O 1
ATOM 5986 N N . ALA A 1 764 ? 37.461 -9.293 10.378 1.00 57.75 764 ALA A N 1
ATOM 5987 C CA . ALA A 1 764 ? 37.103 -10.643 9.947 1.00 57.75 764 ALA A CA 1
ATOM 5988 C C . ALA A 1 764 ? 36.729 -10.674 8.456 1.00 57.75 764 ALA A C 1
ATOM 5990 O O . ALA A 1 764 ? 37.256 -11.491 7.704 1.00 57.75 764 ALA A O 1
ATOM 5991 N N . LEU A 1 765 ? 35.888 -9.732 8.012 1.00 60.88 765 LEU A N 1
ATOM 5992 C CA . LEU A 1 765 ? 35.577 -9.510 6.599 1.00 60.88 765 LEU A CA 1
ATOM 5993 C C . LEU A 1 765 ? 36.813 -9.049 5.835 1.00 60.88 765 LEU A C 1
ATOM 5995 O O . LEU A 1 765 ? 37.037 -9.527 4.736 1.00 60.88 765 LEU A O 1
ATOM 5999 N N . GLY A 1 766 ? 37.641 -8.192 6.434 1.00 62.06 766 GLY A N 1
ATOM 6000 C CA . GLY A 1 766 ? 38.910 -7.739 5.878 1.00 62.06 766 GLY A CA 1
ATOM 6001 C C . GLY A 1 766 ? 39.870 -8.895 5.645 1.00 62.06 766 GLY A C 1
ATOM 6002 O O . GLY A 1 766 ? 40.342 -9.040 4.539 1.00 62.06 766 GLY A O 1
ATOM 6003 N N . GLN A 1 767 ? 40.092 -9.778 6.619 1.00 63.25 767 GLN A N 1
ATOM 6004 C CA . GLN A 1 767 ? 40.950 -10.961 6.469 1.00 63.25 767 GLN A CA 1
ATOM 6005 C C . GLN A 1 767 ? 40.443 -11.910 5.378 1.00 63.25 767 GLN A C 1
ATOM 6007 O O . GLN A 1 767 ? 41.243 -12.425 4.599 1.00 63.25 767 GLN A O 1
ATOM 6012 N N . ARG A 1 768 ? 39.123 -12.106 5.287 1.00 56.38 768 ARG A N 1
ATOM 6013 C CA . ARG A 1 768 ? 38.502 -12.931 4.242 1.00 56.38 768 ARG A CA 1
ATOM 6014 C C . ARG A 1 768 ? 38.555 -12.253 2.870 1.00 56.38 768 ARG A C 1
ATOM 6016 O O . ARG A 1 768 ? 38.820 -12.915 1.878 1.00 56.38 768 ARG A O 1
ATOM 6023 N N . ALA A 1 769 ? 38.372 -10.936 2.819 1.00 53.06 769 ALA A N 1
ATOM 6024 C CA . ALA A 1 769 ? 38.552 -10.129 1.622 1.00 53.06 769 ALA A CA 1
ATOM 6025 C C . ALA A 1 769 ? 40.016 -10.132 1.186 1.00 53.06 769 ALA A C 1
ATOM 6027 O O . ALA A 1 769 ? 40.255 -10.279 0.005 1.00 53.06 769 ALA A O 1
ATOM 6028 N N . THR A 1 770 ? 40.996 -10.071 2.092 1.00 53.44 770 THR A N 1
ATOM 6029 C CA . THR A 1 770 ? 42.426 -10.193 1.771 1.00 53.44 770 THR A CA 1
ATOM 6030 C C . THR A 1 770 ? 42.749 -11.573 1.204 1.00 53.44 770 THR A C 1
ATOM 6032 O O . THR A 1 770 ? 43.466 -11.657 0.220 1.00 53.44 770 THR A O 1
ATOM 6035 N N . GLN A 1 771 ? 42.155 -12.643 1.742 1.00 54.12 771 GLN A N 1
ATOM 6036 C CA . GLN A 1 771 ? 42.270 -13.992 1.166 1.00 54.12 771 GLN A CA 1
ATOM 6037 C C . GLN A 1 771 ? 41.660 -14.103 -0.245 1.00 54.12 771 GLN A C 1
ATOM 6039 O O . GLN A 1 771 ? 42.071 -14.962 -1.017 1.00 54.12 771 GLN A O 1
ATOM 6044 N N . VAL A 1 772 ? 40.699 -13.239 -0.589 1.00 49.00 772 VAL A N 1
ATOM 6045 C CA . VAL A 1 772 ? 40.079 -13.147 -1.926 1.00 49.00 772 VAL A CA 1
ATOM 6046 C C . VAL A 1 772 ? 40.800 -12.127 -2.833 1.00 49.00 772 VAL A C 1
ATOM 6048 O O . VAL A 1 772 ? 40.806 -12.282 -4.048 1.00 49.00 772 VAL A O 1
ATOM 6051 N N . LEU A 1 773 ? 41.431 -11.102 -2.250 1.00 45.41 773 LEU A N 1
ATOM 6052 C CA . LEU A 1 773 ? 42.141 -9.987 -2.896 1.00 45.41 773 LEU A CA 1
ATOM 6053 C C . LEU A 1 773 ? 43.641 -10.251 -3.086 1.00 45.41 773 LEU A C 1
ATOM 6055 O O . LEU A 1 773 ? 44.326 -9.427 -3.686 1.00 45.41 773 LEU A O 1
ATOM 6059 N N . GLU A 1 774 ? 44.160 -11.394 -2.639 1.00 44.75 774 GLU A N 1
ATOM 6060 C CA . GLU A 1 774 ? 45.479 -11.907 -3.038 1.00 44.75 774 GLU A CA 1
ATOM 6061 C C . GLU A 1 774 ? 45.533 -12.339 -4.524 1.00 44.75 774 GLU A C 1
ATOM 6063 O O . GLU A 1 774 ? 46.474 -13.012 -4.938 1.00 44.75 774 GLU A O 1
ATOM 6068 N N . ASP A 1 775 ? 44.578 -11.906 -5.358 1.00 47.56 775 ASP A N 1
ATOM 6069 C CA . ASP A 1 775 ? 44.769 -11.828 -6.806 1.00 47.56 775 ASP A CA 1
ATOM 6070 C C . ASP A 1 775 ? 45.531 -10.521 -7.158 1.00 47.56 775 ASP A C 1
ATOM 6072 O O . ASP A 1 775 ? 44.968 -9.425 -7.058 1.00 47.56 775 ASP A O 1
ATOM 6076 N N . PRO A 1 776 ? 46.824 -10.568 -7.541 1.00 44.31 776 PRO A N 1
ATOM 6077 C CA . PRO A 1 776 ? 47.732 -9.410 -7.531 1.00 44.31 776 PRO A CA 1
ATOM 6078 C C . PRO A 1 776 ? 47.496 -8.338 -8.616 1.00 44.31 776 PRO A C 1
ATOM 6080 O O . PRO A 1 776 ? 48.382 -7.517 -8.864 1.00 44.31 776 PRO A O 1
ATOM 6083 N N . LEU A 1 777 ? 46.356 -8.329 -9.309 1.00 47.81 777 LEU A N 1
ATOM 6084 C CA . LEU A 1 777 ? 46.168 -7.574 -10.558 1.00 47.81 777 LEU A CA 1
ATOM 6085 C C . LEU A 1 777 ? 45.330 -6.280 -10.449 1.00 47.81 777 LEU A C 1
ATOM 6087 O O . LEU A 1 777 ? 45.141 -5.608 -11.463 1.00 47.81 777 LEU A O 1
ATOM 6091 N N . ALA A 1 778 ? 44.850 -5.876 -9.265 1.00 47.31 778 ALA A N 1
ATOM 6092 C CA . ALA A 1 778 ? 43.743 -4.908 -9.154 1.00 47.31 778 ALA A CA 1
ATOM 6093 C C . ALA A 1 778 ? 44.033 -3.536 -8.484 1.00 47.31 778 ALA A C 1
ATOM 6095 O O . ALA A 1 778 ? 43.140 -2.972 -7.857 1.00 47.31 778 ALA A O 1
ATOM 6096 N N . THR A 1 779 ? 45.224 -2.933 -8.609 1.00 49.16 779 THR A N 1
ATOM 6097 C CA . THR A 1 779 ? 45.445 -1.526 -8.167 1.00 49.16 779 THR A CA 1
ATOM 6098 C C . THR A 1 779 ? 45.720 -0.582 -9.345 1.00 49.16 779 THR A C 1
ATOM 6100 O O . THR A 1 779 ? 46.777 -0.636 -9.968 1.00 49.16 779 THR A O 1
ATOM 6103 N N . GLN A 1 780 ? 44.773 0.315 -9.652 1.00 46.19 780 GLN A N 1
ATOM 6104 C CA . GLN A 1 780 ? 44.926 1.391 -10.648 1.00 46.19 780 GLN A CA 1
ATOM 6105 C C . GLN A 1 780 ? 45.231 2.743 -9.970 1.00 46.19 780 GLN A C 1
ATOM 6107 O O . GLN A 1 780 ? 44.607 3.097 -8.974 1.00 46.19 780 GLN A O 1
ATOM 6112 N N . TYR A 1 781 ? 46.160 3.527 -10.535 1.00 51.88 781 TYR A N 1
ATOM 6113 C CA . TYR A 1 781 ? 46.486 4.903 -10.115 1.00 51.88 781 TYR A CA 1
ATOM 6114 C C . TYR A 1 781 ? 45.861 5.938 -11.069 1.00 51.88 781 TYR A C 1
ATOM 6116 O O . TYR A 1 781 ? 45.885 5.741 -12.284 1.00 51.88 781 TYR A O 1
ATOM 6124 N N . PHE A 1 782 ? 45.373 7.075 -10.549 1.00 57.19 782 PHE A N 1
ATOM 6125 C CA . PHE A 1 782 ? 44.808 8.171 -11.355 1.00 57.19 782 PHE A CA 1
ATOM 6126 C C . PHE A 1 782 ? 45.793 9.344 -11.508 1.00 57.19 782 PHE A C 1
ATOM 6128 O O . PHE A 1 782 ? 46.386 9.802 -10.531 1.00 57.19 782 PHE A O 1
ATOM 6135 N N . LYS A 1 783 ? 45.963 9.860 -12.735 1.00 70.88 783 LYS A N 1
ATOM 6136 C CA . LYS A 1 783 ? 46.898 10.954 -13.057 1.00 70.88 783 LYS A CA 1
ATOM 6137 C C . LYS A 1 783 ? 46.141 12.231 -13.429 1.00 70.88 783 LYS A C 1
ATOM 6139 O O . LYS A 1 783 ? 45.488 12.286 -14.467 1.00 70.88 783 LYS A O 1
ATOM 6144 N N . VAL A 1 784 ? 46.279 13.280 -12.617 1.00 68.06 784 VAL A N 1
ATOM 6145 C CA . VAL A 1 784 ? 45.748 14.622 -12.920 1.00 68.06 784 VAL A CA 1
ATOM 6146 C C . VAL A 1 784 ? 46.616 15.276 -13.995 1.00 68.06 784 VAL A C 1
ATOM 6148 O O . VAL A 1 784 ? 47.843 15.294 -13.896 1.00 68.06 784 VAL A O 1
ATOM 6151 N N . THR A 1 785 ? 45.986 15.796 -15.044 1.00 79.06 785 THR A N 1
ATOM 6152 C CA . THR A 1 785 ? 46.658 16.418 -16.195 1.00 79.06 785 THR A CA 1
ATOM 6153 C C . THR A 1 785 ? 46.278 17.894 -16.301 1.00 79.06 785 THR A C 1
ATOM 6155 O O . THR A 1 785 ? 45.330 18.353 -15.671 1.00 79.06 785 THR A O 1
ATOM 6158 N N . GLU A 1 786 ? 46.986 18.667 -17.126 1.00 76.00 786 GLU A N 1
ATOM 6159 C CA . GLU A 1 786 ? 46.673 20.093 -17.337 1.00 76.00 786 GLU A CA 1
ATOM 6160 C C . GLU A 1 786 ? 45.316 20.326 -18.032 1.00 76.00 786 GLU A C 1
ATOM 6162 O O . GLU A 1 786 ? 44.793 21.447 -18.041 1.00 76.00 786 GLU A O 1
ATOM 6167 N N . SER A 1 787 ? 44.712 19.277 -18.597 1.00 80.12 787 SER A N 1
ATOM 6168 C CA . SER A 1 787 ? 43.346 19.277 -19.126 1.00 80.12 787 SER A CA 1
ATOM 6169 C C . SER A 1 787 ? 42.294 18.900 -18.084 1.00 80.12 787 SER A C 1
ATOM 6171 O O . SER A 1 787 ? 41.116 19.139 -18.334 1.00 80.12 787 SER A O 1
ATOM 6173 N N . SER A 1 788 ? 42.678 18.393 -16.908 1.00 81.50 788 SER A N 1
ATOM 6174 C CA . SER A 1 788 ? 41.736 18.097 -15.829 1.00 81.50 788 SER A CA 1
ATOM 6175 C C . SER A 1 788 ? 41.024 19.381 -15.376 1.00 81.50 788 SER A C 1
ATOM 6177 O O . SER A 1 788 ? 41.635 20.448 -15.214 1.00 81.50 788 SER A O 1
ATOM 6179 N N . ARG A 1 789 ? 39.702 19.294 -15.223 1.00 83.75 789 ARG A N 1
ATOM 6180 C CA . ARG A 1 789 ? 38.821 20.390 -14.802 1.00 83.75 789 ARG A CA 1
ATOM 6181 C C . ARG A 1 789 ? 37.948 19.927 -13.650 1.00 83.75 789 ARG A C 1
ATOM 6183 O O . ARG A 1 789 ? 37.572 18.759 -13.593 1.00 83.75 789 ARG A O 1
ATOM 6190 N N . CYS A 1 790 ? 37.617 20.855 -12.764 1.00 83.75 790 CYS A N 1
ATOM 6191 C CA . CYS A 1 790 ? 36.646 20.643 -11.705 1.00 83.75 790 CYS A CA 1
ATOM 6192 C C . CYS A 1 790 ? 35.272 20.353 -12.302 1.00 83.75 790 CYS A C 1
ATOM 6194 O O . CYS A 1 790 ? 34.778 21.145 -13.104 1.00 83.75 790 CYS A O 1
ATOM 6196 N N . GLY A 1 791 ? 34.648 19.250 -11.875 1.00 66.94 791 GLY A N 1
ATOM 6197 C CA . GLY A 1 791 ? 33.327 18.833 -12.357 1.00 66.94 791 GLY A CA 1
ATOM 6198 C C . GLY A 1 791 ? 32.191 19.824 -12.067 1.00 66.94 791 GLY A C 1
ATOM 6199 O O . GLY A 1 791 ? 31.132 19.693 -12.662 1.00 66.94 791 GLY A O 1
ATOM 6200 N N . VAL A 1 792 ? 32.422 20.814 -11.194 1.00 72.94 792 VAL A N 1
ATOM 6201 C CA . VAL A 1 792 ? 31.427 21.809 -10.756 1.00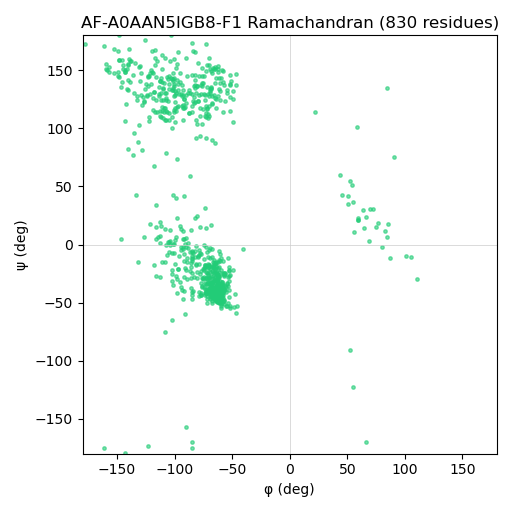 72.94 792 VAL A CA 1
ATOM 6202 C C . VAL A 1 792 ? 31.626 23.152 -11.457 1.00 72.94 792 VAL A C 1
ATOM 6204 O O . VAL A 1 792 ? 30.783 23.596 -12.227 1.00 72.94 792 VAL A O 1
ATOM 6207 N N . CYS A 1 793 ? 32.758 23.823 -11.217 1.00 80.19 793 CYS A N 1
ATOM 6208 C CA . CYS A 1 793 ? 33.001 25.166 -11.754 1.00 80.19 793 CYS A CA 1
ATOM 6209 C C . CYS A 1 793 ? 33.677 25.164 -13.131 1.00 80.19 793 CYS A C 1
ATOM 6211 O O . CYS A 1 793 ? 33.964 26.231 -13.669 1.00 80.19 793 CYS A O 1
ATOM 6213 N N . SER A 1 794 ? 34.012 23.987 -13.674 1.00 81.81 794 SER A N 1
ATOM 6214 C CA . SER A 1 794 ? 34.819 23.824 -14.894 1.00 81.81 794 SER A CA 1
ATOM 6215 C C . SER A 1 794 ? 36.196 24.511 -14.852 1.00 81.81 794 SER A C 1
ATOM 6217 O O . SER A 1 794 ? 36.885 24.596 -15.868 1.00 81.81 794 SER A O 1
ATOM 6219 N N . GLY A 1 795 ? 36.640 24.987 -13.683 1.00 86.75 795 GLY A N 1
ATOM 6220 C CA . GLY A 1 795 ? 37.958 25.586 -13.484 1.00 86.75 795 GLY A CA 1
ATOM 6221 C C . GLY A 1 795 ? 39.073 24.540 -13.522 1.00 86.75 795 GLY A C 1
ATOM 6222 O O . GLY A 1 795 ? 38.850 23.365 -13.226 1.00 86.75 795 GLY A O 1
ATOM 6223 N N . ARG A 1 796 ? 40.294 24.952 -13.878 1.00 88.62 796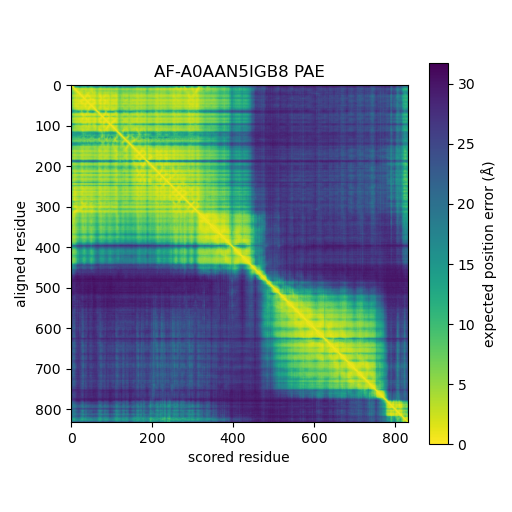 ARG A N 1
ATOM 6224 C CA . ARG A 1 796 ? 41.472 24.067 -13.837 1.00 88.62 796 ARG A CA 1
ATOM 6225 C C . ARG A 1 796 ? 41.848 23.736 -12.392 1.00 88.62 796 ARG A C 1
ATOM 6227 O O . ARG A 1 796 ? 41.606 24.538 -11.492 1.00 88.62 796 ARG A O 1
ATOM 6234 N N . PHE A 1 797 ? 42.443 22.568 -12.178 1.00 85.50 797 PHE A N 1
ATOM 6235 C CA . PHE A 1 797 ? 43.123 22.270 -10.920 1.00 85.50 797 PHE A CA 1
ATOM 6236 C C . PHE A 1 797 ? 44.528 22.852 -10.962 1.00 85.50 797 PHE A C 1
ATOM 6238 O O . PHE A 1 797 ? 45.273 22.576 -11.906 1.00 85.50 797 PHE A O 1
ATOM 6245 N N . ASP A 1 798 ? 44.893 23.642 -9.956 1.00 81.00 798 ASP A N 1
ATOM 6246 C CA . ASP A 1 798 ? 46.283 24.045 -9.799 1.00 81.00 798 ASP A CA 1
ATOM 6247 C C . ASP A 1 798 ? 47.068 22.863 -9.223 1.00 81.00 798 ASP A C 1
ATOM 6249 O O . ASP A 1 798 ? 46.528 22.040 -8.484 1.00 81.00 798 ASP A O 1
ATOM 6253 N N . LYS A 1 799 ? 48.370 22.774 -9.525 1.00 71.50 799 LYS A N 1
ATOM 6254 C CA . LYS A 1 799 ? 49.246 21.681 -9.043 1.00 71.50 799 LYS A CA 1
ATOM 6255 C C . LYS A 1 799 ? 49.306 21.562 -7.510 1.00 71.50 799 LYS A C 1
ATOM 6257 O O . LYS A 1 799 ? 49.800 20.561 -7.008 1.00 71.50 799 LYS A O 1
ATOM 6262 N N . LEU A 1 800 ? 48.839 22.587 -6.797 1.00 66.12 800 LEU A N 1
ATOM 6263 C CA . LEU A 1 800 ? 48.811 22.687 -5.337 1.00 66.12 800 LEU A CA 1
ATOM 6264 C C . LEU A 1 800 ? 47.386 22.677 -4.762 1.00 66.12 800 LEU A C 1
ATOM 6266 O O . LEU A 1 800 ? 47.225 22.820 -3.555 1.00 66.12 800 LEU A O 1
ATOM 6270 N N . SER A 1 801 ? 46.350 22.563 -5.598 1.00 69.75 801 SER A N 1
ATOM 6271 C CA . SER A 1 801 ? 44.978 22.485 -5.101 1.00 69.75 801 SER A CA 1
ATOM 6272 C C . SER A 1 801 ? 44.765 21.148 -4.399 1.00 69.75 801 SER A C 1
ATOM 6274 O O . SER A 1 801 ? 45.002 20.098 -4.993 1.00 69.75 801 SER A O 1
ATOM 6276 N N . GLU A 1 802 ? 44.258 21.180 -3.168 1.00 77.44 802 GLU A N 1
ATOM 6277 C CA . GLU A 1 802 ? 43.631 19.999 -2.577 1.00 77.44 802 GLU A CA 1
ATOM 6278 C C . GLU A 1 802 ? 42.493 19.537 -3.493 1.00 77.44 802 GLU A C 1
ATOM 6280 O O . GLU A 1 802 ? 41.762 20.349 -4.066 1.00 77.44 802 GLU A O 1
ATOM 6285 N N . LEU A 1 803 ? 42.390 18.227 -3.690 1.00 81.62 803 LEU A N 1
ATOM 6286 C CA . LEU A 1 803 ? 41.418 17.611 -4.580 1.00 81.62 803 LEU A CA 1
ATOM 6287 C C . LEU A 1 803 ? 40.441 16.815 -3.731 1.00 81.62 803 LEU A C 1
ATOM 6289 O O . LEU A 1 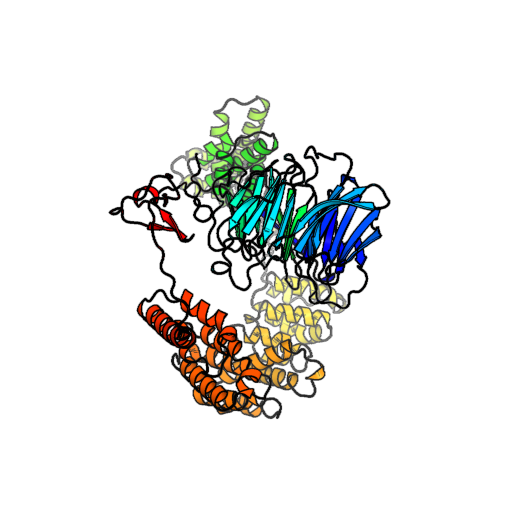803 ? 40.861 15.970 -2.944 1.00 81.62 803 LEU A O 1
ATOM 6293 N N . HIS A 1 804 ? 39.148 17.054 -3.921 1.00 77.81 804 HIS A N 1
ATOM 6294 C CA . HIS A 1 804 ? 38.120 16.201 -3.345 1.00 77.81 804 HIS A CA 1
ATOM 6295 C C . HIS A 1 804 ? 37.576 15.257 -4.408 1.00 77.81 804 HIS A C 1
ATOM 6297 O O . HIS A 1 804 ? 37.262 15.674 -5.525 1.00 77.81 804 HIS A O 1
ATOM 6303 N N . PHE A 1 805 ? 37.468 13.983 -4.039 1.00 72.81 805 PHE A N 1
ATOM 6304 C CA . PHE A 1 805 ? 36.783 12.972 -4.829 1.00 72.81 805 PHE A CA 1
ATOM 6305 C C . PHE A 1 805 ? 35.334 12.898 -4.381 1.00 72.81 805 PHE A C 1
ATOM 6307 O O . PHE A 1 805 ? 35.047 12.708 -3.198 1.00 72.81 805 PHE A O 1
ATOM 6314 N N . LEU A 1 806 ? 34.428 13.057 -5.33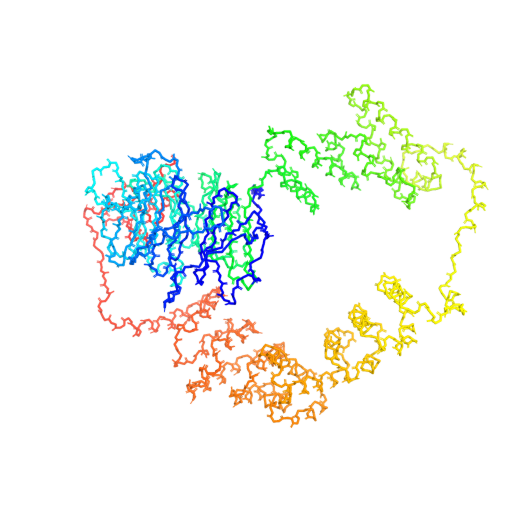7 1.00 62.22 806 LEU A N 1
ATOM 6315 C CA . LEU A 1 806 ? 33.026 12.734 -5.127 1.00 62.22 806 LEU A CA 1
ATOM 6316 C C . LEU A 1 806 ? 32.829 11.213 -5.255 1.00 62.22 806 LEU A C 1
ATOM 6318 O O . LEU A 1 806 ? 33.616 10.566 -5.952 1.00 62.22 806 LEU A O 1
ATOM 6322 N N . PRO A 1 807 ? 31.777 10.633 -4.643 1.00 51.78 807 PRO A N 1
ATOM 6323 C CA . PRO A 1 807 ? 31.457 9.205 -4.768 1.00 51.78 807 PRO A CA 1
ATOM 6324 C C . PRO A 1 807 ? 31.344 8.719 -6.222 1.00 51.78 807 PRO A C 1
ATOM 6326 O O . PRO A 1 807 ? 31.651 7.574 -6.522 1.00 51.78 807 PRO A O 1
ATOM 6329 N N . SER A 1 808 ? 30.991 9.620 -7.142 1.00 51.34 808 SER A N 1
ATOM 6330 C CA . SER A 1 808 ? 30.922 9.390 -8.591 1.00 51.34 808 SER A CA 1
ATOM 6331 C C . SER A 1 808 ? 32.285 9.262 -9.300 1.00 51.34 808 SER A C 1
ATOM 6333 O O . SER A 1 808 ? 32.335 9.117 -10.521 1.00 51.34 808 SER A O 1
ATOM 6335 N N . GLY A 1 809 ? 33.406 9.402 -8.583 1.00 62.31 809 GLY A N 1
ATOM 6336 C CA . GLY A 1 809 ? 34.762 9.377 -9.141 1.00 62.31 809 GLY A CA 1
ATOM 6337 C C . GLY A 1 809 ? 35.219 10.691 -9.789 1.00 62.31 809 GLY A C 1
ATOM 6338 O O . GLY A 1 809 ? 36.368 10.790 -10.230 1.00 62.31 809 GLY A O 1
ATOM 6339 N N . LYS A 1 810 ? 34.367 11.729 -9.838 1.00 68.06 810 LYS A N 1
ATOM 6340 C CA . LYS A 1 810 ? 34.768 13.060 -10.323 1.00 68.06 810 LYS A CA 1
ATOM 6341 C C . LYS A 1 810 ? 35.595 13.807 -9.279 1.00 68.06 810 LYS A C 1
ATOM 6343 O O . LYS A 1 810 ? 35.336 13.743 -8.078 1.00 68.06 810 LYS A O 1
ATOM 6348 N N . ILE A 1 811 ? 36.561 14.577 -9.772 1.00 79.69 811 ILE A N 1
ATOM 6349 C CA . ILE A 1 811 ? 37.400 15.451 -8.955 1.00 79.69 811 ILE A CA 1
ATOM 6350 C C . ILE A 1 811 ? 36.770 16.846 -8.929 1.00 79.69 811 ILE A C 1
ATOM 6352 O O . ILE A 1 811 ? 36.337 17.364 -9.968 1.00 79.69 811 ILE A O 1
ATOM 6356 N N . VAL A 1 812 ? 36.738 17.476 -7.756 1.00 84.44 812 VAL A N 1
ATOM 6357 C CA . VAL A 1 812 ? 36.229 18.841 -7.563 1.00 84.44 812 VAL A CA 1
ATOM 6358 C C . VAL A 1 812 ? 37.164 19.677 -6.694 1.00 84.44 812 VAL A C 1
ATOM 6360 O O . VAL A 1 812 ? 37.969 19.147 -5.927 1.00 84.44 812 VAL A O 1
ATOM 6363 N N . HIS A 1 813 ? 37.090 21.006 -6.833 1.00 88.62 813 HIS A N 1
ATOM 6364 C CA . HIS A 1 813 ? 37.776 21.908 -5.905 1.00 88.62 813 HIS A CA 1
ATOM 6365 C C . HIS A 1 813 ? 37.115 21.823 -4.520 1.00 88.62 813 HIS A C 1
ATOM 6367 O O . HIS A 1 813 ? 35.892 21.693 -4.463 1.00 88.62 813 HIS A O 1
ATOM 6373 N N . PRO A 1 814 ? 37.854 22.025 -3.416 1.00 83.12 814 PRO A N 1
A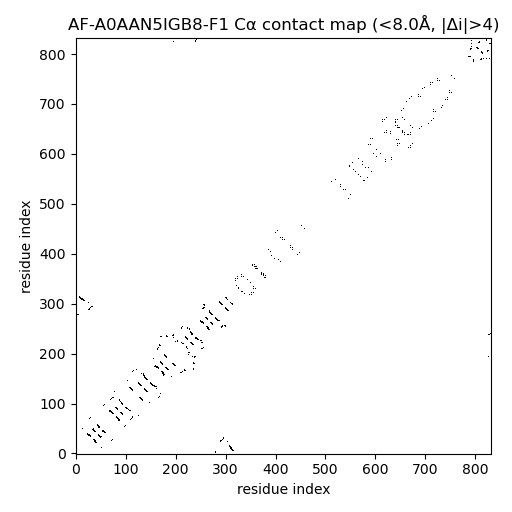TOM 6374 C CA . PRO A 1 814 ? 37.293 21.993 -2.062 1.00 83.12 814 PRO A CA 1
ATOM 6375 C C . PRO A 1 814 ? 36.162 23.015 -1.882 1.00 83.12 814 PRO A C 1
ATOM 6377 O O . PRO A 1 814 ? 35.104 22.710 -1.348 1.00 83.12 814 PRO A O 1
ATOM 6380 N N . ARG A 1 815 ? 36.319 24.215 -2.460 1.00 80.81 815 ARG A N 1
ATOM 6381 C CA . ARG A 1 815 ? 35.279 25.262 -2.473 1.00 80.81 815 ARG A CA 1
ATOM 6382 C C . ARG A 1 815 ? 34.009 24.893 -3.249 1.00 80.81 815 ARG A C 1
ATOM 6384 O O . ARG A 1 815 ? 32.996 25.558 -3.092 1.00 80.81 815 ARG A O 1
ATOM 6391 N N . CYS A 1 816 ? 34.082 23.891 -4.122 1.00 75.38 816 CYS A N 1
ATOM 6392 C CA . CYS A 1 816 ? 32.960 23.426 -4.932 1.00 75.38 816 CYS A CA 1
ATOM 6393 C C . CYS A 1 816 ? 32.232 22.225 -4.307 1.00 75.38 816 CYS A C 1
ATOM 6395 O O . CYS A 1 816 ? 31.165 21.864 -4.790 1.00 75.38 816 CYS A O 1
ATOM 6397 N N . GLN A 1 817 ? 32.794 21.620 -3.257 1.00 74.12 817 GLN A N 1
ATOM 6398 C CA . GLN A 1 817 ? 32.202 20.501 -2.527 1.00 74.12 817 GLN A CA 1
ATOM 6399 C C . GLN A 1 817 ? 30.905 20.858 -1.766 1.00 74.12 817 GLN A C 1
ATOM 6401 O O . GLN A 1 817 ? 29.993 20.038 -1.797 1.00 74.12 817 GLN A O 1
ATOM 6406 N N . PRO A 1 818 ? 30.759 22.031 -1.107 1.00 63.69 818 PRO A N 1
ATOM 6407 C CA . PRO A 1 818 ? 29.600 22.297 -0.249 1.00 63.69 818 PRO A CA 1
ATOM 6408 C C . PRO A 1 818 ? 28.361 22.846 -0.983 1.00 63.69 818 PRO A C 1
ATOM 6410 O O . PRO A 1 818 ? 27.445 23.342 -0.330 1.00 63.69 818 PRO A O 1
ATOM 6413 N N . HIS A 1 819 ? 28.295 22.818 -2.319 1.00 61.53 819 HIS A N 1
ATOM 6414 C CA . HIS A 1 819 ? 27.109 23.325 -3.017 1.00 61.53 819 HIS A CA 1
ATOM 6415 C C . HIS A 1 819 ? 25.902 22.398 -2.794 1.00 61.53 819 HIS A C 1
ATOM 6417 O O . HIS A 1 819 ? 25.847 21.314 -3.365 1.00 61.53 819 HIS A O 1
ATOM 6423 N N . LEU A 1 820 ? 24.903 22.878 -2.037 1.00 55.16 820 LEU A N 1
ATOM 6424 C CA . LEU A 1 820 ? 23.586 22.238 -1.837 1.00 55.16 820 LEU A CA 1
ATOM 6425 C C . LEU A 1 820 ? 22.872 21.893 -3.157 1.00 55.16 820 LEU A C 1
ATOM 6427 O O . LEU A 1 820 ? 22.045 20.993 -3.203 1.00 55.16 820 LEU A O 1
ATOM 6431 N N . ASN A 1 821 ? 23.231 22.585 -4.240 1.00 59.44 821 ASN A N 1
ATOM 6432 C CA . ASN A 1 821 ? 22.664 22.408 -5.573 1.00 59.44 821 ASN A CA 1
ATOM 6433 C C . ASN A 1 821 ? 23.483 21.449 -6.455 1.00 59.44 821 ASN A C 1
ATOM 6435 O O . ASN A 1 821 ? 23.315 21.463 -7.672 1.00 59.44 821 ASN A O 1
ATOM 6439 N N . LEU A 1 822 ? 24.419 20.675 -5.902 1.00 63.25 822 LEU A N 1
ATOM 6440 C CA . LEU A 1 822 ? 25.159 19.675 -6.667 1.00 63.25 822 LEU A CA 1
ATOM 6441 C C . LEU A 1 822 ? 24.435 18.326 -6.601 1.00 63.25 822 LEU A C 1
ATOM 6443 O O . LEU A 1 822 ? 24.316 17.739 -5.529 1.00 63.25 822 LEU A O 1
ATOM 6447 N N . CYS A 1 823 ? 24.000 17.797 -7.744 1.00 59.25 823 CYS A N 1
ATOM 6448 C CA . CYS A 1 823 ? 23.487 16.429 -7.795 1.00 59.25 823 CYS A CA 1
ATOM 6449 C C . CYS A 1 823 ? 24.609 15.427 -7.449 1.00 59.25 823 CYS A C 1
ATOM 6451 O O . CYS A 1 823 ? 25.629 15.422 -8.147 1.00 59.25 823 CYS A O 1
ATOM 6453 N N . PRO A 1 824 ? 24.443 14.536 -6.453 1.00 57.69 824 PRO A N 1
ATOM 6454 C CA . PRO A 1 824 ? 25.498 13.604 -6.037 1.00 57.69 824 PRO A CA 1
ATOM 6455 C C . PRO A 1 824 ? 25.851 12.556 -7.110 1.00 57.69 824 PRO A C 1
ATOM 6457 O O . PRO A 1 824 ? 26.976 12.058 -7.131 1.00 57.69 824 PRO A O 1
ATOM 6460 N N . ILE A 1 825 ? 24.922 12.261 -8.030 1.00 57.66 825 ILE A N 1
ATOM 6461 C CA . ILE A 1 825 ? 25.118 11.301 -9.129 1.00 57.66 825 ILE A CA 1
ATOM 6462 C C . ILE A 1 825 ? 25.660 12.003 -10.378 1.00 57.66 825 ILE A C 1
ATOM 6464 O O . ILE A 1 825 ? 26.744 11.684 -10.874 1.00 57.66 825 ILE A O 1
ATOM 6468 N N . THR A 1 826 ? 24.922 12.981 -10.913 1.00 60.06 826 THR A N 1
ATOM 6469 C CA . THR A 1 826 ? 25.270 13.597 -12.207 1.00 60.06 826 THR A CA 1
ATOM 6470 C C . THR A 1 826 ? 26.429 14.589 -12.072 1.00 60.06 826 THR A C 1
ATOM 6472 O O . THR A 1 826 ? 27.202 14.809 -13.015 1.00 60.06 826 THR A O 1
ATOM 6475 N N . ASN A 1 827 ? 26.642 15.117 -10.861 1.00 58.59 827 ASN A N 1
ATOM 6476 C CA . ASN A 1 827 ? 27.543 16.226 -10.550 1.00 58.59 827 ASN A CA 1
ATOM 6477 C C . ASN A 1 827 ? 27.197 17.517 -11.312 1.00 58.59 827 ASN A C 1
ATOM 6479 O O . ASN A 1 827 ? 28.068 18.366 -11.503 1.00 58.59 827 ASN A O 1
ATOM 6483 N N . GLN A 1 828 ? 25.955 17.657 -11.789 1.00 63.03 828 GLN A N 1
ATOM 6484 C CA . GLN A 1 828 ? 25.455 18.913 -12.342 1.00 63.03 828 GLN A CA 1
ATOM 6485 C C . GLN A 1 828 ? 25.069 19.870 -11.209 1.00 63.03 828 GLN A C 1
ATOM 6487 O O . GLN A 1 828 ? 24.595 19.445 -10.154 1.00 63.03 828 GLN A O 1
ATOM 6492 N N . VAL A 1 829 ? 25.302 21.165 -11.436 1.00 60.12 829 VAL A N 1
ATOM 6493 C CA . VAL A 1 829 ? 24.885 22.243 -10.534 1.00 60.12 829 VAL A CA 1
ATOM 6494 C C . VAL A 1 829 ? 23.515 22.740 -10.976 1.00 60.12 829 VAL A C 1
ATOM 6496 O O . VAL A 1 829 ? 23.397 23.286 -12.074 1.00 60.12 829 VAL A O 1
ATOM 6499 N N . PHE A 1 830 ? 22.505 22.609 -10.121 1.00 58.16 830 PHE A N 1
ATOM 6500 C CA . PHE A 1 830 ? 21.186 23.190 -10.355 1.00 58.16 830 PHE A CA 1
ATOM 6501 C C . PHE A 1 830 ? 21.273 24.719 -10.223 1.00 58.16 830 PHE A C 1
ATOM 6503 O O . PHE A 1 830 ? 21.652 25.254 -9.173 1.00 58.16 830 PHE A O 1
ATOM 6510 N N . ARG A 1 831 ? 20.950 25.438 -11.304 1.00 51.84 831 ARG A N 1
ATOM 6511 C CA . ARG A 1 831 ? 20.676 26.878 -11.231 1.00 51.84 831 ARG A CA 1
ATOM 6512 C C . ARG A 1 831 ? 19.238 27.013 -10.737 1.00 51.84 831 ARG A C 1
ATOM 6514 O O . ARG A 1 831 ? 18.327 26.687 -11.487 1.00 51.84 831 ARG A O 1
ATOM 6521 N N . GLY A 1 832 ? 19.084 27.363 -9.460 1.00 47.19 832 GLY A N 1
ATOM 6522 C CA . GLY A 1 832 ? 17.784 27.692 -8.872 1.00 47.19 832 GLY A CA 1
ATOM 6523 C C . GLY A 1 832 ? 17.208 28.978 -9.437 1.00 47.19 832 GLY A C 1
ATOM 6524 O O . GLY A 1 832 ? 18.013 29.804 -9.935 1.00 47.19 832 GLY A O 1
#

Radius of gyration: 37.07 Å; Cα contacts (8 Å, |Δi|>4): 1272; chains: 1; bounding box: 97×85×87 Å

Nearest PDB structures (foldseek):
  8adl-assembly1_P  TM=7.028E-01  e=7.437E-04  Saccharomyces cerevisiae
  7mqa-assembly1_LT  TM=2.541E-01  e=1.403E-07  Homo sapiens
  7mq8-assembly1_LT  TM=1.620E-01  e=1.036E-07  Homo sapiens
  8e0m-assembly1_C  TM=2.325E-01  e=9.440E-01  synthetic construct
  5y88-assembly1_I  TM=1.520E-01  e=5.614E-01  Saccharomyces cerevisiae S288C